Protein 3JZL (pdb70)

Solvent-accessible surface area: 30030 Å² total

Secondary structure (DSSP, 8-state):
-HHHHHHHHHHHHHHHHHHHHHHHHHHHHHHHHHHHTT--GGGG----TT-TT-HHHHHHHHHHHHHHT-SEEEEETTS-SHHHHHHHHHHHH--TT-EEEE-SSSPPTTHHHHHTSSSSSSS-TGGGT-EEEE-PPPTTS---HHHHHH--TTB--EEE-S-TTSSSPPPPHHHHH--HHHHHH-TT---EEE-TT-TTTSS--SGGGT-SEEEEE---TTTTT-SS-EEEEE-HHHHHHHHHHHS-TTTGGG----TT-S---HHHHHHHHHHHHHHHHHHHHH--GGGT-EEES-TTS--SSS--EEE-S-S---HHHHHHHHTSSSSTTS----B----SS-B-----SSTT-SSS-EEE-BSSTTTEEEEE--SSHHHHHHHHHHHHHHH-/-HHHHHHHHHHHHHHHHHHHHHHHHHHHHHHHHHHHTT--GGGG----TT-TT-HHHHHHHHHHHHHTT-SEEEEETTS-SHHHHHHHHHHHH--TT-EEEE-SSS--HHHHHHHTSSSTTSS-TTTTT-EEEE-PPPTTS---HHHHHH--TTB--EEE-S-TTSSSPPPPHHHHH--HHHHHH-TTPPPEEE-TT-TTTSS--GGGGT-SEEEEE---TTTTT--S-EEEEE-HHHHHHHHHHHS-TTTGGG----TT-S---HHHHHHHHHHHHHHHHHHHHH--GGGT---BS-TTS--SSS--EE------TTHHHHHTTSSSSTTS----------------SSTT-SSSSEEE--EEEE--SSHHHHHHHHHHHHTT-

Radius of gyration: 27.87 Å; Cα contacts (8 Å, |Δi|>4): 1806; chains: 2; bounding box: 61×94×55 Å

B-factor: mean 24.09, std 6.93, range [6.15, 69.74]

CATH classification: 3.90.1150.60 (+1 more: 3.40.640.10)

Nearest PDB structures (foldseek):
  3fd0-assembly1_B  TM=1.001E+00  e=2.684E-67  Listeria innocua
  3i16-assembly1_A  TM=9.806E-01  e=6.688E-49  Clostridium novyi NT
  3hvy-assembly1_D  TM=9.701E-01  e=3.578E-48  Clostridium acetobutylicum
  3gwp-assembly1_C  TM=9.652E-01  e=2.882E-48  Clostridium novyi NT
  3hvy-assembly1_C  TM=9.649E-01  e=2.133E-47  Clostridium acetobutylicum

Foldseek 3Di:
DVVLLVVLCVVLVVVLVVLVVLLVLLLVQLVVLCVVLVDDPQLQDFDDDFAFPNVNQQSVFSSVQSSQVAPTKHWALLQFFQLSFVLLLVVLPFAALAEEEEQQADDDPVCCVQQVVDDPDPDHCVNRNYHYDYQHDDPQRQTDLVVVLVPDPRHLYEAEQCCVQPPHHGHALVSLLCCVSVCVSPVRRAAEYACEQQPSSGNHDNVVSPHAKYKGWCLLQLLQLQQGIMMMGGYPVSQQSSQCSSPNPPCGSSTDIRGNRSVSSVSNSNSSVLSSLQLLLLLSLQSCVVVVWAKPPHNPDRDRGSWIKTFHQDQVLLLLQLLLQCLADAPNVPGWDFDDPPDPFTKIHDRGPHPPRFLDWHWMDTRDPSRMITTTHHRHNVSSCVSSVRSVVRND/DVVVLVVLCVVLVVVLVVLVVLLVLLLVQLVVLCVVLVDDPQLQDWDDDFAFPNVNQQSVFSSVQSSQVAPTKHWAVLQFWLVSQVLLLPVLPDAALAEEEEQQADDDQLVCCQQQVPVHPPDHCVVRNYHYDYFHDDPQRQTDLVVVLVPDPRHLYEYEQCQHPNPHHGHALVSLLCCVSVCVSPVNRAYEYACEQQPSSGNHDNVVSPHAKYKYWCLLQLLLLQQGTMMMGGYDVSQQSSQCSSPNPPCGSSTDIRGNRSVSSVSNSNSSVLSSLFLLLLLSLLSLVVVPWHKPPHNPDRDRGSWIQTDPVVCLLQQQLLQCLADAPNVVRFDDDDPSDPGGHDRGPHPPRFLPFHWPDNITTTHHSHNVSSVVSSVRSVVRD

Structure (mmCIF, N/CA/C/O backbone):
data_3JZL
#
_entry.id   3JZL
#
_cell.length_a   54.407
_cell.length_b   153.173
_cell.length_c   183.990
_cell.angle_alpha   90.000
_cell.angle_beta   90.000
_cell.angle_gamma   90.000
#
_symmetry.space_group_name_H-M   'C 2 2 21'
#
loop_
_entity.id
_entity.type
_entity.pdbx_description
1 polymer 'Putative cystathionine beta-lyase involved in aluminum resistance'
2 non-polymer GLYCEROL
3 non-polymer DI(HYDROXYETHYL)ETHER
4 water water
#
loop_
_atom_site.group_PDB
_atom_site.id
_atom_site.type_symbol
_atom_site.label_atom_id
_atom_site.label_alt_id
_atom_site.label_comp_id
_atom_site.label_asym_id
_atom_site.label_entity_id
_atom_site.label_seq_id
_atom_site.pdbx_PDB_ins_code
_atom_site.Cartn_x
_atom_site.Cartn_y
_atom_site.Cartn_z
_atom_site.occupancy
_atom_site.B_iso_or_equiv
_atom_site.auth_seq_id
_atom_site.auth_comp_id
_atom_site.auth_asym_id
_atom_site.auth_atom_id
_atom_site.pdbx_PDB_model_num
ATOM 1 N N . ILE A 1 5 ? -10.832 82.980 53.379 1.00 32.73 4 ILE A N 1
ATOM 2 C CA . ILE A 1 5 ? -10.629 81.867 52.434 1.00 31.81 4 ILE A CA 1
ATOM 3 C C . ILE A 1 5 ? -9.109 81.688 52.245 1.00 31.16 4 ILE A C 1
ATOM 4 O O . ILE A 1 5 ? -8.293 82.599 52.512 1.00 30.39 4 ILE A O 1
ATOM 9 N N . GLN A 1 6 ? -8.744 80.483 51.841 1.00 30.36 5 GLN A N 1
ATOM 10 C CA . GLN A 1 6 ? -7.370 80.131 51.570 1.00 30.45 5 GLN A CA 1
ATOM 11 C C . GLN A 1 6 ? -6.807 80.927 50.391 1.00 30.15 5 GLN A C 1
ATOM 12 O O . GLN A 1 6 ? -5.612 81.199 50.363 1.00 30.09 5 GLN A O 1
ATOM 14 N N . ALA A 1 7 ? -7.663 81.296 49.431 1.00 29.25 6 ALA A N 1
ATOM 15 C CA . ALA A 1 7 ? -7.251 82.054 48.247 1.00 28.53 6 ALA A CA 1
ATOM 16 C C . ALA A 1 7 ? -6.814 83.473 48.594 1.00 27.33 6 ALA A C 1
ATOM 17 O O . ALA A 1 7 ? -5.840 83.983 48.036 1.00 27.14 6 ALA A O 1
ATOM 19 N N . ILE A 1 8 ? -7.536 84.097 49.523 1.00 25.95 7 ILE A N 1
ATOM 20 C CA . ILE A 1 8 ? -7.233 85.441 49.980 1.00 25.13 7 ILE A CA 1
ATOM 21 C C . ILE A 1 8 ? -5.914 85.403 50.748 1.00 24.70 7 ILE A C 1
ATOM 22 O O . ILE A 1 8 ? -5.094 86.318 50.623 1.00 24.08 7 ILE A O 1
ATOM 27 N N . A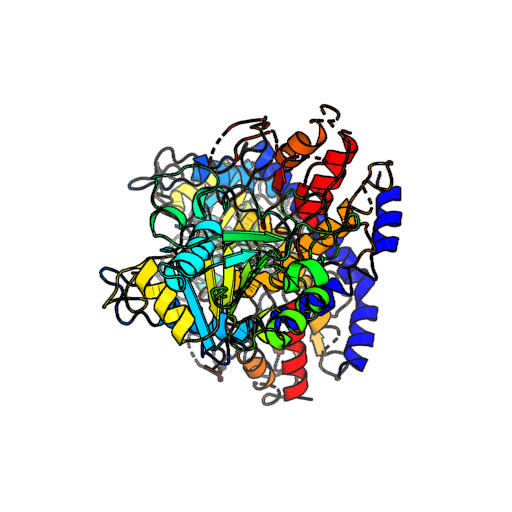RG A 1 9 ? -5.728 84.339 51.529 1.00 23.47 8 ARG A N 1
ATOM 28 C CA . ARG A 1 9 ? -4.490 84.136 52.253 1.00 22.38 8 ARG A CA 1
ATOM 29 C C . ARG A 1 9 ? -3.322 83.972 51.311 1.00 22.98 8 ARG A C 1
ATOM 30 O O . ARG A 1 9 ? -2.244 84.499 51.603 1.00 22.80 8 ARG A O 1
ATOM 38 N N . LYS A 1 10 ? -3.520 83.244 50.201 1.00 24.23 9 LYS A N 1
ATOM 39 C CA . LYS A 1 10 ? -2.464 83.071 49.186 1.00 24.22 9 LYS A CA 1
ATOM 40 C C . LYS A 1 10 ? -2.009 84.431 48.674 1.00 23.30 9 LYS A C 1
ATOM 41 O O . LYS A 1 10 ? -0.800 84.692 48.547 1.00 23.71 9 LYS A O 1
ATOM 43 N N . LYS A 1 11 ? -2.980 85.303 48.400 1.00 22.60 10 LYS A N 1
ATOM 44 C CA . LYS A 1 11 ? -2.707 86.651 47.920 1.00 22.43 10 LYS A CA 1
ATOM 45 C C . LYS A 1 11 ? -1.998 87.515 48.939 1.00 21.90 10 LYS A C 1
ATOM 46 O O . LYS A 1 11 ? -0.997 88.168 48.617 1.00 22.54 10 LYS A O 1
ATOM 52 N N . VAL A 1 12 ? -2.538 87.565 50.148 1.00 21.07 11 VAL A N 1
ATOM 53 C CA . VAL A 1 12 ? -1.942 88.388 51.200 1.00 21.09 11 VAL A CA 1
ATOM 54 C C . VAL A 1 12 ? -0.556 87.904 51.636 1.00 21.07 11 VAL A C 1
ATOM 55 O O . VAL A 1 12 ? 0.355 88.708 51.788 1.00 19.68 11 VAL A O 1
ATOM 59 N N . GLU A 1 13 ? -0.388 86.602 51.817 1.00 22.31 12 GLU A N 1
ATOM 60 C CA . GLU A 1 13 ? 0.910 86.089 52.269 1.00 23.71 12 GLU A CA 1
ATOM 61 C C . GLU A 1 13 ? 2.028 86.315 51.250 1.00 22.44 12 GLU A C 1
ATOM 62 O O . GLU A 1 13 ? 3.160 86.623 51.628 1.00 24.23 12 GLU A O 1
ATOM 68 N N . THR A 1 14 ? 1.712 86.197 49.968 1.00 22.67 13 THR A N 1
ATOM 69 C CA . THR A 1 14 ? 2.710 86.454 48.920 1.00 22.74 13 THR A CA 1
ATOM 70 C C . THR A 1 14 ? 2.980 87.971 48.841 1.00 22.69 13 THR A C 1
ATOM 71 O O . THR A 1 14 ? 4.149 88.416 48.708 1.00 21.79 13 THR A O 1
ATOM 75 N N . GLN A 1 15 ? 1.901 88.748 48.924 1.00 20.65 14 GLN A N 1
ATOM 76 C CA . GLN A 1 15 ? 1.992 90.210 48.957 1.00 21.34 14 GLN A CA 1
ATOM 77 C C . GLN A 1 15 ? 2.941 90.711 50.059 1.00 21.35 14 GLN A C 1
ATOM 78 O O . GLN A 1 15 ? 3.809 91.531 49.795 1.00 20.84 14 GLN A O 1
ATOM 84 N N . ILE A 1 16 ? 2.806 90.184 51.281 1.00 21.15 15 ILE A N 1
ATOM 85 C CA . ILE A 1 16 ? 3.620 90.678 52.406 1.00 20.98 15 ILE A CA 1
ATOM 86 C C . ILE A 1 16 ? 4.955 89.956 52.643 1.00 21.20 15 ILE A C 1
ATOM 87 O O . ILE A 1 16 ? 5.691 90.339 53.548 1.00 22.46 15 ILE A O 1
ATOM 92 N N . ASP A 1 17 ? 5.261 88.969 51.811 1.00 20.26 16 ASP A N 1
ATOM 93 C CA . ASP A 1 17 ? 6.407 88.105 51.992 1.00 21.11 16 ASP A CA 1
ATOM 94 C C . ASP A 1 17 ? 7.742 88.835 52.014 1.00 21.34 16 ASP A C 1
ATOM 95 O O . ASP A 1 17 ? 8.563 88.526 52.853 1.00 22.84 16 ASP A O 1
ATOM 100 N N . ASP A 1 18 ? 7.946 89.801 51.127 1.00 22.88 17 ASP A N 1
ATOM 101 C CA . ASP A 1 18 ? 9.207 90.561 51.123 1.00 25.05 17 ASP A CA 1
ATOM 102 C C . ASP A 1 18 ? 9.421 91.253 52.476 1.00 24.72 17 ASP A C 1
ATOM 103 O O . ASP A 1 18 ? 10.540 91.249 53.008 1.00 22.76 17 ASP A O 1
ATOM 108 N N . LEU A 1 19 ? 8.360 91.836 53.036 1.00 22.80 18 LEU A N 1
ATOM 109 C CA . LEU A 1 19 ? 8.491 92.492 54.330 1.00 22.19 18 LEU A CA 1
ATOM 110 C C . LEU A 1 19 ? 8.651 91.485 55.470 1.00 21.14 18 LEU A C 1
ATOM 111 O O . LEU A 1 19 ? 9.406 91.746 56.381 1.00 21.50 18 LEU A O 1
ATOM 116 N N . GLN A 1 20 ? 7.978 90.329 55.419 1.00 21.61 19 GLN A N 1
ATOM 117 C CA . GLN A 1 20 ? 8.156 89.300 56.458 1.00 19.50 19 GLN A CA 1
ATOM 118 C C . GLN A 1 20 ? 9.636 88.881 56.463 1.00 20.39 19 GLN A C 1
ATOM 119 O O . GLN A 1 20 ? 10.202 88.599 57.523 1.00 18.44 19 GLN A O 1
ATOM 125 N N . ASN A 1 21 ? 10.236 88.820 55.282 1.00 22.05 20 ASN A N 1
ATOM 126 C CA . ASN A 1 21 ? 11.673 88.479 55.142 1.00 24.26 20 ASN A CA 1
ATOM 127 C C . ASN A 1 21 ? 12.540 89.544 55.773 1.00 23.36 20 ASN A C 1
ATOM 128 O O . ASN A 1 21 ? 13.503 89.198 56.435 1.00 26.71 20 ASN A O 1
ATOM 133 N N . LYS A 1 22 ? 12.215 90.822 55.557 1.00 23.43 21 LYS A N 1
ATOM 134 C CA . LYS A 1 22 ? 12.919 91.925 56.209 1.00 23.71 21 LYS A CA 1
ATOM 135 C C . LYS A 1 22 ? 12.869 91.766 57.741 1.00 22.07 21 LYS A C 1
ATOM 136 O O . LYS A 1 22 ? 13.883 91.971 58.425 1.00 16.17 21 LYS A O 1
ATOM 142 N N . THR A 1 23 ? 11.678 91.452 58.276 1.00 18.80 22 THR A N 1
ATOM 143 C CA . THR A 1 23 ? 11.498 91.208 59.708 1.00 17.74 22 THR A CA 1
ATOM 144 C C . THR A 1 23 ? 12.399 90.067 60.209 1.00 18.97 22 THR A C 1
ATOM 145 O O . THR A 1 23 ? 12.986 90.161 61.295 1.00 20.68 22 THR A O 1
ATOM 149 N N . ASP A 1 24 ? 12.493 88.990 59.438 1.00 18.70 23 ASP A N 1
ATOM 150 C CA . ASP A 1 24 ? 13.348 87.858 59.797 1.00 19.74 23 ASP A CA 1
ATOM 151 C C . ASP A 1 24 ? 14.871 88.218 59.755 1.00 19.43 23 ASP A C 1
ATOM 152 O O . ASP A 1 24 ? 15.655 87.633 60.503 1.00 19.05 23 ASP A O 1
ATOM 157 N N . GLU A 1 25 ? 15.262 89.133 58.873 1.00 20.19 24 GLU A N 1
ATOM 158 C CA . GLU A 1 25 ? 16.659 89.632 58.813 1.00 22.06 24 GLU A CA 1
ATOM 159 C C . GLU A 1 25 ? 16.997 90.398 60.097 1.00 21.87 24 GLU A C 1
ATOM 160 O O . GLU A 1 25 ? 18.120 90.348 60.582 1.00 19.12 24 GLU A O 1
ATOM 166 N N . ILE A 1 26 ? 16.026 91.152 60.606 1.00 21.06 25 ILE A N 1
ATOM 167 C CA . ILE A 1 26 ? 16.180 91.891 61.860 1.00 21.02 25 ILE A CA 1
ATOM 168 C C . ILE A 1 26 ? 16.242 90.906 63.022 1.00 21.28 25 ILE A C 1
ATOM 169 O O . ILE A 1 26 ? 17.071 91.050 63.919 1.00 20.76 25 ILE A O 1
ATOM 174 N N . ALA A 1 27 ? 15.386 89.891 62.978 1.00 19.97 26 ALA A N 1
ATOM 175 C CA . ALA A 1 27 ? 15.361 88.870 63.987 1.00 19.72 26 ALA A CA 1
ATOM 176 C C . ALA A 1 27 ? 16.720 88.163 64.080 1.00 19.28 26 ALA A C 1
ATOM 177 O O . ALA A 1 27 ? 17.194 87.871 65.178 1.00 18.00 26 ALA A O 1
ATOM 179 N N . GLU A 1 28 ? 17.320 87.864 62.942 1.00 19.37 27 GLU A N 1
ATOM 180 C CA . GLU A 1 28 ? 18.639 87.191 62.953 1.00 20.55 27 GLU A CA 1
ATOM 181 C C . GLU A 1 28 ? 19.723 88.134 63.493 1.00 20.70 27 GLU A C 1
ATOM 182 O O . GLU A 1 28 ? 20.575 87.712 64.256 1.00 23.62 27 GLU A O 1
ATOM 188 N N . PHE A 1 29 ? 19.704 89.394 63.077 1.00 21.02 28 PHE A N 1
ATOM 189 C CA . PHE A 1 29 ? 20.652 90.373 63.590 1.00 21.41 28 PHE A CA 1
ATOM 190 C C . PHE A 1 29 ? 20.522 90.505 65.120 1.00 20.37 28 PHE A C 1
ATOM 191 O O . PHE A 1 29 ? 21.540 90.517 65.836 1.00 16.65 28 PHE A O 1
ATOM 199 N N . ASN A 1 30 ? 19.264 90.586 65.599 1.00 18.97 29 ASN A N 1
ATOM 200 C CA . ASN A 1 30 ? 18.943 90.720 67.021 1.00 18.88 29 ASN A CA 1
ATOM 201 C C . ASN A 1 30 ? 19.190 89.438 67.811 1.00 19.13 29 ASN A C 1
ATOM 202 O O . ASN A 1 30 ? 19.515 89.500 68.990 1.00 21.28 29 ASN A O 1
ATOM 207 N N . GLN A 1 31 ? 19.021 88.276 67.177 1.00 18.76 30 GLN A N 1
ATOM 208 C CA . GLN A 1 31 ? 19.357 87.012 67.804 1.00 17.44 30 GLN A CA 1
ATOM 209 C C . GLN A 1 31 ? 20.891 86.965 68.009 1.00 17.27 30 GLN A C 1
ATOM 210 O O . GLN A 1 31 ? 21.338 86.507 69.045 1.00 15.60 30 GLN A O 1
ATOM 216 N N . ALA A 1 32 ? 21.654 87.376 67.004 1.00 17.71 31 ALA A N 1
ATOM 217 C CA . ALA A 1 32 ? 23.150 87.386 67.109 1.00 19.03 31 ALA A CA 1
ATOM 218 C C . ALA A 1 32 ? 23.660 88.338 68.190 1.00 19.54 31 ALA A C 1
ATOM 219 O O . ALA A 1 32 ? 24.656 88.054 68.883 1.00 22.87 31 ALA A O 1
ATOM 221 N N . LYS A 1 33 ? 23.018 89.500 68.283 1.00 20.82 32 LYS A N 1
ATOM 222 C CA . LYS A 1 33 ? 23.340 90.520 69.281 1.00 20.43 32 LYS A CA 1
ATOM 223 C C . LYS A 1 33 ? 23.186 89.972 70.678 1.00 21.16 32 LYS A C 1
ATOM 224 O O . LYS A 1 33 ? 24.100 90.118 71.540 1.00 19.22 32 LYS A O 1
ATOM 230 N N . VAL A 1 34 ? 22.036 89.334 70.918 1.00 16.68 33 VAL A N 1
ATOM 231 C CA . VAL A 1 34 ? 21.820 88.730 72.190 1.00 15.29 33 VAL A CA 1
ATOM 232 C C . VAL A 1 34 ? 22.736 87.536 72.429 1.00 14.84 33 VAL A C 1
ATOM 233 O O . VAL A 1 34 ? 23.237 87.394 73.518 1.00 16.64 33 VAL A O 1
ATOM 237 N N . LEU A 1 35 ? 22.892 86.649 71.447 1.00 15.82 34 LEU A N 1
ATOM 238 C CA . LEU A 1 35 ? 23.761 85.483 71.559 1.00 17.34 34 LEU A CA 1
ATOM 239 C C . LEU A 1 35 ? 25.180 85.955 71.923 1.00 17.40 34 LEU A C 1
ATOM 240 O O . LEU A 1 35 ? 25.801 85.396 72.800 1.00 19.02 34 LEU A O 1
ATOM 245 N N . ASP A 1 36 ? 25.653 87.012 71.283 1.00 18.81 35 ASP A N 1
ATOM 246 C CA . ASP A 1 36 ? 27.028 87.536 71.572 1.00 19.17 35 ASP A CA 1
ATOM 247 C C . ASP A 1 36 ? 27.132 88.233 72.947 1.00 19.66 35 ASP A C 1
ATOM 248 O O . ASP A 1 36 ? 28.231 88.292 73.530 1.00 21.32 35 ASP A O 1
ATOM 253 N N . ALA A 1 37 ? 26.016 88.763 73.456 1.00 18.32 36 ALA A N 1
ATOM 254 C CA . ALA A 1 37 ? 25.961 89.366 74.798 1.00 17.34 36 ALA A CA 1
ATOM 255 C C . ALA A 1 37 ? 26.048 88.241 75.843 1.00 17.66 36 ALA A C 1
ATOM 256 O O . ALA A 1 37 ? 26.654 88.435 76.904 1.00 19.56 36 ALA A O 1
ATOM 258 N N . PHE A 1 38 ? 25.451 87.075 75.568 1.00 16.57 37 PHE A N 1
ATOM 259 C CA . PHE A 1 38 ? 25.566 85.951 76.479 1.00 16.79 37 PHE A CA 1
ATOM 260 C C . PHE A 1 38 ? 27.035 85.492 76.539 1.00 18.53 37 PHE A C 1
ATOM 261 O O . PHE A 1 38 ? 27.568 85.240 77.613 1.00 16.95 37 PHE A O 1
ATOM 269 N N . GLN A 1 39 ? 27.630 85.353 75.363 1.00 20.64 38 GLN A N 1
ATOM 270 C CA . GLN A 1 39 ? 29.034 84.917 75.231 1.00 23.39 38 GLN A CA 1
ATOM 271 C C . GLN A 1 39 ? 30.019 85.920 75.836 1.00 24.39 38 GLN A C 1
ATOM 272 O O . GLN A 1 39 ? 30.943 85.494 76.506 1.00 26.45 38 GLN A O 1
ATOM 278 N N . GLU A 1 40 ? 29.808 87.226 75.640 1.00 24.29 39 GLU A N 1
ATOM 279 C CA . GLU A 1 40 ? 30.668 88.262 76.228 1.00 24.83 39 GLU A CA 1
ATOM 280 C C . GLU A 1 40 ? 30.635 88.212 77.763 1.00 25.21 39 GLU A C 1
ATOM 281 O O . GLU A 1 40 ? 31.646 88.440 78.427 1.00 25.74 39 GLU A O 1
ATOM 287 N N . ASN A 1 41 ? 29.474 87.893 78.322 1.00 23.80 40 ASN A N 1
ATOM 288 C CA . ASN A 1 41 ? 29.315 87.808 79.767 1.00 21.93 40 ASN A CA 1
ATOM 289 C C . ASN A 1 41 ? 29.546 86.426 80.343 1.00 20.50 40 ASN A C 1
ATOM 290 O O . ASN A 1 41 ? 29.358 86.223 81.540 1.00 21.08 40 ASN A O 1
ATOM 295 N N . LYS A 1 42 ? 29.968 85.484 79.492 1.00 20.29 41 LYS A N 1
ATOM 296 C CA . LYS A 1 42 ? 30.298 84.100 79.862 1.00 20.19 41 LYS A CA 1
ATOM 297 C C . LYS A 1 42 ? 29.186 83.378 80.601 1.00 19.24 41 LYS A C 1
ATOM 298 O O . LYS A 1 42 ? 29.416 82.702 81.596 1.00 19.63 41 LYS A O 1
ATOM 304 N N . VAL A 1 43 ? 27.972 83.504 80.079 1.00 17.71 42 VAL A N 1
ATOM 305 C CA . VAL A 1 43 ? 26.831 82.875 80.709 1.00 15.94 42 VAL A CA 1
ATOM 306 C C . VAL A 1 43 ? 27.027 81.368 80.818 1.00 16.59 42 VAL A C 1
ATOM 307 O O . VAL A 1 43 ? 27.299 80.655 79.835 1.00 16.90 42 VAL A O 1
ATOM 311 N N . SER A 1 44 ? 26.904 80.907 82.054 1.00 17.95 43 SER A N 1
ATOM 312 C CA A SER A 1 44 ? 27.048 79.499 82.394 0.50 19.16 43 SER A CA 1
ATOM 313 C CA B SER A 1 44 ? 27.071 79.521 82.401 0.50 19.15 43 SER A CA 1
ATOM 314 C C . SER A 1 44 ? 25.815 79.053 83.109 1.00 18.97 43 SER A C 1
ATOM 315 O O . SER A 1 44 ? 25.007 79.885 83.510 1.00 18.46 43 SER A O 1
ATOM 320 N N . ASP A 1 45 ? 25.669 77.740 83.270 1.00 19.94 44 ASP A N 1
ATOM 321 C CA . ASP A 1 45 ? 24.480 77.207 83.976 1.00 23.18 44 ASP A CA 1
ATOM 322 C C . ASP A 1 45 ? 24.549 77.589 85.478 1.00 23.37 44 ASP A C 1
ATOM 323 O O . ASP A 1 45 ? 23.551 77.567 86.183 1.00 24.84 44 ASP A O 1
ATOM 328 N N . PHE A 1 46 ? 25.749 77.929 85.952 1.00 22.49 45 PHE A N 1
ATOM 329 C CA . PHE A 1 46 ? 25.957 78.489 87.280 1.00 21.91 45 PHE A CA 1
ATOM 330 C C . PHE A 1 46 ? 25.102 79.762 87.530 1.00 20.18 45 PHE A C 1
ATOM 331 O O . PHE A 1 46 ? 24.708 80.035 88.662 1.00 19.51 45 PHE A O 1
ATOM 339 N N . HIS A 1 47 ? 24.832 80.530 86.479 1.00 19.65 46 HIS A N 1
ATOM 340 C CA . HIS A 1 47 ? 24.045 81.784 86.570 1.00 19.47 46 HIS A CA 1
ATOM 341 C C . HIS A 1 47 ? 22.518 81.617 86.683 1.00 19.47 46 HIS A C 1
ATOM 342 O O . HIS A 1 47 ? 21.778 82.611 86.794 1.00 18.27 46 HIS A O 1
ATOM 349 N N . PHE A 1 48 ? 22.048 80.384 86.640 1.00 19.70 47 PHE A N 1
ATOM 350 C CA . PHE A 1 48 ? 20.615 80.132 86.759 1.00 21.80 47 PHE A CA 1
ATOM 351 C C . PHE A 1 48 ? 20.268 79.723 88.173 1.00 22.67 47 PHE A C 1
ATOM 352 O O . PHE A 1 48 ? 19.089 79.598 88.487 1.00 23.67 47 PHE A O 1
ATOM 360 N N . HIS A 1 49 ? 21.277 79.543 89.033 1.00 23.42 48 HIS A N 1
ATOM 361 C CA . HIS A 1 49 ? 21.033 79.101 90.407 1.00 24.83 48 HIS A CA 1
ATOM 362 C C . HIS A 1 49 ? 20.228 80.108 91.236 1.00 25.59 48 HIS A C 1
ATOM 363 O O . HIS A 1 49 ? 20.464 81.318 91.126 1.00 25.63 48 HIS A O 1
ATOM 370 N N . PRO A 1 50 ? 19.250 79.621 92.035 1.00 25.07 49 PRO A N 1
ATOM 371 C CA . PRO A 1 50 ? 18.508 80.523 92.918 1.00 24.51 49 PRO A CA 1
ATOM 372 C C . PRO A 1 50 ? 19.325 81.131 94.058 1.00 23.18 49 PRO A C 1
ATOM 373 O O . PRO A 1 50 ? 20.325 80.559 94.470 1.00 23.17 49 PRO A O 1
ATOM 377 N N . SER A 1 51 ? 18.904 82.306 94.506 1.00 22.96 50 SER A N 1
ATOM 378 C CA . SER A 1 51 ? 19.450 82.976 95.672 1.00 22.64 50 SER A CA 1
ATOM 379 C C . SER A 1 51 ? 18.237 83.161 96.587 1.00 21.10 50 SER A C 1
ATOM 380 O O . SER A 1 51 ? 17.112 83.325 96.104 1.00 19.25 50 SER A O 1
ATOM 383 N N . THR A 1 52 ? 18.475 83.099 97.891 1.00 20.60 51 THR A N 1
ATOM 384 C CA . THR A 1 52 ? 17.448 83.259 98.910 1.00 20.81 51 THR A CA 1
ATOM 385 C C . THR A 1 52 ? 17.873 84.380 99.831 1.00 21.80 51 THR A C 1
ATOM 386 O O . THR A 1 52 ? 18.953 84.949 99.660 1.00 22.07 51 THR A O 1
ATOM 390 N N . GLY A 1 53 ? 17.019 84.703 100.796 1.00 21.46 52 GLY A N 1
ATOM 391 C CA . GLY A 1 53 ? 17.292 85.750 101.768 1.00 21.54 52 GLY A CA 1
ATOM 392 C C . GLY A 1 53 ? 17.535 87.115 101.150 1.00 22.62 52 GLY A C 1
ATOM 393 O O . GLY A 1 53 ? 16.736 87.583 100.328 1.00 22.10 52 GLY A O 1
ATOM 394 N N . TYR A 1 54 ? 18.659 87.730 101.529 1.00 23.96 53 TYR A N 1
ATOM 395 C CA . TYR A 1 54 ? 19.056 89.053 101.034 1.00 25.06 53 TYR A CA 1
ATOM 396 C C . TYR A 1 54 ? 19.472 89.082 99.550 1.00 25.13 53 TYR A C 1
ATOM 397 O O . TYR A 1 54 ? 19.417 90.131 98.899 1.00 25.35 53 TYR A O 1
ATOM 406 N N . GLY A 1 55 ? 19.901 87.945 99.014 1.00 24.75 54 GLY A N 1
ATOM 407 C CA . GLY A 1 55 ? 20.334 87.899 97.632 1.00 25.21 54 GLY A CA 1
ATOM 408 C C . GLY A 1 55 ? 21.666 88.593 97.388 1.00 26.06 54 GLY A C 1
ATOM 409 O O . GLY A 1 55 ? 21.941 89.030 96.273 1.00 26.29 54 GLY A O 1
ATOM 410 N N . TYR A 1 56 ? 22.482 88.735 98.419 1.00 26.76 55 TYR A N 1
ATOM 411 C CA . TYR A 1 56 ? 23.780 89.372 98.217 1.00 28.79 55 TYR A CA 1
ATOM 412 C C . TYR A 1 56 ? 24.696 88.480 97.422 1.00 28.41 55 TYR A C 1
ATOM 413 O O . TYR A 1 56 ? 24.734 87.265 97.621 1.00 28.76 55 TYR A O 1
ATOM 422 N N . ASP A 1 57 ? 25.426 89.115 96.516 1.00 30.05 56 ASP A N 1
ATOM 423 C CA . ASP A 1 57 ? 26.420 88.456 95.660 1.00 30.63 56 ASP A CA 1
ATOM 424 C C . ASP A 1 57 ? 25.807 87.385 94.773 1.00 28.78 56 ASP A C 1
ATOM 425 O O . ASP A 1 57 ? 26.384 86.315 94.564 1.00 29.06 56 ASP A O 1
ATOM 430 N N . ASP A 1 58 ? 24.607 87.679 94.279 1.00 27.66 57 ASP A N 1
ATOM 431 C CA . ASP A 1 58 ? 23.918 86.782 93.376 1.00 26.38 57 ASP A CA 1
ATOM 432 C C . ASP A 1 58 ? 24.544 87.090 92.010 1.00 25.18 57 ASP A C 1
ATOM 433 O O . ASP A 1 58 ? 24.183 88.070 91.351 1.00 24.11 57 ASP A O 1
ATOM 438 N N . GLU A 1 59 ? 25.472 86.234 91.598 1.00 24.99 58 GLU A N 1
ATOM 439 C CA . GLU A 1 59 ? 26.182 86.395 90.328 1.00 25.49 58 GLU A CA 1
ATOM 440 C C . GLU A 1 59 ? 25.249 86.146 89.128 1.00 23.56 58 GLU A C 1
ATOM 441 O O . GLU A 1 59 ? 25.417 86.733 88.067 1.00 22.92 58 GLU A O 1
ATOM 444 N N . GLY A 1 60 ? 24.257 85.275 89.305 1.00 23.26 59 GLY A N 1
ATOM 445 C CA . GLY A 1 60 ? 23.283 85.001 88.254 1.00 21.76 59 GLY A CA 1
ATOM 446 C C . GLY A 1 60 ? 22.497 86.253 87.923 1.00 20.22 59 GLY A C 1
ATOM 447 O O . GLY A 1 60 ? 22.321 86.609 86.758 1.00 19.24 59 GLY A O 1
ATOM 448 N N . ARG A 1 61 ? 22.017 86.911 88.969 1.00 21.80 60 ARG A N 1
ATOM 449 C CA . ARG A 1 61 ? 21.264 88.152 88.857 1.00 22.92 60 ARG A CA 1
ATOM 450 C C . ARG A 1 61 ? 22.110 89.260 88.247 1.00 23.76 60 ARG A C 1
ATOM 451 O O . ARG A 1 61 ? 21.683 89.921 87.297 1.00 24.57 60 ARG A O 1
ATOM 459 N N . ASP A 1 62 ? 23.315 89.444 88.783 1.00 23.52 61 ASP A N 1
ATOM 460 C CA . ASP A 1 62 ? 24.227 90.487 88.295 1.00 23.49 61 ASP A CA 1
ATOM 461 C C . ASP A 1 62 ? 24.662 90.250 86.849 1.00 22.71 61 ASP A C 1
ATOM 462 O O . ASP A 1 62 ? 24.794 91.199 86.088 1.00 23.81 61 ASP A O 1
ATOM 467 N N . THR A 1 63 ? 24.863 88.988 86.480 1.00 21.93 62 THR A N 1
ATOM 468 C CA . THR A 1 63 ? 25.224 88.632 85.118 1.00 21.25 62 THR A CA 1
ATOM 469 C C . THR A 1 63 ? 24.057 88.922 84.127 1.00 20.51 62 THR A C 1
ATOM 470 O O . THR A 1 63 ? 24.279 89.457 83.044 1.00 19.34 62 THR A O 1
ATOM 474 N N . LEU A 1 64 ? 22.823 88.605 84.519 1.00 20.19 63 LEU A N 1
ATOM 475 C CA . LEU A 1 64 ? 21.660 88.869 83.633 1.00 18.45 63 LEU A CA 1
ATOM 476 C C . LEU A 1 64 ? 21.600 90.339 83.319 1.00 17.45 63 LEU A C 1
ATOM 477 O O . LEU A 1 64 ? 21.376 90.738 82.168 1.00 18.87 63 LEU A O 1
ATOM 482 N N . GLU A 1 65 ? 21.819 91.155 84.345 1.00 18.25 64 GLU A N 1
ATOM 483 C CA . GLU A 1 65 ? 21.832 92.615 84.196 1.00 18.08 64 GLU A CA 1
ATOM 484 C C . GLU A 1 65 ? 22.955 93.078 83.281 1.00 19.28 64 GLU A C 1
ATOM 485 O O . GLU A 1 65 ? 22.759 93.986 82.478 1.00 19.09 64 GLU A O 1
ATOM 491 N N . ARG A 1 66 ? 24.132 92.450 83.389 1.00 19.71 65 ARG A N 1
ATOM 492 C CA . ARG A 1 66 ? 25.203 92.800 82.477 1.00 21.69 65 ARG A CA 1
ATOM 493 C C . ARG A 1 66 ? 24.835 92.401 81.029 1.00 21.53 65 ARG A C 1
ATOM 494 O O . ARG A 1 66 ? 25.119 93.161 80.098 1.00 21.57 65 ARG A O 1
ATOM 502 N N . VAL A 1 67 ? 24.198 91.234 80.852 1.00 22.23 66 VAL A N 1
ATOM 503 C CA . VAL A 1 67 ? 23.712 90.790 79.527 1.00 21.70 66 VAL A CA 1
ATOM 504 C C . VAL A 1 67 ? 22.729 91.816 78.931 1.00 21.73 66 VAL A C 1
ATOM 505 O O . VAL A 1 67 ? 22.827 92.184 77.734 1.00 21.95 66 VAL A O 1
ATOM 509 N N . TYR A 1 68 ? 21.790 92.279 79.746 1.00 22.09 67 TYR A N 1
ATOM 510 C CA . TYR A 1 68 ? 20.829 93.309 79.285 1.00 21.16 67 TYR A CA 1
ATOM 511 C C . TYR A 1 68 ? 21.544 94.592 78.898 1.00 21.70 67 TYR A C 1
ATOM 512 O O . TYR A 1 68 ? 21.256 95.197 77.861 1.00 21.55 67 TYR A O 1
ATOM 521 N N . ALA A 1 69 ? 22.490 94.998 79.739 1.00 21.32 68 ALA A N 1
ATOM 522 C CA . ALA A 1 69 ? 23.252 96.213 79.491 1.00 20.12 68 ALA A CA 1
ATOM 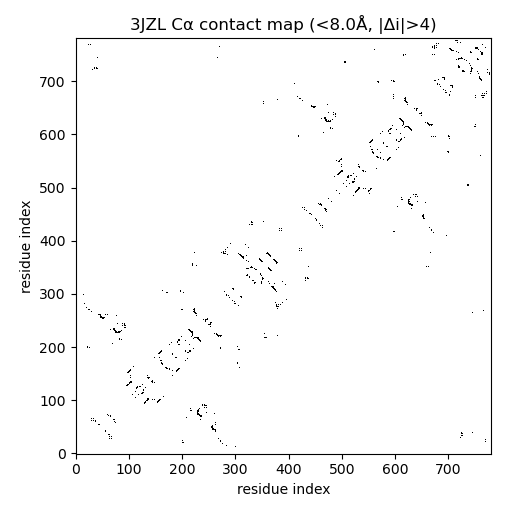523 C C . ALA A 1 69 ? 24.021 96.091 78.183 1.00 19.65 68 ALA A C 1
ATOM 524 O O . ALA A 1 69 ? 24.046 97.041 77.407 1.00 19.80 68 ALA A O 1
ATOM 526 N N . THR A 1 70 ? 24.590 94.918 77.913 1.00 21.31 69 THR A N 1
ATOM 527 C CA . THR A 1 70 ? 25.344 94.696 76.671 1.00 21.30 69 THR A CA 1
ATOM 528 C C . THR A 1 70 ? 24.428 94.777 75.434 1.00 21.40 69 THR A C 1
ATOM 529 O O . THR A 1 70 ? 24.757 95.485 74.447 1.00 18.68 69 THR A O 1
ATOM 533 N N . VAL A 1 71 ? 23.251 94.126 75.512 1.00 21.09 70 VAL A N 1
ATOM 534 C CA . VAL A 1 71 ? 22.314 94.133 74.378 1.00 19.44 70 VAL A CA 1
ATOM 535 C C . VAL A 1 71 ? 21.802 95.529 74.097 1.00 19.84 70 VAL A C 1
ATOM 536 O O . VAL A 1 71 ? 21.749 95.960 72.933 1.00 20.31 70 VAL A O 1
ATOM 540 N N . PHE A 1 72 ? 21.417 96.229 75.160 1.00 21.12 71 PHE A N 1
ATOM 541 C CA . PHE A 1 72 ? 20.911 97.589 75.038 1.00 21.70 71 PHE A CA 1
ATOM 542 C C . PHE A 1 72 ? 22.002 98.662 74.851 1.00 22.22 71 PHE A C 1
ATOM 543 O O . PHE A 1 72 ? 21.675 99.802 74.591 1.00 23.46 71 PHE A O 1
ATOM 551 N N . LYS A 1 73 ? 23.279 98.295 74.954 1.00 22.49 72 LYS A N 1
ATOM 552 C CA . LYS A 1 73 ? 24.406 99.247 74.765 1.00 23.14 72 LYS A CA 1
ATOM 553 C C . LYS A 1 73 ? 24.398 100.345 75.846 1.00 22.27 72 LYS A C 1
ATOM 554 O O . LYS A 1 73 ? 24.553 101.528 75.555 1.00 23.62 72 LYS A O 1
ATOM 560 N N . THR A 1 74 ? 24.155 99.956 77.084 1.00 21.63 73 THR A N 1
ATOM 561 C CA . TH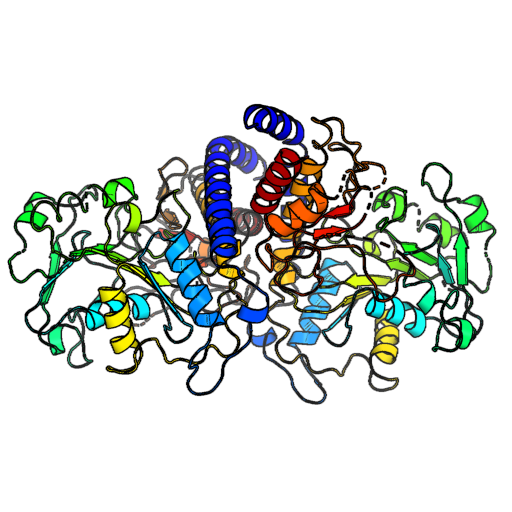R A 1 74 ? 24.133 100.869 78.195 1.00 20.27 73 THR A CA 1
ATOM 562 C C . THR A 1 74 ? 25.197 100.412 79.157 1.00 19.04 73 THR A C 1
ATOM 563 O O . THR A 1 74 ? 25.650 99.275 79.100 1.00 18.29 73 THR A O 1
ATOM 567 N N . GLU A 1 75 ? 25.546 101.290 80.084 1.00 20.70 74 GLU A N 1
ATOM 568 C CA . GLU A 1 75 ? 26.540 100.978 81.106 1.00 21.02 74 GLU A CA 1
ATOM 569 C C . GLU A 1 75 ? 26.053 99.967 82.126 1.00 20.89 74 GLU A C 1
ATOM 570 O O . GLU A 1 75 ? 26.824 99.142 82.608 1.00 20.04 74 GLU A O 1
ATOM 576 N N . ALA A 1 76 ? 24.751 99.984 82.428 1.00 18.17 75 ALA A N 1
ATOM 577 C CA . ALA A 1 76 ? 24.245 99.112 83.444 1.00 17.11 75 ALA A CA 1
ATOM 578 C C . ALA A 1 76 ? 22.770 98.857 83.210 1.00 16.81 75 ALA A C 1
ATOM 579 O O . ALA A 1 76 ? 22.171 99.458 82.337 1.00 17.05 75 ALA A O 1
ATOM 581 N N . ALA A 1 77 ? 22.230 97.948 83.995 1.00 18.99 76 ALA A N 1
ATOM 582 C CA . ALA A 1 77 ? 20.805 97.612 83.920 1.00 19.49 76 ALA A CA 1
ATOM 583 C C . ALA A 1 77 ? 20.369 96.995 85.233 1.00 20.40 76 ALA A C 1
ATOM 584 O O . ALA A 1 77 ? 21.200 96.551 86.025 1.00 20.41 76 ALA A O 1
ATOM 586 N N . LEU A 1 78 ? 19.053 97.008 85.438 1.00 20.88 77 LEU A N 1
ATOM 587 C CA . LEU A 1 78 ? 18.398 96.514 86.608 1.00 21.91 77 LEU A CA 1
ATOM 588 C C . LEU A 1 78 ? 17.241 95.696 86.018 1.00 22.91 77 LEU A C 1
ATOM 589 O O . LEU A 1 78 ? 16.373 96.270 85.350 1.00 22.92 77 LEU A O 1
ATOM 594 N N . VAL A 1 79 ? 17.267 94.369 86.221 1.00 23.60 78 VAL A N 1
ATOM 595 C CA . VAL A 1 79 ? 16.292 93.427 85.659 1.00 25.75 78 VAL A CA 1
ATOM 596 C C . VAL A 1 79 ? 15.943 92.551 86.828 1.00 26.63 78 VAL A C 1
ATOM 597 O O . VAL A 1 79 ? 16.777 91.752 87.240 1.00 27.77 78 VAL A O 1
ATOM 601 N N . ARG A 1 80 ? 14.732 92.674 87.365 1.00 26.36 79 ARG A N 1
ATOM 602 C CA . ARG A 1 80 ? 14.399 91.982 88.599 1.00 27.35 79 ARG A CA 1
ATOM 603 C C . ARG A 1 80 ? 12.969 91.523 88.703 1.00 26.32 79 ARG A C 1
ATOM 604 O O . ARG A 1 80 ? 12.080 92.202 88.199 1.00 26.95 79 ARG A O 1
ATOM 612 N N . PRO A 1 81 ? 12.728 90.405 89.401 1.00 26.66 80 PRO A N 1
ATOM 613 C CA . PRO A 1 81 ? 11.320 89.998 89.634 1.00 26.56 80 PRO A CA 1
ATOM 614 C C . PRO A 1 81 ? 10.612 90.951 90.615 1.00 27.80 80 PRO A C 1
ATOM 615 O O . PRO A 1 81 ? 9.357 90.971 90.663 1.00 26.09 80 PRO A O 1
ATOM 619 N N . GLN A 1 82 ? 11.419 91.704 91.386 1.00 27.56 81 GLN A N 1
ATOM 620 C CA . GLN A 1 82 ? 10.955 92.720 92.325 1.00 29.52 81 GLN A CA 1
ATOM 621 C C . GLN A 1 82 ? 10.313 93.915 91.599 1.00 30.01 81 GLN A C 1
ATOM 622 O O . GLN A 1 82 ? 9.576 94.668 92.231 1.00 29.74 81 GLN A O 1
ATOM 628 N N . ILE A 1 83 ? 10.659 94.140 90.322 1.00 29.82 82 ILE A N 1
ATOM 629 C CA . ILE A 1 83 ? 10.001 95.159 89.509 1.00 28.71 82 ILE A CA 1
ATOM 630 C C . ILE A 1 83 ? 8.772 94.377 89.038 1.00 29.33 82 ILE A C 1
ATOM 631 O O . ILE A 1 83 ? 8.917 93.438 88.288 1.00 30.88 82 ILE A O 1
ATOM 636 N N . ILE A 1 84 ? 7.578 94.734 89.490 1.00 29.71 83 ILE A N 1
ATOM 637 C CA . ILE A 1 84 ? 6.334 93.982 89.177 1.00 30.13 83 ILE A CA 1
ATOM 638 C C . ILE A 1 84 ? 5.585 94.257 87.848 1.00 31.18 83 ILE A C 1
ATOM 639 O O . ILE A 1 84 ? 4.612 93.560 87.539 1.00 32.41 83 ILE A O 1
ATOM 644 N N . SER A 1 85 ? 5.997 95.272 87.087 1.00 29.99 84 SER A N 1
ATOM 645 C CA . SER A 1 85 ? 5.381 95.583 85.797 1.00 27.99 84 SER A CA 1
ATOM 646 C C . SER A 1 85 ? 6.198 96.657 85.101 1.00 26.51 84 SER A C 1
ATOM 647 O O . SER A 1 85 ? 7.149 97.164 85.680 1.00 28.56 84 SER A O 1
ATOM 650 N N . GLY A 1 86 ? 5.821 96.993 83.870 1.00 24.47 85 GLY A N 1
ATOM 651 C CA . GLY A 1 86 ? 6.477 98.048 83.118 1.00 22.90 85 GLY A CA 1
ATOM 652 C C . GLY A 1 86 ? 6.267 99.367 83.822 1.00 21.77 85 GLY A C 1
ATOM 653 O O . GLY A 1 86 ? 7.198 100.150 83.981 1.00 20.29 85 GLY A O 1
ATOM 654 N N . THR A 1 87 ? 5.029 99.611 84.267 1.00 18.74 86 THR A N 1
ATOM 655 C CA . THR A 1 87 ? 4.720 100.823 84.998 1.00 16.95 86 THR A CA 1
ATOM 656 C C . THR A 1 87 ? 5.561 101.011 86.244 1.00 14.99 86 THR A C 1
ATOM 657 O O . THR A 1 87 ? 5.917 102.133 86.565 1.00 16.39 86 THR A O 1
ATOM 661 N N . HIS A 1 88 ? 5.810 99.925 86.969 1.00 14.24 87 HIS A N 1
ATOM 662 C CA . HIS A 1 88 ? 6.635 99.973 88.148 1.00 16.37 87 HIS A CA 1
ATOM 663 C C . HIS A 1 88 ? 8.104 100.278 87.751 1.00 16.69 87 HIS A C 1
ATOM 664 O O . HIS A 1 88 ? 8.794 100.990 88.468 1.00 20.25 87 HIS A O 1
ATOM 671 N N . ALA A 1 89 ? 8.568 99.770 86.625 1.00 17.67 88 ALA A N 1
ATOM 672 C CA . ALA A 1 89 ? 9.948 100.082 86.162 1.00 19.38 88 ALA A CA 1
ATOM 673 C C . ALA A 1 89 ? 10.117 101.597 85.838 1.00 20.49 88 ALA A C 1
ATOM 674 O O . ALA A 1 89 ? 11.117 102.220 86.212 1.00 22.36 88 ALA A O 1
ATOM 676 N N . ILE A 1 90 ? 9.121 102.162 85.164 1.00 22.48 89 ILE A N 1
ATOM 677 C CA . ILE A 1 90 ? 9.100 103.570 84.756 1.00 22.84 89 ILE A CA 1
ATOM 678 C C . ILE A 1 90 ? 9.017 104.469 85.989 1.00 23.02 89 ILE A C 1
ATOM 679 O O . ILE A 1 90 ? 9.784 105.412 86.126 1.00 24.73 89 ILE A O 1
ATOM 684 N N . SER A 1 91 ? 8.088 104.165 86.887 1.00 23.36 90 SER A N 1
ATOM 685 C CA . SER A 1 91 ? 7.959 104.908 88.142 1.00 22.63 90 SER A CA 1
ATOM 686 C C . SER A 1 91 ? 9.281 104.839 88.939 1.00 21.09 90 SER A C 1
ATOM 687 O O . SER A 1 91 ? 9.689 105.810 89.544 1.00 21.01 90 SER A O 1
ATOM 690 N N . THR A 1 92 ? 9.939 103.692 88.943 1.00 19.77 91 THR A N 1
ATOM 691 C CA . THR A 1 92 ? 11.223 103.559 89.648 1.00 19.05 91 THR A CA 1
ATOM 692 C C . THR A 1 92 ? 12.231 104.514 89.010 1.00 18.73 91 THR A C 1
ATOM 693 O O . THR A 1 92 ? 12.974 105.178 89.728 1.00 20.30 91 THR A O 1
ATOM 697 N N . VAL A 1 93 ? 12.218 104.634 87.683 1.00 18.21 92 VAL A N 1
ATOM 698 C CA . VAL A 1 93 ? 13.126 105.558 86.993 1.00 18.92 92 VAL A CA 1
ATOM 699 C C . VAL A 1 93 ? 12.793 107.003 87.373 1.00 18.53 92 VAL A C 1
ATOM 700 O O . VAL A 1 93 ? 13.698 107.792 87.711 1.00 16.33 92 VAL A O 1
ATOM 704 N N . LEU A 1 94 ? 11.495 107.328 87.379 1.00 16.48 93 LEU A N 1
ATOM 705 C CA . LEU A 1 94 ? 11.073 108.682 87.676 1.00 17.30 93 LEU A CA 1
ATOM 706 C C . LEU A 1 94 ? 11.379 109.143 89.098 1.00 18.49 93 LEU A C 1
ATOM 707 O O . LEU A 1 94 ? 11.972 110.210 89.258 1.00 19.76 93 LEU A O 1
ATOM 712 N N . PHE A 1 95 ? 10.971 108.374 90.114 1.00 18.01 94 PHE A N 1
ATOM 713 C CA . PHE A 1 95 ? 11.279 108.718 91.503 1.00 18.15 94 PHE A CA 1
ATOM 714 C C . PHE A 1 95 ? 12.757 108.513 91.859 1.00 19.14 94 PHE A C 1
ATOM 715 O O . PHE A 1 95 ? 13.249 109.136 92.795 1.00 19.57 94 PHE A O 1
ATOM 723 N N . GLY A 1 96 ? 13.422 107.592 91.174 1.00 19.54 95 GLY A N 1
ATOM 724 C CA . GLY A 1 96 ? 14.827 107.315 91.451 1.00 20.51 95 GLY A CA 1
ATOM 725 C C . GLY A 1 96 ? 15.746 108.485 91.148 1.00 21.52 95 GLY A C 1
ATOM 726 O O . GLY A 1 96 ? 16.681 108.742 91.902 1.00 22.66 95 GLY A O 1
ATOM 727 N N . ILE A 1 97 ? 15.418 109.223 90.085 1.00 22.36 96 ILE A N 1
ATOM 728 C CA . ILE A 1 97 ? 16.213 110.330 89.570 1.00 21.86 96 ILE A CA 1
ATOM 729 C C . ILE A 1 97 ? 15.686 111.711 89.935 1.00 21.02 96 ILE A C 1
ATOM 730 O O . ILE A 1 97 ? 16.466 112.566 90.295 1.00 18.02 96 ILE A O 1
ATOM 735 N N . LEU A 1 98 ? 14.365 111.908 89.902 1.00 20.72 97 LEU A N 1
ATOM 736 C CA . LEU A 1 98 ? 13.780 113.214 90.195 1.00 20.69 97 LEU A CA 1
ATOM 737 C C . LEU A 1 98 ? 13.767 113.535 91.699 1.00 21.35 97 LEU A C 1
ATOM 738 O O . LEU A 1 98 ? 13.609 112.650 92.530 1.00 21.98 97 LEU A O 1
ATOM 743 N N . ARG A 1 99 ? 13.923 114.820 92.021 1.00 23.27 98 ARG A N 1
ATOM 744 C CA . ARG A 1 99 ? 13.952 115.338 93.396 1.00 22.13 98 ARG A CA 1
ATOM 745 C C . ARG A 1 99 ? 13.101 116.591 93.473 1.00 22.30 98 ARG A C 1
ATOM 746 O O . ARG A 1 99 ? 12.808 117.169 92.445 1.00 23.83 98 ARG A O 1
ATOM 754 N N . PRO A 1 100 ? 12.697 117.024 94.687 1.00 22.68 99 PRO A N 1
ATOM 755 C CA . PRO A 1 100 ? 11.842 118.224 94.776 1.00 22.75 99 PRO A CA 1
ATOM 756 C C . PRO A 1 100 ? 12.407 119.421 93.997 1.00 22.44 99 PRO A C 1
ATOM 757 O O . PRO A 1 100 ? 13.632 119.651 93.975 1.00 19.07 99 PRO A O 1
ATOM 761 N N . ASP A 1 101 ? 11.503 120.117 93.316 1.00 21.69 100 ASP A N 1
ATOM 762 C CA . ASP A 1 101 ? 11.816 121.282 92.455 1.00 22.72 100 ASP A CA 1
ATOM 763 C C . ASP A 1 101 ? 12.275 120.931 91.028 1.00 22.26 100 ASP A C 1
ATOM 764 O O . ASP A 1 101 ? 12.311 121.820 90.181 1.00 24.51 100 ASP A O 1
ATOM 769 N N . ASP A 1 102 ? 12.585 119.665 90.741 1.00 20.95 101 ASP A N 1
ATOM 770 C CA . ASP A 1 102 ? 12.905 119.251 89.384 1.00 20.06 101 ASP A CA 1
ATOM 771 C C . ASP A 1 102 ? 11.601 119.163 88.621 1.00 20.45 101 ASP A C 1
ATOM 772 O O . ASP A 1 102 ? 10.533 119.023 89.227 1.00 19.56 101 ASP A O 1
ATOM 777 N N . GLU A 1 103 ? 11.705 119.263 87.302 1.00 21.19 102 GLU A N 1
ATOM 778 C CA . GLU A 1 103 ? 10.580 119.161 86.398 1.00 21.09 102 GLU A CA 1
ATOM 779 C C . GLU A 1 103 ? 10.868 118.070 85.357 1.00 21.41 102 GLU A C 1
ATOM 780 O O . GLU A 1 103 ? 12.011 117.908 84.893 1.00 21.15 102 GLU A O 1
ATOM 782 N N . LEU A 1 104 ? 9.835 117.294 85.047 1.00 20.99 103 LEU A N 1
ATOM 783 C CA . LEU A 1 104 ? 9.871 116.257 84.034 1.00 20.53 103 LEU A CA 1
ATOM 784 C C . LEU A 1 104 ? 9.042 116.778 82.883 1.00 21.07 103 LEU A C 1
ATOM 785 O O . LEU A 1 104 ? 7.898 117.236 83.098 1.00 20.88 103 LEU A O 1
ATOM 790 N N . LEU A 1 105 ? 9.573 116.708 81.665 1.00 20.30 104 LEU A N 1
ATOM 791 C CA . LEU A 1 105 ? 8.819 117.175 80.494 1.00 20.33 104 LEU A CA 1
ATOM 792 C C . LEU A 1 105 ? 8.619 116.042 79.508 1.00 19.52 104 LEU A C 1
ATOM 793 O O . LEU A 1 105 ? 9.604 115.519 78.976 1.00 16.47 104 LEU A O 1
ATOM 798 N N . TYR A 1 106 ? 7.359 115.616 79.320 1.00 17.36 105 TYR A N 1
ATOM 799 C CA . TYR A 1 106 ? 7.017 114.598 78.315 1.00 17.70 105 TYR A CA 1
ATOM 800 C C . TYR A 1 106 ? 6.822 115.288 76.968 1.00 18.89 105 TYR A C 1
ATOM 801 O O . TYR A 1 106 ? 5.911 116.095 76.811 1.00 20.73 105 TYR A O 1
ATOM 810 N N . ILE A 1 107 ? 7.642 114.944 75.984 1.00 18.40 106 ILE A N 1
ATOM 811 C CA . ILE A 1 107 ? 7.587 115.593 74.664 1.00 19.33 106 ILE A CA 1
ATOM 812 C C . ILE A 1 107 ? 6.795 114.868 73.568 1.00 19.20 106 ILE A C 1
ATOM 813 O O . ILE A 1 107 ? 6.583 115.432 72.491 1.00 20.37 106 ILE A O 1
ATOM 818 N N . THR A 1 108 ? 6.374 113.632 73.833 1.00 19.18 107 THR A N 1
ATOM 819 C CA . THR A 1 108 ? 5.584 112.820 72.880 1.00 19.81 107 THR A CA 1
ATOM 820 C C . THR A 1 108 ? 4.050 112.882 73.181 1.00 21.07 107 THR A C 1
ATOM 821 O O . THR A 1 108 ? 3.293 111.949 72.855 1.00 21.04 107 THR A O 1
ATOM 825 N N . GLY A 1 109 ? 3.601 113.977 73.780 1.00 21.35 108 GLY A N 1
ATOM 826 C CA . GLY A 1 109 ? 2.167 114.133 74.147 1.00 23.46 108 GLY A CA 1
ATOM 827 C C . GLY A 1 109 ? 1.871 113.460 75.470 1.00 24.20 108 GLY A C 1
ATOM 828 O O . GLY A 1 109 ? 2.779 112.970 76.127 1.00 24.49 108 GLY A O 1
ATOM 829 N N . GLN A 1 110 ? 0.596 113.434 75.854 1.00 26.07 109 GLN A N 1
ATOM 830 C CA . GLN A 1 110 ? 0.176 112.819 77.113 1.00 27.13 109 GLN A CA 1
ATOM 831 C C . GLN A 1 110 ? 0.463 111.305 77.099 1.00 27.48 109 GLN A C 1
ATOM 832 O O . GLN A 1 110 ? -0.066 110.599 76.238 1.00 27.89 109 GLN A O 1
ATOM 838 N N . PRO A 1 111 ? 1.269 110.802 78.061 1.00 27.22 110 PRO A N 1
ATOM 839 C CA . PRO A 1 111 ? 1.613 109.379 78.109 1.00 27.96 110 PRO A CA 1
ATOM 840 C C . PRO A 1 111 ? 0.443 108.469 78.450 1.00 28.74 110 PRO A C 1
ATOM 841 O O . PRO A 1 111 ? -0.659 108.968 78.732 1.00 28.19 110 PRO A O 1
ATOM 845 N N . TYR A 1 112 ? 0.662 107.151 78.363 1.00 29.94 111 TYR A N 1
ATOM 846 C CA . TYR A 1 112 ? -0.394 106.158 78.689 1.00 32.27 111 TYR A CA 1
ATOM 847 C C . TYR A 1 112 ? -0.986 106.468 80.066 1.00 32.79 111 TYR A C 1
ATOM 848 O O . TYR A 1 112 ? -0.267 106.832 81.014 1.00 32.95 111 TYR A O 1
ATOM 857 N N . ASP A 1 113 ? -2.301 106.359 80.157 1.00 33.68 112 ASP A N 1
ATOM 858 C CA . ASP A 1 113 ? -3.016 106.800 81.364 1.00 34.54 112 ASP A CA 1
ATOM 859 C C . ASP A 1 113 ? -2.571 106.313 82.752 1.00 33.14 112 ASP A C 1
ATOM 860 O O . ASP A 1 113 ? -2.836 106.996 83.716 1.00 31.23 112 ASP A O 1
ATOM 865 N N . THR A 1 114 ? -1.870 105.193 82.880 1.00 33.75 113 THR A N 1
ATOM 866 C CA . THR A 1 114 ? -1.477 104.785 84.243 1.00 34.79 113 THR A CA 1
ATOM 867 C C . THR A 1 114 ? -0.324 105.632 84.778 1.00 33.82 113 THR A C 1
ATOM 868 O O . THR A 1 114 ? -0.130 105.666 85.976 1.00 35.02 113 THR A O 1
ATOM 872 N N . LEU A 1 115 ? 0.428 106.322 83.914 1.00 33.25 114 LEU A N 1
ATOM 873 C CA . LEU A 1 115 ? 1.462 107.259 84.391 1.00 32.80 114 LEU A CA 1
ATOM 874 C C . LEU A 1 115 ? 0.837 108.510 85.026 1.00 31.34 114 LEU A C 1
ATOM 875 O O . LEU A 1 115 ? 1.528 109.241 85.724 1.00 30.67 114 LEU A O 1
ATOM 880 N N . GLU A 1 116 ? -0.457 108.748 84.792 1.00 31.77 115 GLU A N 1
ATOM 881 C CA . GLU A 1 116 ? -1.179 109.907 85.346 1.00 31.31 115 GLU A CA 1
ATOM 882 C C . GLU A 1 116 ? -1.151 109.952 86.859 1.00 30.45 115 GLU A C 1
ATOM 883 O O . GLU A 1 116 ? -0.946 111.023 87.432 1.00 29.89 115 GLU A O 1
ATOM 889 N N . GLU A 1 117 ? -1.414 108.807 87.499 1.00 30.23 116 GLU A N 1
ATOM 890 C CA . GLU A 1 117 ? -1.378 108.724 88.957 1.00 29.73 116 GLU A CA 1
ATOM 891 C C . GLU A 1 117 ? 0.058 108.822 89.442 1.00 28.62 116 GLU A C 1
ATOM 892 O O . GLU A 1 117 ? 0.301 109.381 90.502 1.00 28.85 116 GLU A O 1
ATOM 898 N N . ILE A 1 118 ? 1.001 108.291 88.674 1.00 27.51 117 ILE A N 1
ATOM 899 C CA . ILE A 1 118 ? 2.402 108.371 89.069 1.00 28.30 117 ILE A CA 1
ATOM 900 C C . ILE A 1 118 ? 2.899 109.821 89.080 1.00 29.40 117 ILE A C 1
ATOM 901 O O . ILE A 1 118 ? 3.532 110.246 90.048 1.00 29.58 117 ILE A O 1
ATOM 906 N N . VAL A 1 119 ? 2.585 110.585 88.035 1.00 30.06 118 VAL A N 1
ATOM 907 C CA . VAL A 1 119 ? 3.058 111.973 87.958 1.00 30.41 118 VAL A CA 1
ATOM 908 C C . VAL A 1 119 ? 2.261 112.952 88.819 1.00 31.85 118 VAL A C 1
ATOM 909 O O . VAL A 1 119 ? 2.754 114.035 89.109 1.00 32.91 118 VAL A O 1
ATOM 913 N N . GLY A 1 120 ? 1.037 112.596 89.206 1.00 32.14 119 GLY A N 1
ATOM 914 C CA . GLY A 1 120 ? 0.205 113.464 90.023 1.00 32.58 119 GLY A CA 1
ATOM 915 C C . GLY A 1 120 ? -0.924 114.182 89.300 1.00 33.80 119 GLY A C 1
ATOM 916 O O . GLY A 1 120 ? -1.564 115.058 89.892 1.00 34.43 119 GLY A O 1
ATOM 917 N N . ILE A 1 121 ? -1.196 113.814 88.046 1.00 34.46 120 ILE A N 1
ATOM 918 C CA . ILE A 1 121 ? -2.277 114.438 87.261 1.00 34.90 120 ILE A CA 1
ATOM 919 C C . ILE A 1 121 ? -3.675 113.845 87.547 1.00 35.98 120 ILE A C 1
ATOM 920 O O . ILE A 1 121 ? -4.664 114.354 87.030 1.00 36.44 120 ILE A O 1
ATOM 922 N N . ARG A 1 122 ? -3.745 112.754 88.316 1.00 36.59 121 ARG A N 1
ATOM 923 C CA . ARG A 1 122 ? -5.009 112.110 88.720 1.00 36.94 121 ARG A CA 1
ATOM 924 C C . ARG A 1 122 ? -4.781 111.543 90.125 1.00 37.76 121 ARG A C 1
ATOM 925 O O . ARG A 1 122 ? -3.733 110.928 90.376 1.00 37.90 121 ARG A O 1
ATOM 927 N N . LYS A 1 123 ? -5.723 111.779 91.043 1.00 37.25 122 LYS A N 1
ATOM 928 C CA . LYS A 1 123 ? -5.626 111.317 92.443 1.00 37.01 122 LYS A CA 1
ATOM 929 C C . LYS A 1 123 ? -4.650 112.191 93.242 1.00 37.09 122 LYS A C 1
ATOM 930 O O . LYS A 1 123 ? -3.796 112.872 92.655 1.00 38.64 122 LYS A O 1
ATOM 932 N N . GLN A 1 124 ? -4.783 112.177 94.570 1.00 35.61 123 GLN A N 1
ATOM 933 C CA . GLN A 1 124 ? -3.944 113.002 95.458 1.00 34.97 123 GLN A CA 1
ATOM 934 C C . GLN A 1 124 ? -3.536 112.298 96.762 1.00 33.46 123 GLN A C 1
ATOM 935 O O . GLN A 1 124 ? -4.295 111.523 97.320 1.00 32.96 123 GLN A O 1
ATOM 937 N N . GLY A 1 125 ? -2.310 112.561 97.221 1.00 31.95 124 GLY A N 1
ATOM 938 C CA . GLY A 1 125 ? -1.813 111.979 98.466 1.00 29.89 124 GLY A CA 1
ATOM 939 C C . GLY A 1 125 ? -1.319 110.538 98.426 1.00 27.64 124 GLY A C 1
ATOM 940 O O . GLY A 1 125 ? -0.907 110.018 99.462 1.00 28.76 124 GLY A O 1
ATOM 941 N N . GLN A 1 126 ? -1.324 109.898 97.254 1.00 24.00 125 GLN A N 1
ATOM 942 C CA . GLN A 1 126 ? -0.841 108.522 97.121 1.00 22.25 125 GLN A CA 1
ATOM 943 C C . GLN A 1 126 ? 0.690 108.440 97.023 1.00 21.45 125 GLN A C 1
ATOM 944 O O . GLN A 1 126 ? 1.246 107.353 96.903 1.00 20.63 125 GLN A O 1
ATOM 950 N N . GLY A 1 127 ? 1.370 109.573 97.040 1.00 20.89 126 GLY A N 1
ATOM 951 C CA . GLY A 1 127 ? 2.835 109.594 96.927 1.00 20.97 126 GLY A CA 1
ATOM 952 C C . GLY A 1 127 ? 3.326 109.773 95.505 1.00 20.07 126 GLY A C 1
ATOM 953 O O . GLY A 1 127 ? 4.392 109.249 95.147 1.00 22.00 126 GLY A O 1
ATOM 954 N N . SER A 1 128 ? 2.590 110.553 94.709 1.00 17.96 127 SER A N 1
ATOM 955 C CA . SER A 1 128 ? 2.959 110.861 93.325 1.00 18.34 127 SER A CA 1
ATOM 956 C C . SER A 1 128 ? 4.149 111.854 93.238 1.00 16.85 127 SER A C 1
ATOM 957 O O . SER A 1 128 ? 4.650 112.327 94.243 1.00 15.48 127 SER A O 1
ATOM 960 N N . LEU A 1 129 ? 4.580 112.157 92.026 1.00 18.59 128 LEU A N 1
ATOM 961 C CA . LEU A 1 129 ? 5.628 113.162 91.819 1.00 19.60 128 LEU A CA 1
ATOM 962 C C . LEU A 1 129 ? 5.215 114.520 92.422 1.00 20.67 128 LEU A C 1
ATOM 963 O O . LEU A 1 129 ? 6.035 115.196 93.054 1.00 19.37 128 LEU A O 1
ATOM 968 N N . LYS A 1 130 ? 3.937 114.893 92.259 1.00 20.46 129 LYS A N 1
ATOM 969 C CA . LYS A 1 130 ? 3.397 116.140 92.791 1.00 19.80 129 LYS A CA 1
ATOM 970 C C . LYS A 1 130 ? 3.490 116.170 94.321 1.00 19.38 129 LYS A C 1
ATOM 971 O O . LYS A 1 130 ? 3.932 117.170 94.906 1.00 18.60 129 LYS A O 1
ATOM 975 N N . ASP A 1 131 ? 3.108 115.067 94.971 1.00 19.94 130 ASP A N 1
ATOM 976 C CA . ASP A 1 131 ? 3.182 114.948 96.443 1.00 20.12 130 ASP A CA 1
ATOM 977 C C . ASP A 1 131 ? 4.618 115.182 96.947 1.00 20.11 130 ASP A C 1
ATOM 978 O O . ASP A 1 131 ? 4.812 115.606 98.075 1.00 20.57 130 ASP A O 1
ATOM 983 N N . PHE A 1 132 ? 5.612 114.897 96.118 1.00 19.62 131 PHE A N 1
ATOM 984 C CA . PHE A 1 132 ? 7.019 115.138 96.483 1.00 20.97 131 PHE A CA 1
ATOM 985 C C . PHE A 1 132 ? 7.617 116.381 95.784 1.00 22.07 131 PHE A C 1
ATOM 986 O O . PHE A 1 132 ? 8.853 116.519 95.656 1.00 22.41 131 PHE A O 1
ATOM 994 N N . HIS A 1 133 ? 6.724 117.303 95.405 1.00 22.43 132 HIS A N 1
ATOM 995 C CA . HIS A 1 133 ? 7.053 118.599 94.757 1.00 23.50 132 HIS A CA 1
ATOM 996 C C . HIS A 1 133 ? 7.945 118.521 93.512 1.00 23.72 132 HIS A C 1
ATOM 997 O O . HIS A 1 133 ? 8.844 119.344 93.328 1.00 23.37 132 HIS A O 1
ATOM 1004 N N . ILE A 1 134 ? 7.687 117.520 92.679 1.00 23.64 133 ILE A N 1
ATOM 1005 C CA . ILE A 1 134 ? 8.397 117.301 91.436 1.00 23.53 133 ILE A CA 1
ATOM 1006 C C . ILE A 1 134 ? 7.388 117.695 90.390 1.00 23.53 133 ILE A C 1
ATOM 1007 O O . ILE A 1 134 ? 6.230 117.282 90.467 1.00 23.47 133 ILE A O 1
ATOM 1012 N N . GLY A 1 135 ? 7.807 118.523 89.438 1.00 23.12 134 GLY A N 1
ATOM 1013 C CA . GLY A 1 135 ? 6.912 119.015 88.412 1.00 23.05 134 GLY A CA 1
ATOM 1014 C C . GLY A 1 135 ? 6.816 118.165 87.172 1.00 22.56 134 GLY A C 1
ATOM 1015 O O . GLY A 1 135 ? 7.767 117.478 86.797 1.00 22.20 134 GLY A O 1
ATOM 1016 N N . TYR A 1 136 ? 5.661 118.253 86.516 1.00 22.55 135 TYR A N 1
ATOM 1017 C CA . TYR A 1 136 ? 5.404 117.537 85.277 1.00 23.66 135 TYR A CA 1
ATOM 1018 C C . TYR A 1 136 ? 4.483 118.277 84.306 1.00 24.08 135 TYR A C 1
ATOM 1019 O O . TYR A 1 136 ? 3.563 118.976 84.713 1.00 22.23 135 TYR A O 1
ATOM 1028 N N . SER A 1 137 ? 4.756 118.104 83.012 1.00 24.69 136 SER A N 1
ATOM 1029 C CA . SER A 1 137 ? 3.914 118.638 81.947 1.00 24.56 136 SER A CA 1
ATOM 1030 C C . SER A 1 137 ? 4.250 117.879 80.665 1.00 24.39 136 SER A C 1
ATOM 1031 O O . SER A 1 137 ? 5.335 117.285 80.544 1.00 23.38 136 SER A O 1
ATOM 1034 N N . SER A 1 138 ? 3.300 117.854 79.737 1.00 23.25 137 SER A N 1
ATOM 1035 C CA . SER A 1 138 ? 3.514 117.220 78.447 1.00 23.80 137 SER A CA 1
ATOM 1036 C C . SER A 1 138 ? 3.294 118.240 77.333 1.00 24.46 137 SER A C 1
ATOM 1037 O O . SER A 1 138 ? 2.447 119.155 77.473 1.00 23.88 137 SER A O 1
ATOM 1040 N N . VAL A 1 139 ? 4.052 118.075 76.244 1.00 23.32 138 VAL A N 1
ATOM 1041 C CA . VAL A 1 139 ? 3.974 118.928 75.069 1.00 23.73 138 VAL A CA 1
ATOM 1042 C C . VAL A 1 139 ? 3.088 118.184 74.079 1.00 24.24 138 VAL A C 1
ATOM 1043 O O . VAL A 1 139 ? 3.463 117.103 73.630 1.00 24.90 138 VAL A O 1
ATOM 1047 N N . PRO A 1 140 ? 1.896 118.728 73.742 1.00 23.70 139 PRO A N 1
ATOM 1048 C CA . PRO A 1 140 ? 1.068 117.982 72.781 1.00 23.65 139 PRO A CA 1
ATOM 1049 C C . PRO A 1 140 ? 1.736 117.783 71.408 1.00 23.94 139 PRO A C 1
ATOM 1050 O O . PRO A 1 140 ? 2.617 118.558 71.015 1.00 23.59 139 PRO A O 1
ATOM 1054 N N . LEU A 1 141 ? 1.357 116.711 70.721 1.00 24.18 140 LEU A N 1
ATOM 1055 C CA . LEU A 1 141 ? 1.898 116.425 69.405 1.00 24.23 140 LEU A CA 1
ATOM 1056 C C . LEU A 1 141 ? 1.212 117.281 68.361 1.00 24.87 140 LEU A C 1
ATOM 1057 O O . LEU A 1 141 ? 0.082 117.751 68.574 1.00 24.44 140 LEU A O 1
ATOM 1062 N N . LEU A 1 142 ? 1.874 117.485 67.226 1.00 25.09 141 LEU A N 1
ATOM 1063 C CA . LEU A 1 142 ? 1.251 118.219 66.126 1.00 26.71 141 LEU A CA 1
ATOM 1064 C C . LEU A 1 142 ? 0.090 117.347 65.591 1.00 27.23 141 LEU A C 1
ATOM 1065 O O . LEU A 1 142 ? 0.014 116.145 65.886 1.00 27.10 141 LEU A O 1
ATOM 1070 N N . GLU A 1 143 ? -0.816 117.938 64.827 1.00 29.23 142 GLU A N 1
ATOM 1071 C CA . GLU A 1 143 ? -1.985 117.189 64.297 1.00 29.92 142 GLU A CA 1
ATOM 1072 C C . GLU A 1 143 ? -1.650 115.897 63.511 1.00 30.06 142 GLU A C 1
ATOM 1073 O O . GLU A 1 143 ? -2.398 114.935 63.570 1.00 30.82 142 GLU A O 1
ATOM 1079 N N . ASN A 1 144 ? -0.511 115.857 62.834 1.00 29.70 143 ASN A N 1
ATOM 1080 C CA . ASN A 1 144 ? -0.112 114.658 62.089 1.00 29.60 143 ASN A CA 1
ATOM 1081 C C . ASN A 1 144 ? 0.600 113.581 62.937 1.00 29.05 143 ASN A C 1
ATOM 1082 O O . ASN A 1 144 ? 0.919 112.508 62.422 1.00 30.07 143 ASN A O 1
ATOM 1087 N N . GLY A 1 145 ? 0.868 113.863 64.213 1.00 27.24 144 GLY A N 1
ATOM 1088 C CA . GLY A 1 145 ? 1.557 112.913 65.096 1.00 26.34 144 GLY A CA 1
ATOM 1089 C C . GLY A 1 145 ? 3.030 113.227 65.352 1.00 25.90 144 GLY A C 1
ATOM 1090 O O . GLY A 1 145 ? 3.643 112.592 66.205 1.00 26.42 144 GLY A O 1
ATOM 1091 N N . ASP A 1 146 ? 3.618 114.171 64.615 1.00 25.79 145 ASP A N 1
ATOM 1092 C CA . ASP A 1 146 ? 5.019 114.561 64.854 1.00 26.26 145 ASP A CA 1
ATOM 1093 C C . ASP A 1 146 ? 5.096 115.338 66.176 1.00 24.64 145 ASP A C 1
ATOM 1094 O O . ASP A 1 146 ? 4.090 115.888 66.634 1.00 21.30 145 ASP A O 1
ATOM 1099 N N . VAL A 1 147 ? 6.288 115.407 66.783 1.00 23.13 146 VAL A N 1
ATOM 1100 C CA . VAL A 1 147 ? 6.440 116.178 68.019 1.00 21.88 146 VAL A CA 1
ATOM 1101 C C . VAL A 1 147 ? 6.435 117.668 67.628 1.00 21.83 146 VAL A C 1
ATOM 1102 O O . VAL A 1 147 ? 6.682 118.005 66.473 1.00 21.42 146 VAL A O 1
ATOM 1106 N N . ASP A 1 148 ? 6.083 118.545 68.563 1.00 21.54 147 ASP A N 1
ATOM 1107 C CA . ASP A 1 148 ? 6.045 119.991 68.313 1.00 21.34 147 ASP A CA 1
ATOM 1108 C C . ASP A 1 148 ? 7.391 120.549 68.783 1.00 21.11 147 ASP A C 1
ATOM 1109 O O . ASP A 1 148 ? 7.555 120.871 69.944 1.00 20.02 147 ASP A O 1
ATOM 1114 N N . PHE A 1 149 ? 8.350 120.668 67.872 1.00 22.51 148 PHE A N 1
ATOM 1115 C CA . PHE A 1 149 ? 9.704 121.122 68.257 1.00 23.73 148 PHE A CA 1
ATOM 1116 C C . PHE A 1 149 ? 9.786 122.536 68.840 1.00 24.46 148 PHE A C 1
ATOM 1117 O O . PHE A 1 149 ? 10.523 122.731 69.814 1.00 24.33 148 PHE A O 1
ATOM 1125 N N . PRO A 1 150 ? 9.064 123.520 68.250 1.00 26.32 149 PRO A N 1
ATOM 1126 C CA . PRO A 1 150 ? 9.073 124.856 68.872 1.00 27.18 149 PRO A CA 1
ATOM 1127 C C . PRO A 1 150 ? 8.553 124.849 70.315 1.00 27.46 149 PRO A C 1
ATOM 1128 O O . PRO A 1 150 ? 9.179 125.482 71.166 1.00 26.96 149 PRO A O 1
ATOM 1132 N N . ARG A 1 151 ? 7.444 124.148 70.590 1.00 27.32 150 ARG A N 1
ATOM 1133 C CA . ARG A 1 151 ? 6.921 124.078 71.974 1.00 27.27 150 ARG A CA 1
ATOM 1134 C C . ARG A 1 151 ? 7.875 123.318 72.894 1.00 26.06 150 ARG A C 1
ATOM 1135 O O . ARG A 1 151 ? 8.007 123.682 74.060 1.00 26.81 150 ARG A O 1
ATOM 1143 N N . ILE A 1 152 ? 8.505 122.255 72.397 1.00 25.94 151 ILE A N 1
ATOM 1144 C CA . ILE A 1 152 ? 9.498 121.532 73.200 1.00 25.24 151 ILE A CA 1
ATOM 1145 C C . ILE A 1 152 ? 10.513 122.561 73.692 1.00 25.80 151 ILE A C 1
ATOM 1146 O O . ILE A 1 152 ? 10.719 122.671 74.893 1.00 25.96 151 ILE A O 1
ATOM 1151 N N . ALA A 1 153 ? 11.088 123.340 72.773 1.00 26.81 152 ALA A N 1
ATOM 1152 C CA . ALA A 1 153 ? 12.068 124.393 73.116 1.00 27.79 152 ALA A CA 1
ATOM 1153 C C . ALA A 1 153 ? 11.506 125.394 74.122 1.00 27.88 152 ALA A C 1
ATOM 1154 O O . ALA A 1 153 ? 12.187 125.749 75.078 1.00 26.15 152 ALA A O 1
ATOM 1156 N N . LYS A 1 154 ? 10.254 125.809 73.904 1.00 29.01 153 LYS A N 1
ATOM 1157 C CA . LYS A 1 154 ? 9.570 126.758 74.778 1.00 29.65 153 LYS A CA 1
ATOM 1158 C C . LYS A 1 154 ? 9.404 126.220 76.204 1.00 30.27 153 LYS A C 1
ATOM 1159 O O . LYS A 1 154 ? 9.808 126.884 77.151 1.00 30.53 153 LYS A O 1
ATOM 1161 N N . LYS A 1 155 ? 8.863 125.006 76.342 1.00 29.87 154 LYS A N 1
ATOM 1162 C CA . LYS A 1 155 ? 8.623 124.402 77.663 1.00 28.61 154 LYS A CA 1
ATOM 1163 C C . LYS A 1 155 ? 9.877 123.934 78.431 1.00 27.96 154 LYS A C 1
ATOM 1164 O O . LYS A 1 155 ? 9.800 123.764 79.638 1.00 29.99 154 LYS A O 1
ATOM 1175 N N . THR A 1 157 ? 13.092 124.371 80.553 1.00 26.28 156 THR A N 1
ATOM 1176 C CA . THR A 1 157 ? 13.557 125.477 81.402 1.00 27.03 156 THR A CA 1
ATOM 1177 C C . THR A 1 157 ? 14.754 124.994 82.221 1.00 27.66 156 THR A C 1
ATOM 1178 O O . THR A 1 157 ? 15.147 123.831 82.105 1.00 28.41 156 THR A O 1
ATOM 1182 N N . PRO A 1 158 ? 15.348 125.879 83.052 1.00 28.73 157 PRO A N 1
ATOM 1183 C CA . PRO A 1 158 ? 16.439 125.401 83.910 1.00 28.83 157 PRO A CA 1
ATOM 1184 C C . PRO A 1 158 ? 15.993 124.318 84.920 1.00 28.25 157 PRO A C 1
ATOM 1185 O O . PRO A 1 158 ? 16.826 123.550 85.388 1.00 27.83 157 PRO A O 1
ATOM 1189 N N . LYS A 1 159 ? 14.705 124.277 85.266 1.00 27.52 158 LYS A N 1
ATOM 1190 C CA . LYS A 1 159 ? 14.194 123.243 86.166 1.00 27.55 158 LYS A CA 1
ATOM 1191 C C . LYS A 1 159 ? 13.995 121.867 85.466 1.00 27.45 158 LYS A C 1
ATOM 1192 O O . LYS A 1 159 ? 13.842 120.853 86.158 1.00 28.59 158 LYS A O 1
ATOM 1194 N N . THR A 1 160 ? 13.995 121.825 84.127 1.00 26.41 159 THR A N 1
ATOM 1195 C CA . THR A 1 160 ? 13.795 120.573 83.379 1.00 25.18 159 THR A CA 1
ATOM 1196 C C . THR A 1 160 ? 14.982 119.622 83.547 1.00 23.93 159 THR A C 1
ATOM 1197 O O . THR A 1 160 ? 16.038 119.819 82.934 1.00 24.57 159 THR A O 1
ATOM 1201 N N . LYS A 1 161 ? 14.819 118.603 84.388 1.00 22.58 160 LYS A N 1
ATOM 1202 C CA . LYS A 1 161 ? 15.889 117.637 84.630 1.00 23.47 160 LYS A CA 1
ATOM 1203 C C . LYS A 1 161 ? 15.796 116.467 83.670 1.00 22.48 160 LYS A C 1
ATOM 1204 O O . LYS A 1 161 ? 16.830 115.909 83.275 1.00 22.04 160 LYS A O 1
ATOM 1216 N N . ILE A 1 163 ? 13.642 114.600 80.187 1.00 21.48 162 ILE A N 1
ATOM 1217 C CA . ILE A 1 163 ? 12.768 114.596 79.005 1.00 21.56 162 ILE A CA 1
ATOM 1218 C C . ILE A 1 163 ? 12.188 113.180 78.914 1.00 19.91 162 ILE A C 1
ATOM 1219 O O . ILE A 1 163 ? 12.936 112.216 78.950 1.00 19.75 162 ILE A O 1
ATOM 1224 N N . GLY A 1 164 ? 10.865 113.058 78.855 1.00 18.36 163 GLY A N 1
ATOM 1225 C CA . GLY A 1 164 ? 10.211 111.765 78.702 1.00 17.88 163 GLY A CA 1
ATOM 1226 C C . GLY A 1 164 ? 9.852 111.559 77.234 1.00 16.55 163 GLY A C 1
ATOM 1227 O O . GLY A 1 164 ? 9.480 112.502 76.563 1.00 16.34 163 GLY A O 1
ATOM 1228 N N . ILE A 1 165 ? 9.992 110.332 76.747 1.00 16.70 164 ILE A N 1
ATOM 1229 C CA . ILE A 1 165 ? 9.692 109.944 75.370 1.00 17.94 164 ILE A CA 1
ATOM 1230 C C . ILE A 1 165 ? 9.008 108.575 75.415 1.00 18.29 164 ILE A C 1
ATOM 1231 O O . ILE A 1 165 ? 9.596 107.588 75.851 1.00 18.73 164 ILE A O 1
ATOM 1236 N N . GLN A 1 166 ? 7.734 108.527 75.036 1.00 18.33 165 GLN A N 1
ATOM 1237 C CA . GLN A 1 166 ? 7.018 107.282 74.986 1.00 17.63 165 GLN A CA 1
ATOM 1238 C C . GLN A 1 166 ? 7.100 106.770 73.525 1.00 18.85 165 GLN A C 1
ATOM 1239 O O . GLN A 1 166 ? 6.454 107.318 72.621 1.00 18.68 165 GLN A O 1
ATOM 1245 N N . ARG A 1 167 ? 7.870 105.711 73.302 1.00 19.41 166 ARG A N 1
ATOM 1246 C CA . ARG A 1 167 ? 8.064 105.153 71.958 1.00 20.15 166 ARG A CA 1
ATOM 1247 C C . ARG A 1 167 ? 6.768 104.649 71.362 1.00 20.40 166 ARG A C 1
ATOM 1248 O O . ARG A 1 167 ? 6.342 105.133 70.316 1.00 20.74 166 ARG A O 1
ATOM 1256 N N . SER A 1 168 ? 6.163 103.675 72.025 1.00 21.54 167 SER A N 1
ATOM 1257 C CA . SER A 1 168 ? 4.911 103.091 71.539 1.00 23.04 167 SER A CA 1
ATOM 1258 C C . SER A 1 168 ? 3.721 104.033 71.726 1.00 21.70 167 SER A C 1
ATOM 1259 O O . SER A 1 168 ? 3.668 104.816 72.643 1.00 22.50 167 SER A O 1
ATOM 1262 N N . ARG A 1 169 ? 2.833 103.992 70.765 1.00 23.24 168 ARG A N 1
ATOM 1263 C CA . ARG A 1 169 ? 1.567 104.747 70.775 1.00 24.25 168 ARG A CA 1
ATOM 1264 C C . ARG A 1 169 ? 0.562 104.334 71.839 1.00 25.36 168 ARG A C 1
ATOM 1265 O O . ARG A 1 169 ? -0.292 105.144 72.231 1.00 26.08 168 ARG A O 1
ATOM 1273 N N . GLY A 1 170 ? 0.625 103.085 72.298 1.00 25.53 169 GLY A N 1
ATOM 1274 C CA . GLY A 1 170 ? -0.352 102.595 73.269 1.00 26.98 169 GLY A CA 1
ATOM 1275 C C . GLY A 1 170 ? -1.715 102.717 72.601 1.00 28.15 169 GLY A C 1
ATOM 1276 O O . GLY A 1 170 ? -1.883 102.277 71.454 1.00 27.01 169 GLY A O 1
ATOM 1277 N N . TYR A 1 171 ? -2.663 103.342 73.297 1.00 30.21 170 TYR A N 1
ATOM 1278 C CA . TYR A 1 171 ? -4.020 103.589 72.764 1.00 32.08 170 TYR A CA 1
ATOM 1279 C C . TYR A 1 171 ? -4.163 104.979 72.124 1.00 31.56 170 TYR A C 1
ATOM 1280 O O . TYR A 1 171 ? -5.220 105.296 71.590 1.00 30.68 170 TYR A O 1
ATOM 1289 N N . ALA A 1 172 ? -3.102 105.793 72.167 1.00 31.27 171 ALA A N 1
ATOM 1290 C CA . ALA A 1 172 ? -3.113 107.134 71.582 1.00 31.32 171 ALA A CA 1
ATOM 1291 C C . ALA A 1 172 ? -3.229 107.069 70.052 1.00 31.77 171 ALA A C 1
ATOM 1292 O O . ALA A 1 172 ? -2.615 106.206 69.418 1.00 31.41 171 ALA A O 1
ATOM 1294 N N . ASP A 1 173 ? -4.006 107.983 69.467 1.00 31.17 172 ASP A N 1
ATOM 1295 C CA . ASP A 1 173 ? -4.219 108.027 68.021 1.00 31.21 172 ASP A CA 1
ATOM 1296 C C . ASP A 1 173 ? -3.044 108.742 67.319 1.00 30.26 172 ASP A C 1
ATOM 1297 O O . ASP A 1 173 ? -3.172 109.849 66.803 1.00 30.59 172 ASP A O 1
ATOM 1302 N N . ARG A 1 174 ? -1.889 108.088 67.304 1.00 28.28 173 ARG A N 1
ATOM 1303 C CA . ARG A 1 174 ? -0.705 108.653 66.692 1.00 27.65 173 ARG A CA 1
ATOM 1304 C C . ARG A 1 174 ? 0.302 107.542 66.380 1.00 26.91 173 ARG A C 1
ATOM 1305 O O . ARG A 1 174 ? 0.317 106.529 67.064 1.00 27.75 173 ARG A O 1
ATOM 1313 N N . PRO A 1 175 ? 1.121 107.712 65.331 1.00 25.82 174 PRO A N 1
ATOM 1314 C CA . PRO A 1 175 ? 2.066 106.646 65.052 1.00 25.43 174 PRO A CA 1
ATOM 1315 C C . PRO A 1 175 ? 3.080 106.465 66.168 1.00 23.34 174 PRO A C 1
ATOM 1316 O O . PRO A 1 175 ? 3.395 107.410 66.901 1.00 21.96 174 PRO A O 1
ATOM 1320 N N . SER A 1 176 ? 3.546 105.240 66.322 1.00 22.75 175 SER A N 1
ATOM 1321 C CA . SER A 1 176 ? 4.592 104.954 67.281 1.00 21.49 175 SER A CA 1
ATOM 1322 C C . SER A 1 176 ? 5.848 105.595 66.701 1.00 22.64 175 SER A C 1
ATOM 1323 O O . SER A 1 176 ? 5.946 105.746 65.473 1.00 22.83 175 SER A O 1
ATOM 1326 N N . PHE A 1 177 ? 6.798 105.958 67.564 1.00 22.02 176 PHE A N 1
ATOM 1327 C CA . PHE A 1 177 ? 7.998 106.665 67.134 1.00 22.00 176 PHE A CA 1
ATOM 1328 C C . PHE A 1 177 ? 9.144 105.718 66.870 1.00 20.10 176 PHE A C 1
ATOM 1329 O O . PHE A 1 177 ? 9.544 104.954 67.748 1.00 19.40 176 PHE A O 1
ATOM 1337 N N . THR A 1 178 ? 9.651 105.774 65.643 1.00 18.76 177 THR A N 1
ATOM 1338 C CA . THR A 1 178 ? 10.736 104.917 65.214 1.00 18.17 177 THR A CA 1
ATOM 1339 C C . THR A 1 178 ? 12.021 105.383 65.884 1.00 16.97 177 THR A C 1
ATOM 1340 O O . THR A 1 178 ? 12.093 106.490 66.425 1.00 15.54 177 THR A O 1
ATOM 1344 N N . ILE A 1 179 ? 13.033 104.530 65.835 1.00 17.91 178 ILE A N 1
ATOM 1345 C CA . ILE A 1 179 ? 14.336 104.892 66.407 1.00 17.60 178 ILE A CA 1
ATOM 1346 C C . ILE A 1 179 ? 14.784 106.191 65.767 1.00 18.99 178 ILE A C 1
ATOM 1347 O O . ILE A 1 179 ? 15.166 107.098 66.491 1.00 20.77 178 ILE A O 1
ATOM 1352 N N . GLU A 1 180 ? 14.665 106.301 64.434 1.00 20.72 179 GLU A N 1
ATOM 1353 C CA . GLU A 1 180 ? 15.041 107.510 63.677 1.00 20.76 179 GLU A CA 1
ATOM 1354 C C . GLU A 1 180 ? 14.366 108.791 64.215 1.00 21.07 179 GLU A C 1
ATOM 1355 O O . GLU A 1 180 ? 15.023 109.809 64.374 1.00 17.71 179 GLU A O 1
ATOM 1357 N N . LYS A 1 181 ? 13.052 108.724 64.481 1.00 20.10 180 LYS A N 1
ATOM 1358 C CA . LYS A 1 181 ? 12.308 109.854 65.044 1.00 19.63 180 LYS A CA 1
ATOM 1359 C C . LYS A 1 181 ? 12.754 110.159 66.459 1.00 19.84 180 LYS A C 1
ATOM 1360 O O . LYS A 1 181 ? 12.820 111.322 66.857 1.00 20.39 180 LYS A O 1
ATOM 1366 N N . ILE A 1 182 ? 13.016 109.106 67.227 1.00 19.90 181 ILE A N 1
ATOM 1367 C CA . ILE A 1 182 ? 13.505 109.245 68.588 1.00 19.78 181 ILE A CA 1
ATOM 1368 C C . ILE A 1 182 ? 14.918 109.905 68.579 1.00 20.04 181 ILE A C 1
ATOM 1369 O O . ILE A 1 182 ? 15.187 110.814 69.370 1.00 18.15 181 ILE A O 1
ATOM 1374 N N . LYS A 1 183 ? 15.782 109.496 67.659 1.00 22.56 182 LYS A N 1
ATOM 1375 C CA . LYS A 1 183 ? 17.113 110.136 67.510 1.00 23.82 182 LYS A CA 1
ATOM 1376 C C . LYS A 1 183 ? 16.966 111.622 67.197 1.00 24.43 182 LYS A C 1
ATOM 1377 O O . LYS A 1 183 ? 17.712 112.443 67.715 1.00 25.96 182 LYS A O 1
ATOM 1381 N N . GLU A 1 184 ? 16.000 111.957 66.345 1.00 25.13 183 GLU A N 1
ATOM 1382 C CA . GLU A 1 184 ? 15.759 113.336 65.970 1.00 26.33 183 GLU A CA 1
ATOM 1383 C C . GLU A 1 184 ? 15.439 114.173 67.206 1.00 26.19 183 GLU A C 1
ATOM 1384 O O . GLU A 1 184 ? 16.054 115.225 67.420 1.00 26.36 183 GLU A O 1
ATOM 1398 N N . ILE A 1 186 ? 16.026 113.437 70.434 1.00 23.55 185 ILE A N 1
ATOM 1399 C CA . ILE A 1 186 ? 17.175 113.417 71.361 1.00 23.76 185 ILE A CA 1
ATOM 1400 C C . ILE A 1 186 ? 18.192 114.490 70.977 1.00 24.08 185 ILE A C 1
ATOM 1401 O O . ILE A 1 186 ? 18.613 115.272 71.822 1.00 25.45 185 ILE A O 1
ATOM 1406 N N . VAL A 1 187 ? 18.560 114.539 69.706 1.00 25.03 186 VAL A N 1
ATOM 1407 C CA . VAL A 1 187 ? 19.492 115.545 69.191 1.00 25.01 186 VAL A CA 1
ATOM 1408 C C . VAL A 1 187 ? 18.987 116.952 69.484 1.00 24.88 186 VAL A C 1
ATOM 1409 O O . VAL A 1 187 ? 19.759 117.814 69.900 1.00 22.22 186 VAL A O 1
ATOM 1413 N N . PHE A 1 188 ? 17.675 117.151 69.319 1.00 23.96 187 PHE A N 1
ATOM 1414 C CA . PHE A 1 188 ? 17.056 118.433 69.557 1.00 24.11 187 PHE A CA 1
ATOM 1415 C C . PHE A 1 188 ? 17.107 118.870 71.021 1.00 23.41 187 PHE A C 1
ATOM 1416 O O . PHE A 1 188 ? 17.453 120.016 71.297 1.00 23.29 187 PHE A O 1
ATOM 1424 N N . VAL A 1 189 ? 16.745 117.989 71.951 1.00 23.93 188 VAL A N 1
ATOM 1425 C CA . VAL A 1 189 ? 16.749 118.363 73.384 1.00 23.51 188 VAL A CA 1
ATOM 1426 C C . VAL A 1 189 ? 18.197 118.492 73.903 1.00 23.13 188 VAL A C 1
ATOM 1427 O O . VAL A 1 189 ? 18.479 119.351 74.731 1.00 21.65 188 VAL A O 1
ATOM 1431 N N . LYS A 1 190 ? 19.100 117.657 73.404 1.00 24.17 189 LYS A N 1
ATOM 1432 C CA A LYS A 1 190 ? 20.511 117.727 73.810 0.50 25.15 189 LYS A CA 1
ATOM 1433 C CA B LYS A 1 190 ? 20.509 117.720 73.818 0.50 24.59 189 LYS A CA 1
ATOM 1434 C C . LYS A 1 190 ? 21.172 119.013 73.326 1.00 25.96 189 LYS A C 1
ATOM 1435 O O . LYS A 1 190 ? 22.075 119.525 73.976 1.00 26.73 189 LYS A O 1
ATOM 1446 N N . ASN A 1 191 ? 20.724 119.531 72.181 1.00 27.18 190 ASN A N 1
ATOM 1447 C CA . ASN A 1 191 ? 21.249 120.792 71.647 1.00 28.23 190 ASN A CA 1
ATOM 1448 C C . ASN A 1 191 ? 20.759 121.976 72.469 1.00 27.17 190 ASN A C 1
ATOM 1449 O O . ASN A 1 191 ? 21.419 122.990 72.499 1.00 28.26 190 ASN A O 1
ATOM 1454 N N . ILE A 1 192 ? 19.604 121.845 73.119 1.00 26.10 191 ILE A N 1
ATOM 1455 C CA . ILE A 1 192 ? 19.124 122.870 74.024 1.00 24.24 191 ILE A CA 1
ATOM 1456 C C . ILE A 1 192 ? 19.872 122.749 75.369 1.00 23.60 191 ILE A C 1
ATOM 1457 O O . ILE A 1 192 ? 20.246 123.756 75.943 1.00 23.13 191 ILE A O 1
ATOM 1462 N N . ASN A 1 193 ? 20.063 121.522 75.865 1.00 23.58 192 ASN A N 1
ATOM 1463 C CA . ASN A 1 193 ? 20.753 121.270 77.136 1.00 22.27 192 ASN A CA 1
ATOM 1464 C C . ASN A 1 193 ? 21.480 119.928 77.074 1.00 21.21 192 ASN A C 1
ATOM 1465 O O . ASN A 1 193 ? 20.861 118.890 77.202 1.00 20.00 192 ASN A O 1
ATOM 1470 N N . PRO A 1 194 ? 22.818 119.944 76.921 1.00 20.63 193 PRO A N 1
ATOM 1471 C CA . PRO A 1 194 ? 23.522 118.673 76.822 1.00 19.91 193 PRO A CA 1
ATOM 1472 C C . PRO A 1 194 ? 23.465 117.773 78.084 1.00 20.15 193 PRO A C 1
ATOM 1473 O O . PRO A 1 194 ? 23.634 116.559 77.971 1.00 19.80 193 PRO A O 1
ATOM 1477 N N . GLU A 1 195 ? 23.193 118.358 79.245 1.00 20.88 194 GLU A N 1
ATOM 1478 C CA . GLU A 1 195 ? 23.099 117.635 80.508 1.00 21.55 194 GLU A CA 1
ATOM 1479 C C . GLU A 1 195 ? 21.687 117.197 80.871 1.00 20.82 194 GLU A C 1
ATOM 1480 O O . GLU A 1 195 ? 21.513 116.523 81.884 1.00 20.48 194 GLU A O 1
ATOM 1486 N N . VAL A 1 196 ? 20.679 117.532 80.069 1.00 21.46 195 VAL A N 1
ATOM 1487 C CA . VAL A 1 196 ? 19.314 117.067 80.387 1.00 20.12 195 VAL A CA 1
ATOM 1488 C C . VAL A 1 196 ? 19.300 115.540 80.236 1.00 21.81 195 VAL A C 1
ATOM 1489 O O . VAL A 1 196 ? 19.993 114.978 79.363 1.00 23.39 195 VAL A O 1
ATOM 1493 N N . ILE A 1 197 ? 18.588 114.864 81.139 1.00 23.38 196 ILE A N 1
ATOM 1494 C CA A ILE A 1 197 ? 18.462 113.406 81.105 0.33 22.75 196 ILE A CA 1
ATOM 1495 C CA B ILE A 1 197 ? 18.461 113.403 81.105 0.67 22.77 196 ILE A CA 1
ATOM 1496 C C . ILE A 1 197 ? 17.323 113.025 80.170 1.00 22.50 196 ILE A C 1
ATOM 1497 O O . ILE A 1 197 ? 16.205 113.561 80.301 1.00 23.11 196 ILE A O 1
ATOM 1506 N N . VAL A 1 198 ? 17.598 112.119 79.231 1.00 21.13 197 VAL A N 1
ATOM 1507 C CA . VAL A 1 198 ? 16.586 111.651 78.301 1.00 22.15 197 VAL A CA 1
ATOM 1508 C C . VAL A 1 198 ? 16.181 110.231 78.673 1.00 21.76 197 VAL A C 1
ATOM 1509 O O . VAL A 1 198 ? 17.014 109.326 78.727 1.00 19.84 197 VAL A O 1
ATOM 1513 N N . PHE A 1 199 ? 14.883 110.067 78.945 1.00 21.73 198 PHE A N 1
ATOM 1514 C CA . PHE A 1 199 ? 14.318 108.777 79.288 1.00 20.75 198 PHE A CA 1
ATOM 1515 C C . PHE A 1 199 ? 13.319 108.366 78.236 1.00 20.43 198 PHE A C 1
ATOM 1516 O O . PHE A 1 199 ? 12.469 109.175 77.844 1.00 20.70 198 PHE A O 1
ATOM 1524 N N . VAL A 1 200 ? 13.400 107.101 77.816 1.00 20.02 199 VAL A N 1
ATOM 1525 C CA . VAL A 1 200 ? 12.490 106.534 76.821 1.00 19.73 199 VAL A CA 1
ATOM 1526 C C . VAL A 1 200 ? 11.718 105.326 77.384 1.00 18.69 199 VAL A C 1
ATOM 1527 O O . VAL A 1 200 ? 12.293 104.343 77.820 1.00 17.74 199 VAL A O 1
ATOM 1531 N N . ASP A 1 201 ? 10.397 105.445 77.444 1.00 19.28 200 ASP A N 1
ATOM 1532 C CA . ASP A 1 201 ? 9.562 104.332 77.797 1.00 17.81 200 ASP A CA 1
ATOM 1533 C C . ASP A 1 201 ? 9.658 103.481 76.512 1.00 19.03 200 ASP A C 1
ATOM 1534 O O . ASP A 1 201 ? 9.087 103.837 75.461 1.00 19.76 200 ASP A O 1
ATOM 1539 N N . ASN A 1 202 ? 10.343 102.343 76.610 1.00 18.68 201 ASN A N 1
ATOM 1540 C CA . ASN A 1 202 ? 10.651 101.488 75.463 1.00 18.33 201 ASN A CA 1
ATOM 1541 C C . ASN A 1 202 ? 9.747 100.275 75.257 1.00 17.69 201 ASN A C 1
ATOM 1542 O O . ASN A 1 202 ? 9.973 99.483 74.344 1.00 17.37 201 ASN A O 1
ATOM 1547 N N . CYS A 1 203 ? 8.709 100.158 76.080 1.00 18.28 202 CYS A N 1
ATOM 1548 C CA . CYS A 1 203 ? 7.752 99.042 76.023 1.00 18.18 202 CYS A CA 1
ATOM 1549 C C . CYS A 1 203 ? 7.237 98.759 74.630 1.00 17.66 202 CYS A C 1
ATOM 1550 O O . CYS A 1 203 ? 6.937 99.682 73.885 1.00 17.97 202 CYS A O 1
ATOM 1553 N N . TYR A 1 204 ? 7.173 97.468 74.290 1.00 18.80 203 TYR A N 1
ATOM 1554 C CA . TYR A 1 204 ? 6.757 96.939 72.967 1.00 20.03 203 TYR A CA 1
ATOM 1555 C C . TYR A 1 204 ? 7.713 97.172 71.784 1.00 20.12 203 TYR A C 1
ATOM 1556 O O . TYR A 1 204 ? 7.490 96.636 70.690 1.00 21.19 203 TYR A O 1
ATOM 1565 N N . GLY A 1 205 ? 8.768 97.938 71.991 1.00 20.86 204 GLY A N 1
ATOM 1566 C CA . GLY A 1 205 ? 9.700 98.250 70.927 1.00 20.64 204 GLY A CA 1
ATOM 1567 C C . GLY A 1 205 ? 10.943 97.384 70.880 1.00 20.93 204 GLY A C 1
ATOM 1568 O O . GLY A 1 205 ? 11.723 97.460 69.902 1.00 20.04 204 GLY A O 1
ATOM 1569 N N . GLU A 1 206 ? 11.100 96.518 71.878 1.00 20.40 205 GLU A N 1
ATOM 1570 C CA . GLU A 1 206 ? 12.335 95.738 71.998 1.00 20.71 205 GLU A CA 1
ATOM 1571 C C . GLU A 1 206 ? 12.492 94.715 70.887 1.00 20.73 205 GLU A C 1
ATOM 1572 O O . GLU A 1 206 ? 11.612 93.879 70.683 1.00 20.57 205 GLU A O 1
ATOM 1578 N N . PHE A 1 207 ? 13.636 94.808 70.192 1.00 19.91 206 PHE A N 1
ATOM 1579 C CA . PHE A 1 207 ? 14.043 93.948 69.072 1.00 18.86 206 PHE A CA 1
ATOM 1580 C C . PHE A 1 207 ? 13.250 94.099 67.770 1.00 19.24 206 PHE A C 1
ATOM 1581 O O . PHE A 1 207 ? 13.444 93.284 66.842 1.00 16.91 206 PHE A O 1
ATOM 1589 N N . VAL A 1 208 ? 12.385 95.121 67.680 1.00 19.85 207 VAL A N 1
ATOM 1590 C CA . VAL A 1 208 ? 11.591 95.359 66.487 1.00 18.29 207 VAL A CA 1
ATOM 1591 C C . VAL A 1 208 ? 12.428 96.024 65.408 1.00 18.75 207 VAL A C 1
ATOM 1592 O O . VAL A 1 208 ? 12.179 95.829 64.215 1.00 18.01 207 VAL A O 1
ATOM 1596 N N . GLU A 1 209 ? 13.443 96.778 65.832 1.00 19.99 208 GLU A N 1
ATOM 1597 C CA . GLU A 1 209 ? 14.392 97.423 64.922 1.00 19.69 208 GLU A CA 1
ATOM 1598 C C . GLU A 1 209 ? 15.798 96.965 65.282 1.00 19.51 208 GLU A C 1
ATOM 1599 O O . GLU A 1 209 ? 15.980 96.305 66.294 1.00 20.40 208 GLU A O 1
ATOM 1605 N N . TYR A 1 210 ? 16.768 97.301 64.435 1.00 20.77 209 TYR A N 1
ATOM 1606 C CA . TYR A 1 210 ? 18.211 96.967 64.647 1.00 22.87 209 TYR A CA 1
ATOM 1607 C C . TYR A 1 210 ? 18.826 97.620 65.880 1.00 22.29 209 TYR A C 1
ATOM 1608 O O . TYR A 1 210 ? 19.758 97.085 66.474 1.00 24.02 209 TYR A O 1
ATOM 1617 N N . GLN A 1 211 ? 18.321 98.797 66.225 1.00 23.37 210 GLN A N 1
ATOM 1618 C CA . GLN A 1 211 ? 18.795 99.585 67.356 1.00 23.82 210 GLN A CA 1
ATOM 1619 C C . GLN A 1 211 ? 17.746 99.774 68.443 1.00 23.17 210 GLN A C 1
ATOM 1620 O O . GLN A 1 211 ? 16.541 99.522 68.223 1.00 21.48 210 GLN A O 1
ATOM 1626 N N . GLU A 1 212 ? 18.236 100.195 69.614 1.00 21.40 211 GLU A N 1
ATOM 1627 C CA . GLU A 1 212 ? 17.411 100.548 70.765 1.00 19.76 211 GLU A CA 1
ATOM 1628 C C . GLU A 1 212 ? 17.705 102.029 71.083 1.00 20.65 211 GLU A C 1
ATOM 1629 O O . GLU A 1 212 ? 18.624 102.609 70.487 1.00 22.31 211 GLU A O 1
ATOM 1635 N N . PRO A 1 213 ? 16.893 102.680 71.951 1.00 21.33 212 PRO A N 1
ATOM 1636 C CA . PRO A 1 213 ? 17.149 104.123 72.199 1.00 19.95 212 PRO A CA 1
ATOM 1637 C C . PRO A 1 213 ? 18.513 104.570 72.808 1.00 21.06 212 PRO A C 1
ATOM 1638 O O . PRO A 1 213 ? 18.987 105.654 72.465 1.00 20.57 212 PRO A O 1
ATOM 1642 N N . PRO A 1 214 ? 19.102 103.789 73.721 1.00 21.02 213 PRO A N 1
ATOM 1643 C CA . PRO A 1 214 ? 20.392 104.261 74.257 1.00 22.40 213 PRO A CA 1
ATOM 1644 C C . PRO A 1 214 ? 21.455 104.537 73.204 1.00 23.00 213 PRO A C 1
ATOM 1645 O O . PRO A 1 214 ? 22.086 105.568 73.281 1.00 23.23 213 PRO A O 1
ATOM 1649 N N . GLU A 1 215 ? 21.589 103.679 72.191 1.00 24.57 214 GLU A N 1
ATOM 1650 C CA . GLU A 1 215 ? 22.603 103.887 71.135 1.00 25.07 214 GLU A CA 1
ATOM 1651 C C . GLU A 1 215 ? 22.319 105.107 70.239 1.00 25.07 214 GLU A C 1
ATOM 1652 O O . GLU A 1 215 ? 23.216 105.516 69.504 1.00 23.36 214 GLU A O 1
ATOM 1658 N N . VAL A 1 216 ? 21.092 105.661 70.275 1.00 24.28 215 VAL A N 1
ATOM 1659 C CA . VAL A 1 216 ? 20.784 106.909 69.553 1.00 23.43 215 VAL A CA 1
ATOM 1660 C C . VAL A 1 216 ? 20.744 108.114 70.534 1.00 23.66 215 VAL A C 1
ATOM 1661 O O . VAL A 1 216 ? 20.248 109.196 70.179 1.00 22.15 215 VAL A O 1
ATOM 1665 N N . GLY A 1 217 ? 21.249 107.930 71.761 1.00 23.69 216 GLY A N 1
ATOM 1666 C CA . GLY A 1 217 ? 21.355 109.031 72.745 1.00 24.15 216 GLY A CA 1
ATOM 1667 C C . GLY A 1 217 ? 20.541 109.032 74.023 1.00 23.69 216 GLY A C 1
ATOM 1668 O O . GLY A 1 217 ? 20.741 109.908 74.867 1.00 22.69 216 GLY A O 1
ATOM 1669 N N . ALA A 1 218 ? 19.627 108.074 74.173 1.00 24.38 217 ALA A N 1
ATOM 1670 C CA . ALA A 1 218 ? 18.787 107.984 75.363 1.00 23.41 217 ALA A CA 1
ATOM 1671 C C . ALA A 1 218 ? 19.657 107.647 76.557 1.00 22.54 217 ALA A C 1
ATOM 1672 O O . ALA A 1 218 ? 20.501 106.764 76.485 1.00 22.22 217 ALA A O 1
ATOM 1674 N N . ASP A 1 219 ? 19.430 108.353 77.653 1.00 21.43 218 ASP A N 1
ATOM 1675 C CA . ASP A 1 219 ? 20.183 108.138 78.863 1.00 21.49 218 ASP A CA 1
ATOM 1676 C C . ASP A 1 219 ? 19.708 106.930 79.642 1.00 21.19 218 ASP A C 1
ATOM 1677 O O . ASP A 1 219 ? 20.530 106.227 80.225 1.00 19.55 218 ASP A O 1
ATOM 1682 N N . ILE A 1 220 ? 18.393 106.666 79.636 1.00 19.76 219 ILE A N 1
ATOM 1683 C CA . ILE A 1 220 ? 17.862 105.558 80.385 1.00 19.64 219 ILE A CA 1
ATOM 1684 C C . ILE A 1 220 ? 16.513 105.137 79.767 1.00 20.67 219 ILE A C 1
ATOM 1685 O O . ILE A 1 220 ? 15.806 105.966 79.189 1.00 19.86 219 ILE A O 1
ATOM 1690 N N . ILE A 1 221 ? 16.229 103.837 79.803 1.00 21.06 220 ILE A N 1
ATOM 1691 C CA . ILE A 1 221 ? 14.981 103.278 79.270 1.00 21.95 220 ILE A CA 1
ATOM 1692 C C . ILE A 1 221 ? 14.396 102.307 80.280 1.00 21.70 220 ILE A C 1
ATOM 1693 O O . ILE A 1 221 ? 15.094 101.855 81.188 1.00 22.25 220 ILE A O 1
ATOM 1698 N N . ALA A 1 222 ? 13.112 102.000 80.111 1.00 21.83 221 ALA A N 1
ATOM 1699 C CA . ALA A 1 222 ? 12.420 101.054 80.971 1.00 20.81 221 ALA A CA 1
ATOM 1700 C C . ALA A 1 222 ? 11.354 100.291 80.189 1.00 20.20 221 ALA A C 1
ATOM 1701 O O . ALA A 1 222 ? 10.874 100.733 79.156 1.00 20.88 221 ALA A O 1
ATOM 1703 N N . GLY A 1 223 ? 11.022 99.120 80.701 1.00 20.88 222 GLY A N 1
ATOM 1704 C CA . GLY A 1 223 ? 10.054 98.261 80.097 1.00 20.47 222 GLY A CA 1
ATOM 1705 C C . GLY A 1 223 ? 9.636 97.104 80.973 1.00 19.76 222 GLY A C 1
ATOM 1706 O O . GLY A 1 223 ? 10.107 96.930 82.110 1.00 21.20 222 GLY A O 1
ATOM 1707 N N . SER A 1 224 ? 8.753 96.305 80.386 1.00 17.90 223 SER A N 1
ATOM 1708 C CA . SER A 1 224 ? 8.127 95.166 81.012 1.00 14.33 223 SER A CA 1
ATOM 1709 C C . SER A 1 224 ? 8.584 93.835 80.475 1.00 12.80 223 SER A C 1
ATOM 1710 O O . SER A 1 224 ? 8.629 93.627 79.256 1.00 15.49 223 SER A O 1
ATOM 1713 N N . LEU A 1 225 ? 8.848 92.908 81.378 1.00 15.36 224 LEU A N 1
ATOM 1714 C CA . LEU A 1 225 ? 9.268 91.564 80.994 1.00 16.90 224 LEU A CA 1
ATOM 1715 C C . LEU A 1 225 ? 8.104 90.681 80.549 1.00 17.00 224 LEU A C 1
ATOM 1716 O O . LEU A 1 225 ? 8.349 89.599 80.065 1.00 15.71 224 LEU A O 1
ATOM 1721 N N . ILE A 1 226 ? 6.845 91.096 80.739 1.00 18.44 225 ILE A N 1
ATOM 1722 C CA . ILE A 1 226 ? 5.726 90.289 80.212 1.00 17.82 225 ILE A CA 1
ATOM 1723 C C . ILE A 1 226 ? 5.331 90.749 78.773 1.00 19.72 225 ILE A C 1
ATOM 1724 O O . ILE A 1 226 ? 4.273 90.370 78.250 1.00 21.37 225 ILE A O 1
ATOM 1753 N N . ASN A 1 228 ? 7.809 92.084 75.006 1.00 17.45 227 ASN A N 1
ATOM 1754 C CA . ASN A 1 228 ? 8.958 91.665 74.151 1.00 19.75 227 ASN A CA 1
ATOM 1755 C C . ASN A 1 228 ? 10.166 90.975 74.817 1.00 18.48 227 ASN A C 1
ATOM 1756 O O . ASN A 1 228 ? 10.443 89.805 74.510 1.00 18.19 227 ASN A O 1
ATOM 1761 N N . PRO A 1 229 ? 10.810 91.642 75.789 1.00 19.53 228 PRO A N 1
ATOM 1762 C CA . PRO A 1 229 ? 12.053 91.039 76.337 1.00 20.01 228 PRO A CA 1
ATOM 1763 C C . PRO A 1 229 ? 11.876 89.781 77.170 1.00 18.95 228 PRO A C 1
ATOM 1764 O O . PRO A 1 229 ? 12.851 89.102 77.419 1.00 19.41 228 PRO A O 1
ATOM 1768 N N . GLY A 1 230 ? 10.633 89.472 77.578 1.00 17.22 229 GLY A N 1
ATOM 1769 C CA . GLY A 1 230 ? 10.375 88.263 78.300 1.00 13.75 229 GLY A CA 1
ATOM 1770 C C . GLY A 1 230 ? 10.343 87.041 77.433 1.00 12.27 229 GLY A C 1
ATOM 1771 O O . GLY A 1 230 ? 10.408 85.933 77.946 1.00 15.52 229 GLY A O 1
ATOM 1772 N N . GLY A 1 231 ? 10.213 87.222 76.129 1.00 13.12 230 GLY A N 1
ATOM 1773 C CA . GLY A 1 231 ? 10.171 86.136 75.176 1.00 14.11 230 GLY A CA 1
ATOM 1774 C C . GLY A 1 231 ? 9.007 85.180 75.392 1.00 17.43 230 GLY A C 1
ATOM 1775 O O . GLY A 1 231 ? 9.070 84.051 74.904 1.00 16.91 230 GLY A O 1
ATOM 1776 N N . GLY A 1 232 ? 7.967 85.622 76.123 1.00 16.41 231 GLY A N 1
ATOM 1777 C CA . GLY A 1 232 ? 6.819 84.757 76.473 1.00 17.08 231 GLY A CA 1
ATOM 1778 C C . GLY A 1 232 ? 7.091 83.879 77.684 1.00 16.31 231 GLY A C 1
ATOM 1779 O O . GLY A 1 232 ? 6.203 83.231 78.170 1.00 13.91 231 GLY A O 1
ATOM 1780 N N . LEU A 1 233 ? 8.330 83.849 78.205 1.00 15.60 232 LEU A N 1
ATOM 1781 C CA . LEU A 1 233 ? 8.669 82.985 79.319 1.00 14.36 232 LEU A CA 1
ATOM 1782 C C . LEU A 1 233 ? 8.715 83.687 80.687 1.00 14.80 232 LEU A C 1
ATOM 1783 O O . LEU A 1 233 ? 8.488 83.052 81.710 1.00 15.59 232 LEU A O 1
ATOM 1788 N N . ALA A 1 234 ? 9.057 84.972 80.740 1.00 16.45 233 ALA A N 1
ATOM 1789 C CA . ALA A 1 234 ? 9.169 85.664 82.020 1.00 16.53 233 ALA A CA 1
ATOM 1790 C C . ALA A 1 234 ? 7.760 85.746 82.642 1.00 17.73 233 ALA A C 1
ATOM 1791 O O . ALA A 1 234 ? 6.835 86.184 81.978 1.00 17.81 233 ALA A O 1
ATOM 1793 N N . LYS A 1 235 ? 7.630 85.304 83.890 1.00 18.71 234 LYS A N 1
ATOM 1794 C CA . LYS A 1 235 ? 6.333 85.274 84.602 1.00 21.25 234 LYS A CA 1
ATOM 1795 C C . LYS A 1 235 ? 5.909 86.615 85.185 1.00 21.55 234 LYS A C 1
ATOM 1796 O O . LYS A 1 235 ? 4.718 86.819 85.507 1.00 22.57 234 LYS A O 1
ATOM 1802 N N . THR A 1 236 ? 6.878 87.502 85.365 1.00 20.20 235 THR A N 1
ATOM 1803 C CA . THR A 1 236 ? 6.660 88.832 85.869 1.00 21.39 235 THR A CA 1
ATOM 1804 C C . THR A 1 236 ? 7.965 89.601 85.665 1.00 21.82 235 THR A C 1
ATOM 1805 O O . THR A 1 236 ? 8.902 89.069 85.082 1.00 20.32 235 THR A O 1
ATOM 1809 N N . GLY A 1 237 ? 8.026 90.861 86.078 1.00 23.32 236 GLY A N 1
ATOM 1810 C CA . GLY A 1 237 ? 9.300 91.622 85.979 1.00 21.97 236 GLY A CA 1
ATOM 1811 C C . GLY A 1 237 ? 9.287 92.905 85.174 1.00 21.83 236 GLY A C 1
ATOM 1812 O O . GLY A 1 237 ? 8.344 93.201 84.452 1.00 22.33 236 GLY A O 1
ATOM 1813 N N . GLY A 1 238 ? 10.385 93.654 85.291 1.00 20.04 237 GLY A N 1
ATOM 1814 C CA . GLY A 1 238 ? 10.593 94.875 84.549 1.00 19.26 237 GLY A CA 1
ATOM 1815 C C . GLY A 1 238 ? 12.109 95.033 84.431 1.00 19.48 237 GLY A C 1
ATOM 1816 O O . GLY A 1 238 ? 12.862 94.320 85.105 1.00 17.84 237 GLY A O 1
ATOM 1817 N N . TYR A 1 239 ? 12.535 95.937 83.557 1.00 19.22 238 TYR A N 1
ATOM 1818 C CA . TYR A 1 239 ? 13.943 96.196 83.361 1.00 18.93 238 TYR A CA 1
ATOM 1819 C C . TYR A 1 239 ? 14.126 97.702 83.256 1.00 19.08 238 TYR A C 1
ATOM 1820 O O . TYR A 1 239 ? 13.177 98.438 82.921 1.00 16.97 238 TYR A O 1
ATOM 1829 N N . ILE A 1 240 ? 15.340 98.144 83.602 1.00 16.23 239 ILE A N 1
ATOM 1830 C CA . ILE A 1 240 ? 15.765 99.499 83.497 1.00 16.33 239 ILE A CA 1
ATOM 1831 C C . ILE A 1 240 ? 17.210 99.351 82.981 1.00 17.75 239 ILE A C 1
ATOM 1832 O O . ILE A 1 240 ? 17.937 98.502 83.512 1.00 14.49 239 ILE A O 1
ATOM 1837 N N . ALA A 1 241 ? 17.559 100.085 81.918 1.00 18.26 240 ALA A N 1
ATOM 1838 C CA . ALA A 1 241 ? 18.911 100.090 81.341 1.00 18.81 240 ALA A CA 1
ATOM 1839 C C . ALA A 1 241 ? 19.278 101.519 81.066 1.00 20.09 240 ALA A C 1
ATOM 1840 O O . ALA A 1 241 ? 18.432 102.303 80.616 1.00 20.14 240 ALA A O 1
ATOM 1842 N N . GLY A 1 242 ? 20.553 101.859 81.295 1.00 19.71 241 GLY A N 1
ATOM 1843 C CA . GLY A 1 242 ? 21.034 103.210 81.072 1.00 19.38 241 GLY A CA 1
ATOM 1844 C C . GLY A 1 242 ? 22.388 103.450 81.732 1.00 20.36 241 GLY A C 1
ATOM 1845 O O . GLY A 1 242 ? 23.074 102.495 82.072 1.00 19.28 241 GLY A O 1
ATOM 1846 N N . LYS A 1 243 ? 22.710 104.735 81.938 1.00 21.60 242 LYS A N 1
ATOM 1847 C CA . LYS A 1 243 ? 23.939 105.199 82.581 1.00 22.29 242 LYS A CA 1
ATOM 1848 C C . LYS A 1 243 ? 24.009 104.644 83.993 1.00 22.53 242 LYS A C 1
ATOM 1849 O O . LYS A 1 243 ? 22.996 104.612 84.694 1.00 19.50 242 LYS A O 1
ATOM 1855 N N . GLU A 1 244 ? 25.208 104.215 84.406 1.00 21.69 243 GLU A N 1
ATOM 1856 C CA . GLU A 1 244 ? 25.419 103.606 85.729 1.00 23.57 243 GLU A CA 1
ATOM 1857 C C . GLU A 1 244 ? 24.922 104.489 86.859 1.00 23.79 243 GLU A C 1
ATOM 1858 O O . GLU A 1 244 ? 24.121 104.035 87.700 1.00 24.69 243 GLU A O 1
ATOM 1864 N N . ALA A 1 245 ? 25.333 105.762 86.843 1.00 22.10 244 ALA A N 1
ATOM 1865 C CA . ALA A 1 245 ? 24.914 106.707 87.869 1.00 21.77 244 ALA A CA 1
ATOM 1866 C C . ALA A 1 245 ? 23.374 106.722 88.013 1.00 21.03 244 ALA A C 1
ATOM 1867 O O . ALA A 1 245 ? 22.866 106.725 89.121 1.00 20.57 244 ALA A O 1
ATOM 1869 N N . LEU A 1 246 ? 22.663 106.687 86.899 1.00 20.32 245 LEU A N 1
ATOM 1870 C CA . LEU A 1 246 ? 21.192 106.711 86.925 1.00 20.85 245 LEU A CA 1
ATOM 1871 C C . LEU A 1 246 ? 20.576 105.376 87.379 1.00 21.27 245 LEU A C 1
ATOM 1872 O O . LEU A 1 246 ? 19.574 105.358 88.107 1.00 23.44 245 LEU A O 1
ATOM 1877 N N . VAL A 1 247 ? 21.135 104.266 86.905 1.00 20.62 246 VAL A N 1
ATOM 1878 C CA . VAL A 1 247 ? 20.677 102.950 87.307 1.00 20.67 246 VAL A CA 1
ATOM 1879 C C . VAL A 1 247 ? 20.888 102.755 88.823 1.00 22.12 246 VAL A C 1
ATOM 1880 O O . VAL A 1 247 ? 20.016 102.178 89.486 1.00 23.18 246 VAL A O 1
ATOM 1884 N N . ASP A 1 248 ? 22.006 103.251 89.372 1.00 22.69 247 ASP A N 1
ATOM 1885 C CA . ASP A 1 248 ? 22.266 103.182 90.819 1.00 22.84 247 ASP A CA 1
ATOM 1886 C C . ASP A 1 248 ? 21.150 103.903 91.601 1.00 22.78 247 ASP A C 1
ATOM 1887 O O . ASP A 1 248 ? 20.659 103.384 92.593 1.00 23.61 247 ASP A O 1
ATOM 1892 N N . LEU A 1 249 ? 20.750 105.088 91.147 1.00 22.43 248 LEU A N 1
ATOM 1893 C CA . LEU A 1 249 ? 19.684 105.847 91.803 1.00 21.58 248 LEU A CA 1
ATOM 1894 C C . LEU A 1 249 ? 18.345 105.081 91.722 1.00 21.77 248 LEU A C 1
ATOM 1895 O O . LEU A 1 249 ? 17.581 105.051 92.694 1.00 22.25 248 LEU A O 1
ATOM 1900 N N . CYS A 1 250 ? 18.094 104.437 90.586 1.00 21.76 249 CYS A N 1
ATOM 1901 C CA . CYS A 1 250 ? 16.888 103.612 90.411 1.00 20.97 249 CYS A CA 1
ATOM 1902 C C . CYS A 1 250 ? 16.879 102.465 91.402 1.00 20.55 249 CYS A C 1
ATOM 1903 O O . CYS A 1 250 ? 15.831 102.102 91.916 1.00 20.23 249 CYS A O 1
ATOM 1906 N N . GLY A 1 251 ? 18.054 101.891 91.651 1.00 19.90 250 GLY A N 1
ATOM 1907 C CA . GLY A 1 251 ? 18.207 100.783 92.579 1.00 19.41 250 GLY A CA 1
ATOM 1908 C C . GLY A 1 251 ? 17.939 101.130 94.022 1.00 18.83 250 GLY A C 1
ATOM 1909 O O . GLY A 1 251 ? 17.474 100.282 94.779 1.00 19.73 250 GLY A O 1
ATOM 1910 N N . TYR A 1 252 ? 18.267 102.364 94.409 1.00 20.04 251 TYR A N 1
ATOM 1911 C CA . TYR A 1 252 ? 18.030 102.846 95.765 1.00 19.65 251 TYR A CA 1
ATOM 1912 C C . TYR A 1 252 ? 16.533 103.061 95.955 1.00 19.05 251 TYR A C 1
ATOM 1913 O O . TYR A 1 252 ? 16.050 102.903 97.041 1.00 18.16 251 TYR A O 1
ATOM 1922 N N . ARG A 1 253 ? 15.828 103.442 94.894 1.00 19.68 252 ARG A N 1
ATOM 1923 C CA . ARG A 1 253 ? 14.372 103.634 94.947 1.00 19.83 252 ARG A CA 1
ATOM 1924 C C . ARG A 1 253 ? 13.641 102.275 95.001 1.00 20.99 252 ARG A C 1
ATOM 1925 O O . ARG A 1 253 ? 12.705 102.126 95.761 1.00 23.14 252 ARG A O 1
ATOM 1933 N N . LEU A 1 254 ? 14.077 101.312 94.193 1.00 21.40 253 LEU A N 1
ATOM 1934 C CA . LEU A 1 254 ? 13.483 99.969 94.133 1.00 21.39 253 LEU A CA 1
ATOM 1935 C C . LEU A 1 254 ? 13.631 99.204 95.451 1.00 21.72 253 LEU A C 1
ATOM 1936 O O . LEU A 1 254 ? 12.708 98.479 95.846 1.00 20.34 253 LEU A O 1
ATOM 1941 N N . THR A 1 255 ? 14.803 99.316 96.087 1.00 22.38 254 THR A N 1
ATOM 1942 C CA . THR A 1 255 ? 15.015 98.719 97.417 1.00 23.13 254 THR A CA 1
ATOM 1943 C C . THR A 1 255 ? 15.044 99.895 98.414 1.00 23.98 254 THR A C 1
ATOM 1944 O O . THR A 1 255 ? 13.992 100.510 98.641 1.00 25.31 254 THR A O 1
ATOM 1948 N N . THR A 1 256 ? 16.194 100.225 98.993 1.00 23.50 255 THR A N 1
ATOM 1949 C CA . THR A 1 256 ? 16.309 101.347 99.922 1.00 24.93 255 THR A CA 1
ATOM 1950 C C . THR A 1 256 ? 17.612 102.070 99.638 1.00 25.26 255 THR A C 1
ATOM 1951 O O . THR A 1 256 ? 18.464 101.496 98.976 1.00 24.27 255 THR A O 1
ATOM 1955 N N . PRO A 1 257 ? 17.759 103.331 100.103 1.00 25.66 256 PRO A N 1
ATOM 1956 C CA . PRO A 1 257 ? 19.046 104.020 99.925 1.00 27.17 256 PRO A CA 1
ATOM 1957 C C . PRO A 1 257 ? 20.129 103.310 100.703 1.00 28.97 256 PRO A C 1
ATOM 1958 O O . PRO A 1 257 ? 19.842 102.653 101.706 1.00 29.63 256 PRO A O 1
ATOM 1962 N N . GLY A 1 258 ? 21.361 103.407 100.222 1.00 31.48 257 GLY A N 1
ATOM 1963 C CA . GLY A 1 258 ? 22.500 102.757 100.854 1.00 32.65 257 GLY A CA 1
ATOM 1964 C C . GLY A 1 258 ? 22.722 101.384 100.265 1.00 34.32 257 GLY A C 1
ATOM 1965 O O . GLY A 1 258 ? 23.741 101.142 99.617 1.00 36.89 257 GLY A O 1
ATOM 1966 N N . ILE A 1 259 ? 21.751 100.498 100.468 1.00 33.22 258 ILE A N 1
ATOM 1967 C CA . ILE A 1 259 ? 21.804 99.117 99.985 1.00 32.12 258 ILE A CA 1
ATOM 1968 C C . ILE A 1 259 ? 21.639 99.078 98.468 1.00 30.99 258 ILE A C 1
ATOM 1969 O O . ILE A 1 259 ? 22.537 98.644 97.744 1.00 31.09 258 ILE A O 1
ATOM 1974 N N . GLY A 1 260 ? 20.495 99.533 97.983 1.00 28.94 259 GLY A N 1
ATOM 1975 C CA . GLY A 1 260 ? 20.262 99.576 96.556 1.00 28.87 259 GLY A CA 1
ATOM 1976 C C . GLY A 1 260 ? 20.202 98.238 95.843 1.00 28.62 259 GLY A C 1
ATOM 1977 O O . GLY A 1 260 ? 19.693 97.250 96.393 1.00 29.02 259 GLY A O 1
ATOM 1978 N N . ARG A 1 261 ? 20.763 98.203 94.635 1.00 27.59 260 ARG A N 1
ATOM 1979 C CA . ARG A 1 261 ? 20.723 97.004 93.781 1.00 28.18 260 ARG A CA 1
ATOM 1980 C C . ARG A 1 261 ? 21.579 95.790 94.197 1.00 28.22 260 ARG A C 1
ATOM 1981 O O . ARG A 1 261 ? 21.465 94.720 93.578 1.00 26.35 260 ARG A O 1
ATOM 1989 N N . GLU A 1 262 ? 22.390 95.927 95.248 1.00 29.28 261 GLU A N 1
ATOM 1990 C CA . GLU A 1 262 ? 23.156 94.798 95.761 1.00 30.39 261 GLU A CA 1
ATOM 1991 C C . GLU A 1 262 ? 22.248 93.754 96.394 1.00 29.67 261 GLU A C 1
ATOM 1992 O O . GLU A 1 262 ? 22.663 92.605 96.540 1.00 29.24 261 GLU A O 1
ATOM 1998 N N . ALA A 1 263 ? 21.037 94.167 96.793 1.00 28.28 262 ALA A N 1
ATOM 1999 C CA . ALA A 1 263 ? 20.077 93.306 97.461 1.00 28.57 262 ALA A CA 1
ATOM 2000 C C . ALA A 1 263 ? 18.857 92.934 96.602 1.00 27.84 262 ALA A C 1
ATOM 2001 O O . ALA A 1 263 ? 18.425 93.696 95.742 1.00 27.82 262 ALA A O 1
ATOM 2003 N N . GLY A 1 264 ? 18.297 91.761 96.876 1.00 26.58 263 GLY A N 1
ATOM 2004 C CA . GLY A 1 264 ? 17.134 91.251 96.149 1.00 26.05 263 GLY A CA 1
ATOM 2005 C C . GLY A 1 264 ? 17.358 89.822 95.731 1.00 24.89 263 GLY A C 1
ATOM 2006 O O . GLY A 1 264 ? 18.081 89.572 94.776 1.00 26.30 263 GLY A O 1
ATOM 2007 N N . ALA A 1 265 ? 16.788 88.881 96.463 1.00 23.32 264 ALA A N 1
ATOM 2008 C CA . ALA A 1 265 ? 16.925 87.469 96.113 1.00 23.71 264 ALA A CA 1
ATOM 2009 C C . ALA A 1 265 ? 16.228 87.209 94.771 1.00 24.28 264 ALA A C 1
ATOM 2010 O O . ALA A 1 265 ? 15.189 87.792 94.479 1.00 24.56 264 ALA A O 1
ATOM 2012 N N . SER A 1 266 ? 16.822 86.356 93.951 1.00 24.98 265 SER A N 1
ATOM 2013 C CA . SER A 1 266 ? 16.268 86.023 92.646 1.00 25.13 265 SER A CA 1
ATOM 2014 C C . SER A 1 266 ? 15.251 84.882 92.703 1.00 24.49 265 SER A C 1
ATOM 2015 O O . SER A 1 266 ? 14.427 84.768 91.811 1.00 25.09 265 SER A O 1
ATOM 2018 N N . LEU A 1 267 ? 15.289 84.088 93.773 1.00 25.07 266 LEU A N 1
ATOM 2019 C CA . LEU A 1 267 ? 14.445 82.912 93.949 1.00 26.29 266 LEU A CA 1
ATOM 2020 C C . LEU A 1 267 ? 14.565 82.015 92.695 1.00 26.52 266 LEU A C 1
ATOM 2021 O O . LEU A 1 267 ? 15.686 81.701 92.297 1.00 25.86 266 LEU A O 1
ATOM 2026 N N . TYR A 1 268 ? 13.461 81.672 92.035 1.00 25.50 267 TYR A N 1
ATOM 2027 C CA . TYR A 1 268 ? 13.497 80.771 90.891 1.00 25.97 267 TYR A CA 1
ATOM 2028 C C . TYR A 1 268 ? 13.345 81.426 89.500 1.00 23.94 267 TYR A C 1
ATOM 2029 O O . TYR A 1 268 ? 13.225 80.720 88.511 1.00 25.37 267 TYR A O 1
ATOM 2038 N N . SER A 1 269 ? 13.439 82.745 89.402 1.00 22.15 268 SER A N 1
ATOM 2039 C CA . SER A 1 269 ? 13.177 83.452 88.139 1.00 22.45 268 SER A CA 1
ATOM 2040 C C . SER A 1 269 ? 14.307 83.583 87.110 1.00 20.78 268 SER A C 1
ATOM 2041 O O . SER A 1 269 ? 14.052 83.962 85.966 1.00 16.72 268 SER A O 1
ATOM 2044 N N . LEU A 1 270 ? 15.545 83.280 87.492 1.00 20.70 269 LEU A N 1
ATOM 2045 C CA . LEU A 1 270 ? 16.660 83.487 86.558 1.00 18.03 269 LEU A CA 1
ATOM 2046 C C . LEU A 1 270 ? 16.605 82.745 85.232 1.00 16.25 269 LEU A C 1
ATOM 2047 O O . LEU A 1 270 ? 16.800 83.354 84.184 1.00 17.51 269 LEU A O 1
ATOM 2052 N N . LEU A 1 271 ? 16.340 81.455 85.258 1.00 16.13 270 LEU A N 1
ATOM 2053 C CA . LEU A 1 271 ? 16.336 80.677 84.040 1.00 17.99 270 LEU A CA 1
ATOM 2054 C C . LEU A 1 271 ? 15.402 81.229 82.963 1.00 19.55 270 LEU A C 1
ATOM 2055 O O . LEU A 1 271 ? 15.818 81.461 81.823 1.00 19.29 270 LEU A O 1
ATOM 2060 N N . GLU A 1 272 ? 14.138 81.412 83.337 1.00 18.36 271 GLU A N 1
ATOM 2061 C CA . GLU A 1 272 ? 13.134 81.940 82.422 1.00 18.53 271 GLU A CA 1
ATOM 2062 C C . GLU A 1 272 ? 13.504 83.327 81.920 1.00 16.70 271 GLU A C 1
ATOM 2063 O O . GLU A 1 272 ? 13.247 83.660 80.759 1.00 15.66 271 GLU A O 1
ATOM 2077 N N . TYR A 1 274 ? 16.624 84.507 81.468 1.00 19.70 273 TYR A N 1
ATOM 2078 C CA . TYR A 1 274 ? 17.727 84.356 80.500 1.00 18.13 273 TYR A CA 1
ATOM 2079 C C . TYR A 1 274 ? 17.215 83.748 79.227 1.00 17.43 273 TYR A C 1
ATOM 2080 O O . TYR A 1 274 ? 17.443 84.275 78.169 1.00 16.08 273 TYR A O 1
ATOM 2089 N N . GLN A 1 275 ? 16.513 82.623 79.342 1.00 20.22 274 GLN A N 1
ATOM 2090 C CA . GLN A 1 275 ? 15.955 81.943 78.168 1.00 20.64 274 GLN A CA 1
ATOM 2091 C C . GLN A 1 275 ? 14.981 82.835 77.406 1.00 20.64 274 GLN A C 1
ATOM 2092 O O . GLN A 1 275 ? 14.974 82.843 76.172 1.00 20.44 274 GLN A O 1
ATOM 2098 N N . GLY A 1 276 ? 14.179 83.594 78.142 1.00 21.23 275 GLY A N 1
ATOM 2099 C CA . GLY A 1 276 ? 13.202 84.492 77.533 1.00 20.13 275 GLY A CA 1
ATOM 2100 C C . GLY A 1 276 ? 13.891 85.570 76.747 1.00 19.35 275 GLY A C 1
ATOM 2101 O O . GLY A 1 276 ? 13.490 85.887 75.645 1.00 19.24 275 GLY A O 1
ATOM 2102 N N . PHE A 1 277 ? 14.980 86.102 77.292 1.00 18.05 276 PHE A N 1
ATOM 2103 C CA . PHE A 1 277 ? 15.710 87.165 76.599 1.00 18.50 276 PHE A CA 1
ATOM 2104 C C . PHE A 1 277 ? 16.370 86.629 75.328 1.00 16.40 276 PHE A C 1
ATOM 2105 O O . PHE A 1 277 ? 16.336 87.302 74.289 1.00 14.76 276 PHE A O 1
ATOM 2113 N N . PHE A 1 278 ? 16.915 85.415 75.403 1.00 18.81 277 PHE A N 1
ATOM 2114 C CA . PHE A 1 278 ? 17.547 84.739 74.249 1.00 19.33 277 PHE A CA 1
ATOM 2115 C C . PHE A 1 278 ? 16.532 84.502 73.130 1.00 19.92 277 PHE A C 1
ATOM 2116 O O . PHE A 1 278 ? 16.852 84.686 71.961 1.00 19.88 277 PHE A O 1
ATOM 2124 N N . LEU A 1 279 ? 15.306 84.116 73.504 1.00 19.39 278 LEU A N 1
ATOM 2125 C CA . LEU A 1 279 ? 14.219 83.923 72.540 1.00 19.25 278 LEU A CA 1
ATOM 2126 C C . LEU A 1 279 ? 13.480 85.199 72.123 1.00 20.59 278 LEU A C 1
ATOM 2127 O O . LEU A 1 279 ? 12.647 85.181 71.193 1.00 23.70 278 LEU A O 1
ATOM 2132 N N . ALA A 1 280 ? 13.732 86.297 72.827 1.00 20.12 279 ALA A N 1
ATOM 2133 C CA . ALA A 1 280 ? 13.030 87.561 72.592 1.00 19.64 279 ALA A CA 1
ATOM 2134 C C . ALA A 1 280 ? 13.073 88.092 71.150 1.00 18.87 279 ALA A C 1
ATOM 2135 O O . ALA A 1 280 ? 12.007 88.416 70.589 1.00 16.87 279 ALA A O 1
ATOM 2137 N N . PRO A 1 281 ? 14.280 88.212 70.541 1.00 16.39 280 PRO A N 1
ATOM 2138 C CA . PRO A 1 281 ? 14.316 88.648 69.144 1.00 16.10 280 PRO A CA 1
ATOM 2139 C C . PRO A 1 281 ? 13.440 87.780 68.210 1.00 16.16 280 PRO A C 1
ATOM 2140 O O . PRO A 1 281 ? 12.710 88.317 67.368 1.00 18.86 280 PRO A O 1
ATOM 2144 N N . HIS A 1 282 ? 13.493 86.462 68.374 1.00 16.41 281 HIS A N 1
ATOM 2145 C CA . HIS A 1 282 ? 12.713 85.571 67.553 1.00 17.10 281 HIS A CA 1
ATOM 2146 C C . HIS A 1 282 ? 11.198 85.710 67.825 1.00 15.50 281 HIS A C 1
ATOM 2147 O O . HIS A 1 282 ? 10.451 85.804 66.878 1.00 13.55 281 HIS A O 1
ATOM 2154 N N . VAL A 1 283 ? 10.800 85.749 69.095 1.00 17.10 282 VAL A N 1
ATOM 2155 C CA . VAL A 1 283 ? 9.356 85.813 69.475 1.00 17.69 282 VAL A CA 1
ATOM 2156 C C . VAL A 1 283 ? 8.750 87.152 69.055 1.00 18.82 282 VAL A C 1
ATOM 2157 O O . VAL A 1 283 ? 7.611 87.218 68.562 1.00 20.90 282 VAL A O 1
ATOM 2161 N N . THR A 1 284 ? 9.505 88.214 69.263 1.00 18.38 283 THR A N 1
ATOM 2162 C CA . THR A 1 284 ? 9.135 89.541 68.782 1.00 19.06 283 THR A CA 1
ATOM 2163 C C . THR A 1 284 ? 8.843 89.515 67.263 1.00 20.81 283 THR A C 1
ATOM 2164 O O . THR A 1 284 ? 7.810 90.061 66.804 1.00 21.89 283 THR A O 1
ATOM 2168 N N . ALA A 1 285 ? 9.698 88.838 66.499 1.00 19.86 284 ALA A N 1
ATOM 2169 C CA . ALA A 1 285 ? 9.490 88.708 65.047 1.00 18.84 284 ALA A CA 1
ATOM 2170 C C . ALA A 1 285 ? 8.168 88.014 64.696 1.00 18.93 284 ALA A C 1
ATOM 2171 O O . ALA A 1 285 ? 7.565 88.338 63.695 1.00 17.37 284 ALA A O 1
ATOM 2173 N N . GLN A 1 286 ? 7.759 87.053 65.508 1.00 19.59 285 GLN A N 1
ATOM 2174 C CA . GLN A 1 286 ? 6.505 86.327 65.284 1.00 20.01 285 GLN A CA 1
ATOM 2175 C C . GLN A 1 286 ? 5.350 87.299 65.424 1.00 19.35 285 GLN A C 1
ATOM 2176 O O . GLN A 1 286 ? 4.429 87.292 64.602 1.00 20.42 285 GLN A O 1
ATOM 2182 N N . ALA A 1 287 ? 5.418 88.112 66.480 1.00 17.64 286 ALA A N 1
ATOM 2183 C CA . ALA A 1 287 ? 4.437 89.147 66.770 1.00 17.33 286 ALA A CA 1
ATOM 2184 C C . ALA A 1 287 ? 4.333 90.175 65.647 1.00 17.83 286 ALA A C 1
ATOM 2185 O O . ALA A 1 287 ? 3.212 90.568 65.265 1.00 14.48 286 ALA A O 1
ATOM 2187 N N . ILE A 1 288 ? 5.481 90.604 65.126 1.00 15.77 287 ILE A N 1
ATOM 2188 C CA . ILE A 1 288 ? 5.558 91.560 64.016 1.00 17.64 287 ILE A CA 1
ATOM 2189 C C . ILE A 1 288 ? 5.032 90.972 62.692 1.00 19.41 287 ILE A C 1
ATOM 2190 O O . ILE A 1 288 ? 4.250 91.632 61.972 1.00 20.92 287 ILE A O 1
ATOM 2195 N N . LYS A 1 289 ? 5.433 89.737 62.377 1.00 17.68 288 LYS A N 1
ATOM 2196 C CA . LYS A 1 289 ? 4.930 89.087 61.178 1.00 17.33 288 LYS A CA 1
ATOM 2197 C C . LYS A 1 289 ? 3.388 88.858 61.248 1.00 17.15 288 LYS A C 1
ATOM 2198 O O . LYS A 1 289 ? 2.705 89.002 60.236 1.00 16.42 288 LYS A O 1
ATOM 2204 N N . GLY A 1 290 ? 2.872 88.519 62.427 1.00 17.54 289 GLY A N 1
ATOM 2205 C CA . GLY A 1 290 ? 1.413 88.333 62.613 1.00 18.32 289 GLY A CA 1
ATOM 2206 C C . GLY A 1 290 ? 0.625 89.626 62.485 1.00 19.26 289 GLY A C 1
ATOM 2207 O O . GLY A 1 290 ? -0.532 89.609 62.048 1.00 20.55 289 GLY A O 1
ATOM 2208 N N . ALA A 1 291 ? 1.221 90.732 62.949 1.00 20.46 290 ALA A N 1
ATOM 2209 C CA . ALA A 1 291 ? 0.638 92.076 62.870 1.00 20.65 290 ALA A CA 1
ATOM 2210 C C . ALA A 1 291 ? 0.473 92.484 61.409 1.00 21.39 290 ALA A C 1
ATOM 2211 O O . ALA A 1 291 ? -0.601 92.957 61.000 1.00 19.26 290 ALA A O 1
ATOM 2213 N N . ARG A 1 292 ? 1.528 92.261 60.615 1.00 18.45 291 ARG A N 1
ATOM 2214 C CA . ARG A 1 292 ? 1.500 92.572 59.196 1.00 19.17 291 ARG A CA 1
ATOM 2215 C C . ARG A 1 292 ? 0.462 91.707 58.453 1.00 19.41 291 ARG A C 1
ATOM 2216 O O . ARG A 1 292 ? -0.191 92.183 57.517 1.00 18.99 291 ARG A O 1
ATOM 2224 N N . PHE A 1 293 ? 0.357 90.435 58.855 1.00 18.38 292 PHE A N 1
ATOM 2225 C CA . PHE A 1 293 ? -0.614 89.511 58.330 1.00 19.96 292 PHE A CA 1
ATOM 2226 C C . PHE A 1 293 ? -2.023 90.005 58.692 1.00 19.68 292 PHE A C 1
ATOM 2227 O O . PHE A 1 293 ? -2.888 90.009 57.836 1.00 21.74 292 PHE A O 1
ATOM 2235 N N . THR A 1 294 ? -2.235 90.440 59.936 1.00 19.30 293 THR A N 1
ATOM 2236 C CA . THR A 1 294 ? -3.566 90.952 60.380 1.00 19.02 293 THR A CA 1
ATOM 2237 C C . THR A 1 294 ? -3.973 92.221 59.623 1.00 19.13 293 THR A C 1
ATOM 2238 O O . THR A 1 294 ? -5.148 92.374 59.194 1.00 18.13 293 THR A O 1
ATOM 2242 N N . ALA A 1 295 ? -3.007 93.136 59.506 1.00 17.11 294 ALA A N 1
ATOM 2243 C CA . ALA A 1 295 ? -3.169 94.393 58.778 1.00 17.72 294 ALA A CA 1
ATOM 2244 C C . ALA A 1 295 ? -3.525 94.156 57.298 1.00 18.97 294 ALA A C 1
ATOM 2245 O O . ALA A 1 295 ? -4.483 94.770 56.780 1.00 19.79 294 ALA A O 1
ATOM 2247 N N . ALA A 1 296 ? -2.800 93.264 56.621 1.00 18.44 295 ALA A N 1
ATOM 2248 C CA . ALA A 1 296 ? -3.091 92.994 55.195 1.00 18.98 295 ALA A CA 1
ATOM 2249 C C . ALA A 1 296 ? -4.417 92.213 55.015 1.00 19.27 295 ALA A C 1
ATOM 2250 O O . ALA A 1 296 ? -5.190 92.522 54.112 1.00 18.61 295 ALA A O 1
ATOM 2260 N N . LEU A 1 298 ? -7.133 92.032 57.127 1.00 20.71 297 LEU A N 1
ATOM 2261 C CA . LEU A 1 298 ? -8.282 92.897 57.417 1.00 20.87 297 LEU A CA 1
ATOM 2262 C C . LEU A 1 298 ? -8.514 93.929 56.316 1.00 21.50 297 LEU A C 1
ATOM 2263 O O . LEU A 1 298 ? -9.670 94.155 55.960 1.00 19.86 297 LEU A O 1
ATOM 2268 N N . ALA A 1 299 ? -7.449 94.499 55.740 1.00 21.12 298 ALA A N 1
ATOM 2269 C CA . ALA A 1 299 ? -7.613 95.448 54.621 1.00 22.56 298 ALA A CA 1
ATOM 2270 C C . ALA A 1 299 ? -8.340 94.814 53.418 1.00 24.28 298 ALA A C 1
ATOM 2271 O O . ALA A 1 299 ? -9.165 95.482 52.793 1.00 24.55 298 ALA A O 1
ATOM 2273 N N . GLU A 1 300 ? -8.065 93.536 53.115 1.00 25.88 299 GLU A N 1
ATOM 2274 C CA . GLU A 1 300 ? -8.742 92.824 52.000 1.00 26.13 299 GLU A CA 1
ATOM 2275 C C . GLU A 1 300 ? -10.251 92.685 52.171 1.00 26.52 299 GLU A C 1
ATOM 2276 O O . GLU A 1 300 ? -10.954 92.549 51.183 1.00 26.37 299 GLU A O 1
ATOM 2282 N N . PHE A 1 301 ? -10.734 92.637 53.405 1.00 26.87 300 PHE A N 1
ATOM 2283 C CA . PHE A 1 301 ? -12.180 92.550 53.676 1.00 27.83 300 PHE A CA 1
ATOM 2284 C C . PHE A 1 301 ? -12.801 93.927 53.947 1.00 27.53 300 PHE A C 1
ATOM 2285 O O . PHE A 1 301 ? -13.858 94.019 54.561 1.00 29.02 300 PHE A O 1
ATOM 2293 N N . GLY A 1 302 ? -12.161 95.001 53.491 1.00 26.83 301 GLY A N 1
ATOM 2294 C CA . GLY A 1 302 ? -12.678 96.338 53.716 1.00 27.03 301 GLY A CA 1
ATOM 2295 C C . GLY A 1 302 ? -12.661 96.883 55.143 1.00 27.39 301 GLY A C 1
ATOM 2296 O O . GLY A 1 302 ? -13.373 97.846 55.436 1.00 28.54 301 GLY A O 1
ATOM 2297 N N . VAL A 1 303 ? -11.861 96.295 56.033 1.00 25.42 302 VAL A N 1
ATOM 2298 C CA . VAL A 1 303 ? -11.734 96.791 57.402 1.00 23.73 302 VAL A CA 1
ATOM 2299 C C . VAL A 1 303 ? -10.451 97.637 57.516 1.00 24.54 302 VAL A C 1
ATOM 2300 O O . VAL A 1 303 ? -9.362 97.214 57.105 1.00 23.09 302 VAL A O 1
ATOM 2304 N N . GLU A 1 304 ? -10.603 98.827 58.078 1.00 24.08 303 GLU A N 1
ATOM 2305 C CA . GLU A 1 304 ? -9.522 99.758 58.271 1.00 25.24 303 GLU A CA 1
ATOM 2306 C C . GLU A 1 304 ? -8.509 99.165 59.237 1.00 25.25 303 GLU A C 1
ATOM 2307 O O . GLU A 1 304 ? -8.888 98.633 60.273 1.00 26.33 303 GLU A O 1
ATOM 2313 N N . ALA A 1 305 ? -7.231 99.236 58.881 1.00 25.04 304 ALA A N 1
ATOM 2314 C CA . ALA A 1 305 ? -6.151 98.724 59.710 1.00 24.19 304 ALA A CA 1
ATOM 2315 C C . ALA A 1 305 ? -5.200 99.873 59.984 1.00 24.49 304 ALA A C 1
ATOM 2316 O O . ALA A 1 305 ? -5.002 100.725 59.127 1.00 25.15 304 ALA A O 1
ATOM 2318 N N . ASP A 1 306 ? -4.641 99.920 61.185 1.00 24.13 305 ASP A N 1
ATOM 2319 C CA . ASP A 1 306 ? -3.691 100.951 61.546 1.00 23.94 305 ASP A CA 1
ATOM 2320 C C . ASP A 1 306 ? -2.725 100.367 62.577 1.00 22.46 305 ASP A C 1
ATOM 2321 O O . ASP A 1 306 ? -3.139 100.073 63.701 1.00 20.73 305 ASP A O 1
ATOM 2326 N N . PRO A 1 307 ? -1.433 100.213 62.217 1.00 21.24 306 PRO A N 1
ATOM 2327 C CA . PRO A 1 307 ? -0.793 100.544 60.939 1.00 21.58 306 PRO A CA 1
ATOM 2328 C C . PRO A 1 307 ? -1.141 99.623 59.765 1.00 21.56 306 PRO A C 1
ATOM 2329 O O . PRO A 1 307 ? -1.606 98.482 59.965 1.00 21.91 306 PRO A O 1
ATOM 2333 N N . VAL A 1 308 ? -0.921 100.144 58.557 1.00 21.69 307 VAL A N 1
ATOM 2334 C CA . VAL A 1 308 ? -1.106 99.381 57.329 1.00 22.02 307 VAL A CA 1
ATOM 2335 C C . VAL A 1 308 ? 0.010 98.342 57.214 1.00 22.14 307 VAL A C 1
ATOM 2336 O O . VAL A 1 308 ? 1.083 98.486 57.820 1.00 20.26 307 VAL A O 1
ATOM 2340 N N . TRP A 1 309 ? -0.235 97.318 56.403 1.00 22.71 308 TRP A N 1
ATOM 2341 C CA . TRP A 1 309 ? 0.718 96.212 56.276 1.00 23.49 308 TRP A CA 1
ATOM 2342 C C . TRP A 1 309 ? 2.122 96.621 55.820 1.00 23.82 308 TRP A C 1
ATOM 2343 O O . TRP A 1 309 ? 3.080 95.982 56.216 1.00 23.35 308 TRP A O 1
ATOM 2354 N N . ASP A 1 310 ? 2.224 97.660 54.992 1.00 24.04 309 ASP A N 1
ATOM 2355 C CA . ASP A 1 310 ? 3.520 98.107 54.467 1.00 24.87 309 ASP A CA 1
ATOM 2356 C C . ASP A 1 310 ? 4.105 99.346 55.183 1.00 24.91 309 ASP A C 1
ATOM 2357 O O . ASP A 1 310 ? 5.028 99.963 54.662 1.00 24.37 309 ASP A O 1
ATOM 2362 N N . ALA A 1 311 ? 3.575 99.698 56.362 1.00 24.75 310 ALA A N 1
ATOM 2363 C CA . ALA A 1 311 ? 4.089 100.829 57.130 1.00 24.77 310 ALA A CA 1
ATOM 2364 C C . ALA A 1 311 ? 5.395 100.427 57.813 1.00 24.24 310 ALA A C 1
ATOM 2365 O O . ALA A 1 311 ? 5.648 99.235 57.992 1.00 23.16 310 ALA A O 1
ATOM 2367 N N . PRO A 1 312 ? 6.218 101.414 58.215 1.00 25.00 311 PRO A N 1
ATOM 2368 C CA . PRO A 1 312 ? 7.428 101.019 58.973 1.00 26.59 311 PRO A CA 1
ATOM 2369 C C . PRO A 1 312 ? 6.978 100.494 60.337 1.00 25.01 311 PRO A C 1
ATOM 2370 O O . PRO A 1 312 ? 5.901 100.872 60.813 1.00 24.58 311 PRO A O 1
ATOM 2374 N N . ARG A 1 313 ? 7.753 99.607 60.936 1.00 23.32 312 ARG A N 1
ATOM 2375 C CA . ARG A 1 313 ? 7.409 99.028 62.240 1.00 22.07 312 ARG A CA 1
ATOM 2376 C C . ARG A 1 313 ? 8.455 99.338 63.275 1.00 21.87 312 ARG A C 1
ATOM 2377 O O . ARG A 1 313 ? 9.631 99.156 63.003 1.00 21.68 312 ARG A O 1
ATOM 2385 N N . THR A 1 314 ? 8.038 99.844 64.433 1.00 21.67 313 THR A N 1
ATOM 2386 C CA . THR A 1 314 ? 8.962 100.091 65.556 1.00 20.73 313 THR A CA 1
ATOM 2387 C C . THR A 1 314 ? 8.495 99.426 66.864 1.00 20.07 313 THR A C 1
ATOM 2388 O O . THR A 1 314 ? 9.291 99.285 67.824 1.00 16.42 313 THR A O 1
ATOM 2392 N N . ASP A 1 315 ? 7.222 99.006 66.910 1.00 17.56 314 ASP A N 1
ATOM 2393 C CA . ASP A 1 315 ? 6.679 98.288 68.060 1.00 19.27 314 ASP A CA 1
ATOM 2394 C C . ASP A 1 315 ? 5.631 97.226 67.597 1.00 17.73 314 ASP A C 1
ATOM 2395 O O . ASP A 1 315 ? 5.392 97.056 66.399 1.00 18.02 314 ASP A O 1
ATOM 2400 N N . LEU A 1 316 ? 5.053 96.499 68.538 1.00 18.26 315 LEU A N 1
ATOM 2401 C CA . LEU A 1 316 ? 4.094 95.415 68.238 1.00 18.13 315 LEU A CA 1
ATOM 2402 C C . LEU A 1 316 ? 2.646 95.834 68.005 1.00 19.59 315 LEU A C 1
ATOM 2403 O O . LEU A 1 316 ? 1.800 94.985 67.636 1.00 19.25 315 LEU A O 1
ATOM 2408 N N . ILE A 1 317 ? 2.351 97.116 68.197 1.00 19.61 316 ILE A N 1
ATOM 2409 C CA . ILE A 1 317 ? 0.969 97.570 68.132 1.00 19.00 316 ILE A CA 1
ATOM 2410 C C . ILE A 1 317 ? 0.339 97.437 66.753 1.00 18.08 316 ILE A C 1
ATOM 2411 O O . ILE A 1 317 ? 0.930 97.771 65.717 1.00 15.60 316 ILE A O 1
ATOM 2416 N N . GLN A 1 318 ? -0.897 96.934 66.748 1.00 17.12 317 GLN A N 1
ATOM 2417 C CA . GLN A 1 318 ? -1.639 96.771 65.533 1.00 17.07 317 GLN A CA 1
ATOM 2418 C C . GLN A 1 318 ? -3.116 96.866 65.881 1.00 17.53 317 GLN A C 1
ATOM 2419 O O . GLN A 1 318 ? -3.539 96.171 66.775 1.00 16.50 317 GLN A O 1
ATOM 2425 N N . SER A 1 319 ? -3.853 97.738 65.198 1.00 19.40 318 SER A N 1
ATOM 2426 C CA . SER A 1 319 ? -5.305 97.893 65.419 1.00 21.94 318 SER A CA 1
ATOM 2427 C C . SER A 1 319 ? -6.032 97.708 64.115 1.00 22.81 318 SER A C 1
ATOM 2428 O O . SER A 1 319 ? -5.437 97.853 63.045 1.00 22.11 318 SER A O 1
ATOM 2431 N N . VAL A 1 320 ? -7.315 97.374 64.216 1.00 24.80 319 VAL A N 1
ATOM 2432 C CA . VAL A 1 320 ? -8.183 97.272 63.069 1.00 26.19 319 VAL A CA 1
ATOM 2433 C C . VAL A 1 320 ? -9.459 97.963 63.546 1.00 27.70 319 VAL A C 1
ATOM 2434 O O . VAL A 1 320 ? -9.916 97.690 64.666 1.00 27.46 319 VAL A O 1
ATOM 2438 N N . SER A 1 321 ? -9.995 98.889 62.740 1.00 27.18 320 SER A N 1
ATOM 2439 C CA . SER A 1 321 ? -11.205 99.630 63.115 1.00 28.04 320 SER A CA 1
ATOM 2440 C C . SER A 1 321 ? -12.399 99.097 62.326 1.00 28.01 320 SER A C 1
ATOM 2441 O O . SER A 1 321 ? -12.441 99.191 61.100 1.00 27.68 320 SER A O 1
ATOM 2444 N N . PHE A 1 322 ? -13.359 98.532 63.047 1.00 27.26 321 PHE A N 1
ATOM 2445 C CA . PHE A 1 322 ? -14.507 97.916 62.421 1.00 28.10 321 PHE A CA 1
ATOM 2446 C C . PHE A 1 322 ? -15.670 98.850 62.081 1.00 27.07 321 PHE A C 1
ATOM 2447 O O . PHE A 1 322 ? -16.403 98.524 61.178 1.00 27.18 321 PHE A O 1
ATOM 2455 N N . HIS A 1 323 ? -15.832 99.973 62.788 1.00 26.75 322 HIS A N 1
ATOM 2456 C CA . HIS A 1 323 ? -16.965 100.910 62.592 1.00 27.12 322 HIS A CA 1
ATOM 2457 C C . HIS A 1 323 ? -18.296 100.161 62.739 1.00 26.91 322 HIS A C 1
ATOM 2458 O O . HIS A 1 323 ? -19.269 100.464 62.051 1.00 27.45 322 HIS A O 1
ATOM 2465 N N . ASN A 1 324 ? -18.306 99.175 63.632 1.00 25.19 323 ASN A N 1
ATOM 2466 C CA . ASN A 1 324 ? -19.456 98.350 63.919 1.00 24.54 323 ASN A CA 1
ATOM 2467 C C . ASN A 1 324 ? -19.119 97.639 65.207 1.00 24.76 323 ASN A C 1
ATOM 2468 O O . ASN A 1 324 ? -18.069 96.962 65.291 1.00 25.66 323 ASN A O 1
ATOM 2473 N N . LYS A 1 325 ? -19.965 97.816 66.213 1.00 22.97 324 LYS A N 1
ATOM 2474 C CA . LYS A 1 325 ? -19.774 97.189 67.523 1.00 23.74 324 LYS A CA 1
ATOM 2475 C C . LYS A 1 325 ? -19.867 95.657 67.501 1.00 23.34 324 LYS A C 1
ATOM 2476 O O . LYS A 1 325 ? -19.034 94.980 68.108 1.00 21.48 324 LYS A O 1
ATOM 2482 N N . GLU A 1 326 ? -20.891 95.125 66.828 1.00 23.24 325 GLU A N 1
ATOM 2483 C CA . GLU A 1 326 ? -21.093 93.675 66.785 1.00 23.22 325 GLU A CA 1
ATOM 2484 C C . GLU A 1 326 ? -19.867 92.948 66.195 1.00 24.35 325 GLU A C 1
ATOM 2485 O O . GLU A 1 326 ? -19.462 91.926 66.711 1.00 25.09 325 GLU A O 1
ATOM 2491 N N . LYS A 1 327 ? -19.297 93.479 65.121 1.00 24.53 326 LYS A N 1
ATOM 2492 C CA . LYS A 1 327 ? -18.126 92.858 64.484 1.00 25.09 326 LYS A CA 1
ATOM 2493 C C . LYS A 1 327 ? -16.887 92.946 65.375 1.00 25.22 326 LYS A C 1
ATOM 2494 O O . LYS A 1 327 ? -16.149 91.977 65.477 1.00 25.44 326 LYS A O 1
ATOM 2506 N N . VAL A 1 329 ? -16.802 93.138 68.724 1.00 23.95 328 VAL A N 1
ATOM 2507 C CA . VAL A 1 329 ? -16.996 92.208 69.838 1.00 22.35 328 VAL A CA 1
ATOM 2508 C C . VAL A 1 329 ? -16.851 90.754 69.370 1.00 21.95 328 VAL A C 1
ATOM 2509 O O . VAL A 1 329 ? -16.145 89.979 70.025 1.00 23.71 328 VAL A O 1
ATOM 2513 N N . ALA A 1 330 ? -17.458 90.392 68.236 1.00 19.77 329 ALA A N 1
ATOM 2514 C CA . ALA A 1 330 ? -17.342 89.013 67.716 1.00 19.52 329 ALA A CA 1
ATOM 2515 C C . ALA A 1 330 ? -15.900 88.650 67.317 1.00 18.68 329 ALA A C 1
ATOM 2516 O O . ALA A 1 330 ? -15.495 87.517 67.489 1.00 16.66 329 ALA A O 1
ATOM 2518 N N . PHE A 1 331 ? -15.166 89.591 66.745 1.00 20.89 330 PHE A N 1
ATOM 2519 C CA . PHE A 1 331 ? -13.768 89.328 66.360 1.00 23.23 330 PHE A CA 1
ATOM 2520 C C . PHE A 1 331 ? -12.998 89.041 67.642 1.00 23.06 330 PHE A C 1
ATOM 2521 O O . PHE A 1 331 ? -12.429 87.971 67.750 1.00 25.39 330 PHE A O 1
ATOM 2529 N N . ALA A 1 332 ? -13.026 89.966 68.613 1.00 23.16 331 ALA A N 1
ATOM 2530 C CA . ALA A 1 332 ? -12.349 89.801 69.921 1.00 23.55 331 ALA A CA 1
ATOM 2531 C C . ALA A 1 332 ? -12.640 88.433 70.559 1.00 23.15 331 ALA A C 1
ATOM 2532 O O . ALA A 1 332 ? -11.731 87.726 70.988 1.00 22.81 331 ALA A O 1
ATOM 2534 N N . GLN A 1 333 ? -13.915 88.064 70.601 1.00 20.98 332 GLN A N 1
ATOM 2535 C CA . GLN A 1 333 ? -14.319 86.782 71.130 1.00 19.38 332 GLN A CA 1
ATOM 2536 C C . GLN A 1 333 ? -13.682 85.621 70.366 1.00 16.89 332 GLN A C 1
ATOM 2537 O O . GLN A 1 333 ? -13.235 84.635 70.971 1.00 17.77 332 GLN A O 1
ATOM 2543 N N . ALA A 1 334 ? -13.649 85.741 69.045 1.00 12.73 333 ALA A N 1
ATOM 2544 C CA . ALA A 1 334 ? -13.092 84.723 68.196 1.00 13.67 333 ALA A CA 1
ATOM 2545 C C . ALA A 1 334 ? -11.560 84.555 68.499 1.00 14.82 333 ALA A C 1
ATOM 2546 O O . ALA A 1 334 ? -11.035 83.443 68.404 1.00 14.60 333 ALA A O 1
ATOM 2548 N N . ILE A 1 335 ? -10.903 85.632 68.906 1.00 16.99 334 ILE A N 1
ATOM 2549 C CA . ILE A 1 335 ? -9.455 85.576 69.299 1.00 18.72 334 ILE A CA 1
ATOM 2550 C C . ILE A 1 335 ? -9.319 84.777 70.599 1.00 20.67 334 ILE A C 1
ATOM 2551 O O . ILE A 1 335 ? -8.390 83.980 70.710 1.00 21.90 334 ILE A O 1
ATOM 2556 N N . GLN A 1 336 ? -10.256 84.947 71.549 1.00 21.10 335 GLN A N 1
ATOM 2557 C CA A GLN A 1 336 ? -10.251 84.200 72.814 0.67 20.98 335 GLN A CA 1
ATOM 2558 C CA B GLN A 1 336 ? -10.207 84.195 72.810 0.33 21.39 335 GLN A CA 1
ATOM 2559 C C . GLN A 1 336 ? -10.492 82.719 72.522 1.00 21.56 335 GLN A C 1
ATOM 2560 O O . GLN A 1 336 ? -9.800 81.840 73.047 1.00 24.17 335 GLN A O 1
ATOM 2571 N N . ALA A 1 337 ? -11.485 82.457 71.674 1.00 21.00 336 ALA A N 1
ATOM 2572 C CA . ALA A 1 337 ? -11.854 81.096 71.255 1.00 19.64 336 ALA A CA 1
ATOM 2573 C C . ALA A 1 337 ? -10.697 80.392 70.549 1.00 18.34 336 ALA A C 1
ATOM 2574 O O . ALA A 1 337 ? -10.670 79.176 70.570 1.00 19.21 336 ALA A O 1
ATOM 2576 N N . ALA A 1 338 ? -9.786 81.148 69.926 1.00 17.82 337 ALA A N 1
ATOM 2577 C CA . ALA A 1 338 ? -8.552 80.606 69.261 1.00 16.58 337 ALA A CA 1
ATOM 2578 C C . ALA A 1 338 ? -7.264 80.810 70.081 1.00 16.55 337 ALA A C 1
ATOM 2579 O O . ALA A 1 338 ? -6.170 80.937 69.506 1.00 15.39 337 ALA A O 1
ATOM 2581 N N . SER A 1 339 ? -7.383 80.862 71.408 1.00 18.20 338 SER A N 1
ATOM 2582 C CA . SER A 1 339 ? -6.216 81.028 72.305 1.00 16.45 338 SER A CA 1
ATOM 2583 C C . SER A 1 339 ? -6.092 79.748 73.097 1.00 15.42 338 SER A C 1
ATOM 2584 O O . SER A 1 339 ? -7.104 79.044 73.290 1.00 12.86 338 SER A O 1
ATOM 2587 N N . PRO A 1 340 ? -4.871 79.441 73.599 1.00 13.32 339 PRO A N 1
ATOM 2588 C CA . PRO A 1 340 ? -4.676 78.166 74.292 1.00 12.60 339 PRO A CA 1
ATOM 2589 C C . PRO A 1 340 ? -5.272 77.999 75.672 1.00 12.18 339 PRO A C 1
ATOM 2590 O O . PRO A 1 340 ? -5.619 76.883 76.069 1.00 10.00 339 PRO A O 1
ATOM 2594 N N . VAL A 1 341 ? -5.339 79.093 76.418 1.00 14.21 340 VAL A N 1
ATOM 2595 C CA . VAL A 1 341 ? -5.812 79.087 77.806 1.00 14.45 340 VAL A CA 1
ATOM 2596 C C . VAL A 1 341 ? -7.162 79.802 77.960 1.00 14.61 340 VAL A C 1
ATOM 2597 O O . VAL A 1 341 ? -7.324 80.893 77.472 1.00 15.65 340 VAL A O 1
ATOM 2601 N N . ASN A 1 342 ? -8.104 79.179 78.642 1.00 14.96 341 ASN A N 1
ATOM 2602 C CA . ASN A 1 342 ? -9.423 79.769 78.861 1.00 15.75 341 ASN A CA 1
ATOM 2603 C C . ASN A 1 342 ? -10.112 80.142 77.567 1.00 17.38 341 ASN A C 1
ATOM 2604 O O . ASN A 1 342 ? -10.837 81.130 77.517 1.00 20.56 341 ASN A O 1
ATOM 2609 N N . ALA A 1 343 ? -9.917 79.329 76.527 1.00 17.46 342 ALA A N 1
ATOM 2610 C CA . ALA A 1 343 ? -10.532 79.570 75.234 1.00 18.06 342 ALA A CA 1
ATOM 2611 C C . ALA A 1 343 ? -12.091 79.528 75.315 1.00 18.94 342 ALA A C 1
ATOM 2612 O O . ALA A 1 343 ? -12.776 80.154 74.529 1.00 19.02 342 ALA A O 1
ATOM 2614 N N . HIS A 1 344 ? -12.609 78.812 76.292 1.00 20.54 343 HIS A N 1
ATOM 2615 C CA . HIS A 1 344 ? -14.070 78.675 76.558 1.00 22.36 343 HIS A CA 1
ATOM 2616 C C . HIS A 1 344 ? -14.685 79.810 77.397 1.00 23.80 343 HIS A C 1
ATOM 2617 O O . HIS A 1 344 ? -15.891 79.798 77.669 1.00 23.52 343 HIS A O 1
ATOM 2624 N N . VAL A 1 345 ? -13.864 80.762 77.838 1.00 24.47 344 VAL A N 1
ATOM 2625 C CA . VAL A 1 345 ? -14.310 81.884 78.651 1.00 25.69 344 VAL A CA 1
ATOM 2626 C C . VAL A 1 345 ? -14.305 83.126 77.766 1.00 28.64 344 VAL A C 1
ATOM 2627 O O . VAL A 1 345 ? -13.324 83.895 77.749 1.00 29.29 344 VAL A O 1
ATOM 2631 N N . LEU A 1 346 ? -15.404 83.314 77.033 1.00 29.17 345 LEU A N 1
ATOM 2632 C CA . LEU A 1 346 ? -15.525 84.432 76.092 1.00 30.61 345 LEU A CA 1
ATOM 2633 C C . LEU A 1 346 ? -15.750 85.790 76.775 1.00 31.25 345 LEU A C 1
ATOM 2634 O O . LEU A 1 346 ? -16.619 85.906 77.649 1.00 30.88 345 LEU A O 1
ATOM 2639 N N . PRO A 1 347 ? -14.979 86.825 76.364 1.00 31.87 346 PRO A N 1
ATOM 2640 C CA . PRO A 1 347 ? -15.155 88.132 76.978 1.00 32.69 346 PRO A CA 1
ATOM 2641 C C . PRO A 1 347 ? -16.359 88.885 76.435 1.00 33.19 346 PRO A C 1
ATOM 2642 O O . PRO A 1 347 ? -16.892 88.536 75.374 1.00 32.13 346 PRO A O 1
ATOM 2646 N N . ILE A 1 348 ? -16.781 89.886 77.202 1.00 33.93 347 ILE A N 1
ATOM 2647 C CA . ILE A 1 348 ? -17.860 90.800 76.853 1.00 34.31 347 ILE A CA 1
ATOM 2648 C C . ILE A 1 348 ? -17.392 92.166 77.320 1.00 34.96 347 ILE A C 1
ATOM 2649 O O . ILE A 1 348 ? -16.350 92.269 77.988 1.00 35.39 347 ILE A O 1
ATOM 2654 N N . GLY A 1 349 ? -18.127 93.207 76.942 1.00 36.11 348 GLY A N 1
ATOM 2655 C CA . GLY A 1 349 ? -17.807 94.580 77.343 1.00 37.13 348 GLY A CA 1
ATOM 2656 C C . GLY A 1 349 ? -17.902 94.666 78.853 1.00 37.76 348 GLY A C 1
ATOM 2657 O O . GLY A 1 349 ? -18.939 94.355 79.417 1.00 37.95 348 GLY A O 1
ATOM 2658 N N . ALA A 1 350 ? -16.809 95.048 79.505 1.00 38.75 349 ALA A N 1
ATOM 2659 C CA . ALA A 1 350 ? -16.763 95.137 80.959 1.00 39.50 349 ALA A CA 1
ATOM 2660 C C . ALA A 1 350 ? -16.454 96.552 81.408 1.00 39.65 349 ALA A C 1
ATOM 2661 O O . ALA A 1 350 ? -15.934 97.344 80.649 1.00 38.71 349 ALA A O 1
ATOM 2663 N N . TYR A 1 351 ? -16.791 96.841 82.659 1.00 41.16 350 TYR A N 1
ATOM 2664 C CA . TYR A 1 351 ? -16.510 98.120 83.278 1.00 42.32 350 TYR A CA 1
ATOM 2665 C C . TYR A 1 351 ? -15.056 98.133 83.679 1.00 43.42 350 TYR A C 1
ATOM 2666 O O . TYR A 1 351 ? -14.592 97.169 84.276 1.00 43.33 350 TYR A O 1
ATOM 2683 N N . PRO A 1 353 ? -12.350 100.376 85.898 1.00 48.38 352 PRO A N 1
ATOM 2684 C CA . PRO A 1 353 ? -12.256 101.503 86.835 1.00 48.11 352 PRO A CA 1
ATOM 2685 C C . PRO A 1 353 ? -11.576 102.736 86.226 1.00 46.85 352 PRO A C 1
ATOM 2686 O O . PRO A 1 353 ? -10.446 102.644 85.738 1.00 48.83 352 PRO A O 1
ATOM 2690 N N . GLY A 1 354 ? -12.288 103.859 86.226 1.00 44.94 353 GLY A N 1
ATOM 2691 C CA . GLY A 1 354 ? -11.783 105.123 85.686 1.00 43.30 353 GLY A CA 1
ATOM 2692 C C . GLY A 1 354 ? -12.340 105.539 84.333 1.00 41.47 353 GLY A C 1
ATOM 2693 O O . GLY A 1 354 ? -12.395 106.725 84.039 1.00 42.40 353 GLY A O 1
ATOM 2694 N N . TYR A 1 355 ? -12.743 104.577 83.503 1.00 38.43 354 TYR A N 1
ATOM 2695 C CA . TYR A 1 355 ? -13.234 104.865 82.156 1.00 35.34 354 TYR A CA 1
ATOM 2696 C C . TYR A 1 355 ? -14.762 104.841 82.058 1.00 33.11 354 TYR A C 1
ATOM 2697 O O . TYR A 1 355 ? -15.418 104.025 82.693 1.00 31.37 354 TYR A O 1
ATOM 2699 N N . GLU A 1 356 ? -15.312 105.732 81.242 1.00 31.30 355 GLU A N 1
ATOM 2700 C CA . GLU A 1 356 ? -16.772 105.802 81.011 1.00 30.51 355 GLU A CA 1
ATOM 2701 C C . GLU A 1 356 ? -17.332 104.690 80.131 1.00 30.90 355 GLU A C 1
ATOM 2702 O O . GLU A 1 356 ? -18.492 104.328 80.273 1.00 32.21 355 GLU A O 1
ATOM 2708 N N . ASP A 1 357 ? -16.525 104.172 79.208 1.00 30.87 356 ASP A N 1
ATOM 2709 C CA . ASP A 1 357 ? -16.961 103.132 78.283 1.00 30.10 356 ASP A CA 1
ATOM 2710 C C . ASP A 1 357 ? -16.497 101.748 78.673 1.00 28.66 356 ASP A C 1
ATOM 2711 O O . ASP A 1 357 ? -15.478 101.607 79.351 1.00 27.73 356 ASP A O 1
ATOM 2716 N N . ASP A 1 358 ? -17.271 100.739 78.256 1.00 26.54 357 ASP A N 1
ATOM 2717 C CA . ASP A 1 358 ? -16.896 99.343 78.444 1.00 25.42 357 ASP A CA 1
ATOM 2718 C C . ASP A 1 358 ? -15.673 99.021 77.566 1.00 24.61 357 ASP A C 1
ATOM 2719 O O . ASP A 1 358 ? -15.490 99.626 76.512 1.00 22.94 357 ASP A O 1
ATOM 2724 N N . VAL A 1 359 ? -14.853 98.076 78.017 1.00 24.64 358 VAL A N 1
ATOM 2725 C CA . VAL A 1 359 ? -13.693 97.604 77.276 1.00 24.75 358 VAL A CA 1
ATOM 2726 C C . VAL A 1 359 ? -13.909 96.108 77.084 1.00 24.05 358 VAL A C 1
ATOM 2727 O O . VAL A 1 359 ? -14.603 95.491 77.895 1.00 25.50 358 VAL A O 1
ATOM 2731 N N . ILE A 1 360 ? -13.395 95.553 75.982 1.00 21.98 359 ILE A N 1
ATOM 2732 C CA . ILE A 1 360 ? -13.454 94.114 75.725 1.00 19.78 359 ILE A CA 1
ATOM 2733 C C . ILE A 1 360 ? -12.003 93.632 75.685 1.00 21.36 359 ILE A C 1
ATOM 2734 O O . ILE A 1 360 ? -11.130 94.338 75.158 1.00 17.19 359 ILE A O 1
ATOM 2747 N N . ALA 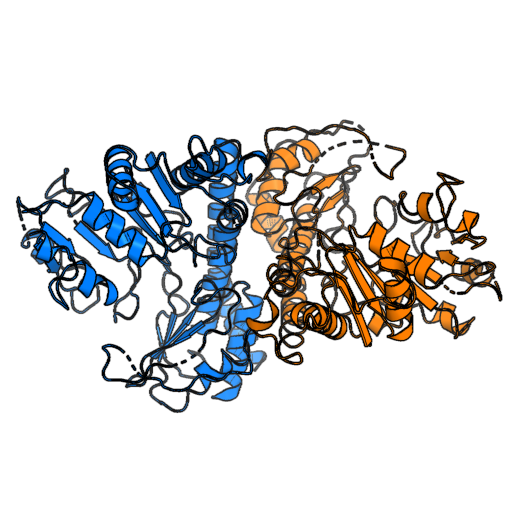A 1 362 ? -9.678 90.061 75.030 1.00 22.42 361 ALA A N 1
ATOM 2748 C CA . ALA A 1 362 ? -9.405 88.670 74.745 1.00 20.72 361 ALA A CA 1
ATOM 2749 C C . ALA A 1 362 ? -7.986 88.522 75.305 1.00 18.97 361 ALA A C 1
ATOM 2750 O O . ALA A 1 362 ? -7.076 89.280 74.912 1.00 19.29 361 ALA A O 1
ATOM 2752 N N . ALA A 1 363 ? -7.823 87.609 76.266 1.00 18.13 362 ALA A N 1
ATOM 2753 C CA . ALA A 1 363 ? -6.539 87.367 76.952 1.00 16.87 362 ALA A CA 1
ATOM 2754 C C . ALA A 1 363 ? -6.430 85.928 77.452 1.00 16.91 362 ALA A C 1
ATOM 2755 O O . ALA A 1 363 ? -6.212 85.693 78.640 1.00 19.02 362 ALA A O 1
ATOM 2757 N N . GLY A 1 364 ? -6.608 84.962 76.560 1.00 16.31 363 GLY A N 1
ATOM 2758 C CA . GLY A 1 364 ? -6.458 83.550 76.913 1.00 15.56 363 GLY A CA 1
ATOM 2759 C C . GLY A 1 364 ? -4.953 83.229 76.834 1.00 15.13 363 GLY A C 1
ATOM 2760 O O . GLY A 1 364 ? -4.485 82.653 75.856 1.00 14.77 363 GLY A O 1
ATOM 2761 N N . THR A 1 365 ? -4.222 83.569 77.883 1.00 15.36 364 THR A N 1
ATOM 2762 C CA . THR A 1 365 ? -2.738 83.444 77.884 1.00 15.65 364 THR A CA 1
ATOM 2763 C C . THR A 1 365 ? -2.196 82.543 79.008 1.00 16.77 364 THR A C 1
ATOM 2764 O O . THR A 1 365 ? -2.893 82.229 79.960 1.00 16.69 364 THR A O 1
ATOM 2768 N N . PHE A 1 366 ? -0.940 82.119 78.883 1.00 16.12 365 PHE A N 1
ATOM 2769 C CA . PHE A 1 366 ? -0.315 81.296 79.903 1.00 15.44 365 PHE A CA 1
ATOM 2770 C C . PHE A 1 366 ? 0.040 82.094 81.137 1.00 16.59 365 PHE A C 1
ATOM 2771 O O . PHE A 1 366 ? -0.027 81.587 82.258 1.00 18.08 365 PHE A O 1
ATOM 2779 N N . ILE A 1 367 ? 0.466 83.325 80.896 1.00 17.62 366 ILE A N 1
ATOM 2780 C CA A ILE A 1 367 ? 0.853 84.266 81.933 0.50 17.53 366 ILE A CA 1
ATOM 2781 C CA B ILE A 1 367 ? 0.862 84.272 81.927 0.50 17.06 366 ILE A CA 1
ATOM 2782 C C . ILE A 1 367 ? -0.179 85.402 81.970 1.00 17.03 366 ILE A C 1
ATOM 2783 O O . ILE A 1 367 ? -0.481 85.989 80.951 1.00 15.89 366 ILE A O 1
ATOM 2792 N N . GLN A 1 368 ? -0.708 85.689 83.164 1.00 19.38 367 GLN A N 1
ATOM 2793 C CA . GLN A 1 368 ? -1.754 86.704 83.394 1.00 20.31 367 GLN A CA 1
ATOM 2794 C C . GLN A 1 368 ? -1.361 88.122 82.987 1.00 21.29 367 GLN A C 1
ATOM 2795 O O . GLN A 1 368 ? -0.411 88.710 83.523 1.00 20.45 367 GLN A O 1
ATOM 2797 N N . GLY A 1 369 ? -2.080 88.650 81.996 1.00 20.11 368 GLY A N 1
ATOM 2798 C CA . GLY A 1 369 ? -1.815 89.987 81.473 1.00 19.68 368 GLY A CA 1
ATOM 2799 C C . GLY A 1 369 ? -0.597 90.069 80.562 1.00 19.37 368 GLY A C 1
ATOM 2800 O O . GLY A 1 369 ? -0.249 91.166 80.118 1.00 18.68 368 GLY A O 1
ATOM 2801 N N . ALA A 1 370 ? 0.016 88.934 80.216 1.00 20.32 369 ALA A N 1
ATOM 2802 C CA . ALA A 1 370 ? 1.199 88.957 79.345 1.00 22.34 369 ALA A CA 1
ATOM 2803 C C . ALA A 1 370 ? 0.742 89.348 77.938 1.00 22.93 369 ALA A C 1
ATOM 2804 O O . ALA A 1 370 ? -0.296 88.871 77.457 1.00 23.10 369 ALA A O 1
ATOM 2806 N N . SER A 1 371 ? 1.487 90.227 77.283 1.00 20.91 370 SER A N 1
ATOM 2807 C CA . SER A 1 371 ? 1.060 90.716 75.975 1.00 21.75 370 SER A CA 1
ATOM 2808 C C . SER A 1 371 ? 1.983 90.422 74.792 1.00 21.20 370 SER A C 1
ATOM 2809 O O . SER A 1 371 ? 1.672 90.879 73.667 1.00 19.01 370 SER A O 1
ATOM 2812 N N . LEU A 1 372 ? 3.118 89.721 75.012 1.00 18.66 371 LEU A N 1
ATOM 2813 C CA . LEU A 1 372 ? 3.887 89.240 73.878 1.00 18.83 371 LEU A CA 1
ATOM 2814 C C . LEU A 1 372 ? 3.072 88.047 73.347 1.00 20.00 371 LEU A C 1
ATOM 2815 O O . LEU A 1 372 ? 3.215 87.680 72.203 1.00 23.29 371 LEU A O 1
ATOM 2820 N N . GLU A 1 373 ? 2.217 87.449 74.181 1.00 21.45 372 GLU A N 1
ATOM 2821 C CA . GLU A 1 373 ? 1.277 86.404 73.762 1.00 20.71 372 GLU A CA 1
ATOM 2822 C C . GLU A 1 373 ? 0.113 87.095 73.007 1.00 19.84 372 GLU A C 1
ATOM 2823 O O . GLU A 1 373 ? -0.076 88.313 73.107 1.00 19.15 372 GLU A O 1
ATOM 2829 N N . LEU A 1 374 ? -0.634 86.329 72.228 1.00 19.04 373 LEU A N 1
ATOM 2830 C CA . LEU A 1 374 ? -1.732 86.884 71.438 1.00 20.22 373 LEU A CA 1
ATOM 2831 C C . LEU A 1 374 ? -2.868 87.355 72.330 1.00 19.00 373 LEU A C 1
ATOM 2832 O O . LEU A 1 374 ? -3.357 86.586 73.167 1.00 19.14 373 LEU A O 1
ATOM 2837 N N . THR A 1 375 ? -3.241 88.628 72.159 1.00 20.99 374 THR A N 1
ATOM 2838 C CA . THR A 1 375 ? -4.378 89.267 72.861 1.00 19.90 374 THR A CA 1
ATOM 2839 C C . THR A 1 375 ? -5.121 90.225 71.935 1.00 19.73 374 THR A C 1
ATOM 2840 O O . THR A 1 375 ? -4.584 90.644 70.908 1.00 17.21 374 THR A O 1
ATOM 2844 N N . ALA A 1 376 ? -6.369 90.562 72.304 1.00 21.36 375 ALA A N 1
ATOM 2845 C CA . ALA A 1 376 ? -7.187 91.521 71.551 1.00 21.30 375 ALA A CA 1
ATOM 2846 C C . ALA A 1 376 ? -8.062 92.335 72.499 1.00 22.90 375 ALA A C 1
ATOM 2847 O O . ALA A 1 376 ? -8.824 91.761 73.291 1.00 23.74 375 ALA A O 1
ATOM 2849 N N . ASP A 1 377 ? -7.977 93.662 72.412 1.00 22.30 376 ASP A N 1
ATOM 2850 C CA . ASP A 1 377 ? -8.786 94.542 73.268 1.00 21.78 376 ASP A CA 1
ATOM 2851 C C . ASP A 1 377 ? -8.995 95.939 72.707 1.00 21.56 376 ASP A C 1
ATOM 2852 O O . ASP A 1 377 ? -8.377 96.337 71.741 1.00 20.51 376 ASP A O 1
ATOM 2857 N N . GLY A 1 378 ? -9.939 96.657 73.295 1.00 24.38 377 GLY A N 1
ATOM 2858 C CA . GLY A 1 378 ? -10.252 98.030 72.869 1.00 23.73 377 GLY A CA 1
ATOM 2859 C C . GLY A 1 378 ? -11.534 98.541 73.500 1.00 22.41 377 GLY A C 1
ATOM 2860 O O . GLY A 1 378 ? -12.345 97.744 73.966 1.00 20.81 377 GLY A O 1
ATOM 2861 N N . PRO A 1 379 ? -11.703 99.877 73.557 1.00 23.10 378 PRO A N 1
ATOM 2862 C CA . PRO A 1 379 ? -12.935 100.424 74.123 1.00 22.57 378 PRO A CA 1
ATOM 2863 C C . PRO A 1 379 ? -14.097 100.280 73.149 1.00 21.55 378 PRO A C 1
ATOM 2864 O O . PRO A 1 379 ? -13.936 100.439 71.931 1.00 21.46 378 PRO A O 1
ATOM 2868 N N . ILE A 1 380 ? -15.252 99.959 73.702 1.00 21.67 379 ILE A N 1
ATOM 2869 C CA A ILE A 1 380 ? -16.468 99.787 72.916 0.33 21.43 379 ILE A CA 1
ATOM 2870 C CA B ILE A 1 380 ? -16.471 99.789 72.921 0.67 21.48 379 ILE A CA 1
ATOM 2871 C C . ILE A 1 380 ? -17.052 101.176 72.648 1.00 21.49 379 ILE A C 1
ATOM 2872 O O . ILE A 1 380 ? -17.752 101.739 73.464 1.00 21.28 379 ILE A O 1
ATOM 2881 N N . ARG A 1 381 ? -16.678 101.736 71.509 1.00 22.84 380 ARG A N 1
ATOM 2882 C CA . ARG A 1 381 ? -17.111 103.043 71.046 1.00 22.82 380 ARG A CA 1
ATOM 2883 C C . ARG A 1 381 ? -16.516 103.246 69.679 1.00 21.86 380 ARG A C 1
ATOM 2884 O O . ARG A 1 381 ? -15.476 102.624 69.342 1.00 24.34 380 ARG A O 1
ATOM 2892 N N . GLU A 1 382 ? -17.108 104.179 68.944 1.00 18.32 381 GLU A N 1
ATOM 2893 C CA . GLU A 1 382 ? -16.683 104.511 67.604 1.00 18.29 381 GLU A CA 1
ATOM 2894 C C . GLU A 1 382 ? -15.201 104.937 67.704 1.00 17.88 381 GLU A C 1
ATOM 2895 O O . GLU A 1 382 ? -14.808 105.558 68.690 1.00 18.74 381 GLU A O 1
ATOM 2901 N N . PRO A 1 383 ? -14.375 104.569 66.720 1.00 15.85 382 PRO A N 1
ATOM 2902 C CA . PRO A 1 383 ? -14.633 103.807 65.503 1.00 15.19 382 PRO A CA 1
ATOM 2903 C C . PRO A 1 383 ? -14.566 102.271 65.633 1.00 14.51 382 PRO A C 1
ATOM 2904 O O . PRO A 1 383 ? -14.425 101.582 64.610 1.00 13.19 382 PRO A O 1
ATOM 2908 N N . TYR A 1 384 ? -14.730 101.754 66.859 1.00 15.58 383 TYR A N 1
ATOM 2909 C CA . TYR A 1 384 ? -14.685 100.317 67.201 1.00 16.58 383 TYR A CA 1
ATOM 2910 C C . TYR A 1 384 ? -13.347 99.721 66.780 1.00 19.25 383 TYR A C 1
ATOM 2911 O O . TYR A 1 384 ? -13.262 98.791 65.985 1.00 19.02 383 TYR A O 1
ATOM 2920 N N . GLN A 1 385 ? -12.313 100.319 67.346 1.00 21.76 384 GLN A N 1
ATOM 2921 C CA . GLN A 1 385 ? -10.921 99.943 67.109 1.00 22.93 384 GLN A CA 1
ATOM 2922 C C . GLN A 1 385 ? -10.482 98.852 68.092 1.00 23.35 384 GLN A C 1
ATOM 2923 O O . GLN A 1 385 ? -10.499 99.060 69.306 1.00 24.29 384 GLN A O 1
ATOM 2929 N N . LEU A 1 386 ? -10.137 97.679 67.569 1.00 22.98 385 LEU A N 1
ATOM 2930 C CA . LEU A 1 386 ? -9.665 96.575 68.376 1.00 22.88 385 LEU A CA 1
ATOM 2931 C C . LEU A 1 386 ? -8.134 96.448 68.174 1.00 22.74 385 LEU A C 1
ATOM 2932 O O . LEU A 1 386 ? -7.689 96.484 67.051 1.00 21.02 385 LEU A O 1
ATOM 2937 N N . TYR A 1 387 ? -7.364 96.311 69.241 1.00 22.64 386 TYR A N 1
ATOM 2938 C CA . TYR A 1 387 ? -5.897 96.104 69.136 1.00 23.65 386 TYR A CA 1
ATOM 2939 C C . TYR A 1 387 ? -5.656 94.605 69.139 1.00 22.61 386 TYR A C 1
ATOM 2940 O O . TYR A 1 387 ? -5.904 93.972 70.133 1.00 21.80 386 TYR A O 1
ATOM 2949 N N . VAL A 1 388 ? -5.232 94.043 68.006 1.00 22.24 387 VAL A N 1
ATOM 2950 C CA . VAL A 1 388 ? -5.031 92.584 67.839 1.00 20.98 387 VAL A CA 1
ATOM 2951 C C . VAL A 1 388 ? -3.531 92.425 67.577 1.00 21.09 387 VAL A C 1
ATOM 2952 O O . VAL A 1 388 ? -3.092 92.626 66.451 1.00 21.93 387 VAL A O 1
ATOM 2956 N N . GLN A 1 389 ? -2.782 92.046 68.608 1.00 21.37 388 GLN A N 1
ATOM 2957 C CA . GLN A 1 389 ? -1.298 92.017 68.562 1.00 22.21 388 GLN A CA 1
ATOM 2958 C C . GLN A 1 389 ? -0.666 90.996 69.472 1.00 21.08 388 GLN A C 1
ATOM 2959 O O . GLN A 1 389 ? -1.325 90.396 70.304 1.00 20.86 388 GLN A O 1
ATOM 2965 N N . GLY A 1 390 ? 0.647 90.815 69.319 1.00 20.88 389 GLY A N 1
ATOM 2966 C CA . GLY A 1 390 ? 1.369 89.793 70.062 1.00 19.42 389 GLY A CA 1
ATOM 2967 C C . GLY A 1 390 ? 1.154 88.439 69.378 1.00 18.43 389 GLY A C 1
ATOM 2968 O O . GLY A 1 390 ? 0.551 88.373 68.290 1.00 18.50 389 GLY A O 1
ATOM 2969 N N . GLY A 1 391 ? 1.654 87.375 70.007 1.00 17.00 390 GLY A N 1
ATOM 2970 C CA . GLY A 1 391 ? 1.566 85.997 69.508 1.00 17.76 390 GLY A CA 1
ATOM 2971 C C . GLY A 1 391 ? 2.912 85.309 69.640 1.00 19.13 390 GLY A C 1
ATOM 2972 O O . GLY A 1 391 ? 3.889 85.805 69.077 1.00 19.96 390 GLY A O 1
ATOM 2973 N N . LEU A 1 392 ? 3.003 84.191 70.378 1.00 19.70 391 LEU A N 1
ATOM 2974 C CA . LEU A 1 392 ? 4.329 83.519 70.553 1.00 20.62 391 LEU A CA 1
ATOM 2975 C C . LEU A 1 392 ? 4.865 82.832 69.278 1.00 19.62 391 LEU A C 1
ATOM 2976 O O . LEU A 1 392 ? 6.069 82.599 69.146 1.00 21.75 391 LEU A O 1
ATOM 2981 N N . THR A 1 393 ? 3.973 82.498 68.354 1.00 19.14 392 THR A N 1
ATOM 2982 C CA . THR A 1 393 ? 4.344 81.879 67.093 1.00 17.93 392 THR A CA 1
ATOM 2983 C C . THR A 1 393 ? 3.542 82.524 65.977 1.00 19.38 392 THR A C 1
ATOM 2984 O O . THR A 1 393 ? 2.328 82.809 66.137 1.00 19.07 392 THR A O 1
ATOM 2988 N N . TYR A 1 394 ? 4.178 82.708 64.828 1.00 18.42 393 TYR A N 1
ATOM 2989 C CA . TYR A 1 394 ? 3.462 83.240 63.662 1.00 19.25 393 TYR A CA 1
ATOM 2990 C C . TYR A 1 394 ? 2.284 82.334 63.268 1.00 18.35 393 TYR A C 1
ATOM 2991 O O . TYR A 1 394 ? 1.250 82.828 62.787 1.00 18.45 393 TYR A O 1
ATOM 3000 N N . GLU A 1 395 ? 2.433 81.026 63.528 1.00 16.89 394 GLU A N 1
ATOM 3001 C CA . GLU A 1 395 ? 1.415 80.039 63.268 1.00 15.74 394 GLU A CA 1
ATOM 3002 C C . GLU A 1 395 ? 0.118 80.317 64.056 1.00 16.54 394 GLU A C 1
ATOM 3003 O O . GLU A 1 395 ? -0.954 80.336 63.447 1.00 16.85 394 GLU A O 1
ATOM 3009 N N . HIS A 1 396 ? 0.223 80.502 65.379 1.00 17.24 395 HIS A N 1
ATOM 3010 C CA . HIS A 1 396 ? -0.940 80.785 66.238 1.00 17.53 395 HIS A CA 1
ATOM 3011 C C . HIS A 1 396 ? -1.688 82.011 65.758 1.00 17.72 395 HIS A C 1
ATOM 3012 O O . HIS A 1 396 ? -2.926 81.984 65.673 1.00 19.62 395 HIS A O 1
ATOM 3019 N N . ILE A 1 397 ? -0.946 83.071 65.430 1.00 18.47 396 ILE A N 1
ATOM 3020 C CA . ILE A 1 397 ? -1.553 84.328 64.963 1.00 18.52 396 ILE A CA 1
ATOM 3021 C C . ILE A 1 397 ? -2.350 84.130 63.645 1.00 19.74 396 ILE A C 1
ATOM 3022 O O . ILE A 1 397 ? -3.503 84.600 63.535 1.00 18.19 396 ILE A O 1
ATOM 3027 N N . LYS A 1 398 ? -1.754 83.429 62.673 1.00 18.54 397 LYS A N 1
ATOM 3028 C CA . LYS A 1 398 ? -2.405 83.159 61.395 1.00 18.38 397 LYS A CA 1
ATOM 3029 C C . LYS A 1 398 ? -3.685 82.358 61.592 1.00 18.58 397 LYS A C 1
ATOM 3030 O O . LYS A 1 398 ? -4.718 82.704 61.021 1.00 17.32 397 LYS A O 1
ATOM 3036 N N . ILE A 1 399 ? -3.615 81.328 62.428 1.00 18.95 398 ILE A N 1
ATOM 3037 C CA . ILE A 1 399 ? -4.764 80.469 62.719 1.00 19.51 398 ILE A CA 1
ATOM 3038 C C . ILE A 1 399 ? -5.879 81.277 63.394 1.00 18.43 398 ILE A C 1
ATOM 3039 O O . ILE A 1 399 ? -7.032 81.249 62.944 1.00 19.45 398 ILE A O 1
ATOM 3044 N N . ALA A 1 400 ? -5.527 81.997 64.458 1.00 17.64 399 ALA A N 1
ATOM 3045 C CA . ALA A 1 400 ? -6.496 82.817 65.226 1.00 18.03 399 ALA A CA 1
ATOM 3046 C C . ALA A 1 400 ? -7.152 83.931 64.403 1.00 18.31 399 ALA A C 1
ATOM 3047 O O . ALA A 1 400 ? -8.401 84.083 64.400 1.00 13.63 399 ALA A O 1
ATOM 3049 N N . VAL A 1 401 ? -6.328 84.673 63.678 1.00 17.86 400 VAL A N 1
ATOM 3050 C CA . VAL A 1 401 ? -6.839 85.769 62.840 1.00 20.14 400 VAL A CA 1
ATOM 3051 C C . VAL A 1 401 ? -7.661 85.254 61.639 1.00 21.47 400 VAL A C 1
ATOM 3052 O O . VAL A 1 401 ? -8.669 85.864 61.294 1.00 21.23 400 VAL A O 1
ATOM 3056 N N . THR A 1 402 ? -7.255 84.135 61.034 1.00 21.41 401 THR A N 1
ATOM 3057 C CA . THR A 1 402 ? -8.014 83.561 59.936 1.00 21.97 401 THR A CA 1
ATOM 3058 C C . THR A 1 402 ? -9.424 83.159 60.418 1.00 22.37 401 THR A C 1
ATOM 3059 O O . THR A 1 402 ? -10.411 83.402 59.718 1.00 23.67 401 THR A O 1
ATOM 3063 N N . ARG A 1 403 ? -9.488 82.526 61.592 1.00 21.96 402 ARG A N 1
ATOM 3064 C CA . ARG A 1 403 ? -10.743 82.109 62.200 1.00 23.10 402 ARG A CA 1
ATOM 3065 C C . ARG A 1 403 ? -11.588 83.291 62.633 1.00 25.19 402 ARG A C 1
ATOM 3066 O O . ARG A 1 403 ? -12.807 83.263 62.458 1.00 27.46 402 ARG A O 1
ATOM 3074 N N . ALA A 1 404 ? -10.967 84.301 63.233 1.00 25.49 403 ALA A N 1
ATOM 3075 C CA . ALA A 1 404 ? -11.705 85.488 63.658 1.00 27.92 403 ALA A CA 1
ATOM 3076 C C . ALA A 1 404 ? -12.382 86.154 62.456 1.00 29.67 403 ALA A C 1
ATOM 3077 O O . ALA A 1 404 ? -13.541 86.551 62.539 1.00 30.26 403 ALA A O 1
ATOM 3079 N N . ILE A 1 405 ? -11.655 86.261 61.343 1.00 31.06 404 ILE A N 1
ATOM 3080 C CA . ILE A 1 405 ? -12.194 86.826 60.094 1.00 31.85 404 ILE A CA 1
ATOM 3081 C C . ILE A 1 405 ? -13.392 86.012 59.595 1.00 32.49 404 ILE A C 1
ATOM 3082 O O . ILE A 1 405 ? -14.383 86.585 59.152 1.00 32.58 404 ILE A O 1
ATOM 3087 N N . GLN A 1 406 ? -13.314 84.689 59.689 1.00 33.78 405 GLN A N 1
ATOM 3088 C CA . GLN A 1 406 ? -14.415 83.825 59.249 1.00 35.13 405 GLN A CA 1
ATOM 3089 C C . GLN A 1 406 ? -15.705 84.051 60.063 1.00 37.37 405 GLN A C 1
ATOM 3090 O O . GLN A 1 406 ? -16.796 83.879 59.540 1.00 37.46 405 GLN A O 1
ATOM 3092 N N . LYS A 1 407 ? -15.565 84.449 61.324 1.00 39.08 406 LYS A N 1
ATOM 3093 C CA . LYS A 1 407 ? -16.699 84.722 62.196 1.00 39.78 406 LYS A CA 1
ATOM 3094 C C . LYS A 1 407 ? -17.465 85.992 61.830 1.00 40.16 406 LYS A C 1
ATOM 3095 O O . LYS A 1 407 ? -18.682 86.008 61.943 1.00 40.52 406 LYS A O 1
ATOM 3097 N N . ILE A 1 408 ? -16.766 87.042 61.403 1.00 40.24 407 ILE A N 1
ATOM 3098 C CA . ILE A 1 408 ? -17.417 88.319 61.080 1.00 40.39 407 ILE A CA 1
ATOM 3099 C C . ILE A 1 408 ? -17.634 88.640 59.595 1.00 41.12 407 ILE A C 1
ATOM 3100 O O . ILE A 1 408 ? -18.382 89.563 59.305 1.00 41.71 407 ILE A O 1
ATOM 3105 N N . VAL A 1 409 ? -16.972 87.944 58.667 1.00 41.31 408 VAL A N 1
ATOM 3106 C CA . VAL A 1 409 ? -17.148 88.235 57.227 1.00 41.80 408 VAL A CA 1
ATOM 3107 C C . VAL A 1 409 ? -18.402 87.563 56.689 1.00 41.94 408 VAL A C 1
ATOM 3108 O O . VAL A 1 409 ? -18.454 86.338 56.607 1.00 42.71 408 VAL A O 1
ATOM 3110 N N . ILE B 1 5 ? 30.294 83.048 53.514 1.00 35.63 4 ILE B N 1
ATOM 3111 C CA . ILE B 1 5 ? 30.034 84.322 52.779 1.00 34.81 4 ILE B CA 1
ATOM 3112 C C . ILE B 1 5 ? 28.518 84.511 52.622 1.00 34.24 4 ILE B C 1
ATOM 3113 O O . ILE B 1 5 ? 27.756 83.550 52.640 1.00 33.67 4 ILE B O 1
ATOM 3118 N N . GLN B 1 6 ? 28.117 85.772 52.514 1.00 34.14 5 GLN B N 1
ATOM 3119 C CA . GLN B 1 6 ? 26.732 86.186 52.362 1.00 34.12 5 GLN B CA 1
ATOM 3120 C C . GLN B 1 6 ? 26.130 85.716 51.049 1.00 33.74 5 GLN B C 1
ATOM 3121 O O . GLN B 1 6 ? 24.963 85.325 51.017 1.00 35.11 5 GLN B O 1
ATOM 3123 N N . ALA B 1 7 ? 26.931 85.765 49.982 1.00 32.67 6 ALA B N 1
ATOM 3124 C CA . ALA B 1 7 ? 26.515 85.373 48.635 1.00 31.28 6 ALA B CA 1
ATOM 3125 C C . ALA B 1 7 ? 26.035 83.947 48.581 1.00 30.96 6 ALA B C 1
ATOM 3126 O O . ALA B 1 7 ? 24.959 83.648 47.997 1.00 31.97 6 ALA B O 1
ATOM 3128 N N . ILE B 1 8 ? 26.835 83.062 49.172 1.00 28.37 7 ILE B N 1
ATOM 3129 C CA . ILE B 1 8 ? 26.485 81.659 49.243 1.00 26.64 7 ILE B CA 1
ATOM 3130 C C . ILE B 1 8 ? 25.156 81.477 49.956 1.00 26.21 7 ILE B C 1
ATOM 3131 O O . ILE B 1 8 ? 24.340 80.657 49.540 1.00 26.01 7 ILE B O 1
ATOM 3136 N N . ARG B 1 9 ? 24.968 82.214 51.047 1.00 24.32 8 ARG B N 1
ATOM 3137 C CA . ARG B 1 9 ? 23.742 82.092 51.813 1.00 23.43 8 ARG B CA 1
ATOM 3138 C C . ARG B 1 9 ? 22.514 82.521 51.035 1.00 23.03 8 ARG B C 1
ATOM 3139 O O . ARG B 1 9 ? 21.505 81.868 51.150 1.00 21.18 8 ARG B O 1
ATOM 3147 N N . LYS B 1 10 ? 22.614 83.588 50.247 1.00 23.80 9 LYS B N 1
ATOM 3148 C CA . LYS B 1 10 ? 21.492 84.014 49.434 1.00 24.46 9 LYS B CA 1
ATOM 3149 C C . LYS B 1 10 ? 21.153 82.877 48.452 1.00 24.31 9 LYS B C 1
ATOM 3150 O O . LYS B 1 10 ? 19.979 82.544 48.241 1.00 23.67 9 LYS B O 1
ATOM 3152 N N . LYS B 1 11 ? 22.190 82.266 47.881 1.00 23.11 10 LYS B N 1
ATOM 3153 C CA . LYS B 1 11 ? 22.018 81.161 46.942 1.00 22.71 10 LYS B CA 1
ATOM 3154 C C . LYS B 1 11 ? 21.369 79.945 47.601 1.00 21.01 10 LYS B C 1
ATOM 3155 O O . LYS B 1 11 ? 20.392 79.420 47.095 1.00 21.22 10 LYS B O 1
ATOM 3161 N N . VAL B 1 12 ? 21.924 79.518 48.728 1.00 20.41 11 VAL B N 1
ATOM 3162 C CA . VAL B 1 12 ? 21.427 78.359 49.452 1.00 20.99 11 VAL B CA 1
ATOM 3163 C C . VAL B 1 12 ? 19.998 78.588 50.019 1.00 21.08 11 VAL B C 1
ATOM 3164 O O . VAL B 1 12 ? 19.165 77.692 49.953 1.00 19.64 11 VAL B O 1
ATOM 3168 N N . GLU B 1 13 ? 19.724 79.781 50.546 1.00 21.70 12 GLU B N 1
ATOM 3169 C CA . GLU B 1 13 ? 18.398 80.064 51.132 1.00 23.78 12 GLU B CA 1
ATOM 3170 C C . GLU B 1 13 ? 17.294 80.157 50.072 1.00 23.60 12 GLU B C 1
ATOM 3171 O O . GLU B 1 13 ? 16.154 79.806 50.337 1.00 25.56 12 GLU B O 1
ATOM 3177 N N . THR B 1 14 ? 17.648 80.624 48.879 1.00 24.26 13 THR B N 1
ATOM 3178 C CA . THR B 1 14 ? 16.725 80.671 47.748 1.00 23.96 13 THR B CA 1
ATOM 3179 C C . THR B 1 14 ? 16.401 79.253 47.317 1.00 23.36 13 THR B C 1
ATOM 3180 O O . THR B 1 14 ? 15.251 78.903 47.091 1.00 25.91 13 THR B O 1
ATOM 3184 N N . GLN B 1 15 ? 17.445 78.447 47.201 1.00 22.08 14 GLN B N 1
ATOM 3185 C CA . GLN B 1 15 ? 17.353 77.039 46.842 1.00 21.83 14 GLN B CA 1
ATOM 3186 C C . GLN B 1 15 ? 16.420 76.217 47.752 1.00 21.43 14 GLN B C 1
ATOM 3187 O O . GLN B 1 15 ? 15.596 75.441 47.278 1.00 20.57 14 GLN B O 1
ATOM 3193 N N . ILE B 1 16 ? 16.521 76.407 49.062 1.00 21.59 15 ILE B N 1
ATOM 3194 C CA . ILE B 1 16 ? 15.707 75.610 49.994 1.00 20.18 15 ILE B CA 1
ATOM 3195 C C . ILE B 1 16 ? 14.356 76.233 50.347 1.00 20.21 15 ILE B C 1
ATOM 3196 O O . ILE B 1 16 ? 13.586 75.619 51.062 1.00 18.53 15 ILE B O 1
ATOM 3201 N N . ASP B 1 17 ? 14.052 77.403 49.806 1.00 20.59 16 ASP B N 1
ATOM 3202 C CA . ASP B 1 17 ? 12.880 78.146 50.274 1.00 21.07 16 ASP B CA 1
ATOM 3203 C C . ASP B 1 17 ? 11.538 77.440 50.116 1.00 20.89 16 ASP B C 1
ATOM 3204 O O . ASP B 1 17 ? 10.732 77.496 51.029 1.00 21.40 16 ASP B O 1
ATOM 3209 N N . ASP B 1 18 ? 11.293 76.778 48.994 1.00 22.41 17 ASP B N 1
ATOM 3210 C CA A ASP B 1 18 ? 9.997 76.106 48.815 0.50 23.20 17 ASP B CA 1
ATOM 3211 C CA B ASP B 1 18 ? 10.031 76.057 48.802 0.50 22.68 17 ASP B CA 1
ATOM 3212 C C . ASP B 1 18 ? 9.882 74.982 49.853 1.00 23.64 17 ASP B C 1
ATOM 3213 O O . ASP B 1 18 ? 8.782 74.730 50.355 1.00 22.53 17 ASP B O 1
ATOM 3222 N N . LEU B 1 19 ? 10.999 74.333 50.192 1.00 22.56 18 LEU B N 1
ATOM 3223 C CA . LEU B 1 19 ? 10.929 73.282 51.206 1.00 22.74 18 LEU B CA 1
ATOM 3224 C C . LEU B 1 19 ? 10.784 73.857 52.606 1.00 21.89 18 LEU B C 1
ATOM 3225 O O . LEU B 1 19 ? 10.097 73.251 53.411 1.00 23.99 18 LEU B O 1
ATOM 3230 N N . GLN B 1 20 ? 11.327 75.050 52.869 1.00 20.72 19 GLN B N 1
ATOM 3231 C CA . GLN B 1 20 ? 11.136 75.698 54.176 1.00 19.96 19 GLN B CA 1
ATOM 3232 C C . GLN B 1 20 ? 9.634 76.080 54.329 1.00 21.60 19 GLN B C 1
ATOM 3233 O O . GLN B 1 20 ? 9.097 75.981 55.418 1.00 19.06 19 GLN B O 1
ATOM 3239 N N . ASN B 1 21 ? 8.996 76.513 53.241 1.00 22.86 20 ASN B N 1
ATOM 3240 C CA A ASN B 1 21 ? 7.574 76.879 53.239 0.33 23.38 20 ASN B CA 1
ATOM 3241 C CA B ASN B 1 21 ? 7.585 76.892 53.278 0.67 24.33 20 ASN B CA 1
ATOM 3242 C C . ASN B 1 21 ? 6.709 75.677 53.569 1.00 23.40 20 ASN B C 1
ATOM 3243 O O . ASN B 1 21 ? 5.773 75.784 54.325 1.00 26.61 20 ASN B O 1
ATOM 3252 N N . LYS B 1 22 ? 7.030 74.527 52.974 1.00 23.36 21 LYS B N 1
ATOM 3253 C CA . LYS B 1 22 ? 6.298 73.288 53.255 1.00 24.32 21 LYS B CA 1
ATOM 3254 C C . LYS B 1 22 ? 6.392 72.947 54.730 1.00 22.38 21 LYS B C 1
ATOM 3255 O O . LYS B 1 22 ? 5.419 72.484 55.316 1.00 19.91 21 LYS B O 1
ATOM 3261 N N . THR B 1 23 ? 7.581 73.123 55.312 1.00 20.99 22 THR B N 1
ATOM 3262 C CA . THR B 1 23 ? 7.794 72.902 56.731 1.00 19.50 22 THR B CA 1
ATOM 3263 C C . THR B 1 23 ? 6.907 73.855 57.546 1.00 19.08 22 THR B C 1
ATOM 3264 O O . THR B 1 23 ? 6.362 73.453 58.565 1.00 20.39 22 THR B O 1
ATOM 3268 N N . ASP B 1 24 ? 6.773 75.107 57.113 1.00 18.29 23 ASP B N 1
ATOM 3269 C CA . ASP B 1 24 ? 5.911 76.058 57.813 1.00 19.48 23 ASP B CA 1
ATOM 3270 C C . ASP B 1 24 ? 4.414 75.687 57.668 1.00 19.63 23 ASP B C 1
ATOM 3271 O O . ASP B 1 24 ? 3.634 76.024 58.543 1.00 19.48 23 ASP B O 1
ATOM 3276 N N . GLU B 1 25 ? 4.029 75.042 56.572 1.00 20.82 24 GLU B N 1
ATOM 3277 C CA . GLU B 1 25 ? 2.632 74.567 56.392 1.00 23.11 24 GLU B CA 1
ATOM 3278 C C . GLU B 1 25 ? 2.331 73.453 57.370 1.00 22.77 24 GLU B C 1
ATOM 3279 O O . GLU B 1 25 ? 1.214 73.349 57.881 1.00 22.60 24 GLU B O 1
ATOM 3285 N N . ILE B 1 26 ? 3.322 72.590 57.605 1.00 21.45 25 ILE B N 1
ATOM 3286 C CA . ILE B 1 26 ? 3.156 71.497 58.539 1.00 20.68 25 ILE B CA 1
ATOM 3287 C C . ILE B 1 26 ? 3.096 72.095 59.931 1.00 21.80 25 ILE B C 1
ATOM 3288 O O . ILE B 1 26 ? 2.276 71.677 60.753 1.00 21.14 25 ILE B O 1
ATOM 3293 N N . ALA B 1 27 ? 3.984 73.051 60.193 1.00 20.67 26 ALA B N 1
ATOM 3294 C CA . ALA B 1 27 ? 4.006 73.777 61.471 1.00 20.37 26 ALA B CA 1
ATOM 3295 C C . ALA B 1 27 ? 2.633 74.381 61.819 1.00 18.77 26 ALA B C 1
ATOM 3296 O O . ALA B 1 27 ? 2.229 74.357 62.975 1.00 16.17 26 ALA B O 1
ATOM 3298 N N . GLU B 1 28 ? 1.985 74.981 60.833 1.00 20.34 27 GLU B N 1
ATOM 3299 C CA . GLU B 1 28 ? 0.662 75.620 61.048 1.00 21.49 27 GLU B CA 1
ATOM 3300 C C . GLU B 1 28 ? -0.358 74.557 61.330 1.00 20.11 27 GLU B C 1
ATOM 3301 O O . GLU B 1 28 ? -1.149 74.694 62.245 1.00 21.42 27 GLU B O 1
ATOM 3307 N N . PHE B 1 29 ? -0.352 73.510 60.521 1.00 21.22 28 PHE B N 1
ATOM 3308 C CA . PHE B 1 29 ? -1.257 72.395 60.716 1.00 20.42 28 PHE B CA 1
ATOM 3309 C C . PHE B 1 29 ? -1.078 71.804 62.123 1.00 20.34 28 PHE B C 1
ATOM 3310 O O . PHE B 1 29 ? -2.064 71.553 62.828 1.00 14.83 28 PHE B O 1
ATOM 3318 N N . ASN B 1 30 ? 0.184 71.595 62.545 1.00 15.80 29 ASN B N 1
ATOM 3319 C CA . ASN B 1 30 ? 0.436 71.027 63.880 1.00 17.51 29 ASN B CA 1
ATOM 3320 C C . ASN B 1 30 ? 0.200 72.004 65.033 1.00 16.85 29 ASN B C 1
ATOM 3321 O O . ASN B 1 30 ? -0.054 71.575 66.149 1.00 16.59 29 ASN B O 1
ATOM 3326 N N . GLN B 1 31 ? 0.320 73.311 64.778 1.00 17.28 30 GLN B N 1
ATOM 3327 C CA . GLN B 1 31 ? -0.018 74.309 65.772 1.00 17.47 30 GLN B CA 1
ATOM 3328 C C . GLN B 1 31 ? -1.542 74.231 66.022 1.00 17.87 30 GLN B C 1
ATOM 3329 O O . GLN B 1 31 ? -1.981 74.363 67.154 1.00 19.97 30 GLN B O 1
ATOM 3335 N N . ALA B 1 32 ? -2.308 74.089 64.952 1.00 17.73 31 ALA B N 1
ATOM 3336 C CA . ALA B 1 32 ? -3.808 74.003 65.004 1.00 18.59 31 ALA B CA 1
ATOM 3337 C C . ALA B 1 32 ? -4.269 72.743 65.733 1.00 20.35 31 ALA B C 1
ATOM 3338 O O . ALA B 1 32 ? -5.207 72.790 66.545 1.00 22.35 31 ALA B O 1
ATOM 3340 N N . LYS B 1 33 ? -3.611 71.613 65.431 1.00 21.41 32 LYS B N 1
ATOM 3341 C CA A LYS B 1 33 ? -3.858 70.323 66.075 0.50 20.57 32 LYS B CA 1
ATOM 3342 C CA B LYS B 1 33 ? -3.939 70.344 66.075 0.50 20.54 32 LYS B CA 1
ATOM 3343 C C . LYS B 1 33 ? -3.769 70.459 67.585 1.00 20.69 32 LYS B C 1
ATOM 3344 O O . LYS B 1 33 ? -4.637 69.995 68.343 1.00 20.27 32 LYS B O 1
ATOM 3355 N N . VAL B 1 34 ? -2.674 71.078 68.022 1.00 19.72 33 VAL B N 1
ATOM 3356 C CA . VAL B 1 34 ? -2.417 71.274 69.428 1.00 17.02 33 VAL B CA 1
ATOM 3357 C C . VAL B 1 34 ? -3.317 72.318 70.035 1.00 15.02 33 VAL B C 1
ATOM 3358 O O . VAL B 1 34 ? -3.734 72.129 71.152 1.00 13.89 33 VAL B O 1
ATOM 3362 N N . LEU B 1 35 ? -3.526 73.438 69.341 1.00 15.86 34 LEU B N 1
ATOM 3363 C CA A LEU B 1 35 ? -4.402 74.489 69.827 0.20 17.07 34 LEU B CA 1
ATOM 3364 C CA B LEU B 1 35 ? -4.394 74.489 69.832 0.80 17.23 34 LEU B CA 1
ATOM 3365 C C . LEU B 1 35 ? -5.792 73.904 70.074 1.00 17.48 34 LEU B C 1
ATOM 3366 O O . LEU B 1 35 ? -6.409 74.178 71.094 1.00 19.65 34 LEU B O 1
ATOM 3375 N N . ASP B 1 36 ? -6.255 73.086 69.147 1.00 18.23 35 ASP B N 1
ATOM 3376 C CA . ASP B 1 36 ? -7.609 72.465 69.236 1.00 17.94 35 ASP B CA 1
ATOM 3377 C C . ASP B 1 36 ? -7.690 71.382 70.323 1.00 19.89 35 ASP B C 1
ATOM 3378 O O . ASP B 1 36 ? -8.775 71.146 70.883 1.00 18.88 35 ASP B O 1
ATOM 3383 N N . ALA B 1 37 ? -6.548 70.742 70.634 1.00 19.18 36 ALA B N 1
ATOM 3384 C CA . ALA B 1 37 ? -6.447 69.749 71.707 1.00 18.27 36 ALA B CA 1
ATOM 3385 C C . ALA B 1 37 ? -6.634 70.469 73.051 1.00 18.25 36 ALA B C 1
ATOM 3386 O O . ALA B 1 37 ? -7.246 69.915 73.959 1.00 19.57 36 ALA B O 1
ATOM 3388 N N . PHE B 1 38 ? -6.078 71.676 73.192 1.00 17.74 37 PHE B N 1
ATOM 3389 C CA . PHE B 1 38 ? -6.263 72.478 74.411 1.00 17.61 37 PHE B CA 1
ATOM 3390 C C . PHE B 1 38 ? -7.761 72.891 74.582 1.00 18.41 37 PHE B C 1
ATOM 3391 O O . PHE B 1 38 ? -8.317 72.838 75.686 1.00 18.34 37 PHE B O 1
ATOM 3399 N N . GLN B 1 39 ? -8.351 73.336 73.480 1.00 19.73 38 GLN B N 1
ATOM 3400 C CA A GLN B 1 39 ? -9.763 73.787 73.406 0.50 21.03 38 GLN B CA 1
ATOM 3401 C CA B GLN B 1 39 ? -9.748 73.794 73.467 0.50 21.27 38 GLN B CA 1
ATOM 3402 C C . GLN B 1 39 ? -10.703 72.640 73.752 1.00 22.10 38 GLN B C 1
ATOM 3403 O O . GLN B 1 39 ? -11.592 72.798 74.585 1.00 24.91 38 GLN B O 1
ATOM 3414 N N . GLU B 1 40 ? -10.493 71.478 73.118 1.00 22.76 39 GLU B N 1
ATOM 3415 C CA . GLU B 1 40 ? -11.324 70.301 73.355 1.00 24.51 39 GLU B CA 1
ATOM 3416 C C . GLU B 1 40 ? -11.247 69.873 74.827 1.00 25.48 39 GLU B C 1
ATOM 3417 O O . GLU B 1 40 ? -12.262 69.463 75.405 1.00 24.79 39 GLU B O 1
ATOM 3419 N N . ASN B 1 41 ? -10.057 70.009 75.429 1.00 24.26 40 ASN B N 1
ATOM 3420 C CA . ASN B 1 41 ? -9.833 69.678 76.840 1.00 22.54 40 ASN B CA 1
ATOM 3421 C C . ASN B 1 41 ? -10.080 70.846 77.832 1.00 20.91 40 ASN B C 1
ATOM 3422 O O . ASN B 1 41 ? -9.807 70.710 79.008 1.00 20.83 40 ASN B O 1
ATOM 3427 N N . LYS B 1 42 ? -10.623 71.974 77.365 1.00 19.93 41 LYS B N 1
ATOM 3428 C CA . LYS B 1 42 ? -10.917 73.145 78.204 1.00 20.23 41 LYS B CA 1
ATOM 3429 C C . LYS B 1 42 ? -9.755 73.596 79.124 1.00 18.32 41 LYS B C 1
ATOM 3430 O O . LYS B 1 42 ? -9.924 73.838 80.307 1.00 17.57 41 LYS B O 1
ATOM 3434 N N . VAL B 1 43 ? -8.561 73.685 78.559 1.00 17.96 42 VAL B N 1
ATOM 3435 C CA . VAL B 1 43 ? -7.396 74.094 79.354 1.00 16.12 42 VAL B CA 1
ATOM 3436 C C . VAL B 1 43 ? -7.599 75.510 79.910 1.00 16.26 42 VAL B C 1
ATOM 3437 O O . VAL B 1 43 ? -7.924 76.461 79.182 1.00 16.33 42 VAL B O 1
ATOM 3441 N N . SER B 1 44 ? -7.381 75.585 81.217 1.00 17.67 43 SER B N 1
ATOM 3442 C CA A SER B 1 44 ? -7.556 76.769 82.013 0.50 18.98 43 SER B CA 1
ATOM 3443 C CA B SER B 1 44 ? -7.553 76.778 82.015 0.50 19.10 43 SER B CA 1
ATOM 3444 C C . SER B 1 44 ? -6.319 77.014 82.850 1.00 19.46 43 SER B C 1
ATOM 3445 O O . SER B 1 44 ? -5.531 76.101 83.034 1.00 19.33 43 SER B O 1
ATOM 3450 N N . ASP B 1 45 ? -6.187 78.237 83.374 1.00 21.06 44 ASP B N 1
ATOM 3451 C CA . ASP B 1 45 ? -5.046 78.590 84.239 1.00 23.30 44 ASP B CA 1
ATOM 3452 C C . ASP B 1 45 ? -5.099 77.745 85.528 1.00 23.43 44 ASP B C 1
ATOM 3453 O O . ASP B 1 45 ? -4.068 77.504 86.154 1.00 23.91 44 ASP B O 1
ATOM 3458 N N . PHE B 1 46 ? -6.308 77.295 85.889 1.00 21.59 45 PHE B N 1
ATOM 3459 C CA . PHE B 1 46 ? -6.556 76.359 86.970 1.00 21.72 45 PHE B CA 1
ATOM 3460 C C . PHE B 1 46 ? -5.760 75.063 86.800 1.00 20.11 45 PHE B C 1
ATOM 3461 O O . PHE B 1 46 ? -5.429 74.439 87.797 1.00 20.67 45 PHE B O 1
ATOM 3464 N N . HIS B 1 47 ? -5.487 74.650 85.561 1.00 19.89 46 HIS B N 1
ATOM 3465 C CA . HIS B 1 47 ? -4.710 73.422 85.284 1.00 20.55 46 HIS B CA 1
ATOM 3466 C C . HIS B 1 47 ? -3.184 73.560 85.463 1.00 20.36 46 HIS B C 1
ATOM 3467 O O . HIS B 1 47 ? -2.459 72.583 85.290 1.00 20.56 46 HIS B O 1
ATOM 3474 N N . PHE B 1 48 ? -2.698 74.743 85.800 1.00 21.32 47 PHE B N 1
ATOM 3475 C CA . PHE B 1 48 ? -1.252 74.930 86.038 1.00 22.25 47 PHE B CA 1
ATOM 3476 C C . PHE B 1 48 ? -0.864 74.892 87.521 1.00 23.21 47 PHE B C 1
ATOM 3477 O O . PHE B 1 48 ? 0.333 74.937 87.840 1.00 23.82 47 PHE B O 1
ATOM 3485 N N . HIS B 1 49 ? -1.857 74.796 88.410 1.00 24.17 48 HIS B N 1
ATOM 3486 C CA . HIS B 1 49 ? -1.629 74.774 89.852 1.00 24.96 48 HIS B CA 1
ATOM 3487 C C . HIS B 1 49 ? -0.885 73.518 90.284 1.00 25.39 48 HIS B C 1
ATOM 3488 O O . HIS B 1 49 ? -1.208 72.431 89.811 1.00 24.80 48 HIS B O 1
ATOM 3495 N N . PRO B 1 50 ? 0.109 73.662 91.182 1.00 25.05 49 PRO B N 1
ATOM 3496 C CA . PRO B 1 50 ? 0.841 72.506 91.690 1.00 24.22 49 PRO B CA 1
ATOM 3497 C C . PRO B 1 50 ? 0.035 71.609 92.625 1.00 24.19 49 PRO B C 1
ATOM 3498 O O . PRO B 1 50 ? -0.871 72.095 93.318 1.00 25.99 49 PRO B O 1
ATOM 3502 N N . SER B 1 51 ? 0.353 70.314 92.609 1.00 23.05 50 SER B N 1
ATOM 3503 C CA . SER B 1 51 ? -0.213 69.337 93.515 1.00 22.16 50 SER B CA 1
ATOM 3504 C C . SER B 1 51 ? 0.987 68.875 94.338 1.00 21.39 50 SER B C 1
ATOM 3505 O O . SER B 1 51 ? 2.129 68.939 93.862 1.00 18.41 50 SER B O 1
ATOM 3508 N N . THR B 1 52 ? 0.726 68.435 95.568 1.00 20.95 51 THR B N 1
ATOM 3509 C CA . THR B 1 52 ? 1.772 67.973 96.483 1.00 20.75 51 THR B CA 1
ATOM 3510 C C . THR B 1 52 ? 1.399 66.594 97.011 1.00 21.00 51 THR B C 1
ATOM 3511 O O . THR B 1 52 ? 0.341 66.078 96.664 1.00 22.50 51 THR B O 1
ATOM 3515 N N . GLY B 1 53 ? 2.271 66.006 97.829 1.00 19.92 52 GLY B N 1
ATOM 3516 C CA . GLY B 1 53 ? 2.052 64.711 98.455 1.00 19.89 52 GLY B CA 1
ATOM 3517 C C . GLY B 1 53 ? 1.822 63.589 97.475 1.00 21.81 52 GLY B C 1
ATOM 3518 O O . GLY B 1 53 ? 2.606 63.429 96.525 1.00 22.85 52 GLY B O 1
ATOM 3519 N N . TYR B 1 54 ? 0.732 62.836 97.675 1.00 22.58 53 TYR B N 1
ATOM 3520 C CA . TYR B 1 54 ? 0.382 61.723 96.772 1.00 23.91 53 TYR B CA 1
ATOM 3521 C C . TYR B 1 54 ? -0.005 62.154 95.352 1.00 24.02 53 TYR B C 1
ATOM 3522 O O . TYR B 1 54 ? 0.030 61.345 94.428 1.00 24.22 53 TYR B O 1
ATOM 3531 N N . GLY B 1 55 ? -0.413 63.408 95.182 1.00 25.03 54 GLY B N 1
ATOM 3532 C CA . GLY B 1 55 ? -0.830 63.912 93.876 1.00 24.89 54 GLY B CA 1
ATOM 3533 C C . GLY B 1 55 ? -2.174 63.363 93.424 1.00 25.63 54 GLY B C 1
ATOM 3534 O O . GLY B 1 55 ? -2.429 63.289 92.228 1.00 24.85 54 GLY B O 1
ATOM 3535 N N . TYR B 1 56 ? -3.031 62.949 94.355 1.00 26.72 55 TYR B N 1
ATOM 3536 C CA . TYR B 1 56 ? -4.340 62.424 93.946 1.00 28.43 55 TYR B CA 1
ATOM 3537 C C . TYR B 1 56 ? -5.206 63.568 93.470 1.00 28.03 55 TYR B C 1
ATOM 3538 O O . TYR B 1 56 ? -5.101 64.673 93.965 1.00 28.83 55 TYR B O 1
ATOM 3547 N N . ASP B 1 57 ? -6.044 63.285 92.490 1.00 29.56 56 ASP B N 1
ATOM 3548 C CA . ASP B 1 57 ? -6.983 64.264 91.923 1.00 30.22 56 ASP B CA 1
ATOM 3549 C C . ASP B 1 57 ? -6.328 65.488 91.328 1.00 28.72 56 ASP B C 1
ATOM 3550 O O . ASP B 1 57 ? -6.870 66.574 91.425 1.00 30.01 56 ASP B O 1
ATOM 3555 N N . ASP B 1 58 ? -5.154 65.325 90.725 1.00 28.43 57 ASP B N 1
ATOM 3556 C CA . ASP B 1 58 ? -4.466 66.451 90.111 1.00 27.12 57 ASP B CA 1
ATOM 3557 C C . ASP B 1 58 ? -5.050 66.607 88.717 1.00 26.47 57 ASP B C 1
ATOM 3558 O O . ASP B 1 58 ? -4.686 65.872 87.803 1.00 26.27 57 ASP B O 1
ATOM 3563 N N . GLU B 1 59 ? -5.956 67.569 88.564 1.00 27.16 58 GLU B N 1
ATOM 3564 C CA . GLU B 1 59 ? -6.617 67.802 87.276 1.00 27.02 58 GLU B CA 1
ATOM 3565 C C . GLU B 1 59 ? -5.704 68.404 86.253 1.00 24.61 58 GLU B C 1
ATOM 3566 O O . GLU B 1 59 ? -5.900 68.188 85.066 1.00 24.11 58 GLU B O 1
ATOM 3572 N N . GLY B 1 60 ? -4.744 69.202 86.705 1.00 23.42 59 GLY B N 1
ATOM 3573 C CA . GLY B 1 60 ? -3.758 69.768 85.808 1.00 22.99 59 GLY B CA 1
ATOM 3574 C C . GLY B 1 60 ? -2.968 68.665 85.132 1.00 21.64 59 GLY B C 1
ATOM 3575 O O . GLY B 1 60 ? -2.780 68.678 83.922 1.00 22.60 59 GLY B O 1
ATOM 3576 N N . ARG B 1 61 ? -2.516 67.707 85.923 1.00 22.43 60 ARG B N 1
ATOM 3577 C CA . ARG B 1 61 ? -1.724 66.573 85.414 1.00 23.23 60 ARG B CA 1
ATOM 3578 C C . ARG B 1 61 ? -2.567 65.751 84.453 1.00 23.34 60 ARG B C 1
ATOM 3579 O O . ARG B 1 61 ? -2.143 65.466 83.334 1.00 21.75 60 ARG B O 1
ATOM 3587 N N . ASP B 1 62 ? -3.772 65.392 84.904 1.00 22.58 61 ASP B N 1
ATOM 3588 C CA . ASP B 1 62 ? -4.686 64.592 84.093 1.00 22.37 61 ASP B CA 1
ATOM 3589 C C . ASP B 1 62 ? -5.066 65.258 82.776 1.00 21.11 61 ASP B C 1
ATOM 3590 O O . ASP B 1 62 ? -5.134 64.593 81.749 1.00 22.08 61 ASP B O 1
ATOM 3595 N N . THR B 1 63 ? -5.314 66.562 82.818 1.00 20.16 62 THR B N 1
ATOM 3596 C CA . THR B 1 63 ? -5.653 67.337 81.628 1.00 19.96 62 THR B CA 1
ATOM 3597 C C . THR B 1 63 ? -4.471 67.427 80.639 1.00 19.33 62 THR B C 1
ATOM 3598 O O . THR B 1 63 ? -4.676 67.367 79.434 1.00 19.29 62 THR B O 1
ATOM 3602 N N . LEU B 1 64 ? -3.241 67.562 81.142 1.00 19.18 63 LEU B N 1
ATOM 3603 C CA . LEU B 1 64 ? -2.078 67.606 80.256 1.00 18.60 63 LEU B CA 1
ATOM 3604 C C . LEU B 1 64 ? -2.032 66.277 79.533 1.00 17.35 63 LEU B C 1
ATOM 3605 O O . LEU B 1 64 ? -1.855 66.235 78.320 1.00 17.48 63 LEU B O 1
ATOM 3610 N N . GLU B 1 65 ? -2.240 65.196 80.282 1.00 17.49 64 GLU B N 1
ATOM 3611 C CA . GLU B 1 65 ? -2.220 63.843 79.706 1.00 17.71 64 GLU B CA 1
ATOM 3612 C C . GLU B 1 65 ? -3.292 63.656 78.664 1.00 18.28 64 GLU B C 1
ATOM 3613 O O . GLU B 1 65 ? -3.025 63.082 77.604 1.00 17.30 64 GLU B O 1
ATOM 3619 N N . ARG B 1 66 ? -4.488 64.182 78.935 1.00 19.05 65 ARG B N 1
ATOM 3620 C CA . ARG B 1 66 ? -5.562 64.095 77.951 1.00 20.33 65 ARG B CA 1
ATOM 3621 C C . ARG B 1 66 ? -5.255 64.936 76.699 1.00 20.98 65 ARG B C 1
ATOM 3622 O O . ARG B 1 66 ? -5.622 64.524 75.598 1.00 20.26 65 ARG B O 1
ATOM 3630 N N . VAL B 1 67 ? -4.571 66.085 76.873 1.00 21.14 66 VAL B N 1
ATOM 3631 C CA . VAL B 1 67 ? -4.188 66.944 75.733 1.00 20.36 66 VAL B CA 1
ATOM 3632 C C . VAL B 1 67 ? -3.210 66.179 74.839 1.00 20.66 66 VAL B C 1
ATOM 3633 O O . VAL B 1 67 ? -3.383 66.162 73.620 1.00 19.06 66 VAL B O 1
ATOM 3637 N N . TYR B 1 68 ? -2.173 65.582 75.434 1.00 21.55 67 TYR B N 1
ATOM 3638 C CA . TYR B 1 68 ? -1.254 64.722 74.671 1.00 19.79 67 TYR B CA 1
ATOM 3639 C C . TYR B 1 68 ? -2.017 63.565 73.953 1.00 19.84 67 TYR B C 1
ATOM 3640 O O . TYR B 1 68 ? -1.806 63.294 72.774 1.00 17.59 67 TYR B O 1
ATOM 3649 N N . ALA B 1 69 ? -2.911 62.900 74.675 1.00 19.54 68 ALA B N 1
ATOM 3650 C CA . ALA B 1 69 ? -3.683 61.814 74.067 1.00 20.22 68 ALA B CA 1
ATOM 3651 C C . ALA B 1 69 ? -4.449 62.318 72.826 1.00 19.32 68 ALA B C 1
ATOM 3652 O O . ALA B 1 69 ? -4.459 61.642 71.780 1.00 20.73 68 ALA B O 1
ATOM 3654 N N . THR B 1 70 ? -5.014 63.519 72.910 1.00 19.38 69 THR B N 1
ATOM 3655 C CA . THR B 1 70 ? -5.755 64.100 71.781 1.00 20.52 69 THR B CA 1
ATOM 3656 C C . THR B 1 70 ? -4.858 64.447 70.571 1.00 19.38 69 THR B C 1
ATOM 3657 O O . THR B 1 70 ? -5.199 64.176 69.419 1.00 16.91 69 THR B O 1
ATOM 3661 N N . VAL B 1 71 ? -3.694 65.021 70.849 1.00 20.45 70 VAL B N 1
ATOM 3662 C CA . VAL B 1 71 ? -2.741 65.401 69.805 1.00 18.64 70 VAL B CA 1
ATOM 3663 C C . VAL B 1 71 ? -2.238 64.143 69.109 1.00 18.03 70 VAL B C 1
ATOM 3664 O O . VAL B 1 71 ? -2.342 64.037 67.907 1.00 16.55 70 VAL B O 1
ATOM 3668 N N . PHE B 1 72 ? -1.749 63.173 69.882 1.00 20.09 71 PHE B N 1
ATOM 3669 C CA . PHE B 1 72 ? -1.221 61.926 69.332 1.00 20.64 71 PHE B CA 1
ATOM 3670 C C . PHE B 1 72 ? -2.297 60.920 68.869 1.00 21.38 71 PHE B C 1
ATOM 3671 O O . PHE B 1 72 ? -1.960 59.851 68.387 1.00 20.00 71 PHE B O 1
ATOM 3679 N N . LYS B 1 73 ? -3.583 61.263 68.988 1.00 21.87 72 LYS B N 1
ATOM 3680 C CA . LYS B 1 73 ? -4.669 60.373 68.546 1.00 21.77 72 LYS B CA 1
ATOM 3681 C C . LYS B 1 73 ? -4.686 59.059 69.326 1.00 20.45 72 LYS B C 1
ATOM 3682 O O . LYS B 1 73 ? -4.897 58.007 68.757 1.00 22.70 72 LYS B O 1
ATOM 3688 N N . THR B 1 74 ? -4.451 59.097 70.626 1.00 20.14 73 THR B N 1
ATOM 3689 C CA . THR B 1 74 ? -4.486 57.869 71.421 1.00 20.08 73 THR B CA 1
ATOM 3690 C C . THR B 1 74 ? -5.549 58.023 72.475 1.00 19.20 73 THR B C 1
ATOM 3691 O O . THR B 1 74 ? -5.950 59.119 72.767 1.00 18.38 73 THR B O 1
ATOM 3695 N N . GLU B 1 75 ? -5.938 56.910 73.070 1.00 21.11 74 GLU B N 1
ATOM 3696 C CA . GLU B 1 75 ? -6.948 56.888 74.117 1.00 21.80 74 GLU B CA 1
ATOM 3697 C C . GLU B 1 75 ? -6.445 57.483 75.416 1.00 20.44 74 GLU B C 1
ATOM 3698 O O . GLU B 1 75 ? -7.236 58.010 76.175 1.00 18.95 74 GLU B O 1
ATOM 3704 N N . ALA B 1 76 ? -5.131 57.417 75.676 1.00 16.69 75 ALA B N 1
ATOM 3705 C CA . ALA B 1 76 ? -4.617 57.936 76.899 1.00 15.65 75 ALA B CA 1
ATOM 3706 C C . ALA B 1 76 ? -3.101 58.194 76.785 1.00 15.86 75 ALA B C 1
ATOM 3707 O O . ALA B 1 76 ? -2.499 57.871 75.783 1.00 14.04 75 ALA B O 1
ATOM 3709 N N . ALA B 1 77 ? -2.547 58.809 77.813 1.00 17.28 76 ALA B N 1
ATOM 3710 C CA . ALA B 1 77 ? -1.125 59.155 77.838 1.00 18.83 76 ALA B CA 1
ATOM 3711 C C . ALA B 1 77 ? -0.686 59.296 79.254 1.00 19.53 76 ALA B C 1
ATOM 3712 O O . ALA B 1 77 ? -1.518 59.428 80.161 1.00 19.66 76 ALA B O 1
ATOM 3714 N N . LEU B 1 78 ? 0.636 59.274 79.419 1.00 21.13 77 LEU B N 1
ATOM 3715 C CA . LEU B 1 78 ? 1.310 59.392 80.680 1.00 21.87 77 LEU B CA 1
ATOM 3716 C C . LEU B 1 78 ? 2.413 60.444 80.358 1.00 23.09 77 LEU B C 1
ATOM 3717 O O . LEU B 1 78 ? 3.230 60.212 79.476 1.00 23.24 77 LEU B O 1
ATOM 3722 N N . VAL B 1 79 ? 2.355 61.627 80.985 1.00 23.57 78 VAL B N 1
ATOM 3723 C CA . VAL B 1 79 ? 3.266 62.740 80.712 1.00 25.33 78 VAL B CA 1
ATOM 3724 C C . VAL B 1 79 ? 3.588 63.274 82.086 1.00 26.84 78 VAL B C 1
ATOM 3725 O O . VAL B 1 79 ? 2.748 63.948 82.683 1.00 25.83 78 VAL B O 1
ATOM 3729 N N . ARG B 1 80 ? 4.785 62.950 82.588 1.00 26.25 79 ARG B N 1
ATOM 3730 C CA . ARG B 1 80 ? 5.163 63.257 83.965 1.00 27.23 79 ARG B CA 1
ATOM 3731 C C . ARG B 1 80 ? 6.643 63.429 84.260 1.00 26.30 79 ARG B C 1
ATOM 3732 O O . ARG B 1 80 ? 7.469 62.753 83.639 1.00 24.92 79 ARG B O 1
ATOM 3740 N N . PRO B 1 81 ? 6.970 64.279 85.263 1.00 27.01 80 PRO B N 1
ATOM 3741 C CA . PRO B 1 81 ? 8.351 64.437 85.728 1.00 27.32 80 PRO B CA 1
ATOM 3742 C C . PRO B 1 81 ? 8.861 63.133 86.373 1.00 28.07 80 PRO B C 1
ATOM 3743 O O . PRO B 1 81 ? 10.080 62.904 86.418 1.00 27.26 80 PRO B O 1
ATOM 3747 N N . GLN B 1 82 ? 7.927 62.322 86.890 1.00 27.21 81 GLN B N 1
ATOM 3748 C CA . GLN B 1 82 ? 8.209 60.990 87.427 1.00 27.88 81 GLN B CA 1
ATOM 3749 C C . GLN B 1 82 ? 8.905 60.075 86.379 1.00 27.83 81 GLN B C 1
ATOM 3750 O O . GLN B 1 82 ? 9.503 59.084 86.762 1.00 27.30 81 GLN B O 1
ATOM 3756 N N . ILE B 1 83 ? 8.722 60.348 85.078 1.00 27.61 82 ILE B N 1
ATOM 3757 C CA . ILE B 1 83 ? 9.403 59.645 83.979 1.00 26.94 82 ILE B CA 1
ATOM 3758 C C . ILE B 1 83 ? 10.579 60.572 83.792 1.00 27.84 82 ILE B C 1
ATOM 3759 O O . ILE B 1 83 ? 10.375 61.731 83.494 1.00 28.68 82 ILE B O 1
ATOM 3764 N N . ILE B 1 84 ? 11.802 60.082 83.961 1.00 27.88 83 ILE B N 1
ATOM 3765 C CA . ILE B 1 84 ? 12.984 60.942 83.947 1.00 28.47 83 ILE B CA 1
ATOM 3766 C C . ILE B 1 84 ? 13.711 61.161 82.627 1.00 29.36 83 ILE B C 1
ATOM 3767 O O . ILE B 1 84 ? 14.604 62.017 82.564 1.00 31.18 83 ILE B O 1
ATOM 3772 N N . SER B 1 85 ? 13.368 60.401 81.590 1.00 27.82 84 SER B N 1
ATOM 3773 C CA . SER B 1 85 ? 14.014 60.550 80.306 1.00 26.62 84 SER B CA 1
ATOM 3774 C C . SER B 1 85 ? 13.220 59.801 79.247 1.00 25.73 84 SER B C 1
ATOM 3775 O O . SER B 1 85 ? 12.163 59.237 79.537 1.00 27.26 84 SER B O 1
ATOM 3778 N N . GLY B 1 86 ? 13.692 59.865 78.007 1.00 24.24 85 GLY B N 1
ATOM 3779 C CA . GLY B 1 86 ? 13.093 59.106 76.912 1.00 23.05 85 GLY B CA 1
ATOM 3780 C C . GLY B 1 86 ? 13.303 57.616 77.164 1.00 21.05 85 GLY B C 1
ATOM 3781 O O . GLY B 1 86 ? 12.400 56.822 76.974 1.00 19.86 85 GLY B O 1
ATOM 3782 N N . THR B 1 87 ? 14.505 57.242 77.604 1.00 17.91 86 THR B N 1
ATOM 3783 C CA . THR B 1 87 ? 14.818 55.869 77.916 1.00 16.68 86 THR B CA 1
ATOM 3784 C C . THR B 1 87 ? 13.963 55.265 79.017 1.00 15.75 86 THR B C 1
ATOM 3785 O O . THR B 1 87 ? 13.607 54.115 78.924 1.00 15.44 86 THR B O 1
ATOM 3789 N N . HIS B 1 88 ? 13.711 56.024 80.079 1.00 15.18 87 HIS B N 1
ATOM 3790 C CA . HIS B 1 88 ? 12.881 55.584 81.189 1.00 17.77 87 HIS B CA 1
ATOM 3791 C C . HIS B 1 88 ? 11.439 55.390 80.694 1.00 17.83 87 HIS B C 1
ATOM 3792 O O . HIS B 1 88 ? 10.755 54.463 81.123 1.00 20.28 87 HIS B O 1
ATOM 3799 N N . ALA B 1 89 ? 11.003 56.243 79.780 1.00 18.26 88 ALA B N 1
ATOM 3800 C CA . ALA B 1 89 ? 9.641 56.118 79.196 1.00 19.07 88 ALA B CA 1
ATOM 3801 C C . ALA B 1 89 ? 9.536 54.822 78.373 1.00 20.76 88 ALA B C 1
ATOM 3802 O O . ALA B 1 89 ? 8.531 54.103 78.449 1.00 22.44 88 ALA B O 1
ATOM 3804 N N . ILE B 1 90 ? 10.583 54.547 77.589 1.00 20.92 89 ILE B N 1
ATOM 3805 C CA . ILE B 1 90 ? 10.633 53.377 76.734 1.00 21.24 89 ILE B CA 1
ATOM 3806 C C . ILE B 1 90 ? 10.684 52.132 77.591 1.00 21.28 89 ILE B C 1
ATOM 3807 O O . ILE B 1 90 ? 9.924 51.190 77.383 1.00 20.50 89 ILE B O 1
ATOM 3812 N N . SER B 1 91 ? 11.587 52.142 78.558 1.00 20.52 90 SER B N 1
ATOM 3813 C CA . SER B 1 91 ? 11.714 51.040 79.480 1.00 20.94 90 SER B CA 1
ATOM 3814 C C . SER B 1 91 ? 10.403 50.791 80.275 1.00 19.32 90 SER B C 1
ATOM 3815 O O . SER B 1 91 ? 10.095 49.661 80.612 1.00 19.52 90 SER B O 1
ATOM 3818 N N . THR B 1 92 ? 9.680 51.841 80.615 1.00 18.69 91 THR B N 1
ATOM 3819 C CA . THR B 1 92 ? 8.380 51.695 81.330 1.00 18.77 91 THR B CA 1
ATOM 3820 C C . THR B 1 92 ? 7.355 50.979 80.448 1.00 18.76 91 THR B C 1
ATOM 3821 O O . THR B 1 92 ? 6.496 50.245 80.961 1.00 21.66 91 THR B O 1
ATOM 3825 N N . VAL B 1 93 ? 7.436 51.197 79.137 1.00 18.84 92 VAL B N 1
ATOM 3826 C CA . VAL B 1 93 ? 6.559 50.516 78.183 1.00 19.17 92 VAL B CA 1
ATOM 3827 C C . VAL B 1 93 ? 6.918 49.032 78.127 1.00 19.39 92 VAL B C 1
ATOM 3828 O O . VAL B 1 93 ? 6.028 48.165 78.206 1.00 17.76 92 VAL B O 1
ATOM 3832 N N . LEU B 1 94 ? 8.222 48.734 78.064 1.00 16.84 93 LEU B N 1
ATOM 3833 C CA . LEU B 1 94 ? 8.675 47.343 77.951 1.00 17.39 93 LEU B CA 1
ATOM 3834 C C . LEU B 1 94 ? 8.348 46.510 79.206 1.00 19.00 93 LEU B C 1
ATOM 3835 O O . LEU B 1 94 ? 7.759 45.432 79.079 1.00 20.07 93 LEU B O 1
ATOM 3840 N N . PHE B 1 95 ? 8.719 46.979 80.402 1.00 19.35 94 PHE B N 1
ATOM 3841 C CA . PHE B 1 95 ? 8.395 46.227 81.629 1.00 19.10 94 PHE B CA 1
ATOM 3842 C C . PHE B 1 95 ? 6.902 46.314 81.978 1.00 19.57 94 PHE B C 1
ATOM 3843 O O . PHE B 1 95 ? 6.350 45.426 82.639 1.00 20.86 94 PHE B O 1
ATOM 3851 N N . GLY B 1 96 ? 6.261 47.377 81.546 1.00 19.64 95 GLY B N 1
ATOM 3852 C CA . GLY B 1 96 ? 4.838 47.545 81.829 1.00 21.36 95 GLY B CA 1
ATOM 3853 C C . GLY B 1 96 ? 3.953 46.500 81.184 1.00 21.75 95 GLY B C 1
ATOM 3854 O O . GLY B 1 96 ? 3.065 45.979 81.821 1.00 21.79 95 GLY B O 1
ATOM 3855 N N . ILE B 1 97 ? 4.257 46.150 79.934 1.00 23.31 96 ILE B N 1
ATOM 3856 C CA . ILE B 1 97 ? 3.451 45.226 79.126 1.00 22.33 96 ILE B CA 1
ATOM 3857 C C . ILE B 1 97 ? 4.034 43.813 79.038 1.00 20.97 96 ILE B C 1
ATOM 3858 O O . ILE B 1 97 ? 3.288 42.836 79.062 1.00 19.72 96 ILE B O 1
ATOM 3863 N N . LEU B 1 98 ? 5.359 43.687 78.988 1.00 20.43 97 LEU B N 1
ATOM 3864 C CA . LEU B 1 98 ? 5.970 42.355 78.851 1.00 20.79 97 LEU B CA 1
ATOM 3865 C C . LEU B 1 98 ? 6.021 41.574 80.168 1.00 21.82 97 LEU B C 1
ATOM 3866 O O . LEU B 1 98 ? 6.230 42.152 81.246 1.00 22.04 97 LEU B O 1
ATOM 3871 N N . ARG B 1 99 ? 5.845 40.254 80.046 1.00 21.98 98 ARG B N 1
ATOM 3872 C CA . ARG B 1 99 ? 5.840 39.309 81.161 1.00 22.22 98 ARG B CA 1
ATOM 3873 C C . ARG B 1 99 ? 6.715 38.084 80.834 1.00 21.67 98 ARG B C 1
ATOM 3874 O O . ARG B 1 99 ? 7.014 37.833 79.661 1.00 20.34 98 ARG B O 1
ATOM 3882 N N . PRO B 1 100 ? 7.098 37.299 81.861 1.00 22.15 99 PRO B N 1
ATOM 3883 C CA . PRO B 1 100 ? 7.926 36.117 81.626 1.00 22.25 99 PRO B CA 1
ATOM 3884 C C . PRO B 1 100 ? 7.384 35.214 80.502 1.00 22.55 99 PRO B C 1
ATOM 3885 O O . PRO B 1 100 ? 6.182 34.925 80.446 1.00 21.89 99 PRO B O 1
ATOM 3889 N N . ASP B 1 101 ? 8.295 34.854 79.605 1.00 21.88 100 ASP B N 1
ATOM 3890 C CA . ASP B 1 101 ? 8.071 34.019 78.413 1.00 22.59 100 ASP B CA 1
ATOM 3891 C C . ASP B 1 101 ? 7.582 34.815 77.173 1.00 21.82 100 ASP B C 1
ATOM 3892 O O . ASP B 1 101 ? 7.428 34.233 76.085 1.00 22.45 100 ASP B O 1
ATOM 3897 N N . ASP B 1 102 ? 7.358 36.123 77.305 1.00 21.43 101 ASP B N 1
ATOM 3898 C CA . ASP B 1 102 ? 7.014 36.929 76.144 1.00 20.44 101 ASP B CA 1
ATOM 3899 C C . ASP B 1 102 ? 8.310 37.277 75.448 1.00 21.16 101 ASP B C 1
ATOM 3900 O O . ASP B 1 102 ? 9.395 37.237 76.062 1.00 19.47 101 ASP B O 1
ATOM 3905 N N . GLU B 1 103 ? 8.175 37.584 74.157 1.00 22.17 102 GLU B N 1
ATOM 3906 C CA A GLU B 1 103 ? 9.294 37.993 73.320 0.50 22.35 102 GLU B CA 1
ATOM 3907 C CA B GLU B 1 103 ? 9.292 37.986 73.304 0.50 22.48 102 GLU B CA 1
ATOM 3908 C C . GLU B 1 103 ? 8.988 39.370 72.743 1.00 22.61 102 GLU B C 1
ATOM 3909 O O . GLU B 1 103 ? 7.805 39.704 72.464 1.00 22.90 102 GLU B O 1
ATOM 3920 N N . LEU B 1 104 ? 10.046 40.166 72.601 1.00 22.32 103 LEU B N 1
ATOM 3921 C CA . LEU B 1 104 ? 10.027 41.513 72.041 1.00 21.85 103 LEU B CA 1
ATOM 3922 C C . LEU B 1 104 ? 10.881 41.399 70.797 1.00 21.52 103 LEU B C 1
ATOM 3923 O O . LEU B 1 104 ? 12.001 40.883 70.867 1.00 22.19 103 LEU B O 1
ATOM 3928 N N . LEU B 1 105 ? 10.354 41.836 69.658 1.00 21.28 104 LEU B N 1
ATOM 3929 C CA . LEU B 1 105 ? 11.105 41.800 68.399 1.00 20.54 104 LEU B CA 1
ATOM 3930 C C . LEU B 1 105 ? 11.283 43.200 67.801 1.00 19.50 104 LEU B C 1
ATOM 3931 O O . LEU B 1 105 ? 10.326 43.831 67.385 1.00 19.81 104 LEU B O 1
ATOM 3936 N N . TYR B 1 106 ? 12.514 43.699 67.808 1.00 20.09 105 TYR B N 1
ATOM 3937 C CA . TYR B 1 106 ? 12.839 44.979 67.180 1.00 20.12 105 TYR B CA 1
ATOM 3938 C C . TYR B 1 106 ? 13.068 44.739 65.690 1.00 20.37 105 TYR B C 1
ATOM 3939 O O . TYR B 1 106 ? 14.027 44.106 65.310 1.00 20.18 105 TYR B O 1
ATOM 3948 N N . ILE B 1 107 ? 12.166 45.248 64.858 1.00 20.31 106 ILE B N 1
ATOM 3949 C CA . ILE B 1 107 ? 12.213 45.030 63.411 1.00 19.79 106 ILE B CA 1
ATOM 3950 C C . ILE B 1 107 ? 13.000 46.073 62.596 1.00 20.15 106 ILE B C 1
ATOM 3951 O O . ILE B 1 107 ? 13.169 45.893 61.391 1.00 21.74 106 ILE B O 1
ATOM 3956 N N . THR B 1 108 ? 13.468 47.144 63.240 1.00 19.38 107 THR B N 1
ATOM 3957 C CA . THR B 1 108 ? 14.200 48.231 62.597 1.00 18.66 107 THR B CA 1
ATOM 3958 C C . THR B 1 108 ? 15.722 48.177 62.860 1.00 19.78 107 THR B C 1
ATOM 3959 O O . THR B 1 108 ? 16.384 49.219 62.834 1.00 19.68 107 THR B O 1
ATOM 3963 N N . GLY B 1 109 ? 16.274 46.980 63.080 1.00 20.55 108 GLY B N 1
ATOM 3964 C CA . GLY B 1 109 ? 17.706 46.823 63.373 1.00 21.97 108 GLY B CA 1
ATOM 3965 C C . GLY B 1 109 ? 17.982 46.967 64.855 1.00 22.87 108 GLY B C 1
ATOM 3966 O O . GLY B 1 109 ? 17.042 47.064 65.668 1.00 22.21 108 GLY B O 1
ATOM 3967 N N . GLN B 1 110 ? 19.266 46.957 65.219 1.00 24.21 109 GLN B N 1
ATOM 3968 C CA . GLN B 1 110 ? 19.672 47.115 66.616 1.00 25.27 109 GLN B CA 1
ATOM 3969 C C . GLN B 1 110 ? 19.317 48.541 67.061 1.00 26.34 109 GLN B C 1
ATOM 3970 O O . GLN B 1 110 ? 19.653 49.489 66.367 1.00 26.89 109 GLN B O 1
ATOM 3972 N N . PRO B 1 111 ? 18.617 48.698 68.207 1.00 27.38 110 PRO B N 1
ATOM 3973 C CA . PRO B 1 111 ? 18.216 50.013 68.686 1.00 28.08 110 PRO B CA 1
ATOM 3974 C C . PRO B 1 111 ? 19.369 50.775 69.300 1.00 29.33 110 PRO B C 1
ATOM 3975 O O . PRO B 1 111 ? 20.473 50.231 69.420 1.00 28.58 110 PRO B O 1
ATOM 3979 N N . TYR B 1 112 ? 19.109 52.019 69.705 1.00 30.99 111 TYR B N 1
ATOM 3980 C CA . TYR B 1 112 ? 20.158 52.858 70.319 1.00 32.07 111 TYR B CA 1
ATOM 3981 C C . TYR B 1 112 ? 20.768 52.148 71.546 1.00 32.38 111 TYR B C 1
ATOM 3982 O O . TYR B 1 112 ? 20.062 51.468 72.292 1.00 31.25 111 TYR B O 1
ATOM 3991 N N . ASP B 1 113 ? 22.090 52.287 71.705 1.00 33.16 112 ASP B N 1
ATOM 3992 C CA . ASP B 1 113 ? 22.875 51.603 72.751 1.00 34.17 112 ASP B CA 1
ATOM 3993 C C . ASP B 1 113 ? 22.242 51.334 74.112 1.00 32.98 112 ASP B C 1
ATOM 3994 O O . ASP B 1 113 ? 22.266 50.204 74.582 1.00 32.99 112 ASP B O 1
ATOM 3999 N N . THR B 1 114 ? 21.690 52.356 74.740 1.00 33.12 113 THR B N 1
ATOM 4000 C CA . THR B 1 114 ? 21.106 52.204 76.079 1.00 34.28 113 THR B CA 1
ATOM 4001 C C . THR B 1 114 ? 20.045 51.120 76.182 1.00 33.37 113 THR B C 1
ATOM 4002 O O . THR B 1 114 ? 19.937 50.494 77.239 1.00 34.26 113 THR B O 1
ATOM 4006 N N . LEU B 1 115 ? 19.285 50.873 75.110 1.00 31.06 114 LEU B N 1
ATOM 4007 C CA A LEU B 1 115 ? 18.266 49.838 75.151 0.50 30.94 114 LEU B CA 1
ATOM 4008 C CA B LEU B 1 115 ? 18.279 49.806 75.143 0.50 30.81 114 LEU B CA 1
ATOM 4009 C C . LEU B 1 115 ? 18.937 48.453 75.306 1.00 30.52 114 LEU B C 1
ATOM 4010 O O . LEU B 1 115 ? 18.336 47.538 75.853 1.00 29.72 114 LEU B O 1
ATOM 4019 N N . GLU B 1 116 ? 20.188 48.322 74.840 1.00 31.05 115 GLU B N 1
ATOM 4020 C CA . GLU B 1 116 ? 20.941 47.077 74.968 1.00 30.29 115 GLU B CA 1
ATOM 4021 C C . GLU B 1 116 ? 20.995 46.655 76.431 1.00 29.50 115 GLU B C 1
ATOM 4022 O O . GLU B 1 116 ? 20.854 45.484 76.752 1.00 29.27 115 GLU B O 1
ATOM 4024 N N . GLU B 1 117 ? 21.167 47.629 77.316 1.00 29.32 116 GLU B N 1
ATOM 4025 C CA . GLU B 1 117 ? 21.197 47.388 78.751 1.00 29.53 116 GLU B CA 1
ATOM 4026 C C . GLU B 1 117 ? 19.789 47.026 79.273 1.00 28.24 116 GLU B C 1
ATOM 4027 O O . GLU B 1 117 ? 19.604 46.052 79.997 1.00 28.13 116 GLU B O 1
ATOM 4033 N N . ILE B 1 118 ? 18.791 47.787 78.868 1.00 27.81 117 ILE B N 1
ATOM 4034 C CA . ILE B 1 118 ? 17.416 47.522 79.299 1.00 28.05 117 ILE B CA 1
ATOM 4035 C C . ILE B 1 118 ? 16.956 46.102 78.929 1.00 28.81 117 ILE B C 1
ATOM 4036 O O . ILE B 1 118 ? 16.368 45.419 79.752 1.00 28.70 117 ILE B O 1
ATOM 4041 N N . VAL B 1 119 ? 17.257 45.665 77.704 1.00 29.76 118 VAL B N 1
ATOM 4042 C CA . VAL B 1 119 ? 16.848 44.334 77.232 1.00 30.47 118 VAL B CA 1
ATOM 4043 C C . VAL B 1 119 ? 17.693 43.192 77.838 1.00 31.22 118 VAL B C 1
ATOM 4044 O O . VAL B 1 119 ? 17.196 42.079 77.986 1.00 31.28 118 VAL B O 1
ATOM 4048 N N . GLY B 1 120 ? 18.950 43.466 78.184 1.00 31.79 119 GLY B N 1
ATOM 4049 C CA . GLY B 1 120 ? 19.830 42.467 78.798 1.00 32.17 119 GLY B CA 1
ATOM 4050 C C . GLY B 1 120 ? 21.069 42.044 78.020 1.00 33.40 119 GLY B C 1
ATOM 4051 O O . GLY B 1 120 ? 21.806 41.183 78.499 1.00 33.89 119 GLY B O 1
ATOM 4052 N N . ILE B 1 121 ? 21.292 42.633 76.841 1.00 34.01 120 ILE B N 1
ATOM 4053 C CA . ILE B 1 121 ? 22.451 42.342 75.982 1.00 34.24 120 ILE B CA 1
ATOM 4054 C C . ILE B 1 121 ? 23.750 42.690 76.714 1.00 35.34 120 ILE B C 1
ATOM 4055 O O . ILE B 1 121 ? 24.721 41.943 76.647 1.00 34.68 120 ILE B O 1
ATOM 4060 N N . ARG B 1 122 ? 23.744 43.853 77.364 1.00 36.83 121 ARG B N 1
ATOM 4061 C CA . ARG B 1 122 ? 24.836 44.350 78.195 1.00 37.49 121 ARG B CA 1
ATOM 4062 C C . ARG B 1 122 ? 24.227 44.521 79.585 1.00 38.54 121 ARG B C 1
ATOM 4063 O O . ARG B 1 122 ? 22.987 44.530 79.736 1.00 39.32 121 ARG B O 1
ATOM 4065 N N . LYS B 1 123 ? 25.078 44.614 80.602 1.00 39.00 122 LYS B N 1
ATOM 4066 C CA . LYS B 1 123 ? 24.631 44.788 82.003 1.00 39.16 122 LYS B CA 1
ATOM 4067 C C . LYS B 1 123 ? 23.619 43.728 82.532 1.00 39.17 122 LYS B C 1
ATOM 4068 O O . LYS B 1 123 ? 22.526 44.066 83.008 1.00 41.13 122 LYS B O 1
ATOM 4072 N N . GLN B 1 124 ? 23.984 42.447 82.464 1.00 37.68 123 GLN B N 1
ATOM 4073 C CA . GLN B 1 124 ? 23.103 41.378 82.964 1.00 35.73 123 GLN B CA 1
ATOM 4074 C C . GLN B 1 124 ? 23.075 41.400 84.512 1.00 34.25 123 GLN B C 1
ATOM 4075 O O . GLN B 1 124 ? 24.034 41.834 85.155 1.00 33.73 123 GLN B O 1
ATOM 4077 N N . GLY B 1 125 ? 21.956 40.971 85.100 1.00 31.99 124 GLY B N 1
ATOM 4078 C CA . GLY B 1 125 ? 21.794 40.961 86.563 1.00 30.04 124 GLY B CA 1
ATOM 4079 C C . GLY B 1 125 ? 21.323 42.275 87.190 1.00 27.43 124 GLY B C 1
ATOM 4080 O O . GLY B 1 125 ? 21.044 42.323 88.389 1.00 28.85 124 GLY B O 1
ATOM 4081 N N . GLN B 1 126 ? 21.210 43.329 86.390 1.00 24.50 125 GLN B N 1
ATOM 4082 C CA . GLN B 1 126 ? 20.756 44.637 86.864 1.00 23.37 125 GLN B CA 1
ATOM 4083 C C . GLN B 1 126 ? 19.239 44.828 86.795 1.00 21.16 125 GLN B C 1
ATOM 4084 O O . GLN B 1 126 ? 18.772 45.916 87.057 1.00 21.83 125 GLN B O 1
ATOM 4090 N N . GLY B 1 127 ? 18.475 43.785 86.461 1.00 20.53 126 GLY B N 1
ATOM 4091 C CA . GLY B 1 127 ? 17.003 43.870 86.359 1.00 18.86 126 GLY B CA 1
ATOM 4092 C C . GLY B 1 127 ? 16.475 44.090 84.957 1.00 19.43 126 GLY B C 1
ATOM 4093 O O . GLY B 1 127 ? 15.372 44.648 84.761 1.00 20.76 126 GLY B O 1
ATOM 4094 N N . SER B 1 128 ? 17.219 43.606 83.970 1.00 17.37 127 SER B N 1
ATOM 4095 C CA . SER B 1 128 ? 16.843 43.737 82.573 1.00 16.74 127 SER B CA 1
ATOM 4096 C C . SER B 1 128 ? 15.676 42.827 82.228 1.00 16.30 127 SER B C 1
ATOM 4097 O O . SER B 1 128 ? 15.268 42.020 83.038 1.00 16.45 127 SER B O 1
ATOM 4100 N N . LEU B 1 129 ? 15.161 42.958 81.017 1.00 17.62 128 LEU B N 1
ATOM 4101 C CA . LEU B 1 129 ? 14.085 42.070 80.540 1.00 19.38 128 LEU B CA 1
ATOM 4102 C C . LEU B 1 129 ? 14.475 40.578 80.633 1.00 20.06 128 LEU B C 1
ATOM 4103 O O . LEU B 1 129 ? 13.642 39.751 81.001 1.00 20.20 128 LEU B O 1
ATOM 4108 N N . LYS B 1 130 ? 15.744 40.247 80.332 1.00 19.42 129 LYS B N 1
ATOM 4109 C CA . LYS B 1 130 ? 16.236 38.875 80.414 1.00 18.64 129 LYS B CA 1
ATOM 4110 C C . LYS B 1 130 ? 16.183 38.368 81.843 1.00 17.85 129 LYS B C 1
ATOM 4111 O O . LYS B 1 130 ? 15.796 37.218 82.082 1.00 16.12 129 LYS B O 1
ATOM 4113 N N . ASP B 1 131 ? 16.579 39.220 82.797 1.00 18.91 130 ASP B N 1
ATOM 4114 C CA . ASP B 1 131 ? 16.556 38.848 84.224 1.00 19.27 130 ASP B CA 1
ATOM 4115 C C . ASP B 1 131 ? 15.141 38.457 84.686 1.00 20.00 130 ASP B C 1
ATOM 4116 O O . ASP B 1 131 ? 15.008 37.640 85.594 1.00 20.20 130 ASP B O 1
ATOM 4121 N N . PHE B 1 132 ? 14.111 39.035 84.051 1.00 20.31 131 PHE B N 1
ATOM 4122 C CA . PHE B 1 132 ? 12.699 38.697 84.328 1.00 21.73 131 PHE B CA 1
ATOM 4123 C C . PHE B 1 132 ? 12.091 37.728 83.290 1.00 22.80 131 PHE B C 1
ATOM 4124 O O . PHE B 1 132 ? 10.857 37.668 83.102 1.00 22.04 131 PHE B O 1
ATOM 4132 N N . HIS B 1 133 ? 12.962 36.937 82.664 1.00 23.14 132 HIS B N 1
ATOM 4133 C CA . HIS B 1 133 ? 12.576 35.929 81.668 1.00 24.26 132 HIS B CA 1
ATOM 4134 C C . HIS B 1 133 ? 11.731 36.414 80.473 1.00 24.25 132 HIS B C 1
ATOM 4135 O O . HIS B 1 133 ? 10.858 35.691 79.988 1.00 25.32 132 HIS B O 1
ATOM 4142 N N . ILE B 1 134 ? 12.023 37.622 80.002 1.00 23.74 133 ILE B N 1
ATOM 4143 C CA . ILE 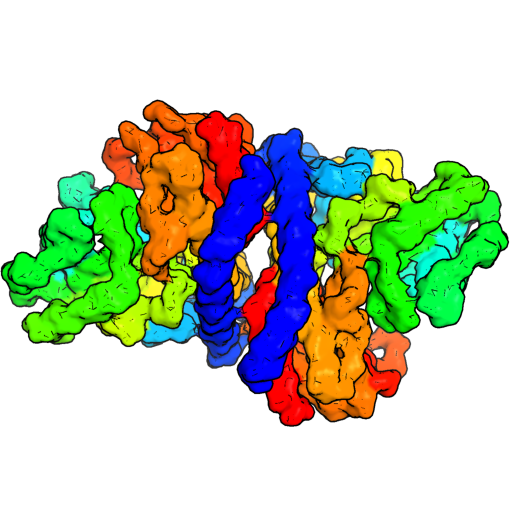B 1 134 ? 11.406 38.213 78.818 1.00 22.85 133 ILE B CA 1
ATOM 4144 C C . ILE B 1 134 ? 12.476 38.167 77.733 1.00 23.27 133 ILE B C 1
ATOM 4145 O O . ILE B 1 134 ? 13.611 38.606 77.965 1.00 22.12 133 ILE B O 1
ATOM 4150 N N . GLY B 1 135 ? 12.136 37.599 76.573 1.00 22.63 134 GLY B N 1
ATOM 4151 C CA . GLY B 1 135 ? 13.075 37.486 75.462 1.00 22.31 134 GLY B CA 1
ATOM 4152 C C . GLY B 1 135 ? 13.132 38.696 74.549 1.00 22.25 134 GLY B C 1
ATOM 4153 O O . GLY B 1 135 ? 12.203 39.495 74.463 1.00 21.62 134 GLY B O 1
ATOM 4154 N N . TYR B 1 136 ? 14.253 38.833 73.864 1.00 21.91 135 TYR B N 1
ATOM 4155 C CA . TYR B 1 136 ? 14.459 39.903 72.920 1.00 23.11 135 TYR B CA 1
ATOM 4156 C C . TYR B 1 136 ? 15.358 39.467 71.769 1.00 23.96 135 TYR B C 1
ATOM 4157 O O . TYR B 1 136 ? 16.252 38.633 71.939 1.00 22.43 135 TYR B O 1
ATOM 4166 N N . SER B 1 137 ? 15.085 40.040 70.599 1.00 24.94 136 SER B N 1
ATOM 4167 C CA . SER B 1 137 ? 15.931 39.880 69.419 1.00 24.88 136 SER B CA 1
ATOM 4168 C C . SER B 1 137 ? 15.571 41.023 68.480 1.00 23.75 136 SER B C 1
ATOM 4169 O O . SER B 1 137 ? 14.492 41.628 68.627 1.00 24.69 136 SER B O 1
ATOM 4172 N N . SER B 1 138 ? 16.491 41.352 67.575 1.00 23.19 137 SER B N 1
ATOM 4173 C CA . SER B 1 138 ? 16.293 42.375 66.553 1.00 23.03 137 SER B CA 1
ATOM 4174 C C . SER B 1 138 ? 16.542 41.765 65.162 1.00 23.95 137 SER B C 1
ATOM 4175 O O . SER B 1 138 ? 17.273 40.766 65.036 1.00 24.61 137 SER B O 1
ATOM 4178 N N . VAL B 1 139 ? 15.925 42.362 64.143 1.00 22.99 138 VAL B N 1
ATOM 4179 C CA . VAL B 1 139 ? 16.008 41.925 62.748 1.00 22.82 138 VAL B CA 1
ATOM 4180 C C . VAL B 1 139 ? 16.909 42.933 62.058 1.00 23.13 138 VAL B C 1
ATOM 4181 O O . VAL B 1 139 ? 16.548 44.091 61.972 1.00 24.17 138 VAL B O 1
ATOM 4185 N N . PRO B 1 140 ? 18.107 42.521 61.596 1.00 22.87 139 PRO B N 1
ATOM 4186 C CA . PRO B 1 140 ? 18.947 43.533 60.966 1.00 23.06 139 PRO B CA 1
ATOM 4187 C C . PRO B 1 140 ? 18.318 44.140 59.711 1.00 23.77 139 PRO B C 1
ATOM 4188 O O . PRO B 1 140 ? 17.513 43.503 59.051 1.00 23.19 139 PRO B O 1
ATOM 4192 N N . LEU B 1 141 ? 18.657 45.391 59.428 1.00 24.52 140 LEU B N 1
ATOM 4193 C CA . LEU B 1 141 ? 18.169 46.068 58.243 1.00 25.34 140 LEU B CA 1
ATOM 4194 C C . LEU B 1 141 ? 18.959 45.628 57.029 1.00 26.11 140 LEU B C 1
ATOM 4195 O O . LEU B 1 141 ? 20.091 45.149 57.148 1.00 26.83 140 LEU B O 1
ATOM 4200 N N . LEU B 1 142 ? 18.366 45.822 55.855 1.00 27.08 141 LEU B N 1
ATOM 4201 C CA . LEU B 1 142 ? 19.026 45.521 54.598 1.00 27.40 141 LEU B CA 1
ATOM 4202 C C . LEU B 1 142 ? 20.103 46.585 54.341 1.00 27.95 141 LEU B C 1
ATOM 4203 O O . LEU B 1 142 ? 20.078 47.662 54.951 1.00 27.62 141 LEU B O 1
ATOM 4208 N N . GLU B 1 143 ? 21.044 46.268 53.452 1.00 28.72 142 GLU B N 1
ATOM 4209 C CA . GLU B 1 143 ? 22.167 47.166 53.102 1.00 28.96 142 GLU B CA 1
ATOM 4210 C C . GLU B 1 143 ? 21.738 48.616 52.833 1.00 29.06 142 GLU B C 1
ATOM 4211 O O . GLU B 1 143 ? 22.434 49.540 53.249 1.00 29.23 142 GLU B O 1
ATOM 4213 N N . ASN B 1 144 ? 20.585 48.801 52.180 1.00 29.33 143 ASN B N 1
ATOM 4214 C CA . ASN B 1 144 ? 20.043 50.143 51.872 1.00 29.31 143 ASN B CA 1
ATOM 4215 C C . ASN B 1 144 ? 19.228 50.833 52.983 1.00 28.52 143 ASN B C 1
ATOM 4216 O O . ASN B 1 144 ? 18.758 51.950 52.783 1.00 30.30 143 ASN B O 1
ATOM 4221 N N . GLY B 1 145 ? 19.035 50.190 54.131 1.00 27.86 144 GLY B N 1
ATOM 4222 C CA . GLY B 1 145 ? 18.256 50.788 55.233 1.00 26.65 144 GLY B CA 1
ATOM 4223 C C . GLY B 1 145 ? 16.788 50.374 55.295 1.00 26.58 144 GLY B C 1
ATOM 4224 O O . GLY B 1 145 ? 16.081 50.734 56.250 1.00 26.28 144 GLY B O 1
ATOM 4225 N N . ASP B 1 146 ? 16.297 49.638 54.298 1.00 26.11 145 ASP B N 1
ATOM 4226 C CA . ASP B 1 146 ? 14.904 49.146 54.370 1.00 26.30 145 ASP B CA 1
ATOM 4227 C C . ASP B 1 146 ? 14.877 47.988 55.362 1.00 25.45 145 ASP B C 1
ATOM 4228 O O . ASP B 1 146 ? 15.912 47.346 55.605 1.00 24.28 145 ASP B O 1
ATOM 4233 N N . VAL B 1 147 ? 13.704 47.718 55.940 1.00 24.57 146 VAL B N 1
ATOM 4234 C CA . VAL B 1 147 ? 13.567 46.590 56.864 1.00 23.60 146 VAL B CA 1
ATOM 4235 C C . VAL B 1 147 ? 13.555 45.308 56.025 1.00 23.53 146 VAL B C 1
ATOM 4236 O O . VAL B 1 147 ? 13.316 45.356 54.816 1.00 23.55 146 VAL B O 1
ATOM 4240 N N . ASP B 1 148 ? 13.829 44.177 56.666 1.00 23.37 147 ASP B N 1
ATOM 4241 C CA . ASP B 1 148 ? 13.891 42.869 56.000 1.00 23.13 147 ASP B CA 1
ATOM 4242 C C . ASP B 1 148 ? 12.597 42.115 56.273 1.00 23.63 147 ASP B C 1
ATOM 4243 O O . ASP B 1 148 ? 12.525 41.333 57.196 1.00 24.09 147 ASP B O 1
ATOM 4248 N N . PHE B 1 149 ? 11.588 42.334 55.439 1.00 24.24 148 PHE B N 1
ATOM 4249 C CA . PHE B 1 149 ? 10.276 41.697 55.634 1.00 25.08 148 PHE B CA 1
ATOM 4250 C C . PHE B 1 149 ? 10.273 40.167 55.710 1.00 25.73 148 PHE B C 1
ATOM 4251 O O . PHE B 1 149 ? 9.604 39.626 56.582 1.00 26.88 148 PHE B O 1
ATOM 4259 N N . PRO B 1 150 ? 11.032 39.468 54.832 1.00 26.40 149 PRO B N 1
ATOM 4260 C CA . PRO B 1 150 ? 10.972 38.009 54.987 1.00 26.43 149 PRO B CA 1
ATOM 4261 C C . PRO B 1 150 ? 11.596 37.502 56.273 1.00 26.62 149 PRO B C 1
ATOM 4262 O O . PRO B 1 150 ? 11.104 36.515 56.821 1.00 26.39 149 PRO B O 1
ATOM 4266 N N . ARG B 1 151 ? 12.646 38.180 56.752 1.00 26.81 150 ARG B N 1
ATOM 4267 C CA . ARG B 1 151 ? 13.303 37.809 58.005 1.00 26.22 150 ARG B CA 1
ATOM 4268 C C . ARG B 1 151 ? 12.421 38.196 59.196 1.00 25.48 150 ARG B C 1
ATOM 4269 O O . ARG B 1 151 ? 12.383 37.472 60.192 1.00 25.83 150 ARG B O 1
ATOM 4277 N N . ILE B 1 152 ? 11.736 39.339 59.104 1.00 25.36 151 ILE B N 1
ATOM 4278 C CA . ILE B 1 152 ? 10.779 39.737 60.140 1.00 25.63 151 ILE B CA 1
ATOM 4279 C C . ILE B 1 152 ? 9.755 38.615 60.320 1.00 25.95 151 ILE B C 1
ATOM 4280 O O . ILE B 1 152 ? 9.520 38.176 61.438 1.00 27.31 151 ILE B O 1
ATOM 4285 N N . ALA B 1 153 ? 9.176 38.149 59.218 1.00 27.17 152 ALA B N 1
ATOM 4286 C CA . ALA B 1 153 ? 8.182 37.055 59.231 1.00 28.23 152 ALA B CA 1
ATOM 4287 C C . ALA B 1 153 ? 8.728 35.785 59.882 1.00 28.89 152 ALA B C 1
ATOM 4288 O O . ALA B 1 153 ? 8.034 35.123 60.659 1.00 29.46 152 ALA B O 1
ATOM 4290 N N . LYS B 1 154 ? 9.978 35.459 59.562 1.00 29.22 153 LYS B N 1
ATOM 4291 C CA . LYS B 1 154 ? 10.631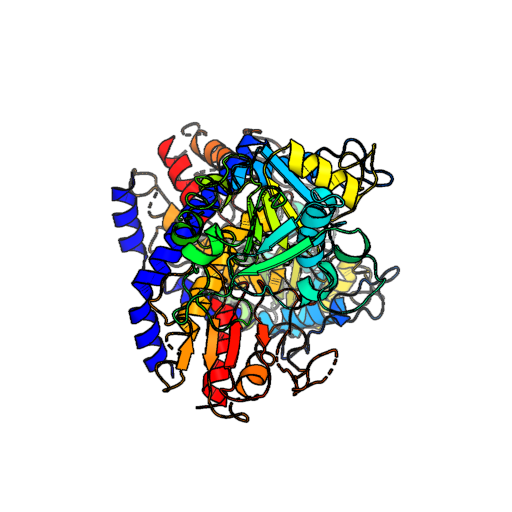 34.275 60.113 1.00 29.68 153 LYS B CA 1
ATOM 4292 C C . LYS B 1 154 ? 10.855 34.353 61.620 1.00 30.20 153 LYS B C 1
ATOM 4293 O O . LYS B 1 154 ? 10.701 33.347 62.306 1.00 31.33 153 LYS B O 1
ATOM 4295 N N . LYS B 1 155 ? 11.198 35.537 62.134 1.00 30.33 154 LYS B N 1
ATOM 4296 C CA . LYS B 1 155 ? 11.496 35.705 63.569 1.00 29.57 154 LYS B CA 1
ATOM 4297 C C . LYS B 1 155 ? 10.298 35.960 64.478 1.00 28.27 154 LYS B C 1
ATOM 4298 O O . LYS B 1 155 ? 10.464 35.949 65.683 1.00 27.90 154 LYS B O 1
ATOM 4312 N N . THR B 1 157 ? 7.207 34.652 66.307 1.00 25.64 156 THR B N 1
ATOM 4313 C CA . THR B 1 157 ? 6.800 33.350 66.808 1.00 26.06 156 THR B CA 1
ATOM 4314 C C . THR B 1 157 ? 5.467 33.539 67.551 1.00 26.57 156 THR B C 1
ATOM 4315 O O . THR B 1 157 ? 4.988 34.657 67.649 1.00 26.85 156 THR B O 1
ATOM 4319 N N . PRO B 1 158 ? 4.855 32.458 68.063 1.00 27.70 157 PRO B N 1
ATOM 4320 C CA . PRO B 1 158 ? 3.620 32.659 68.860 1.00 28.67 157 PRO B CA 1
ATOM 4321 C C . PRO B 1 158 ? 3.877 33.352 70.222 1.00 28.38 157 PRO B C 1
ATOM 4322 O O . PRO B 1 158 ? 2.918 33.778 70.870 1.00 26.96 157 PRO B O 1
ATOM 4326 N N . LYS B 1 159 ? 5.156 33.435 70.639 1.00 27.32 158 LYS B N 1
ATOM 4327 C CA . LYS B 1 159 ? 5.561 34.107 71.862 1.00 26.86 158 LYS B CA 1
ATOM 4328 C C . LYS B 1 159 ? 5.902 35.600 71.655 1.00 27.17 158 LYS B C 1
ATOM 4329 O O . LYS B 1 159 ? 6.327 36.263 72.603 1.00 27.61 158 LYS B O 1
ATOM 4331 N N . THR B 1 160 ? 5.755 36.118 70.434 1.00 26.65 159 THR B N 1
ATOM 4332 C CA . THR B 1 160 ? 6.076 37.513 70.141 1.00 25.71 159 THR B CA 1
ATOM 4333 C C . THR B 1 160 ? 4.912 38.383 70.575 1.00 24.76 159 THR B C 1
ATOM 4334 O O . THR B 1 160 ? 3.906 38.449 69.880 1.00 25.33 159 THR B O 1
ATOM 4338 N N . LYS B 1 161 ? 5.046 39.053 71.718 1.00 23.54 160 LYS B N 1
ATOM 4339 C CA . LYS B 1 161 ? 3.971 39.919 72.210 1.00 23.35 160 LYS B CA 1
ATOM 4340 C C . LYS B 1 161 ? 4.024 41.330 71.635 1.00 22.35 160 LYS B C 1
ATOM 4341 O O . LYS B 1 161 ? 2.972 41.982 71.418 1.00 21.25 160 LYS B O 1
ATOM 4355 N N . ILE B 1 163 ? 6.279 44.193 68.926 1.00 20.54 162 ILE B N 1
ATOM 4356 C CA . ILE B 1 163 ? 7.145 44.559 67.833 1.00 20.69 162 ILE B CA 1
ATOM 4357 C C . ILE B 1 163 ? 7.617 45.956 68.178 1.00 20.12 162 ILE B C 1
ATOM 4358 O O . ILE B 1 163 ? 6.796 46.847 68.432 1.00 19.31 162 ILE B O 1
ATOM 4363 N N . GLY B 1 164 ? 8.936 46.138 68.243 1.00 18.22 163 GLY B N 1
ATOM 4364 C CA . GLY B 1 164 ? 9.491 47.436 68.513 1.00 17.80 163 GLY B CA 1
ATOM 4365 C C . GLY B 1 164 ? 9.897 48.077 67.194 1.00 17.90 163 GLY B C 1
ATOM 4366 O O . GLY B 1 164 ? 10.393 47.376 66.297 1.00 17.85 163 GLY B O 1
ATOM 4367 N N . ILE B 1 165 ? 9.682 49.390 67.083 1.00 17.11 164 ILE B N 1
ATOM 4368 C CA . ILE B 1 165 ? 10.038 50.160 65.909 1.00 18.00 164 ILE B CA 1
ATOM 4369 C C . ILE B 1 165 ? 10.698 51.437 66.378 1.00 19.25 164 ILE B C 1
ATOM 4370 O O . ILE B 1 165 ? 10.082 52.212 67.115 1.00 19.84 164 ILE B O 1
ATOM 4375 N N . GLN B 1 166 ? 11.971 51.622 66.005 1.00 17.40 165 GLN B N 1
ATOM 4376 C CA . GLN B 1 166 ? 12.692 52.841 66.292 1.00 16.97 165 GLN B CA 1
ATOM 4377 C C . GLN B 1 166 ? 12.597 53.727 65.028 1.00 18.23 165 GLN B C 1
ATOM 4378 O O . GLN B 1 166 ? 13.196 53.428 63.973 1.00 17.41 165 GLN B O 1
ATOM 4384 N N . ARG B 1 167 ? 11.850 54.824 65.156 1.00 19.09 166 ARG B N 1
ATOM 4385 C CA . ARG B 1 167 ? 11.600 55.766 64.062 1.00 19.48 166 ARG B CA 1
ATOM 4386 C C . ARG B 1 167 ? 12.864 56.501 63.622 1.00 20.34 166 ARG B C 1
ATOM 4387 O O . ARG B 1 167 ? 13.232 56.472 62.440 1.00 19.35 166 ARG B O 1
ATOM 4395 N N . SER B 1 168 ? 13.504 57.154 64.582 1.00 21.17 167 SER B N 1
ATOM 4396 C CA . SER B 1 168 ? 14.743 57.901 64.338 1.00 22.93 167 SER B CA 1
ATOM 4397 C C . SER B 1 168 ? 15.948 56.984 64.306 1.00 22.58 167 SER B C 1
ATOM 4398 O O . SER B 1 168 ? 16.036 56.024 65.055 1.00 22.59 167 SER B O 1
ATOM 4401 N N . ARG B 1 169 ? 16.879 57.314 63.429 1.00 24.32 168 ARG B N 1
ATOM 4402 C CA . ARG B 1 169 ? 18.139 56.597 63.271 1.00 25.44 168 ARG B CA 1
ATOM 4403 C C . ARG B 1 169 ? 19.107 56.596 64.460 1.00 26.90 168 ARG B C 1
ATOM 4404 O O . ARG B 1 169 ? 19.887 55.652 64.605 1.00 26.09 168 ARG B O 1
ATOM 4412 N N . GLY B 1 170 ? 19.089 57.644 65.281 1.00 28.06 169 GLY B N 1
ATOM 4413 C CA . GLY B 1 170 ? 20.045 57.732 66.388 1.00 28.68 169 GLY B CA 1
ATOM 4414 C C . GLY B 1 170 ? 21.409 57.866 65.740 1.00 30.01 169 GLY B C 1
ATOM 4415 O O . GLY B 1 170 ? 21.558 58.674 64.836 1.00 30.75 169 GLY B O 1
ATOM 4416 N N . TYR B 1 171 ? 22.378 57.056 66.169 1.00 31.55 170 TYR B N 1
ATOM 4417 C CA . TYR B 1 171 ? 23.740 57.048 65.576 1.00 33.44 170 TYR B CA 1
ATOM 4418 C C . TYR B 1 171 ? 23.882 56.018 64.462 1.00 34.26 170 TYR B C 1
ATOM 4419 O O . TYR B 1 171 ? 24.960 55.912 63.833 1.00 35.42 170 TYR B O 1
ATOM 4428 N N . ALA B 1 172 ? 22.824 55.251 64.206 1.00 33.13 171 ALA B N 1
ATOM 4429 C CA . ALA B 1 172 ? 22.888 54.250 63.164 1.00 33.56 171 ALA B CA 1
ATOM 4430 C C . ALA B 1 172 ? 23.149 54.936 61.833 1.00 34.10 171 ALA B C 1
ATOM 4431 O O . ALA B 1 172 ? 22.773 56.108 61.617 1.00 34.34 171 ALA B O 1
ATOM 4433 N N . ASP B 1 173 ? 23.790 54.195 60.940 1.00 33.25 172 ASP B N 1
ATOM 4434 C CA . ASP B 1 173 ? 24.096 54.710 59.644 1.00 32.93 172 ASP B CA 1
ATOM 4435 C C . ASP B 1 173 ? 23.017 54.177 58.718 1.00 32.23 172 ASP B C 1
ATOM 4436 O O . ASP B 1 173 ? 23.288 53.384 57.823 1.00 33.19 172 ASP B O 1
ATOM 4441 N N . ARG B 1 174 ? 21.782 54.619 58.974 1.00 29.91 173 ARG B N 1
ATOM 4442 C CA . ARG B 1 174 ? 20.623 54.263 58.184 1.00 28.76 173 ARG B CA 1
ATOM 4443 C C . ARG B 1 174 ? 19.642 55.428 58.237 1.00 27.60 173 ARG B C 1
ATOM 4444 O O . ARG B 1 174 ? 19.759 56.267 59.128 1.00 27.36 173 ARG B O 1
ATOM 4452 N N . PRO B 1 175 ? 18.726 55.523 57.250 1.00 26.86 174 PRO B N 1
ATOM 4453 C CA . PRO B 1 175 ? 17.750 56.607 57.316 1.00 26.35 174 PRO B CA 1
ATOM 4454 C C . PRO B 1 175 ? 16.647 56.393 58.362 1.00 23.94 174 PRO B C 1
ATOM 4455 O O . PRO B 1 175 ? 16.233 55.260 58.645 1.00 22.38 174 PRO B O 1
ATOM 4459 N N . SER B 1 176 ? 16.195 57.495 58.932 1.00 22.74 175 SER B N 1
ATOM 4460 C CA . SER B 1 176 ? 15.096 57.465 59.879 1.00 21.89 175 SER B CA 1
ATOM 4461 C C . SER B 1 176 ? 13.894 57.035 59.059 1.00 21.57 175 SER B C 1
ATOM 4462 O O . SER B 1 176 ? 13.839 57.332 57.875 1.00 22.30 175 SER B O 1
ATOM 4465 N N . PHE B 1 177 ? 12.955 56.324 59.673 1.00 23.02 176 PHE B N 1
ATOM 4466 C CA . PHE B 1 177 ? 11.765 55.826 58.971 1.00 22.66 176 PHE B CA 1
ATOM 4467 C C . PHE B 1 177 ? 10.614 56.792 59.033 1.00 22.06 176 PHE B C 1
ATOM 4468 O O . PHE B 1 177 ? 10.173 57.182 60.109 1.00 23.24 176 PHE B O 1
ATOM 4476 N N . THR B 1 178 ? 10.122 57.146 57.855 1.00 20.50 177 THR B N 1
ATOM 4477 C CA . THR B 1 178 ? 9.019 58.059 57.701 1.00 18.66 177 THR B CA 1
ATOM 4478 C C . THR B 1 178 ? 7.730 57.423 58.211 1.00 16.84 177 THR B C 1
ATOM 4479 O O . THR B 1 178 ? 7.664 56.217 58.395 1.00 15.68 177 THR B O 1
ATOM 4483 N N . ILE B 1 179 ? 6.706 58.233 58.446 1.00 17.55 178 ILE B N 1
ATOM 4484 C CA . ILE B 1 179 ? 5.405 57.676 58.891 1.00 17.08 178 ILE B CA 1
ATOM 4485 C C . ILE B 1 179 ? 4.922 56.624 57.896 1.00 18.50 178 ILE B C 1
ATOM 4486 O O . ILE B 1 179 ? 4.575 55.529 58.296 1.00 21.02 178 ILE B O 1
ATOM 4491 N N . GLU B 1 180 ? 4.985 56.923 56.603 1.00 20.92 179 GLU B N 1
ATOM 4492 C CA . GLU B 1 180 ? 4.542 55.988 55.567 1.00 22.51 179 GLU B CA 1
ATOM 4493 C C . GLU B 1 180 ? 5.242 54.632 55.664 1.00 22.61 179 GLU B C 1
ATOM 4494 O O . GLU B 1 180 ? 4.575 53.600 55.559 1.00 19.44 179 GLU B O 1
ATOM 4500 N N . LYS B 1 181 ? 6.575 54.637 55.872 1.00 21.30 180 LYS B N 1
ATOM 4501 C CA . LYS B 1 181 ? 7.340 53.400 56.032 1.00 20.55 180 LYS B CA 1
ATOM 4502 C C . LYS B 1 181 ? 6.915 52.655 57.269 1.00 21.50 180 LYS B C 1
ATOM 4503 O O . LYS B 1 181 ? 6.893 51.423 57.275 1.00 23.02 180 LYS B O 1
ATOM 4509 N N . ILE B 1 182 ? 6.621 53.394 58.336 1.00 21.99 181 ILE B N 1
ATOM 4510 C CA . ILE B 1 182 ? 6.151 52.789 59.584 1.00 21.06 181 ILE B CA 1
ATOM 4511 C C . ILE B 1 182 ? 4.792 52.124 59.346 1.00 20.95 181 ILE B C 1
ATOM 4512 O O . ILE B 1 182 ? 4.583 51.000 59.784 1.00 20.48 181 ILE B O 1
ATOM 4517 N N . LYS B 1 183 ? 3.896 52.796 58.633 1.00 21.91 182 LYS B N 1
ATOM 4518 C CA . LYS B 1 183 ? 2.569 52.228 58.316 1.00 22.81 182 LYS B CA 1
ATOM 4519 C C . LYS B 1 183 ? 2.754 50.882 57.600 1.00 22.73 182 LYS B C 1
ATOM 4520 O O . LYS B 1 183 ? 2.192 49.865 58.003 1.00 21.82 182 LYS B O 1
ATOM 4526 N N . GLU B 1 184 ? 3.607 50.879 56.580 1.00 23.61 183 GLU B N 1
ATOM 4527 C CA . GLU B 1 184 ? 3.902 49.672 55.825 1.00 25.16 183 GLU B CA 1
ATOM 4528 C C . GLU B 1 184 ? 4.337 48.527 56.739 1.00 25.80 183 GLU B C 1
ATOM 4529 O O . GLU B 1 184 ? 3.837 47.413 56.603 1.00 26.06 183 GLU B O 1
ATOM 4543 N N . ILE B 1 186 ? 3.819 48.216 59.982 1.00 24.50 185 ILE B N 1
ATOM 4544 C CA . ILE B 1 186 ? 2.683 47.906 60.871 1.00 25.45 185 ILE B CA 1
ATOM 4545 C C . ILE B 1 186 ? 1.656 47.001 60.164 1.00 25.61 185 ILE B C 1
ATOM 4546 O O . ILE B 1 186 ? 1.253 45.996 60.730 1.00 26.46 185 ILE B O 1
ATOM 4551 N N . VAL B 1 187 ? 1.258 47.326 58.930 1.00 26.71 186 VAL B N 1
ATOM 4552 C CA . VAL B 1 187 ? 0.304 46.475 58.178 1.00 25.78 186 VAL B CA 1
ATOM 4553 C C . VAL B 1 187 ? 0.869 45.048 58.026 1.00 25.91 186 VAL B C 1
ATOM 4554 O O . VAL B 1 187 ? 0.140 44.062 58.222 1.00 24.62 186 VAL B O 1
ATOM 4558 N N . PHE B 1 188 ? 2.171 44.953 57.727 1.00 25.30 187 PHE B N 1
ATOM 4559 C CA . PHE B 1 188 ? 2.856 43.665 57.563 1.00 25.67 187 PHE B CA 1
ATOM 4560 C C . PHE B 1 188 ? 2.806 42.801 58.825 1.00 24.99 187 PHE B C 1
ATOM 4561 O O . PHE B 1 188 ? 2.336 41.664 58.763 1.00 25.19 187 PHE B O 1
ATOM 4569 N N . VAL B 1 189 ? 3.264 43.326 59.963 1.00 24.90 188 VAL B N 1
ATOM 4570 C CA . VAL B 1 189 ? 3.278 42.522 61.209 1.00 24.17 188 VAL B CA 1
ATOM 4571 C C . VAL B 1 189 ? 1.871 42.174 61.717 1.00 24.40 188 VAL B C 1
ATOM 4572 O O . VAL B 1 189 ? 1.663 41.082 62.216 1.00 24.70 188 VAL B O 1
ATOM 4576 N N . LYS B 1 190 ? 0.923 43.093 61.571 1.00 26.06 189 LYS B N 1
ATOM 4577 C CA . LYS B 1 190 ? -0.468 42.865 61.973 1.00 27.38 189 LYS B CA 1
ATOM 4578 C C . LYS B 1 190 ? -1.147 41.840 61.059 1.00 28.78 189 LYS B C 1
ATOM 4579 O O . LYS B 1 190 ? -2.095 41.201 61.484 1.00 29.71 189 LYS B O 1
ATOM 4585 N N . ASN B 1 191 ? -0.699 41.716 59.800 1.00 29.81 190 ASN B N 1
ATOM 4586 C CA . ASN B 1 191 ? -1.236 40.684 58.897 1.00 29.55 190 ASN B CA 1
ATOM 4587 C C . ASN B 1 191 ? -0.819 39.316 59.396 1.00 28.74 190 ASN B C 1
ATOM 4588 O O . ASN B 1 191 ? -1.643 38.388 59.438 1.00 30.04 190 ASN B O 1
ATOM 4593 N N . ILE B 1 192 ? 0.450 39.195 59.794 1.00 26.59 191 ILE B N 1
ATOM 4594 C CA . ILE B 1 192 ? 0.982 37.947 60.324 1.00 24.73 191 ILE B CA 1
ATOM 4595 C C . ILE B 1 192 ? 0.351 37.579 61.675 1.00 24.85 191 ILE B C 1
ATOM 4596 O O . ILE B 1 192 ? -0.083 36.448 61.852 1.00 25.14 191 ILE B O 1
ATOM 4601 N N . ASN B 1 193 ? 0.315 38.529 62.618 1.00 24.76 192 ASN B N 1
ATOM 4602 C CA . ASN B 1 193 ? -0.264 38.331 63.953 1.00 23.59 192 ASN B CA 1
ATOM 4603 C C . ASN B 1 193 ? -1.052 39.590 64.361 1.00 23.55 192 ASN B C 1
ATOM 4604 O O . ASN B 1 193 ? -0.460 40.541 64.912 1.00 22.12 192 ASN B O 1
ATOM 4609 N N . PRO B 1 194 ? -2.392 39.599 64.139 1.00 22.21 193 PRO B N 1
ATOM 4610 C CA . PRO B 1 194 ? -3.150 40.793 64.480 1.00 21.79 193 PRO B CA 1
ATOM 4611 C C . PRO B 1 194 ? -3.194 41.183 65.962 1.00 21.90 193 PRO B C 1
ATOM 4612 O O . PRO B 1 194 ? -3.608 42.297 66.289 1.00 21.82 193 PRO B O 1
ATOM 4616 N N . GLU B 1 195 ? -2.805 40.274 66.841 1.00 22.15 194 GLU B N 1
ATOM 4617 C CA . GLU B 1 195 ? -2.800 40.523 68.262 1.00 22.92 194 GLU B CA 1
ATOM 4618 C C . GLU B 1 195 ? -1.461 41.094 68.752 1.00 22.60 194 GLU B C 1
ATOM 4619 O O . GLU B 1 195 ? -1.357 41.443 69.906 1.00 23.54 194 GLU B O 1
ATOM 4625 N N . VAL B 1 196 ? -0.452 41.212 67.882 1.00 22.04 195 VAL B N 1
ATOM 4626 C CA . VAL B 1 196 ? 0.853 41.725 68.312 1.00 20.88 195 VAL B CA 1
ATOM 4627 C C . VAL B 1 196 ? 0.727 43.224 68.604 1.00 21.84 195 VAL B C 1
ATOM 4628 O O . VAL B 1 196 ? 0.023 43.968 67.886 1.00 22.67 195 VAL B O 1
ATOM 4632 N N . ILE B 1 197 ? 1.382 43.651 69.680 1.00 22.04 196 ILE B N 1
ATOM 4633 C CA . ILE B 1 197 ? 1.345 45.044 70.129 1.00 21.93 196 ILE B CA 1
ATOM 4634 C C . ILE B 1 197 ? 2.470 45.780 69.433 1.00 22.42 196 ILE B C 1
ATOM 4635 O O . ILE B 1 197 ? 3.639 45.346 69.496 1.00 23.36 196 ILE B O 1
ATOM 4640 N N . VAL B 1 198 ? 2.142 46.860 68.726 1.00 21.37 197 VAL B N 1
ATOM 4641 C CA . VAL B 1 198 ? 3.184 47.621 68.063 1.00 22.36 197 VAL B CA 1
ATOM 4642 C C . VAL B 1 198 ? 3.561 48.833 68.906 1.00 22.23 197 VAL B C 1
ATOM 4643 O O . VAL B 1 198 ? 2.705 49.639 69.275 1.00 21.90 197 VAL B O 1
ATOM 4647 N N . PHE B 1 199 ? 4.857 48.920 69.191 1.00 21.17 198 PHE B N 1
ATOM 4648 C CA . PHE B 1 199 ? 5.441 50.000 69.928 1.00 21.41 198 PHE B CA 1
ATOM 4649 C C . PHE B 1 199 ? 6.450 50.771 69.080 1.00 21.91 198 PHE B C 1
ATOM 4650 O O . PHE B 1 199 ? 7.359 50.173 68.483 1.00 22.93 198 PHE B O 1
ATOM 4658 N N . VAL B 1 200 ? 6.295 52.095 69.054 1.00 21.37 199 VAL B N 1
ATOM 4659 C CA . VAL B 1 200 ? 7.198 52.956 68.334 1.00 20.78 199 VAL B CA 1
ATOM 4660 C C . VAL B 1 200 ? 7.944 53.944 69.256 1.00 19.68 199 VAL B C 1
ATOM 4661 O O . VAL B 1 200 ? 7.326 54.748 69.945 1.00 19.08 199 VAL B O 1
ATOM 4665 N N . ASP B 1 201 ? 9.271 53.838 69.284 1.00 18.33 200 ASP B N 1
ATOM 4666 C CA . ASP B 1 201 ? 10.133 54.805 69.954 1.00 16.85 200 ASP B CA 1
ATOM 4667 C C . ASP B 1 201 ? 10.021 55.992 69.016 1.00 17.34 200 ASP B C 1
ATOM 4668 O O . ASP B 1 201 ? 10.535 55.949 67.888 1.00 15.93 200 ASP B O 1
ATOM 4673 N N . ASN B 1 202 ? 9.367 57.060 69.478 1.00 18.75 201 ASN B N 1
ATOM 4674 C CA . ASN B 1 202 ? 9.040 58.217 68.631 1.00 18.79 201 ASN B CA 1
ATOM 4675 C C . ASN B 1 202 ? 9.937 59.437 68.798 1.00 19.15 201 ASN B C 1
ATOM 4676 O O . ASN B 1 202 ? 9.684 60.462 68.167 1.00 19.64 201 ASN B O 1
ATOM 4681 N N . CYS B 1 203 ? 11.003 59.315 69.598 1.00 18.85 202 CYS B N 1
ATOM 4682 C CA . CYS B 1 203 ? 11.925 60.427 69.837 1.00 18.58 202 CYS B CA 1
ATOM 4683 C C . CYS B 1 203 ? 12.443 61.100 68.570 1.00 18.54 202 CYS B C 1
ATOM 4684 O O . CYS B 1 203 ? 12.816 60.421 67.607 1.00 17.47 202 CYS B O 1
ATOM 4687 N N . TYR B 1 204 ? 12.404 62.443 68.597 1.00 18.62 203 TYR B N 1
ATOM 4688 C CA . TYR B 1 204 ? 12.803 63.346 67.514 1.00 18.67 203 TYR B CA 1
ATOM 4689 C C . TYR B 1 204 ? 11.818 63.504 66.339 1.00 19.13 203 TYR B C 1
ATOM 4690 O O . TYR B 1 204 ? 12.000 64.361 65.481 1.00 18.87 203 TYR B O 1
ATOM 4699 N N . GLY B 1 205 ? 10.763 62.717 66.310 1.00 19.58 204 GLY B N 1
ATOM 4700 C CA . GLY B 1 205 ? 9.836 62.774 65.217 1.00 20.57 204 GLY B CA 1
ATOM 4701 C C . GLY B 1 205 ? 8.564 63.543 65.472 1.00 21.36 204 GLY B C 1
ATOM 4702 O O . GLY B 1 205 ? 7.795 63.779 64.529 1.00 23.06 204 GLY B O 1
ATOM 4703 N N . GLU B 1 206 ? 8.354 63.983 66.708 1.00 21.24 205 GLU B N 1
ATOM 4704 C CA . GLU B 1 206 ? 7.089 64.661 67.058 1.00 19.84 205 GLU B CA 1
ATOM 4705 C C . GLU B 1 206 ? 6.960 65.990 66.328 1.00 20.72 205 GLU B C 1
ATOM 4706 O O . GLU B 1 206 ? 7.892 66.795 66.319 1.00 20.73 205 GLU B O 1
ATOM 4712 N N . PHE B 1 207 ? 5.813 66.145 65.657 1.00 20.69 206 PHE B N 1
ATOM 4713 C CA . PHE B 1 207 ? 5.420 67.319 64.861 1.00 19.37 206 PHE B CA 1
ATOM 4714 C C . PHE B 1 207 ? 6.158 67.561 63.548 1.00 19.29 206 PHE B C 1
ATOM 4715 O O . PHE B 1 207 ? 5.839 68.550 62.866 1.00 17.18 206 PHE B O 1
ATOM 4723 N N . VAL B 1 208 ? 7.116 66.682 63.184 1.00 19.19 207 VAL B N 1
ATOM 4724 C CA . VAL B 1 208 ? 7.872 66.803 61.931 1.00 17.47 207 VAL B CA 1
ATOM 4725 C C . VAL B 1 208 ? 6.994 66.474 60.714 1.00 18.78 207 VAL B C 1
ATOM 4726 O O . VAL B 1 208 ? 7.169 67.062 59.652 1.00 19.30 207 VAL B O 1
ATOM 4730 N N . GLU B 1 209 ? 6.064 65.535 60.873 1.00 19.15 208 GLU B N 1
ATOM 4731 C CA . GLU B 1 209 ? 5.108 65.202 59.824 1.00 20.18 208 GLU B CA 1
ATOM 4732 C C . GLU B 1 209 ? 3.664 65.546 60.296 1.00 20.08 208 GLU B C 1
ATOM 4733 O O . GLU B 1 209 ? 3.449 65.922 61.447 1.00 18.85 208 GLU B O 1
ATOM 4739 N N . TYR B 1 210 ? 2.706 65.455 59.377 1.00 21.29 209 TYR B N 1
ATOM 4740 C CA . TYR B 1 210 ? 1.272 65.688 59.667 1.00 23.29 209 TYR B CA 1
ATOM 4741 C C . TYR B 1 210 ? 0.682 64.660 60.616 1.00 22.96 209 TYR B C 1
ATOM 4742 O O . TYR B 1 210 ? -0.251 64.945 61.353 1.00 24.41 209 TYR B O 1
ATOM 4751 N N . GLN B 1 211 ? 1.216 63.450 60.564 1.00 23.38 210 GLN B N 1
ATOM 4752 C CA . GLN B 1 211 ? 0.767 62.328 61.379 1.00 23.67 210 GLN B CA 1
ATOM 4753 C C . GLN B 1 211 ? 1.803 61.841 62.370 1.00 22.61 210 GLN B C 1
ATOM 4754 O O . GLN B 1 211 ? 2.997 62.150 62.227 1.00 20.58 210 GLN B O 1
ATOM 4760 N N . GLU B 1 212 ? 1.325 61.086 63.373 1.00 21.87 211 GLU B N 1
ATOM 4761 C CA . GLU B 1 212 ? 2.192 60.433 64.365 1.00 21.11 211 GLU B CA 1
ATOM 4762 C C . GLU B 1 212 ? 1.912 58.939 64.220 1.00 22.07 211 GLU B C 1
ATOM 4763 O O . GLU B 1 212 ? 0.960 58.563 63.527 1.00 24.15 211 GLU B O 1
ATOM 4769 N N . PRO B 1 213 ? 2.741 58.078 64.831 1.00 21.43 212 PRO B N 1
ATOM 4770 C CA . PRO B 1 213 ? 2.502 56.643 64.632 1.00 21.20 212 PRO B CA 1
ATOM 4771 C C . PRO B 1 213 ? 1.148 56.014 65.057 1.00 22.13 212 PRO B C 1
ATOM 4772 O O . PRO B 1 213 ? 0.701 55.079 64.376 1.00 21.86 212 PRO B O 1
ATOM 4776 N N . PRO B 1 214 ? 0.531 56.459 66.170 1.00 22.19 213 PRO B N 1
ATOM 4777 C CA . PRO B 1 214 ? -0.757 55.804 66.507 1.00 22.88 213 PRO B CA 1
ATOM 4778 C C . PRO B 1 214 ? -1.798 55.867 65.418 1.00 22.47 213 PRO B C 1
ATOM 4779 O O . PRO B 1 214 ? -2.479 54.877 65.206 1.00 24.66 213 PRO B O 1
ATOM 4783 N N . GLU B 1 215 ? -1.894 56.978 64.703 1.00 23.88 214 GLU B N 1
ATOM 4784 C CA . GLU B 1 215 ? -2.894 57.076 63.625 1.00 25.30 214 GLU B CA 1
ATOM 4785 C C . GLU B 1 215 ? -2.608 56.146 62.436 1.00 25.09 214 GLU B C 1
ATOM 4786 O O . GLU B 1 215 ? -3.530 55.878 61.691 1.00 24.96 214 GLU B O 1
ATOM 4792 N N . VAL B 1 216 ? -1.363 55.670 62.265 1.00 24.44 215 VAL B N 1
ATOM 4793 C CA . VAL B 1 216 ? -1.047 54.700 61.208 1.00 23.99 215 VAL B CA 1
ATOM 4794 C C . VAL B 1 216 ? -0.977 53.275 61.792 1.00 24.17 215 VAL B C 1
ATOM 4795 O O . VAL B 1 216 ? -0.401 52.389 61.177 1.00 25.58 215 VAL B O 1
ATOM 4799 N N . GLY B 1 217 ? -1.546 53.059 62.980 1.00 24.35 216 GLY B N 1
ATOM 4800 C CA . GLY B 1 217 ? -1.615 51.725 63.597 1.00 24.73 216 GLY B CA 1
ATOM 4801 C C . GLY B 1 217 ? -0.733 51.353 64.783 1.00 24.30 216 GLY B C 1
ATOM 4802 O O . GLY B 1 217 ? -0.795 50.207 65.230 1.00 24.09 216 GLY B O 1
ATOM 4803 N N . ALA B 1 218 ? 0.093 52.271 65.288 1.00 23.32 217 ALA B N 1
ATOM 4804 C CA . ALA B 1 218 ? 0.899 51.955 66.469 1.00 22.47 217 ALA B CA 1
ATOM 4805 C C . ALA B 1 218 ? -0.031 51.925 67.684 1.00 21.26 217 ALA B C 1
ATOM 4806 O O . ALA B 1 218 ? -0.909 52.759 67.839 1.00 20.35 217 ALA B O 1
ATOM 4808 N N . ASP B 1 219 ? 0.170 50.924 68.519 1.00 20.43 218 ASP B N 1
ATOM 4809 C CA . ASP B 1 219 ? -0.592 50.742 69.731 1.00 21.11 218 ASP B CA 1
ATOM 4810 C C . ASP B 1 219 ? -0.054 51.587 70.861 1.00 20.33 218 ASP B C 1
ATOM 4811 O O . ASP B 1 219 ? -0.809 52.041 71.680 1.00 19.69 218 ASP B O 1
ATOM 4816 N N . ILE B 1 220 ? 1.261 51.788 70.928 1.00 20.42 219 ILE B N 1
ATOM 4817 C CA . ILE B 1 220 ? 1.808 52.587 71.987 1.00 20.54 219 ILE B CA 1
ATOM 4818 C C . ILE B 1 220 ? 3.091 53.224 71.509 1.00 22.17 219 ILE B C 1
ATOM 4819 O O . ILE B 1 220 ? 3.832 52.626 70.700 1.00 22.92 219 ILE B O 1
ATOM 4824 N N . ILE B 1 221 ? 3.306 54.469 71.944 1.00 21.72 220 ILE B N 1
ATOM 4825 C CA . ILE B 1 221 ? 4.514 55.197 71.633 1.00 20.52 220 ILE B CA 1
ATOM 4826 C C . ILE B 1 221 ? 5.105 55.813 72.904 1.00 21.56 220 ILE B C 1
ATOM 4827 O O . ILE B 1 221 ? 4.420 55.972 73.929 1.00 19.96 220 ILE B O 1
ATOM 4832 N N . ALA B 1 222 ? 6.385 56.176 72.806 1.00 20.55 221 ALA B N 1
ATOM 4833 C CA . ALA B 1 222 ? 7.099 56.816 73.897 1.00 20.82 221 ALA B CA 1
ATOM 4834 C C . ALA B 1 222 ? 8.130 57.813 73.347 1.00 19.97 221 ALA B C 1
ATOM 4835 O O . ALA B 1 222 ? 8.556 57.712 72.190 1.00 18.79 221 ALA B O 1
ATOM 4837 N N . GLY B 1 223 ? 8.501 58.774 74.179 1.00 19.45 222 GLY B N 1
ATOM 4838 C CA . GLY B 1 223 ? 9.494 59.768 73.801 1.00 20.53 222 GLY B CA 1
ATOM 4839 C C . GLY B 1 223 ? 9.944 60.612 74.966 1.00 19.41 222 GLY B C 1
ATOM 4840 O O . GLY B 1 223 ? 9.477 60.423 76.100 1.00 21.83 222 GLY B O 1
ATOM 4841 N N . SER B 1 224 ? 10.830 61.557 74.655 1.00 17.20 223 SER B N 1
ATOM 4842 C CA . SER B 1 224 ? 11.467 62.438 75.620 1.00 13.69 223 SER B CA 1
ATOM 4843 C C . SER B 1 224 ? 10.978 63.859 75.606 1.00 12.58 223 SER B C 1
ATOM 4844 O O . SER B 1 224 ? 10.897 64.463 74.531 1.00 14.65 223 SER B O 1
ATOM 4847 N N . LEU B 1 225 ? 10.761 64.433 76.789 1.00 14.57 224 LEU B N 1
ATOM 4848 C CA . LEU B 1 225 ? 10.270 65.826 76.895 1.00 15.71 224 LEU B CA 1
ATOM 4849 C C . LEU B 1 225 ? 11.326 66.884 76.712 1.00 16.03 224 LEU B C 1
ATOM 4850 O O . LEU B 1 225 ? 10.992 68.048 76.560 1.00 14.40 224 LEU B O 1
ATOM 4855 N N . ILE B 1 226 ? 12.608 66.494 76.746 1.00 18.27 225 ILE B N 1
ATOM 4856 C CA . ILE B 1 226 ? 13.693 67.453 76.494 1.00 17.27 225 ILE B CA 1
ATOM 4857 C C . ILE B 1 226 ? 14.134 67.447 74.999 1.00 18.95 225 ILE B C 1
ATOM 4858 O O . ILE B 1 226 ? 15.235 67.926 74.641 1.00 20.25 225 ILE B O 1
ATOM 4887 N N . ASN B 1 228 ? 11.612 67.359 71.007 1.00 17.93 227 ASN B N 1
ATOM 4888 C CA . ASN B 1 228 ? 10.466 68.023 70.341 1.00 18.91 227 ASN B CA 1
ATOM 4889 C C . ASN B 1 228 ? 9.251 68.436 71.203 1.00 18.35 227 ASN B C 1
ATOM 4890 O O . ASN B 1 228 ? 8.913 69.626 71.241 1.00 18.58 227 ASN B O 1
ATOM 4895 N N . PRO B 1 229 ? 8.637 67.483 71.916 1.00 19.20 228 PRO B N 1
ATOM 4896 C CA . PRO B 1 229 ? 7.376 67.846 72.620 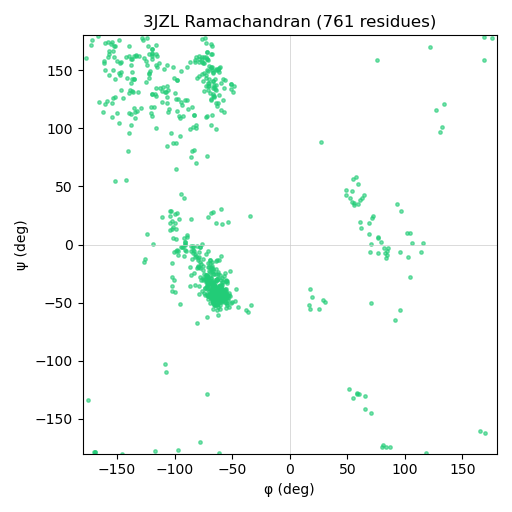1.00 19.53 228 PRO B CA 1
ATOM 4897 C C . PRO B 1 229 ? 7.514 68.844 73.773 1.00 18.86 228 PRO B C 1
ATOM 4898 O O . PRO B 1 229 ? 6.538 69.482 74.130 1.00 18.24 228 PRO B O 1
ATOM 4902 N N . GLY B 1 230 ? 8.724 69.016 74.311 1.00 16.93 229 GLY B N 1
ATOM 4903 C CA . GLY B 1 230 ? 8.936 69.954 75.369 1.00 14.32 229 GLY B CA 1
ATOM 4904 C C . GLY B 1 230 ? 8.952 71.399 74.963 1.00 13.43 229 GLY B C 1
ATOM 4905 O O . GLY B 1 230 ? 8.891 72.281 75.823 1.00 14.66 229 GLY B O 1
ATOM 4906 N N . GLY B 1 231 ? 9.032 71.663 73.667 1.00 14.20 230 GLY B N 1
ATOM 4907 C CA . GLY B 1 231 ? 9.081 73.011 73.155 1.00 15.72 230 GLY B CA 1
ATOM 4908 C C . GLY B 1 231 ? 10.306 73.798 73.624 1.00 17.23 230 GLY B C 1
ATOM 4909 O O . GLY B 1 231 ? 10.331 75.020 73.479 1.00 17.05 230 GLY B O 1
ATOM 4910 N N . GLY B 1 232 ? 11.305 73.107 74.185 1.00 17.54 231 GLY B N 1
ATOM 4911 C CA . GLY B 1 232 ? 12.482 73.769 74.785 1.00 18.26 231 GLY B CA 1
ATOM 4912 C C . GLY B 1 232 ? 12.180 74.252 76.210 1.00 17.73 231 GLY B C 1
ATOM 4913 O O . GLY B 1 232 ? 13.074 74.758 76.892 1.00 14.56 231 GLY B O 1
ATOM 4914 N N . LEU B 1 233 ? 10.930 74.089 76.700 1.00 14.94 232 LEU B N 1
ATOM 4915 C CA . LEU B 1 233 ? 10.565 74.585 78.046 1.00 15.02 232 LEU B CA 1
ATOM 4916 C C . LEU B 1 233 ? 10.488 73.526 79.150 1.00 14.63 232 LEU B C 1
ATOM 4917 O O . LEU B 1 233 ? 10.682 73.853 80.322 1.00 15.37 232 LEU B O 1
ATOM 4922 N N . ALA B 1 234 ? 10.182 72.271 78.805 1.00 17.03 233 ALA B N 1
ATOM 4923 C CA . ALA B 1 234 ? 10.088 71.175 79.791 1.00 16.91 233 ALA B CA 1
ATOM 4924 C C . ALA B 1 234 ? 11.486 70.939 80.375 1.00 19.00 233 ALA B C 1
ATOM 4925 O O . ALA B 1 234 ? 12.422 70.766 79.621 1.00 21.01 233 ALA B O 1
ATOM 4927 N N . LYS B 1 235 ? 11.612 70.958 81.699 1.00 19.62 234 LYS B N 1
ATOM 4928 C CA . LYS B 1 235 ? 12.901 70.814 82.390 1.00 21.34 234 LYS B CA 1
ATOM 4929 C C . LYS B 1 235 ? 13.382 69.378 82.485 1.00 21.21 234 LYS B C 1
ATOM 4930 O O . LYS B 1 235 ? 14.560 69.124 82.755 1.00 21.11 234 LYS B O 1
ATOM 4936 N N . THR B 1 236 ? 12.472 68.435 82.296 1.00 20.58 235 THR B N 1
ATOM 4937 C CA . THR B 1 236 ? 12.813 67.026 82.359 1.00 20.98 235 THR B CA 1
ATOM 4938 C C . THR B 1 236 ? 11.622 66.206 81.932 1.00 22.45 235 THR B C 1
ATOM 4939 O O . THR B 1 236 ? 10.527 66.745 81.728 1.00 22.04 235 THR B O 1
ATOM 4943 N N . GLY B 1 237 ? 11.834 64.905 81.779 1.00 23.39 236 GLY B N 1
ATOM 4944 C CA . GLY B 1 237 ? 10.728 64.011 81.500 1.00 23.62 236 GLY B CA 1
ATOM 4945 C C . GLY B 1 237 ? 10.672 63.217 80.233 1.00 23.28 236 GLY B C 1
ATOM 4946 O O . GLY B 1 237 ? 11.564 63.293 79.379 1.00 24.13 236 GLY B O 1
ATOM 4947 N N . GLY B 1 238 ? 9.578 62.460 80.148 1.00 20.26 237 GLY B N 1
ATOM 4948 C CA . GLY B 1 238 ? 9.247 61.621 79.029 1.00 19.95 237 GLY B CA 1
ATOM 4949 C C . GLY B 1 238 ? 7.718 61.475 78.976 1.00 20.02 237 GLY B C 1
ATOM 4950 O O . GLY B 1 238 ? 7.017 61.898 79.894 1.00 17.48 237 GLY B O 1
ATOM 4951 N N . TYR B 1 239 ? 7.226 60.894 77.891 1.00 20.18 238 TYR B N 1
ATOM 4952 C CA . TYR B 1 239 ? 5.795 60.668 77.728 1.00 20.46 238 TYR B CA 1
ATOM 4953 C C . TYR B 1 239 ? 5.578 59.295 77.144 1.00 20.16 238 TYR B C 1
ATOM 4954 O O . TYR B 1 239 ? 6.507 58.695 76.585 1.00 19.45 238 TYR B O 1
ATOM 4963 N N . ILE B 1 240 ? 4.360 58.787 77.335 1.00 17.19 239 ILE B N 1
ATOM 4964 C CA . ILE B 1 240 ? 3.915 57.530 76.803 1.00 16.33 239 ILE B CA 1
ATOM 4965 C C . ILE B 1 240 ? 2.471 57.823 76.331 1.00 17.58 239 ILE B C 1
ATOM 4966 O O . ILE B 1 240 ? 1.745 58.497 77.042 1.00 16.39 239 ILE B O 1
ATOM 4971 N N . ALA B 1 241 ? 2.118 57.412 75.122 1.00 18.16 240 ALA B N 1
ATOM 4972 C CA . ALA B 1 241 ? 0.774 57.609 74.596 1.00 19.24 240 ALA B CA 1
ATOM 4973 C C . ALA B 1 241 ? 0.387 56.317 73.899 1.00 20.91 240 ALA B C 1
ATOM 4974 O O . ALA B 1 241 ? 1.216 55.707 73.219 1.00 21.19 240 ALA B O 1
ATOM 4976 N N . GLY B 1 242 ? -0.869 55.895 74.080 1.00 20.73 241 GLY B N 1
ATOM 4977 C CA . GLY B 1 242 ? -1.373 54.679 73.474 1.00 20.68 241 GLY B CA 1
ATOM 4978 C C . GLY B 1 242 ? -2.737 54.267 74.022 1.00 21.68 241 GLY B C 1
ATOM 4979 O O . GLY B 1 242 ? -3.417 55.083 74.680 1.00 20.77 241 GLY B O 1
ATOM 4980 N N . LYS B 1 243 ? -3.101 52.994 73.807 1.00 22.35 242 LYS B N 1
ATOM 4981 C CA . LYS B 1 243 ? -4.398 52.444 74.275 1.00 21.75 242 LYS B CA 1
ATOM 4982 C C . LYS B 1 243 ? -4.495 52.502 75.791 1.00 21.50 242 LYS B C 1
ATOM 4983 O O . LYS B 1 243 ? -3.490 52.382 76.493 1.00 17.35 242 LYS B O 1
ATOM 4989 N N . GLU B 1 244 ? -5.721 52.648 76.301 1.00 21.23 243 GLU B N 1
ATOM 4990 C CA . GLU B 1 244 ? -5.931 52.837 77.741 1.00 21.66 243 GLU B CA 1
ATOM 4991 C C . GLU B 1 244 ? -5.385 51.758 78.647 1.00 21.15 243 GLU B C 1
ATOM 4992 O O . GLU B 1 244 ? -4.744 52.073 79.646 1.00 22.63 243 GLU B O 1
ATOM 4998 N N . ALA B 1 245 ? -5.656 50.496 78.317 1.00 19.66 244 ALA B N 1
ATOM 4999 C CA . ALA B 1 245 ? -5.198 49.405 79.124 1.00 19.71 244 ALA B CA 1
ATOM 5000 C C . ALA B 1 245 ? -3.659 49.329 79.094 1.00 19.39 244 ALA B C 1
ATOM 5001 O O . ALA B 1 245 ? -3.043 49.008 80.103 1.00 19.83 244 ALA B O 1
ATOM 5003 N N . LEU B 1 246 ? -3.046 49.671 77.973 1.00 19.17 245 LEU B N 1
ATOM 5004 C CA . LEU B 1 246 ? -1.567 49.634 77.886 1.00 20.09 245 LEU B CA 1
ATOM 5005 C C . LEU B 1 246 ? -0.922 50.767 78.706 1.00 20.42 245 LEU B C 1
ATOM 5006 O O . LEU B 1 246 ? 0.132 50.578 79.328 1.00 21.15 245 LEU B O 1
ATOM 5011 N N . VAL B 1 247 ? -1.547 51.945 78.683 1.00 21.00 246 VAL B N 1
ATOM 5012 C CA . VAL B 1 247 ? -1.083 53.087 79.480 1.00 20.73 246 VAL B CA 1
ATOM 5013 C C . VAL B 1 247 ? -1.289 52.762 80.981 1.00 21.81 246 VAL B C 1
ATOM 5014 O O . VAL B 1 247 ? -0.402 53.042 81.801 1.00 22.56 246 VAL B O 1
ATOM 5018 N N . ASP B 1 248 ? -2.415 52.143 81.340 1.00 20.78 247 ASP B N 1
ATOM 5019 C CA . ASP B 1 248 ? -2.612 51.714 82.722 1.00 21.12 247 ASP B CA 1
ATOM 5020 C C . ASP B 1 248 ? -1.459 50.787 83.197 1.00 20.46 247 ASP B C 1
ATOM 5021 O O . ASP B 1 248 ? -0.971 50.908 84.328 1.00 19.80 247 ASP B O 1
ATOM 5026 N N . LEU B 1 249 ? -1.055 49.842 82.345 1.00 20.77 248 LEU B N 1
ATOM 5027 C CA . LEU B 1 249 ? 0.017 48.899 82.691 1.00 19.72 248 LEU B CA 1
ATOM 5028 C C . LEU B 1 249 ? 1.355 49.625 82.854 1.00 19.72 248 LEU B C 1
ATOM 5029 O O . LEU B 1 249 ? 2.158 49.263 83.731 1.00 20.38 248 LEU B O 1
ATOM 5034 N N . CYS B 1 250 ? 1.578 50.651 82.028 1.00 20.27 249 CYS B N 1
ATOM 5035 C CA . CYS B 1 250 ? 2.787 51.481 82.124 1.00 21.37 249 CYS B CA 1
ATOM 5036 C C . CYS B 1 250 ? 2.793 52.193 83.449 1.00 21.56 249 CYS B C 1
ATOM 5037 O O . CYS B 1 250 ? 3.820 52.277 84.093 1.00 20.23 249 CYS B O 1
ATOM 5040 N N . GLY B 1 251 ? 1.619 52.655 83.878 1.00 21.19 250 GLY B N 1
ATOM 5041 C CA . GLY B 1 251 ? 1.479 53.360 85.137 1.00 20.82 250 GLY B CA 1
ATOM 5042 C C . GLY B 1 251 ? 1.726 52.516 86.371 1.00 20.50 250 GLY B C 1
ATOM 5043 O O . GLY B 1 251 ? 2.187 53.050 87.402 1.00 20.94 250 GLY B O 1
ATOM 5044 N N . TYR B 1 252 ? 1.402 51.222 86.302 1.00 19.32 251 TYR B N 1
ATOM 5045 C CA . TYR B 1 252 ? 1.632 50.343 87.446 1.00 18.75 251 TYR B CA 1
ATOM 5046 C C . TYR B 1 252 ? 3.120 50.093 87.564 1.00 19.59 251 TYR B C 1
ATOM 5047 O O . TYR B 1 252 ? 3.620 49.866 88.662 1.00 20.15 251 TYR B O 1
ATOM 5056 N N . ARG B 1 253 ? 3.814 50.120 86.436 1.00 19.32 252 ARG B N 1
ATOM 5057 C CA . ARG B 1 253 ? 5.252 49.969 86.435 1.00 18.96 252 ARG B CA 1
ATOM 5058 C C . ARG B 1 253 ? 5.934 51.267 86.910 1.00 20.12 252 ARG B C 1
ATOM 5059 O O . ARG B 1 253 ? 6.925 51.212 87.626 1.00 21.33 252 ARG B O 1
ATOM 5067 N N . LEU B 1 254 ? 5.413 52.420 86.487 1.00 20.85 253 LEU B N 1
ATOM 5068 C CA . LEU B 1 254 ? 5.991 53.731 86.837 1.00 20.23 253 LEU B CA 1
ATOM 5069 C C . LEU B 1 254 ? 5.875 54.009 88.327 1.00 21.01 253 LEU B C 1
ATOM 5070 O O . LEU B 1 254 ? 6.806 54.541 88.906 1.00 20.76 253 LEU B O 1
ATOM 5075 N N . THR B 1 255 ? 4.732 53.662 88.929 1.00 21.48 254 THR B N 1
ATOM 5076 C CA . THR B 1 255 ? 4.523 53.795 90.374 1.00 21.82 254 THR B CA 1
ATOM 5077 C C . THR B 1 255 ? 4.538 52.343 90.926 1.00 21.96 254 THR B C 1
ATOM 5078 O O . THR B 1 255 ? 5.607 51.738 91.042 1.00 22.30 254 THR B O 1
ATOM 5082 N N . THR B 1 256 ? 3.373 51.780 91.226 1.00 21.43 255 THR B N 1
ATOM 5083 C CA . THR B 1 256 ? 3.261 50.427 91.735 1.00 22.55 255 THR B CA 1
ATOM 5084 C C . THR B 1 256 ? 1.910 49.865 91.338 1.00 24.19 255 THR B C 1
ATOM 5085 O O . THR B 1 256 ? 1.012 50.629 90.970 1.00 21.01 255 THR B O 1
ATOM 5089 N N . PRO B 1 257 ? 1.767 48.520 91.381 1.00 26.00 256 PRO B N 1
ATOM 5090 C CA . PRO B 1 257 ? 0.454 47.910 91.158 1.00 27.49 256 PRO B CA 1
ATOM 5091 C C . PRO B 1 257 ? -0.508 48.387 92.245 1.00 28.60 256 PRO B C 1
ATOM 5092 O O . PRO B 1 257 ? -0.083 48.665 93.365 1.00 28.49 256 PRO B O 1
ATOM 5096 N N . GLY B 1 258 ? -1.782 48.510 91.907 1.00 30.45 257 GLY B N 1
ATOM 5097 C CA . GLY B 1 258 ? -2.785 48.981 92.839 1.00 31.78 257 GLY B CA 1
ATOM 5098 C C . GLY B 1 258 ? -3.003 50.469 92.662 1.00 33.95 257 GLY B C 1
ATOM 5099 O O . GLY B 1 258 ? -4.116 50.896 92.369 1.00 37.36 257 GLY B O 1
ATOM 5100 N N . ILE B 1 259 ? -1.925 51.241 92.783 1.00 32.65 258 ILE B N 1
ATOM 5101 C CA . ILE B 1 259 ? -1.935 52.705 92.688 1.00 31.94 258 ILE B CA 1
ATOM 5102 C C . ILE B 1 259 ? -1.950 53.174 91.230 1.00 31.04 258 ILE B C 1
ATOM 5103 O O . ILE B 1 259 ? -2.927 53.775 90.762 1.00 30.25 258 ILE B O 1
ATOM 5108 N N . GLY B 1 260 ? -0.849 52.924 90.521 1.00 29.05 259 GLY B N 1
ATOM 5109 C CA . GLY B 1 260 ? -0.750 53.276 89.126 1.00 28.79 259 GLY B CA 1
ATOM 5110 C C . GLY B 1 260 ? -0.660 54.751 88.807 1.00 29.19 259 GLY B C 1
ATOM 5111 O O . GLY B 1 260 ? -0.069 55.528 89.562 1.00 29.90 259 GLY B O 1
ATOM 5112 N N . ARG B 1 261 ? -1.263 55.136 87.685 1.00 28.46 260 ARG B N 1
ATOM 5113 C CA . ARG B 1 261 ? -1.194 56.523 87.211 1.00 28.51 260 ARG B CA 1
ATOM 5114 C C . ARG B 1 261 ? -2.029 57.545 87.998 1.00 28.33 260 ARG B C 1
ATOM 5115 O O . ARG B 1 261 ? -1.884 58.745 87.773 1.00 27.33 260 ARG B O 1
ATOM 5123 N N . GLU B 1 262 ? -2.871 57.096 88.925 1.00 28.88 261 GLU B N 1
ATOM 5124 C CA . GLU B 1 262 ? -3.630 58.043 89.753 1.00 30.02 261 GLU B CA 1
ATOM 5125 C C . GLU B 1 262 ? -2.753 58.837 90.751 1.00 28.77 261 GLU B C 1
ATOM 5126 O O . GLU B 1 262 ? -3.182 59.864 91.242 1.00 28.06 261 GLU B O 1
ATOM 5132 N N . ALA B 1 263 ? -1.522 58.391 91.002 1.00 27.92 262 ALA B N 1
ATOM 5133 C CA . ALA B 1 263 ? -0.623 59.060 91.942 1.00 27.67 262 ALA B CA 1
ATOM 5134 C C . ALA B 1 263 ? 0.605 59.612 91.257 1.00 26.79 262 ALA B C 1
ATOM 5135 O O . ALA B 1 263 ? 1.024 59.090 90.226 1.00 25.38 262 ALA B O 1
ATOM 5137 N N . GLY B 1 264 ? 1.187 60.643 91.880 1.00 26.08 263 GLY B N 1
ATOM 5138 C CA . GLY B 1 264 ? 2.391 61.311 91.399 1.00 25.76 263 GLY B CA 1
ATOM 5139 C C . GLY B 1 264 ? 2.201 62.818 91.365 1.00 25.21 263 GLY B C 1
ATOM 5140 O O . GLY B 1 264 ? 1.626 63.335 90.410 1.00 24.94 263 GLY B O 1
ATOM 5141 N N . ALA B 1 265 ? 2.669 63.499 92.415 1.00 24.34 264 ALA B N 1
ATOM 5142 C CA . ALA B 1 265 ? 2.595 64.955 92.546 1.00 24.64 264 ALA B CA 1
ATOM 5143 C C . ALA B 1 265 ? 3.279 65.667 91.367 1.00 25.10 264 ALA B C 1
ATOM 5144 O O . ALA B 1 265 ? 4.392 65.293 90.940 1.00 23.33 264 ALA B O 1
ATOM 5146 N N . SER B 1 266 ? 2.601 66.675 90.834 1.00 25.23 265 SER B N 1
ATOM 5147 C CA . SER B 1 266 ? 3.097 67.425 89.685 1.00 26.49 265 SER B CA 1
ATOM 5148 C C . SER B 1 266 ? 4.080 68.508 90.075 1.00 26.36 265 SER B C 1
ATOM 5149 O O . SER B 1 266 ? 4.882 68.917 89.245 1.00 27.30 265 SER B O 1
ATOM 5152 N N . LEU B 1 267 ? 3.993 68.980 91.317 1.00 27.40 266 LEU B N 1
ATOM 5153 C CA . LEU B 1 267 ? 4.857 70.041 91.843 1.00 28.40 266 LEU B CA 1
ATOM 5154 C C . LEU B 1 267 ? 4.774 71.283 90.919 1.00 28.56 266 LEU B C 1
ATOM 5155 O O . LEU B 1 267 ? 3.672 71.654 90.528 1.00 29.35 266 LEU B O 1
ATOM 5160 N N . TYR B 1 268 ? 5.881 71.897 90.513 1.00 28.41 267 TYR B N 1
ATOM 5161 C CA . TYR B 1 268 ? 5.790 73.109 89.677 1.00 27.23 267 TYR B CA 1
ATOM 5162 C C . TYR B 1 268 ? 5.984 72.895 88.170 1.00 25.61 267 TYR B C 1
ATOM 5163 O O . TYR B 1 268 ? 6.116 73.863 87.427 1.00 25.79 267 TYR B O 1
ATOM 5172 N N . SER B 1 269 ? 5.942 71.652 87.708 1.00 24.25 268 SER B N 1
ATOM 5173 C CA . SER B 1 269 ? 6.211 71.356 86.292 1.00 25.21 268 SER B CA 1
ATOM 5174 C C . SER B 1 269 ? 5.067 71.552 85.272 1.00 24.84 268 SER B C 1
ATOM 5175 O O . SER B 1 269 ? 5.338 71.536 84.079 1.00 24.17 268 SER B O 1
ATOM 5178 N N . LEU B 1 270 ? 3.824 71.783 85.705 1.00 23.83 269 LEU B N 1
ATOM 5179 C CA . LEU B 1 270 ? 2.713 71.891 84.733 1.00 21.19 269 LEU B CA 1
ATOM 5180 C C . LEU B 1 270 ? 2.758 73.026 83.709 1.00 19.09 269 LEU B C 1
ATOM 5181 O O . LEU B 1 270 ? 2.633 72.760 82.513 1.00 18.08 269 LEU B O 1
ATOM 5186 N N . LEU B 1 271 ? 2.901 74.271 84.154 1.00 19.71 270 LEU B N 1
ATOM 5187 C CA . LEU B 1 271 ? 2.892 75.425 83.231 1.00 20.35 270 LEU B CA 1
ATOM 5188 C C . LEU B 1 271 ? 3.833 75.278 82.050 1.00 21.62 270 LEU B C 1
ATOM 5189 O O . LEU B 1 271 ? 3.434 75.514 80.915 1.00 21.60 270 LEU B O 1
ATOM 5194 N N . GLU B 1 272 ? 5.087 74.909 82.334 1.00 21.42 271 GLU B N 1
ATOM 5195 C CA . GLU B 1 272 ? 6.103 74.773 81.298 1.00 20.46 271 GLU B CA 1
ATOM 5196 C C . GLU B 1 272 ? 5.774 73.629 80.358 1.00 19.22 271 GLU B C 1
ATOM 5197 O O . GLU B 1 272 ? 6.004 73.749 79.156 1.00 20.67 271 GLU B O 1
ATOM 5211 N N . TYR B 1 274 ? 2.727 72.473 79.625 1.00 18.72 273 TYR B N 1
ATOM 5212 C CA . TYR B 1 274 ? 1.656 72.911 78.726 1.00 18.18 273 TYR B CA 1
ATOM 5213 C C . TYR B 1 274 ? 2.199 73.886 77.667 1.00 18.99 273 TYR B C 1
ATOM 5214 O O . TYR B 1 274 ? 2.047 73.657 76.477 1.00 19.38 273 TYR B O 1
ATOM 5223 N N . GLN B 1 275 ? 2.827 74.962 78.120 1.00 20.00 274 GLN B N 1
ATOM 5224 C CA . GLN B 1 275 ? 3.366 75.992 77.236 1.00 20.67 274 GLN B CA 1
ATOM 5225 C C . GLN B 1 275 ? 4.306 75.380 76.225 1.00 20.12 274 GLN B C 1
ATOM 5226 O O . GLN B 1 275 ? 4.220 75.699 75.040 1.00 18.66 274 GLN B O 1
ATOM 5232 N N . GLY B 1 276 ? 5.174 74.487 76.693 1.00 20.46 275 GLY B N 1
ATOM 5233 C CA . GLY B 1 276 ? 6.130 73.827 75.823 1.00 20.59 275 GLY B CA 1
ATOM 5234 C C . GLY B 1 276 ? 5.461 73.018 74.742 1.00 20.07 275 GLY B C 1
ATOM 5235 O O . GLY B 1 276 ? 5.868 73.075 73.588 1.00 20.36 275 GLY B O 1
ATOM 5236 N N . PHE B 1 277 ? 4.412 72.281 75.111 1.00 18.85 276 PHE B N 1
ATOM 5237 C CA . PHE B 1 277 ? 3.682 71.480 74.144 1.00 19.71 276 PHE B CA 1
ATOM 5238 C C . PHE B 1 277 ? 3.015 72.383 73.122 1.00 18.73 276 PHE B C 1
ATOM 5239 O O . PHE B 1 277 ? 3.015 72.051 71.934 1.00 19.02 276 PHE B O 1
ATOM 5247 N N . PHE B 1 278 ? 2.455 73.507 73.576 1.00 19.24 277 PHE B N 1
ATOM 5248 C CA . PHE B 1 278 ? 1.830 74.472 72.684 1.00 19.01 277 PHE B CA 1
ATOM 5249 C C . PHE B 1 278 ? 2.875 75.043 71.706 1.00 18.76 277 PHE B C 1
ATOM 5250 O O . PHE B 1 278 ? 2.604 75.209 70.527 1.00 19.13 277 PHE B O 1
ATOM 5258 N N . LEU B 1 279 ? 4.091 75.304 72.190 1.00 18.87 278 LEU B N 1
ATOM 5259 C CA . LEU B 1 279 ? 5.154 75.806 71.321 1.00 18.70 278 LEU B CA 1
ATOM 5260 C C . LEU B 1 279 ? 5.837 74.736 70.461 1.00 19.74 278 LEU B C 1
ATOM 5261 O O . LEU B 1 279 ? 6.460 75.089 69.474 1.00 22.79 278 LEU B O 1
ATOM 5266 N N . ALA B 1 280 ? 5.724 73.456 70.835 1.00 19.30 279 ALA B N 1
ATOM 5267 C CA . ALA B 1 280 ? 6.413 72.334 70.154 1.00 18.61 279 ALA B CA 1
ATOM 5268 C C . ALA B 1 280 ? 6.396 72.297 68.607 1.00 17.82 279 ALA B C 1
ATOM 5269 O O . ALA B 1 280 ? 7.495 72.177 68.000 1.00 15.36 279 ALA B O 1
ATOM 5271 N N . PRO B 1 281 ? 5.196 72.370 67.966 1.00 16.04 280 PRO B N 1
ATOM 5272 C CA . PRO B 1 281 ? 5.097 72.404 66.500 1.00 16.03 280 PRO B CA 1
ATOM 5273 C C . PRO B 1 281 ? 5.967 73.486 65.844 1.00 15.86 280 PRO B C 1
ATOM 5274 O O . PRO B 1 281 ? 6.666 73.189 64.849 1.00 17.05 280 PRO B O 1
ATOM 5278 N N . HIS B 1 282 ? 5.935 74.694 66.422 1.00 15.50 281 HIS B N 1
ATOM 5279 C CA . HIS B 1 282 ? 6.674 75.833 65.934 1.00 16.13 281 HIS B CA 1
ATOM 5280 C C . HIS B 1 282 ? 8.194 75.651 66.147 1.00 16.33 281 HIS B C 1
ATOM 5281 O O . HIS B 1 282 ? 8.937 75.945 65.236 1.00 14.82 281 HIS B O 1
ATOM 5288 N N . VAL B 1 283 ? 8.598 75.170 67.325 1.00 17.64 282 VAL B N 1
ATOM 5289 C CA . VAL B 1 283 ? 10.049 74.976 67.670 1.00 18.54 282 VAL B CA 1
ATOM 5290 C C . VAL B 1 283 ? 10.638 73.825 66.860 1.00 19.88 282 VAL B C 1
ATOM 5291 O O . VAL B 1 283 ? 11.766 73.906 66.363 1.00 20.78 282 VAL B O 1
ATOM 5295 N N . THR B 1 284 ? 9.857 72.760 66.690 1.00 19.88 283 THR B N 1
ATOM 5296 C CA . THR B 1 284 ? 10.241 71.622 65.839 1.00 18.62 283 THR B CA 1
ATOM 5297 C C . THR B 1 284 ? 10.511 72.130 64.416 1.00 20.28 283 THR B C 1
ATOM 5298 O O . THR B 1 284 ? 11.546 71.776 63.810 1.00 21.01 283 THR B O 1
ATOM 5302 N N . ALA B 1 285 ? 9.619 72.988 63.903 1.00 19.65 284 ALA B N 1
ATOM 5303 C CA . ALA B 1 285 ? 9.816 73.589 62.575 1.00 19.20 284 ALA B CA 1
ATOM 5304 C C . ALA B 1 285 ? 11.156 74.356 62.473 1.00 19.86 284 ALA B C 1
ATOM 5305 O O . ALA B 1 285 ? 11.795 74.330 61.421 1.00 18.93 284 ALA B O 1
ATOM 5307 N N . GLN B 1 286 ? 11.536 75.058 63.535 1.00 19.04 285 GLN B N 1
ATOM 5308 C CA . GLN B 1 286 ? 12.794 75.818 63.540 1.00 19.53 285 GLN B CA 1
ATOM 5309 C C . GLN B 1 286 ? 13.976 74.878 63.372 1.00 18.46 285 GLN B C 1
ATOM 5310 O O . GLN B 1 286 ? 14.902 75.178 62.629 1.00 19.33 285 GLN B O 1
ATOM 5316 N N . ALA B 1 287 ? 13.909 73.751 64.080 1.00 17.44 286 ALA B N 1
ATOM 5317 C CA . ALA B 1 287 ? 14.911 72.703 64.069 1.00 17.89 286 ALA B CA 1
ATOM 5318 C C . ALA B 1 287 ? 15.042 72.040 62.682 1.00 17.84 286 ALA B C 1
ATOM 5319 O O . ALA B 1 287 ? 16.156 71.768 62.208 1.00 14.84 286 ALA B O 1
ATOM 5321 N N . ILE B 1 288 ? 13.906 71.794 62.038 1.00 16.69 287 ILE B N 1
ATOM 5322 C CA . ILE B 1 288 ? 13.851 71.204 60.703 1.00 17.68 287 ILE B CA 1
ATOM 5323 C C . ILE B 1 288 ? 14.328 72.175 59.640 1.00 18.17 287 ILE B C 1
ATOM 5324 O O . ILE B 1 288 ? 15.103 71.788 58.754 1.00 18.18 287 ILE B O 1
ATOM 5329 N N . LYS B 1 289 ? 13.882 73.430 59.716 1.00 17.06 288 LYS B N 1
ATOM 5330 C CA . LYS B 1 289 ? 14.337 74.421 58.773 1.00 16.33 288 LYS B CA 1
ATOM 5331 C C . LYS B 1 289 ? 15.886 74.616 58.938 1.00 16.67 288 LYS B C 1
ATOM 5332 O O . LYS B 1 289 ? 16.604 74.766 57.937 1.00 17.05 288 LYS B O 1
ATOM 5338 N N . GLY B 1 290 ? 16.378 74.567 60.175 1.00 17.19 289 GLY B N 1
ATOM 5339 C CA . GLY B 1 290 ? 17.841 74.676 60.437 1.00 17.57 289 GLY B CA 1
ATOM 5340 C C . GLY B 1 290 ? 18.621 73.467 59.932 1.00 18.89 289 GLY B C 1
ATOM 5341 O O . GLY B 1 290 ? 19.809 73.593 59.512 1.00 18.10 289 GLY B O 1
ATOM 5342 N N . ALA B 1 291 ? 17.981 72.293 59.999 1.00 18.96 290 ALA B N 1
ATOM 5343 C CA . ALA B 1 291 ? 18.566 71.037 59.505 1.00 19.55 290 ALA B CA 1
ATOM 5344 C C . ALA B 1 291 ? 18.734 71.108 57.991 1.00 20.58 290 ALA B C 1
ATOM 5345 O O . ALA B 1 291 ? 19.806 70.754 57.448 1.00 19.70 290 ALA B O 1
ATOM 5347 N N . ARG B 1 292 ? 17.705 71.594 57.309 1.00 18.42 291 ARG B N 1
ATOM 5348 C CA . ARG B 1 292 ? 17.766 71.736 55.864 1.00 19.42 291 ARG B CA 1
ATOM 5349 C C . ARG B 1 292 ? 18.855 72.743 55.444 1.00 19.76 291 ARG B C 1
ATOM 5350 O O . ARG B 1 292 ? 19.593 72.499 54.483 1.00 19.83 291 ARG B O 1
ATOM 5358 N N . PHE B 1 293 ? 18.927 73.856 56.178 1.00 18.56 292 PHE B N 1
ATOM 5359 C CA . PHE B 1 293 ? 19.889 74.911 55.964 1.00 19.39 292 PHE B CA 1
ATOM 5360 C C . PHE B 1 293 ? 21.306 74.364 56.162 1.00 19.35 292 PHE B C 1
ATOM 5361 O O . PHE B 1 293 ? 22.191 74.654 55.380 1.00 21.45 292 PHE B O 1
ATOM 5369 N N . THR B 1 294 ? 21.498 73.591 57.224 1.00 20.15 293 THR B N 1
ATOM 5370 C CA . THR B 1 294 ? 22.774 72.980 57.541 1.00 18.98 293 THR B CA 1
ATOM 5371 C C . THR B 1 294 ? 23.212 71.986 56.492 1.00 19.12 293 THR B C 1
ATOM 5372 O O . THR B 1 294 ? 24.387 71.975 56.091 1.00 21.21 293 THR B O 1
ATOM 5376 N N . ALA B 1 295 ? 22.287 71.131 56.091 1.00 18.37 294 ALA B N 1
ATOM 5377 C CA . ALA B 1 295 ? 22.532 70.137 55.058 1.00 18.88 294 ALA B CA 1
ATOM 5378 C C . ALA B 1 295 ? 22.958 70.822 53.757 1.00 19.71 294 ALA B C 1
ATOM 5379 O O . ALA B 1 295 ? 23.944 70.410 53.126 1.00 19.63 294 ALA B O 1
ATOM 5381 N N . ALA B 1 296 ? 22.206 71.856 53.369 1.00 19.22 295 ALA B N 1
ATOM 5382 C CA . ALA B 1 296 ? 22.487 72.615 52.153 1.00 19.36 295 ALA B CA 1
ATOM 5383 C C . ALA B 1 296 ? 23.832 73.341 52.222 1.00 19.19 295 ALA B C 1
ATOM 5384 O O . ALA B 1 296 ? 24.592 73.300 51.273 1.00 18.96 295 ALA B O 1
ATOM 5394 N N . LEU B 1 298 ? 26.539 72.794 54.288 1.00 20.53 297 LEU B N 1
ATOM 5395 C CA A LEU B 1 298 ? 27.696 71.900 54.356 0.33 20.65 297 LEU B CA 1
ATOM 5396 C CA B LEU B 1 298 ? 27.665 71.865 54.365 0.67 21.01 297 LEU B CA 1
ATOM 5397 C C . LEU B 1 298 ? 27.961 71.288 52.970 1.00 21.35 297 LEU B C 1
ATOM 5398 O O . LEU B 1 298 ? 29.131 71.158 52.564 1.00 19.56 297 LEU B O 1
ATOM 5407 N N . ALA B 1 299 ? 26.899 70.956 52.222 1.00 21.57 298 ALA B N 1
ATOM 5408 C CA . ALA B 1 299 ? 27.082 70.439 50.863 1.00 22.65 298 ALA B CA 1
ATOM 5409 C C . ALA B 1 299 ? 27.843 71.464 49.970 1.00 24.57 298 ALA B C 1
ATOM 5410 O O . ALA B 1 299 ? 28.640 71.068 49.128 1.00 25.04 298 ALA B O 1
ATOM 5412 N N . GLU B 1 300 ? 27.617 72.768 50.169 1.00 25.90 299 GLU B N 1
ATOM 5413 C CA . GLU B 1 300 ? 28.310 73.821 49.400 1.00 25.83 299 GLU B CA 1
ATOM 5414 C C . GLU B 1 300 ? 29.814 73.802 49.524 1.00 26.19 299 GLU B C 1
ATOM 5415 O O . GLU B 1 300 ? 30.514 74.214 48.602 1.00 24.97 299 GLU B O 1
ATOM 5421 N N . PHE B 1 301 ? 30.298 73.390 50.689 1.00 26.73 300 PHE B N 1
ATOM 5422 C CA . PHE B 1 301 ? 31.721 73.321 50.941 1.00 27.49 300 PHE B CA 1
ATOM 5423 C C . PHE B 1 301 ? 32.250 71.902 50.848 1.00 27.21 300 PHE B C 1
ATOM 5424 O O . PHE B 1 301 ? 33.328 71.612 51.346 1.00 28.04 300 PHE B O 1
ATOM 5432 N N . GLY B 1 302 ? 31.504 71.034 50.172 1.00 26.98 301 GLY B N 1
ATOM 5433 C CA . GLY B 1 302 ? 31.921 69.660 49.929 1.00 27.13 301 GLY B CA 1
ATOM 5434 C C . GLY B 1 302 ? 31.664 68.599 50.983 1.00 27.26 301 GLY B C 1
ATOM 5435 O O . GLY B 1 302 ? 31.831 67.409 50.693 1.00 28.83 301 GLY B O 1
ATOM 5436 N N . VAL B 1 303 ? 31.230 68.994 52.181 1.00 25.98 302 VAL B N 1
ATOM 5437 C CA . VAL B 1 303 ? 31.005 68.035 53.269 1.00 24.03 302 VAL B CA 1
ATOM 5438 C C . VAL B 1 303 ? 29.786 67.164 53.002 1.00 24.57 302 VAL B C 1
ATOM 5439 O O . VAL B 1 303 ? 28.738 67.676 52.619 1.00 24.28 302 VAL B O 1
ATOM 5443 N N . GLU B 1 304 ? 29.938 65.853 53.187 1.00 24.58 303 GLU B N 1
ATOM 5444 C CA . GLU B 1 304 ? 28.854 64.909 52.992 1.00 24.26 303 GLU B CA 1
ATOM 5445 C C . GLU B 1 304 ? 27.868 65.118 54.124 1.00 25.36 303 GLU B C 1
ATOM 5446 O O . GLU B 1 304 ? 28.278 65.238 55.277 1.00 25.84 303 GLU B O 1
ATOM 5448 N N . ALA B 1 305 ? 26.580 65.136 53.778 1.00 25.53 304 ALA B N 1
ATOM 5449 C CA . ALA B 1 305 ? 25.490 65.360 54.709 1.00 25.51 304 ALA B CA 1
ATOM 5450 C C . ALA B 1 305 ? 24.376 64.381 54.408 1.00 24.88 304 ALA B C 1
ATOM 5451 O O . ALA B 1 305 ? 24.158 64.044 53.251 1.00 24.15 304 ALA B O 1
ATOM 5453 N N . ASP B 1 306 ? 23.645 63.979 55.448 1.00 24.94 305 ASP B N 1
ATOM 5454 C CA . ASP B 1 306 ? 22.561 63.003 55.337 1.00 25.15 305 ASP B CA 1
ATOM 5455 C C . ASP B 1 306 ? 21.530 63.200 56.485 1.00 24.02 305 ASP B C 1
ATOM 5456 O O . ASP B 1 306 ? 21.890 63.158 57.646 1.00 24.61 305 ASP B O 1
ATOM 5461 N N . PRO B 1 307 ? 20.252 63.451 56.173 1.00 22.51 306 PRO B N 1
ATOM 5462 C CA . PRO B 1 307 ? 19.637 63.606 54.874 1.00 22.61 306 PRO B CA 1
ATOM 5463 C C . PRO B 1 307 ? 20.082 64.872 54.135 1.00 23.23 306 PRO B C 1
ATOM 5464 O O . PRO B 1 307 ? 20.460 65.885 54.758 1.00 24.37 306 PRO B O 1
ATOM 5468 N N . VAL B 1 308 ? 20.041 64.804 52.809 1.00 23.30 307 VAL B N 1
ATOM 5469 C CA . VAL B 1 308 ? 20.418 65.953 51.975 1.00 22.26 307 VAL B CA 1
ATOM 5470 C C . VAL B 1 308 ? 19.323 67.003 52.104 1.00 22.31 307 VAL B C 1
ATOM 5471 O O . VAL B 1 308 ? 18.205 66.709 52.584 1.00 21.80 307 VAL B O 1
ATOM 5475 N N . TRP B 1 309 ? 19.636 68.218 51.667 1.00 22.48 308 TRP B N 1
ATOM 5476 C CA . TRP B 1 309 ? 18.719 69.331 51.821 1.00 23.60 308 TRP B CA 1
ATOM 5477 C C . TRP B 1 309 ? 17.335 69.055 51.238 1.00 24.30 308 TRP B C 1
ATOM 5478 O O . TRP B 1 309 ? 16.353 69.543 51.773 1.00 25.46 308 TRP B O 1
ATOM 5489 N N . ASP B 1 310 ? 17.251 68.279 50.163 1.00 24.63 309 ASP B N 1
ATOM 5490 C CA . ASP B 1 310 ? 15.943 68.000 49.527 1.00 25.46 309 ASP B CA 1
ATOM 5491 C C . ASP B 1 310 ? 15.358 66.598 49.810 1.00 25.33 309 ASP B C 1
ATOM 5492 O O . ASP B 1 310 ? 14.452 66.169 49.119 1.00 26.51 309 ASP B O 1
ATOM 5497 N N . ALA B 1 311 ? 15.839 65.922 50.846 1.00 25.42 310 ALA B N 1
ATOM 5498 C CA . ALA B 1 311 ? 15.368 64.592 51.198 1.00 24.65 310 ALA B CA 1
ATOM 5499 C C . ALA B 1 311 ? 14.071 64.678 52.007 1.00 24.72 310 ALA B C 1
ATOM 5500 O O . ALA B 1 311 ? 13.758 65.730 52.554 1.00 24.59 310 ALA B O 1
ATOM 5502 N N . PRO B 1 312 ? 13.314 63.573 52.082 1.00 25.00 311 PRO B N 1
ATOM 5503 C CA . PRO B 1 312 ? 12.127 63.609 52.941 1.00 26.35 311 PRO B CA 1
ATOM 5504 C C . PRO B 1 312 ? 12.580 63.727 54.391 1.00 26.07 311 PRO B C 1
ATOM 5505 O O . PRO B 1 312 ? 13.653 63.219 54.726 1.00 28.00 311 PRO B O 1
ATOM 5509 N N . ARG B 1 313 ? 11.804 64.397 55.234 1.00 23.89 312 ARG B N 1
ATOM 5510 C CA . ARG B 1 313 ? 12.158 64.583 56.659 1.00 22.96 312 ARG B CA 1
ATOM 5511 C C . ARG B 1 313 ? 11.101 63.979 57.558 1.00 21.96 312 ARG B C 1
ATOM 5512 O O . ARG B 1 313 ? 9.903 64.256 57.377 1.00 22.76 312 ARG B O 1
ATOM 5520 N N . THR B 1 314 ? 11.525 63.155 58.510 1.00 21.02 313 THR B N 1
ATOM 5521 C CA . THR B 1 314 ? 10.603 62.594 59.499 1.00 20.37 313 THR B CA 1
ATOM 5522 C C . THR B 1 314 ? 11.039 62.847 60.958 1.00 19.98 313 THR B C 1
ATOM 5523 O O . THR B 1 314 ? 10.243 62.636 61.895 1.00 16.47 313 THR B O 1
ATOM 5527 N N . ASP B 1 315 ? 12.287 63.292 61.162 1.00 18.56 314 ASP B N 1
ATOM 5528 C CA . ASP B 1 315 ? 12.803 63.592 62.489 1.00 18.86 314 ASP B CA 1
ATOM 5529 C C . ASP B 1 315 ? 13.841 64.742 62.411 1.00 17.61 314 ASP B C 1
ATOM 5530 O O . ASP B 1 315 ? 14.154 65.227 61.325 1.00 16.94 314 ASP B O 1
ATOM 5535 N N . LEU B 1 316 ? 14.338 65.179 63.559 1.00 16.53 315 LEU B N 1
ATOM 5536 C CA . LEU B 1 316 ? 15.236 66.327 63.610 1.00 17.16 315 LEU B CA 1
ATOM 5537 C C . LEU B 1 316 ? 16.679 66.042 63.234 1.00 17.84 315 LEU B C 1
ATOM 5538 O O . LEU B 1 316 ? 17.445 66.976 63.041 1.00 19.17 315 LEU B O 1
ATOM 5543 N N . ILE B 1 317 ? 17.047 64.780 63.131 1.00 18.54 316 ILE B N 1
ATOM 5544 C CA . ILE B 1 317 ? 18.463 64.399 62.940 1.00 18.33 316 ILE B CA 1
ATOM 5545 C C . ILE B 1 317 ? 19.126 64.827 61.634 1.00 18.28 316 ILE B C 1
ATOM 5546 O O . ILE B 1 317 ? 18.594 64.628 60.547 1.00 15.87 316 ILE B O 1
ATOM 5551 N N . GLN B 1 318 ? 20.340 65.378 61.756 1.00 19.37 317 GLN B N 1
ATOM 5552 C CA . GLN B 1 318 ? 21.130 65.788 60.622 1.00 19.37 317 GLN B CA 1
ATOM 5553 C C . GLN B 1 318 ? 22.601 65.387 60.843 1.00 21.26 317 GLN B C 1
ATOM 5554 O O . GLN B 1 318 ? 23.240 65.936 61.728 1.00 21.54 317 GLN B O 1
ATOM 5560 N N . SER B 1 319 ? 23.105 64.436 60.045 1.00 22.61 318 SER B N 1
ATOM 5561 C CA . SER B 1 319 ? 24.519 63.974 60.115 1.00 24.66 318 SER B CA 1
ATOM 5562 C C . SER B 1 319 ? 25.330 64.747 59.108 1.00 25.59 318 SER B C 1
ATOM 5563 O O . SER B 1 319 ? 24.786 65.184 58.091 1.00 26.34 318 SER B O 1
ATOM 5566 N N . VAL B 1 320 ? 26.612 64.955 59.412 1.00 27.50 319 VAL B N 1
ATOM 5567 C CA . VAL B 1 320 ? 27.522 65.718 58.566 1.00 28.76 319 VAL B CA 1
ATOM 5568 C C . VAL B 1 320 ? 28.885 65.030 58.564 1.00 31.44 319 VAL B C 1
ATOM 5569 O O . VAL B 1 320 ? 29.812 65.472 59.270 1.00 32.25 319 VAL B O 1
ATOM 5571 N N . SER B 1 321 ? 28.985 63.976 57.737 1.00 31.68 320 SER B N 1
ATOM 5572 C CA . SER B 1 321 ? 30.166 63.082 57.608 1.00 30.61 320 SER B CA 1
ATOM 5573 C C . SER B 1 321 ? 31.482 63.656 57.102 1.00 31.33 320 SER B C 1
ATOM 5574 O O . SER B 1 321 ? 31.683 63.845 55.899 1.00 33.18 320 SER B O 1
ATOM 5577 N N . PHE B 1 322 ? 32.365 63.956 58.045 1.00 31.01 321 PHE B N 1
ATOM 5578 C CA . PHE B 1 322 ? 33.717 64.380 57.729 1.00 30.90 321 PHE B CA 1
ATOM 5579 C C . PHE B 1 322 ? 34.538 63.078 57.571 1.00 30.23 321 PHE B C 1
ATOM 5580 O O . PHE B 1 322 ? 35.411 63.021 56.728 1.00 30.66 321 PHE B O 1
ATOM 5588 N N . HIS B 1 323 ? 34.214 62.061 58.389 1.00 29.61 322 HIS B N 1
ATOM 5589 C CA . HIS B 1 323 ? 34.817 60.736 58.396 1.00 29.55 322 HIS B CA 1
ATOM 5590 C C . HIS B 1 323 ? 36.322 60.761 58.657 1.00 29.83 322 HIS B C 1
ATOM 5591 O O . HIS B 1 323 ? 37.082 60.264 57.827 1.00 29.34 322 HIS B O 1
ATOM 5593 N N . GLU B 1 326 ? 39.222 63.777 63.597 1.00 28.05 325 GLU B N 1
ATOM 5594 C CA . GLU B 1 326 ? 39.789 65.062 64.002 1.00 29.34 325 GLU B CA 1
ATOM 5595 C C . GLU B 1 326 ? 39.145 66.201 63.212 1.00 31.00 325 GLU B C 1
ATOM 5596 O O . GLU B 1 326 ? 38.565 67.118 63.811 1.00 31.51 325 GLU B O 1
ATOM 5598 N N . LYS B 1 327 ? 39.208 66.108 61.879 1.00 33.23 326 LYS B N 1
ATOM 5599 C CA . LYS B 1 327 ? 38.654 67.125 60.937 1.00 34.31 326 LYS B CA 1
ATOM 5600 C C . LYS B 1 327 ? 37.344 67.844 61.380 1.00 34.31 326 LYS B C 1
ATOM 5601 O O . LYS B 1 327 ? 37.172 69.043 61.134 1.00 36.19 326 LYS B O 1
ATOM 5611 N N . VAL B 1 329 ? 36.360 68.191 64.638 1.00 30.36 328 VAL B N 1
ATOM 5612 C CA . VAL B 1 329 ? 36.619 68.770 65.951 1.00 28.24 328 VAL B CA 1
ATOM 5613 C C . VAL B 1 329 ? 36.393 70.245 65.954 1.00 27.41 328 VAL B C 1
ATOM 5614 O O . VAL B 1 329 ? 35.652 70.750 66.800 1.00 30.15 328 VAL B O 1
ATOM 5616 N N . ALA B 1 330 ? 36.989 70.941 64.993 1.00 25.37 329 ALA B N 1
ATOM 5617 C CA . ALA B 1 330 ? 36.816 72.398 64.900 1.00 26.00 329 ALA B CA 1
ATOM 5618 C C . ALA B 1 330 ? 35.344 72.831 64.619 1.00 27.58 329 ALA B C 1
ATOM 5619 O O . ALA B 1 330 ? 35.039 74.006 64.785 1.00 29.35 329 ALA B O 1
ATOM 5621 N N . PHE B 1 331 ? 34.464 71.894 64.221 1.00 28.67 330 PHE B N 1
ATOM 5622 C CA . PHE B 1 331 ? 33.041 72.168 63.925 1.00 29.49 330 PHE B CA 1
ATOM 5623 C C . PHE B 1 331 ? 32.086 71.782 65.092 1.00 30.47 330 PHE B C 1
ATOM 5624 O O . PHE B 1 331 ? 31.132 72.520 65.356 1.00 32.37 330 PHE B O 1
ATOM 5632 N N . ALA B 1 332 ? 32.300 70.650 65.771 1.00 29.58 331 ALA B N 1
ATOM 5633 C CA . ALA B 1 332 ? 31.442 70.305 66.925 1.00 28.29 331 ALA B CA 1
ATOM 5634 C C . ALA B 1 332 ? 31.727 71.292 68.063 1.00 28.28 331 ALA B C 1
ATOM 5635 O O . ALA B 1 332 ? 30.796 71.805 68.735 1.00 27.98 331 ALA B O 1
ATOM 5637 N N . GLN B 1 333 ? 33.015 71.582 68.256 1.00 25.75 332 GLN B N 1
ATOM 5638 C CA . GLN B 1 333 ? 33.439 72.554 69.262 1.00 23.22 332 GLN B CA 1
ATOM 5639 C C . GLN B 1 333 ? 33.002 73.944 68.832 1.00 21.41 332 GLN B C 1
ATOM 5640 O O . GLN B 1 333 ? 32.808 74.835 69.671 1.00 24.02 332 GLN B O 1
ATOM 5646 N N . ALA B 1 334 ? 32.907 74.149 67.524 1.00 18.36 333 ALA B N 1
ATOM 5647 C CA . ALA B 1 334 ? 32.415 75.390 66.949 1.00 17.74 333 ALA B CA 1
ATOM 5648 C C . ALA B 1 334 ? 30.894 75.607 67.275 1.00 17.52 333 ALA B C 1
ATOM 5649 O O . ALA B 1 334 ? 30.443 76.722 67.420 1.00 17.20 333 ALA B O 1
ATOM 5651 N N . ILE B 1 335 ? 30.137 74.526 67.359 1.00 19.16 334 ILE B N 1
ATOM 5652 C CA . ILE B 1 335 ? 28.684 74.608 67.690 1.00 20.36 334 ILE B CA 1
ATOM 5653 C C . ILE B 1 335 ? 28.525 75.037 69.151 1.00 22.77 334 ILE B C 1
ATOM 5654 O O . ILE B 1 335 ? 27.829 76.034 69.423 1.00 23.74 334 ILE B O 1
ATOM 5659 N N . GLN B 1 336 ? 29.224 74.355 70.068 1.00 24.64 335 GLN B N 1
ATOM 5660 C CA . GLN B 1 336 ? 29.242 74.753 71.491 1.00 26.02 335 GLN B CA 1
ATOM 5661 C C . GLN B 1 336 ? 29.593 76.255 71.564 1.00 24.76 335 GLN B C 1
ATOM 5662 O O . GLN B 1 336 ? 28.857 77.041 72.165 1.00 25.57 335 GLN B O 1
ATOM 5668 N N . ALA B 1 337 ? 30.665 76.651 70.882 1.00 21.76 336 ALA B N 1
ATOM 5669 C CA . ALA B 1 337 ? 31.101 78.058 70.863 1.00 20.94 336 ALA B CA 1
ATOM 5670 C C . ALA B 1 337 ? 30.092 79.053 70.274 1.00 20.20 336 ALA B C 1
ATOM 5671 O O . ALA B 1 337 ? 30.291 80.237 70.407 1.00 21.40 336 ALA B O 1
ATOM 5673 N N . ALA B 1 338 ? 29.046 78.581 69.595 1.00 20.66 337 ALA B N 1
ATOM 5674 C CA . ALA B 1 338 ? 27.970 79.445 69.062 1.00 19.24 337 ALA B CA 1
ATOM 5675 C C . ALA B 1 338 ? 26.685 79.198 69.831 1.00 18.14 337 ALA B C 1
ATOM 5676 O O . ALA B 1 338 ? 25.571 79.460 69.320 1.00 16.48 337 ALA B O 1
ATOM 5678 N N . SER B 1 339 ? 26.834 78.698 71.063 1.00 18.11 338 SER B N 1
ATOM 5679 C CA . SER B 1 339 ? 25.697 78.407 71.925 1.00 17.04 338 SER B CA 1
ATOM 5680 C C . SER B 1 339 ? 25.590 79.449 73.041 1.00 16.41 338 SER B C 1
ATOM 5681 O O . SER B 1 339 ? 26.582 80.089 73.410 1.00 16.08 338 SER B O 1
ATOM 5684 N N . PRO B 1 340 ? 24.367 79.650 73.571 1.00 15.61 339 PRO B N 1
ATOM 5685 C CA . PRO B 1 340 ? 24.179 80.631 74.648 1.00 15.18 339 PRO B CA 1
ATOM 5686 C C . PRO B 1 340 ? 24.738 80.287 76.024 1.00 13.00 339 PRO B C 1
ATOM 5687 O O . PRO B 1 340 ? 25.079 81.190 76.763 1.00 14.81 339 PRO B O 1
ATOM 5691 N N . VAL B 1 341 ? 24.801 79.013 76.385 1.00 12.96 340 VAL B N 1
ATOM 5692 C CA . VAL B 1 341 ? 25.233 78.606 77.714 1.00 13.24 340 VAL B CA 1
ATOM 5693 C C . VAL B 1 341 ? 26.592 77.847 77.640 1.00 15.75 340 VAL B C 1
ATOM 5694 O O . VAL B 1 341 ? 26.788 76.979 76.802 1.00 16.72 340 VAL B O 1
ATOM 5698 N N . ASN B 1 342 ? 27.507 78.184 78.525 1.00 17.17 341 ASN B N 1
ATOM 5699 C CA . ASN B 1 342 ? 28.825 77.535 78.573 1.00 16.62 341 ASN B CA 1
ATOM 5700 C C . ASN B 1 342 ? 29.487 77.479 77.198 1.00 17.38 341 ASN B C 1
ATOM 5701 O O . ASN B 1 342 ? 30.040 76.435 76.805 1.00 20.04 341 ASN B O 1
ATOM 5706 N N . ALA B 1 343 ? 29.409 78.571 76.452 1.00 16.20 342 ALA B N 1
ATOM 5707 C CA . ALA B 1 343 ? 30.007 78.648 75.119 1.00 18.39 342 ALA B CA 1
ATOM 5708 C C . ALA B 1 343 ? 31.574 78.578 75.218 1.00 20.11 342 ALA B C 1
ATOM 5709 O O . ALA B 1 343 ? 32.236 78.189 74.260 1.00 20.76 342 ALA B O 1
ATOM 5711 N N . HIS B 1 344 ? 32.114 78.925 76.389 1.00 21.21 343 HIS B N 1
ATOM 5712 C CA . HIS B 1 344 ? 33.579 78.891 76.694 1.00 23.01 343 HIS B CA 1
ATOM 5713 C C . HIS B 1 344 ? 34.095 77.517 77.171 1.00 23.75 343 HIS B C 1
ATOM 5714 O O . HIS B 1 344 ? 35.302 77.341 77.320 1.00 26.41 343 HIS B O 1
ATOM 5721 N N . VAL B 1 345 ? 33.208 76.549 77.377 1.00 24.64 344 VAL B N 1
ATOM 5722 C CA . VAL B 1 345 ? 33.586 75.200 77.799 1.00 25.97 344 VAL B CA 1
ATOM 5723 C C . VAL B 1 345 ? 33.607 74.276 76.559 1.00 28.92 344 VAL B C 1
ATOM 5724 O O . VAL B 1 345 ? 32.602 73.631 76.249 1.00 28.35 344 VAL B O 1
ATOM 5728 N N . LEU B 1 346 ? 34.766 74.237 75.868 1.00 31.01 345 LEU B N 1
ATOM 5729 C CA . LEU B 1 346 ? 34.980 73.455 74.624 1.00 31.94 345 LEU B CA 1
ATOM 5730 C C . LEU B 1 346 ? 34.949 71.944 74.876 1.00 33.71 345 LEU B C 1
ATOM 5731 O O . LEU B 1 346 ? 35.887 71.418 75.475 1.00 34.57 345 LEU B O 1
ATOM 5733 N N . PRO B 1 347 ? 33.912 71.224 74.371 1.00 34.72 346 PRO B N 1
ATOM 5734 C CA . PRO B 1 347 ? 33.810 69.776 74.696 1.00 35.44 346 PRO B CA 1
ATOM 5735 C C . PRO B 1 347 ? 34.881 68.842 74.108 1.00 36.38 346 PRO B C 1
ATOM 5736 O O . PRO B 1 347 ? 35.732 69.261 73.308 1.00 36.68 346 PRO B O 1
ATOM 5740 N N . ILE B 1 348 ? 34.846 67.596 74.583 1.00 36.55 347 ILE B N 1
ATOM 5741 C CA . ILE B 1 348 ? 35.741 66.534 74.130 1.00 36.86 347 ILE B CA 1
ATOM 5742 C C . ILE B 1 348 ? 35.048 65.179 74.363 1.00 37.65 347 ILE B C 1
ATOM 5743 O O . ILE B 1 348 ? 33.946 65.120 74.930 1.00 38.15 347 ILE B O 1
ATOM 5745 N N . GLY B 1 349 ? 35.674 64.101 73.904 1.00 38.35 348 GLY B N 1
ATOM 5746 C CA . GLY B 1 349 ? 35.123 62.750 74.070 1.00 38.77 348 GLY B CA 1
ATOM 5747 C C . GLY B 1 349 ? 35.169 62.310 75.525 1.00 39.33 348 GLY B C 1
ATOM 5748 O O . GLY B 1 349 ? 36.218 62.435 76.171 1.00 39.16 348 GLY B O 1
ATOM 5749 N N . ALA B 1 350 ? 34.040 61.817 76.047 1.00 39.59 349 ALA B N 1
ATOM 5750 C CA . ALA B 1 350 ? 33.963 61.369 77.447 1.00 40.59 349 ALA B CA 1
ATOM 5751 C C . ALA B 1 350 ? 32.824 60.382 77.716 1.00 41.97 349 ALA B C 1
ATOM 5752 O O . ALA B 1 350 ? 31.990 60.134 76.841 1.00 41.81 349 ALA B O 1
ATOM 5754 N N . TYR B 1 351 ? 32.785 59.849 78.945 1.00 43.41 350 TYR B N 1
ATOM 5755 C CA . TYR B 1 351 ? 31.757 58.871 79.373 1.00 43.88 350 TYR B CA 1
ATOM 5756 C C . TYR B 1 351 ? 30.334 59.414 79.314 1.00 45.73 350 TYR B C 1
ATOM 5757 O O . TYR B 1 351 ? 30.017 60.414 79.972 1.00 46.65 350 TYR B O 1
ATOM 5764 N N . PRO B 1 353 ? 26.787 58.020 80.131 1.00 49.25 352 PRO B N 1
ATOM 5765 C CA . PRO B 1 353 ? 26.024 56.930 80.773 1.00 48.55 352 PRO B CA 1
ATOM 5766 C C . PRO B 1 353 ? 24.924 56.267 79.912 1.00 47.65 352 PRO B C 1
ATOM 5767 O O . PRO B 1 353 ? 23.947 56.918 79.508 1.00 47.51 352 PRO B O 1
ATOM 5771 N N . GLY B 1 354 ? 25.124 54.969 79.656 1.00 45.86 353 GLY B N 1
ATOM 5772 C CA . GLY B 1 354 ? 24.250 54.142 78.816 1.00 44.07 353 GLY B CA 1
ATOM 5773 C C . GLY B 1 354 ? 24.800 53.895 77.411 1.00 42.50 353 GLY B C 1
ATOM 5774 O O . GLY B 1 354 ? 24.087 53.360 76.561 1.00 42.16 353 GLY B O 1
ATOM 5775 N N . TYR B 1 355 ? 26.072 54.268 77.185 1.00 40.13 354 TYR B N 1
ATOM 5776 C CA . TYR B 1 355 ? 26.760 54.127 75.909 1.00 37.79 354 TYR B CA 1
ATOM 5777 C C . TYR B 1 355 ? 28.163 53.600 76.195 1.00 36.33 354 TYR B C 1
ATOM 5778 O O . TYR B 1 355 ? 28.848 54.116 77.088 1.00 35.77 354 TYR B O 1
ATOM 5780 N N . GLU B 1 356 ? 28.574 52.566 75.455 1.00 34.77 355 GLU B N 1
ATOM 5781 C CA . GLU B 1 356 ? 29.897 51.950 75.622 1.00 33.88 355 GLU B CA 1
ATOM 5782 C C . GLU B 1 356 ? 31.044 52.771 75.002 1.00 33.43 355 GLU B C 1
ATOM 5783 O O . GLU B 1 356 ? 32.171 52.714 75.521 1.00 35.11 355 GLU B O 1
ATOM 5785 N N . ASP B 1 357 ? 30.790 53.520 73.919 1.00 32.21 356 ASP B N 1
ATOM 5786 C CA . ASP B 1 357 ? 31.853 54.324 73.270 1.00 32.52 356 ASP B CA 1
ATOM 5787 C C . ASP B 1 357 ? 32.240 55.528 74.125 1.00 32.54 356 ASP B C 1
ATOM 5788 O O . ASP B 1 357 ? 31.359 56.234 74.611 1.00 33.16 356 ASP B O 1
ATOM 5790 N N . ILE B 1 360 ? 32.537 64.169 70.865 1.00 37.44 359 ILE B N 1
ATOM 5791 C CA . ILE B 1 360 ? 32.555 65.515 71.422 1.00 37.31 359 ILE B CA 1
ATOM 5792 C C . ILE B 1 360 ? 31.138 66.101 71.412 1.00 37.90 359 ILE B C 1
ATOM 5793 O O . ILE B 1 360 ? 30.739 66.746 70.433 1.00 38.77 359 ILE B O 1
ATOM 5800 N N . ALA B 1 362 ? 28.395 68.636 71.894 1.00 31.48 361 ALA B N 1
ATOM 5801 C CA . ALA B 1 362 ? 28.167 70.090 71.996 1.00 28.91 361 ALA B CA 1
ATOM 5802 C C . ALA B 1 362 ? 26.799 70.213 72.631 1.00 27.68 361 ALA B C 1
ATOM 5803 O O . ALA B 1 362 ? 25.802 69.820 72.022 1.00 27.89 361 ALA B O 1
ATOM 5805 N N . ALA B 1 363 ? 26.765 70.747 73.852 1.00 25.98 362 ALA B N 1
ATOM 5806 C CA . ALA B 1 363 ? 25.558 70.901 74.620 1.00 23.36 362 ALA B CA 1
ATOM 5807 C C . ALA B 1 363 ? 25.522 72.208 75.439 1.00 21.84 362 ALA B C 1
ATOM 5808 O O . ALA B 1 363 ? 25.337 72.163 76.656 1.00 23.72 362 ALA B O 1
ATOM 5810 N N . GLY B 1 364 ? 25.690 73.360 74.787 1.00 17.85 363 GLY B N 1
ATOM 5811 C CA . GLY B 1 364 ? 25.586 74.662 75.483 1.00 16.26 363 GLY B CA 1
ATOM 5812 C C . GLY B 1 364 ? 24.089 75.063 75.520 1.00 15.31 363 GLY B C 1
ATOM 5813 O O . GLY B 1 364 ? 23.648 75.910 74.745 1.00 13.88 363 GLY B O 1
ATOM 5814 N N . THR B 1 365 ? 23.363 74.489 76.467 1.00 15.24 364 THR B N 1
ATOM 5815 C CA . THR B 1 365 ? 21.886 74.640 76.583 1.00 16.88 364 THR B CA 1
ATOM 5816 C C . THR B 1 365 ? 21.328 75.112 77.939 1.00 16.63 364 THR B C 1
ATOM 5817 O O . THR B 1 365 ? 21.963 74.992 78.976 1.00 17.25 364 THR B O 1
ATOM 5821 N N . PHE B 1 366 ? 20.092 75.627 77.908 1.00 16.61 365 PHE B N 1
ATOM 5822 C CA . PHE B 1 366 ? 19.384 76.083 79.111 1.00 14.65 365 PHE B CA 1
ATOM 5823 C C . PHE B 1 366 ? 19.056 74.936 80.039 1.00 14.59 365 PHE B C 1
ATOM 5824 O O . PHE B 1 366 ? 19.129 75.077 81.260 1.00 14.67 365 PHE B O 1
ATOM 5832 N N . ILE B 1 367 ? 18.727 73.798 79.435 1.00 16.55 366 ILE B N 1
ATOM 5833 C CA A ILE B 1 367 ? 18.357 72.583 80.136 0.67 17.78 366 ILE B CA 1
ATOM 5834 C CA B ILE B 1 367 ? 18.345 72.577 80.135 0.33 17.49 366 ILE B CA 1
ATOM 5835 C C . ILE B 1 367 ? 19.383 71.528 79.824 1.00 18.64 366 ILE B C 1
ATOM 5836 O O . ILE B 1 367 ? 19.691 71.310 78.647 1.00 18.63 366 ILE B O 1
ATOM 5845 N N . GLN B 1 368 ? 19.906 70.895 80.885 1.00 21.28 367 GLN B N 1
ATOM 5846 C CA . GLN B 1 368 ? 20.965 69.881 80.800 1.00 22.77 367 GLN B CA 1
ATOM 5847 C C . GLN B 1 368 ? 20.621 68.692 79.913 1.00 22.69 367 GLN B C 1
ATOM 5848 O O . GLN B 1 368 ? 19.702 67.910 80.201 1.00 23.39 367 GLN B O 1
ATOM 5854 N N . GLY B 1 369 ? 21.360 68.572 78.819 1.00 21.94 368 GLY B N 1
ATOM 5855 C CA . GLY B 1 369 ? 21.158 67.486 77.866 1.00 20.56 368 GLY B CA 1
ATOM 5856 C C . GLY B 1 369 ? 19.973 67.628 76.939 1.00 19.15 368 GLY B C 1
ATOM 5857 O O . GLY B 1 369 ? 19.722 66.711 76.173 1.00 16.79 368 GLY B O 1
ATOM 5858 N N . ALA B 1 370 ? 19.262 68.762 76.966 1.00 19.61 369 ALA B N 1
ATOM 5859 C CA . ALA B 1 370 ? 18.065 68.914 76.118 1.00 21.39 369 ALA B CA 1
ATOM 5860 C C . ALA B 1 370 ? 18.607 69.015 74.714 1.00 22.95 369 ALA B C 1
ATOM 5861 O O . ALA B 1 370 ? 19.706 69.570 74.523 1.00 23.06 369 ALA B O 1
ATOM 5863 N N . SER B 1 371 ? 17.901 68.424 73.756 1.00 21.18 370 SER B N 1
ATOM 5864 C CA . SER B 1 371 ? 18.381 68.410 72.361 1.00 21.31 370 SER B CA 1
ATOM 5865 C C . SER B 1 371 ? 17.403 68.988 71.325 1.00 20.43 370 SER B C 1
ATOM 5866 O O . SER B 1 371 ? 17.620 68.818 70.114 1.00 20.19 370 SER B O 1
ATOM 5869 N N . LEU B 1 372 ? 16.307 69.607 71.788 1.00 19.88 371 LEU B N 1
ATOM 5870 C CA . LEU B 1 372 ? 15.445 70.389 70.888 1.00 19.56 371 LEU B CA 1
ATOM 5871 C C . LEU B 1 372 ? 16.217 71.722 70.764 1.00 19.98 371 LEU B C 1
ATOM 5872 O O . LEU B 1 372 ? 15.984 72.477 69.835 1.00 22.40 371 LEU B O 1
ATOM 5877 N N . GLU B 1 373 ? 17.124 72.001 71.711 1.00 21.14 372 GLU B N 1
ATOM 5878 C CA . GLU B 1 373 ? 18.055 73.146 71.657 1.00 21.21 372 GLU B CA 1
ATOM 5879 C C . GLU B 1 373 ? 19.233 72.705 70.774 1.00 22.39 372 GLU B C 1
ATOM 5880 O O . GLU B 1 373 ? 19.485 71.505 70.613 1.00 21.31 372 GLU B O 1
ATOM 5886 N N . LEU B 1 374 ? 19.966 73.669 70.227 1.00 22.39 373 LEU B N 1
ATOM 5887 C CA . LEU B 1 374 ? 21.052 73.364 69.301 1.00 22.22 373 LEU B CA 1
ATOM 5888 C C . LEU B 1 374 ? 22.129 72.558 70.003 1.00 21.53 373 LEU B C 1
ATOM 5889 O O . LEU B 1 374 ? 22.669 73.014 71.009 1.00 20.27 373 LEU B O 1
ATOM 5894 N N . THR B 1 375 ? 22.361 71.348 69.484 1.00 23.41 374 THR B N 1
ATOM 5895 C CA . THR B 1 375 ? 23.350 70.394 69.990 1.00 27.83 374 THR B CA 1
ATOM 5896 C C . THR B 1 375 ? 24.134 69.740 68.827 1.00 30.20 374 THR B C 1
ATOM 5897 O O . THR B 1 375 ? 23.692 69.766 67.678 1.00 28.67 374 THR B O 1
ATOM 5901 N N . ALA B 1 376 ? 25.307 69.184 69.126 1.00 33.57 375 ALA B N 1
ATOM 5902 C CA . ALA B 1 376 ? 26.128 68.512 68.103 1.00 36.12 375 ALA B CA 1
ATOM 5903 C C . ALA B 1 376 ? 27.054 67.450 68.718 1.00 39.15 375 ALA B C 1
ATOM 5904 O O . ALA B 1 376 ? 28.042 67.808 69.366 1.00 38.97 375 ALA B O 1
ATOM 5906 N N . ASP B 1 377 ? 26.758 66.166 68.457 1.00 41.10 376 ASP B N 1
ATOM 5907 C CA . ASP B 1 377 ? 27.505 65.009 69.010 1.00 41.90 376 ASP B CA 1
ATOM 5908 C C . ASP B 1 377 ? 27.897 63.930 67.962 1.00 42.91 376 ASP B C 1
ATOM 5909 O O . ASP B 1 377 ? 27.045 63.508 67.164 1.00 41.79 376 ASP B O 1
ATOM 5914 N N . GLY B 1 378 ? 29.179 63.504 67.955 1.00 42.73 377 GLY B N 1
ATOM 5915 C CA . GLY B 1 378 ? 29.666 62.469 67.007 1.00 42.20 377 GLY B CA 1
ATOM 5916 C C . GLY B 1 378 ? 31.110 61.983 67.170 1.00 42.29 377 GLY B C 1
ATOM 5917 O O . GLY B 1 378 ? 31.844 61.763 66.174 1.00 41.64 377 GLY B O 1
ATOM 5918 N N . GLN B 1 385 ? 31.531 62.634 61.043 1.00 28.23 384 GLN B N 1
ATOM 5919 C CA . GLN B 1 385 ? 30.065 62.483 61.145 1.00 28.21 384 GLN B CA 1
ATOM 5920 C C . GLN B 1 385 ? 29.520 62.936 62.489 1.00 28.08 384 GLN B C 1
ATOM 5921 O O . GLN B 1 385 ? 29.353 62.133 63.423 1.00 28.74 384 GLN B O 1
ATOM 5927 N N . LEU B 1 386 ? 29.220 64.233 62.539 1.00 27.50 385 LEU B N 1
ATOM 5928 C CA . LEU B 1 386 ? 28.696 64.906 63.689 1.00 26.97 385 LEU B CA 1
ATOM 5929 C C . LEU B 1 386 ? 27.190 64.958 63.479 1.00 28.72 385 LEU B C 1
ATOM 5930 O O . LEU B 1 386 ? 26.759 65.400 62.403 1.00 31.01 385 LEU B O 1
ATOM 5935 N N . TYR B 1 387 ? 26.395 64.459 64.429 1.00 27.30 386 TYR B N 1
ATOM 5936 C CA . TYR B 1 387 ? 24.919 64.566 64.335 1.00 25.90 386 TYR B CA 1
ATOM 5937 C C . TYR B 1 387 ? 24.540 65.926 64.940 1.00 26.16 386 TYR B C 1
ATOM 5938 O O . TYR B 1 387 ? 24.488 66.049 66.178 1.00 26.16 386 TYR B O 1
ATOM 5947 N N . VAL B 1 388 ? 24.307 66.921 64.058 1.00 24.63 387 VAL B N 1
ATOM 5948 C CA . VAL B 1 388 ? 24.008 68.318 64.416 1.00 24.14 387 VAL B CA 1
ATOM 5949 C C . VAL B 1 388 ? 22.519 68.670 64.279 1.00 26.03 387 VAL B C 1
ATOM 5950 O O . VAL B 1 388 ? 22.067 69.052 63.196 1.00 28.03 387 VAL B O 1
ATOM 5954 N N . GLN B 1 389 ? 21.787 68.594 65.386 1.00 26.24 388 GLN B N 1
ATOM 5955 C CA . GLN B 1 389 ? 20.337 68.836 65.396 1.00 25.07 388 GLN B CA 1
ATOM 5956 C C . GLN B 1 389 ? 19.885 69.871 66.423 1.00 24.10 388 GLN B C 1
ATOM 5957 O O . GLN B 1 389 ? 20.687 70.384 67.210 1.00 23.38 388 GLN B O 1
ATOM 5963 N N . GLY B 1 390 ? 18.582 70.171 66.406 1.00 21.33 389 GLY B N 1
ATOM 5964 C CA . GLY B 1 390 ? 18.007 71.108 67.342 1.00 20.24 389 GLY B CA 1
ATOM 5965 C C . GLY B 1 390 ? 18.201 72.559 66.968 1.00 18.94 389 GLY B C 1
ATOM 5966 O O . GLY B 1 390 ? 18.687 72.857 65.892 1.00 20.51 389 GLY B O 1
ATOM 5967 N N . GLY B 1 391 ? 17.816 73.447 67.889 1.00 18.94 390 GLY B N 1
ATOM 5968 C CA . GLY B 1 391 ? 17.898 74.903 67.748 1.00 18.09 390 GLY B CA 1
ATOM 5969 C C . GLY B 1 391 ? 16.509 75.456 68.037 1.00 18.45 390 GLY B C 1
ATOM 5970 O O . GLY B 1 391 ? 15.585 75.168 67.288 1.00 18.92 390 GLY B O 1
ATOM 5971 N N . LEU B 1 392 ? 16.350 76.237 69.102 1.00 19.07 391 LEU B N 1
ATOM 5972 C CA . LEU B 1 392 ? 15.006 76.766 69.455 1.00 20.85 391 LEU B CA 1
ATOM 5973 C C . LEU B 1 392 ? 14.496 77.837 68.500 1.00 18.96 391 LEU B C 1
ATOM 5974 O O . LEU B 1 392 ? 13.296 78.132 68.494 1.00 20.26 391 LEU B O 1
ATOM 5979 N N . THR B 1 393 ? 15.406 78.446 67.739 1.00 18.30 392 THR B N 1
ATOM 5980 C CA . THR B 1 393 ? 15.063 79.443 66.728 1.00 18.04 392 THR B CA 1
ATOM 5981 C C . THR B 1 393 ? 15.827 79.162 65.454 1.00 18.20 392 THR B C 1
ATOM 5982 O O . THR B 1 393 ? 17.001 78.774 65.502 1.00 17.59 392 THR B O 1
ATOM 5986 N N . TYR B 1 394 ? 15.174 79.384 64.310 1.00 18.26 393 TYR B N 1
ATOM 5987 C CA . TYR B 1 394 ? 15.831 79.198 63.029 1.00 19.02 393 TYR B CA 1
ATOM 5988 C C . TYR B 1 394 ? 17.048 80.139 62.925 1.00 19.17 393 TYR B C 1
ATOM 5989 O O . TYR B 1 394 ? 18.090 79.751 62.401 1.00 18.01 393 TYR B O 1
ATOM 5998 N N . GLU B 1 395 ? 16.918 81.331 63.512 1.00 19.20 394 GLU B N 1
ATOM 5999 C CA . GLU B 1 395 ? 17.970 82.340 63.531 1.00 17.93 394 GLU B CA 1
ATOM 6000 C C . GLU B 1 395 ? 19.242 81.847 64.198 1.00 17.90 394 GLU B C 1
ATOM 6001 O O . GLU B 1 395 ? 20.340 82.065 63.664 1.00 17.37 394 GLU B O 1
ATOM 6007 N N . HIS B 1 396 ? 19.096 81.222 65.370 1.00 17.40 395 HIS B N 1
ATOM 6008 C CA . HIS B 1 396 ? 20.245 80.715 66.122 1.00 17.50 395 HIS B CA 1
ATOM 6009 C C . HIS B 1 396 ? 21.013 79.661 65.323 1.00 16.73 395 HIS B C 1
ATOM 6010 O O . HIS B 1 396 ? 22.262 79.666 65.274 1.00 14.72 395 HIS B O 1
ATOM 6017 N N . ILE B 1 397 ? 20.255 78.811 64.665 1.00 15.58 396 ILE B N 1
ATOM 6018 C CA . ILE B 1 397 ? 20.816 77.735 63.861 1.00 17.56 396 ILE B CA 1
ATOM 6019 C C . ILE B 1 397 ? 21.592 78.337 62.688 1.00 19.28 396 ILE B C 1
ATOM 6020 O O . ILE B 1 397 ? 22.730 77.938 62.466 1.00 18.49 396 ILE B O 1
ATOM 6025 N N . LYS B 1 398 ? 21.012 79.316 61.985 1.00 18.33 397 LYS B N 1
ATOM 6026 C CA . LYS B 1 398 ? 21.725 79.957 60.869 1.00 18.92 397 LYS B CA 1
ATOM 6027 C C . LYS B 1 398 ? 23.016 80.622 61.313 1.00 18.26 397 LYS B C 1
ATOM 6028 O O . LYS B 1 398 ? 24.042 80.491 60.639 1.00 17.77 397 LYS B O 1
ATOM 6034 N N . ILE B 1 399 ? 22.977 81.299 62.454 1.00 18.08 398 ILE B N 1
ATOM 6035 C CA . ILE B 1 399 ? 24.163 81.975 62.960 1.00 17.90 398 ILE B CA 1
ATOM 6036 C C . ILE B 1 399 ? 25.253 80.985 63.372 1.00 17.86 398 ILE B C 1
ATOM 6037 O O . ILE B 1 399 ? 26.448 81.153 63.006 1.00 17.17 398 ILE B O 1
ATOM 6042 N N . ALA B 1 400 ? 24.851 80.007 64.178 1.00 17.16 399 ALA B N 1
ATOM 6043 C CA . ALA B 1 400 ? 25.755 78.991 64.677 1.00 18.37 399 ALA B CA 1
ATOM 6044 C C . ALA B 1 400 ? 26.381 78.194 63.528 1.00 20.05 399 ALA B C 1
ATOM 6045 O O . ALA B 1 400 ? 27.602 78.076 63.471 1.00 17.44 399 ALA B O 1
ATOM 6047 N N . VAL B 1 401 ? 25.565 77.717 62.591 1.00 20.70 400 VAL B N 1
ATOM 6048 C CA . VAL B 1 401 ? 26.101 76.928 61.458 1.00 22.12 400 VAL B CA 1
ATOM 6049 C C . VAL B 1 401 ? 27.037 77.729 60.531 1.00 22.48 400 VAL B C 1
ATOM 6050 O O . VAL B 1 401 ? 28.108 77.224 60.137 1.00 23.64 400 VAL B O 1
ATOM 6054 N N . THR B 1 402 ? 26.665 78.971 60.239 1.00 22.29 401 THR B N 1
ATOM 6055 C CA . THR B 1 402 ? 27.471 79.869 59.414 1.00 22.75 401 THR B CA 1
ATOM 6056 C C . THR B 1 402 ? 28.847 80.102 60.046 1.00 24.54 401 THR B 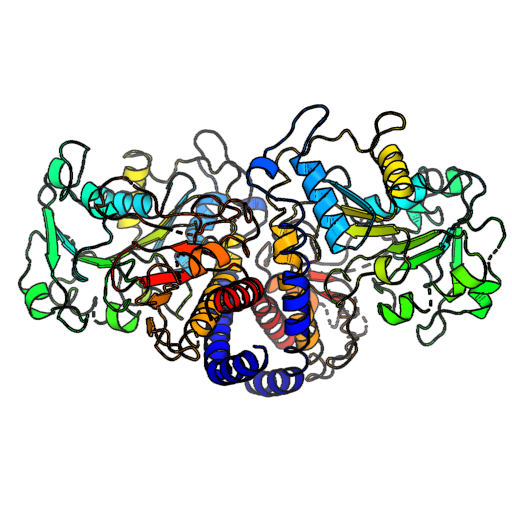C 1
ATOM 6057 O O . THR B 1 402 ? 29.847 80.125 59.343 1.00 25.06 401 THR B O 1
ATOM 6061 N N . ARG B 1 403 ? 28.872 80.288 61.365 1.00 24.67 402 ARG B N 1
ATOM 6062 C CA . ARG B 1 403 ? 30.111 80.489 62.109 1.00 25.05 402 ARG B CA 1
ATOM 6063 C C . ARG B 1 403 ? 30.931 79.184 62.170 1.00 26.14 402 ARG B C 1
ATOM 6064 O O . ARG B 1 403 ? 32.132 79.204 61.950 1.00 26.50 402 ARG B O 1
ATOM 6072 N N . ALA B 1 404 ? 30.283 78.057 62.438 1.00 26.94 403 ALA B N 1
ATOM 6073 C CA . ALA B 1 404 ? 30.978 76.766 62.488 1.00 29.33 403 ALA B CA 1
ATOM 6074 C C . ALA B 1 404 ? 31.649 76.415 61.136 1.00 32.18 403 ALA B C 1
ATOM 6075 O O . ALA B 1 404 ? 32.823 75.966 61.107 1.00 34.03 403 ALA B O 1
ATOM 6077 N N . ILE B 1 405 ? 30.924 76.634 60.032 1.00 32.49 404 ILE B N 1
ATOM 6078 C CA . ILE B 1 405 ? 31.458 76.422 58.678 1.00 33.28 404 ILE B CA 1
ATOM 6079 C C . ILE B 1 405 ? 32.635 77.357 58.423 1.00 34.69 404 ILE B C 1
ATOM 6080 O O . ILE B 1 405 ? 33.680 76.921 57.919 1.00 34.06 404 ILE B O 1
ATOM 6085 N N . GLN B 1 406 ? 32.467 78.632 58.801 1.00 36.00 405 GLN B N 1
ATOM 6086 C CA . GLN B 1 406 ? 33.506 79.667 58.649 1.00 36.84 405 GLN B CA 1
ATOM 6087 C C . GLN B 1 406 ? 34.819 79.346 59.396 1.00 38.50 405 GLN B C 1
ATOM 6088 O O . GLN B 1 406 ? 35.801 80.070 59.230 1.00 39.65 405 GLN B O 1
ATOM 6090 N N . LYS B 1 407 ? 34.806 78.303 60.236 1.00 39.82 406 LYS B N 1
ATOM 6091 C CA . LYS B 1 407 ? 35.969 77.795 60.949 1.00 40.38 406 LYS B CA 1
ATOM 6092 C C . LYS B 1 407 ? 36.567 76.653 60.144 1.00 41.22 406 LYS B C 1
ATOM 6093 O O . LYS B 1 407 ? 37.770 76.643 59.885 1.00 42.23 406 LYS B O 1
ATOM 6095 N N . ILE B 1 408 ? 35.726 75.688 59.758 1.00 41.81 407 ILE B N 1
ATOM 6096 C CA . ILE B 1 408 ? 36.156 74.528 58.963 1.00 42.09 407 ILE B CA 1
ATOM 6097 C C . ILE B 1 408 ? 36.259 74.859 57.466 1.00 42.69 407 ILE B C 1
ATOM 6098 O O . ILE B 1 408 ? 36.970 75.793 57.047 1.00 42.66 407 ILE B O 1
#

Sequence (781 aa):
IQAIRKKVETQIDDLQNKTDEIAEFNQAKVLDAFQENKVSSDFHFHPSTGYGYDDEGRDTLERVYATVFKTEAALVRPQIISGTHAISTVLFGILRPDDELLYITGQPYDTLEEIVGIRKQGQGSLKDFHIGYSSVPLLENGDVDFPRIAKKTPKTKIGIQRSRGYADRPSFTIEKIKEIVFVKKNINPEVIIVFVDNCYGEFVEYQEPPEVGADIIAGSLINPGGGLAKTGGYIAGKEALVDLCGYRLTTPGIGREAGASLYSLLEYQGFFLAPHVTAQAIKGARFTAALAEFGVEADPVWDAPRTDLIQSVSFHNKEKVAFAQAIQQAASPVNAHVLPIGAYPGYEDDVIAAGTFIIQGASLELTADGPIIREPYQLYVQGGLTYEHIKIAVTRAIQKIVIQAIRKKVETQIDDDLQNNKTDEIAEFNQAKKVLLDAFQQENKVSSDFHFHPSTGYGYDDEGRDTLERVYATVFKTEAALVRPQIISGTHAISTVLFGILRPDDEELLYITGQPYDTLLEEIVGIRKQGQGSLKDFHIGYSSVPLLENGDVDFPRIAKKTPKTKIGIQRSRGYADRPSFTIEKIKEIVFVKNINPEVIVFVDNCYGEFVEYQEPPEVGADIIAGSLINPGGGLAKTGGYIAGKEALVDLCGYRLTTPGIGREAGASLYSLLEYQGFFLAPHVTAQAIKGARFTAALLAEFGVEADPVWDAPRTDLIQSVSFHEKVAFAQAIQAASPVNAHVLPIGAYPGYEDIAAGTFIIQGASLELTADGQLYVQGGLTYEHIKIAVTRAIQKI